Protein AF-0000000084554678 (afdb_homodimer)

InterPro domains:
  IPR003439 ABC transporter-like, ATP-binding domain [PF00005] (356-505)
  IPR003439 ABC transporter-like, ATP-binding domain [PS50893] (340-574)
  IPR003593 AAA+ ATPase domain [SM00382] (365-557)
  IPR011527 ABC transporter type 1, transmembrane domain [PF00664] (23-292)
  IPR011527 ABC transporter type 1, transmembrane domain [PS50929] (23-305)
  IPR017871 ABC transporter-like, conserved site [PS00211] (477-491)
  IPR027417 P-loop containing nucleoside triphosphate hydrolase [G3DSA:3.40.50.300] (331-581)
  IPR027417 P-loop containing nucleoside triphosphate hydrolase [SSF52540] (330-576)
  IPR036640 ABC transporter type 1, transmembrane domain superfamily [G3DSA:1.20.1560.10] (1-320)
  IPR036640 ABC transporter type 1, transmembrane domain superfamily [SSF90123] (2-320)
  IPR039421 Type 1 protein exporter [PTHR43394] (4-576)

Nearest PDB structures (foldseek):
  6v9z-assembly1_B  TM=8.823E-01  e=1.777E-38  Acetivibrio thermocellus ATCC 27405
  4q4a-assembly1_A  TM=8.469E-01  e=3.932E-38  Thermotoga maritima MSB8
  4a82-assembly1_A  TM=7.924E-01  e=1.811E-39  Homo sapiens
  4q4j-assembly1_A  TM=8.335E-01  e=1.832E-37  Thermotoga maritima MSB8
  6qv0-assembly1_A  TM=8.070E-01  e=1.402E-36  Thermotoga maritima MSB8

Organism: NCBI:txid1418104

Radius of gyration: 39.55 Å; Cα contacts (8 Å, |Δi|>4): 1686; chains: 2; bounding box: 89×118×75 Å

Foldseek 3Di:
DVLVVLVVVLVCLLCVVCVVLVVVLLVLLLLLLVLVLCLLVLLLCLVVPCVVVVPVVVNVVSVVSNVVSVVVSVVSVVVSVVSLLVSLVVSLVVLLVLLVVLQVLAFVLCVVPPDPVLNVCLSPPLSVLCSCQVRPVVSLLVSLVSSLVVLLVVLCVQDVVLVVVLVVLLVVLLVLLLVLVVVLVVLVVVLVVLVVVLVVLVCVCVVCVVVCVVVVVPVVSCVVNVVSVVVSVVSVVVSVVSVVVSVVSNVVSLVVSLVSLCVVVVVCVVVVNHDPSSSSSSNVSSVSNNVSSSSVSVSVVSVVSSSVSSVSSVVSVVPDSPQDLPLVLPCLPPDFQAKKWFAQFWADSDPPAILAGGATDIFHFQFEEEEDEDPSLCPVVVVSVQLPSDDTDDTFMDGPRHTPSNDRNVSSNLQEAELAPQLAAAQFFLLCRQAVPPPVQDVVLLLVLLVLLPCQVVLVPDPVRRGDGQGHSSPNDDLSNSLSSSVSSRLSSLHQEYEYHQSCVRPDLVSVLSSCVSCSVSRRRHGYYYYHLDPSVQQPGQKYFYGGNNYTDDIDHPVVVCVVCPPVVVSVVVVVVVVCVVPD/DVLVVLVVVLVCLLCVVCVPLVVVLLVLLLLLLVLVLCLLVLLLCLVVPCVVVVPVVVNVVSVVSNVVSVVVSVVSVVVSVVSLLVSLVVSLVVLLVLLVVLQVLAFVLCVVPPDPVLNVCLSPPLSVLCSCQVRPVVSLLVSLVSSLVVLLVVLCVQDVVLVVVLVVLLVVLLVLLLVLVVVLVVLVVVLVVLVVVLVVLVCVCVVCVVVCVVVVVPVVSCVVNVVSVVVSVVSVVVSVVSVVVSVVSNVVSLVVSLVSLCPVVVVCVVVVNHDPSSSSSSNVSSVSNNVSSSSVSVSVVSVVSSSVSSVSSVVSVVPDRPQDLPQVLPCLPPDFQAKKWFAQFWADSDPPAILAGGATDIFHFQFEEEEDEDPSLCPVVVVSVQLPSDDTDDTFMDGPRHTPSSDRSVSSNLQEAEQAPLLAAAQFFLLCRQAVPPPVQDVVLLLVLLVLLPCQVVLVPDPVRRGDGQGHSSPNDDLSNSLSSSVSSRLSSLHQEYEYHQSCVRPDLVSVLSSCVSCSVSRRRHGYYYYHLDPSVQQPGQKYFYGGNNYTDDIDHPVVVCVVCPPVVVSVVVVVVVVCVVPD

Solvent-accessible surface area (backbone atoms only — not comparable to full-atom values): 59674 Å² total; per-residue (Å²): 110,72,61,60,52,47,48,51,53,47,51,45,61,59,40,66,84,33,48,68,60,49,49,53,46,51,52,51,45,52,50,38,45,52,43,59,63,45,48,35,56,50,50,18,45,40,43,54,53,15,38,68,68,53,35,63,72,54,35,54,52,52,42,52,50,51,49,50,40,43,47,51,36,27,53,50,49,32,53,44,45,44,53,48,38,49,52,30,43,51,48,45,53,50,49,50,52,51,49,56,54,49,60,72,48,43,37,43,69,52,59,75,64,56,55,52,68,58,54,49,42,42,60,59,47,29,44,45,44,33,38,57,35,56,50,47,46,51,49,49,49,50,48,30,51,51,38,31,52,53,31,49,54,55,42,55,72,69,43,54,73,63,41,52,56,44,49,54,49,48,50,49,43,52,52,52,51,53,54,47,49,54,51,50,50,53,52,50,52,53,49,52,53,52,50,50,53,50,49,50,53,50,48,52,46,58,69,38,40,61,60,34,55,62,63,67,39,56,64,54,52,49,57,58,47,50,54,52,50,54,53,50,42,51,54,49,36,52,48,49,39,52,52,37,42,50,52,26,50,45,51,34,48,51,47,48,43,53,45,46,46,55,45,54,46,35,53,33,35,53,74,66,75,43,52,73,15,55,48,54,23,48,51,50,37,50,51,55,35,51,52,36,53,52,50,58,61,60,42,50,62,52,49,54,53,28,48,53,32,49,48,54,53,46,54,60,68,62,51,73,58,78,62,63,61,79,28,80,32,74,57,72,60,88,78,73,59,38,28,35,38,36,43,47,25,23,32,50,93,45,95,86,46,71,44,29,49,57,28,69,49,78,43,47,56,39,34,39,36,26,45,34,59,59,90,86,19,35,70,69,54,54,54,39,43,74,64,53,38,48,80,73,74,41,64,46,48,26,47,66,86,35,50,59,81,43,34,25,49,68,57,54,45,61,33,40,28,62,31,50,68,71,64,82,38,55,69,36,27,49,48,46,58,40,47,63,72,47,80,81,64,51,69,66,59,51,52,52,43,28,49,42,49,66,44,39,66,62,37,65,68,38,94,52,30,55,63,33,66,30,35,66,64,26,66,75,48,53,65,45,54,42,36,38,46,42,52,39,24,43,60,68,62,67,33,30,24,40,36,33,40,45,49,51,72,66,41,53,72,66,59,41,49,50,30,52,62,51,44,42,75,75,39,52,75,15,14,33,40,36,35,48,89,51,63,82,72,44,56,77,25,65,33,34,39,32,34,51,85,13,26,71,75,46,76,39,32,50,69,60,38,52,72,62,61,43,68,64,34,50,51,53,42,47,64,46,10,72,59,41,7,74,72,100,110,73,62,61,52,48,49,50,53,47,52,45,61,57,40,66,84,32,47,68,60,51,50,52,44,51,52,52,45,50,50,39,44,52,43,60,62,44,49,34,57,50,50,19,45,41,42,54,52,14,38,66,68,52,36,63,70,56,35,54,53,51,42,52,50,51,50,52,41,42,47,51,35,26,52,51,48,31,54,43,45,42,55,49,38,49,51,30,43,52,48,46,52,51,49,50,51,51,48,56,54,50,60,71,47,43,36,44,69,51,58,74,65,56,54,52,68,57,54,50,42,42,63,60,47,30,45,45,44,34,38,56,35,58,49,48,46,51,48,49,50,51,47,30,50,50,38,32,51,54,33,50,53,55,42,54,71,69,44,53,74,62,42,51,55,44,51,54,50,49,50,50,43,52,50,52,50,54,53,46,50,55,51,51,51,54,54,49,52,51,49,52,53,51,50,50,54,50,49,50,52,50,47,52,44,58,70,37,41,60,59,33,55,62,63,67,39,57,66,55,51,49,56,57,47,49,53,53,51,52,53,50,42,50,53,48,34,51,47,51,37,53,52,38,42,49,51,25,50,45,49,33,48,52,47,48,43,54,47,48,46,55,45,56,46,34,52,33,34,51,73,66,76,42,53,73,15,54,48,54,22,50,52,48,37,49,54,56,35,50,54,36,54,53,50,57,61,62,44,50,62,50,50,53,53,28,45,54,30,48,50,55,54,46,54,59,69,61,52,72,58,78,62,63,56,79,32,81,33,76,56,73,61,89,78,74,59,36,29,36,39,36,44,47,26,23,31,52,94,46,97,85,45,73,45,29,50,58,28,69,46,75,43,48,56,39,36,38,35,26,44,36,58,59,88,86,20,34,70,70,54,52,53,40,43,74,64,53,39,49,80,72,74,41,66,45,47,25,48,66,86,35,51,60,81,44,35,25,48,68,56,55,46,60,33,40,28,64,30,52,68,80,49,87,39,55,69,35,27,48,48,45,58,40,46,63,73,48,79,83,64,50,68,67,59,52,53,52,43,28,49,42,48,65,44,40,66,63,36,65,68,38,94,52,30,53,61,32,66,30,36,65,66,26,66,76,47,53,66,46,54,42,33,37,45,41,50,38,22,42,60,67,62,67,32,30,25,41,34,33,40,45,47,53,72,64,42,53,72,66,60,41,51,52,30,52,61,50,44,40,76,75,40,52,76,14,14,32,40,36,34,47,89,50,63,84,72,45,57,78,27,68,32,35,39,32,33,51,84,13,26,70,76,46,76,40,32,50,69,58,37,50,72,60,61,44,68,63,33,50,50,52,42,48,63,45,10,72,58,42,7,73,71,98

Structure (mmCIF, N/CA/C/O backbone):
data_AF-0000000084554678-model_v1
#
loop_
_entity.id
_entity.type
_entity.pdbx_description
1 polymer 'ABC transporter family protein'
#
loop_
_atom_site.group_PDB
_atom_site.id
_atom_site.type_symbol
_atom_site.label_atom_id
_atom_site.label_alt_id
_atom_site.label_comp_id
_atom_site.label_asym_id
_atom_site.label_entity_id
_atom_site.label_seq_id
_atom_site.pdbx_PDB_ins_code
_atom_site.Cartn_x
_atom_site.Cartn_y
_atom_site.Cartn_z
_atom_site.occupancy
_atom_site.B_iso_or_equiv
_atom_site.auth_seq_id
_atom_site.auth_comp_id
_atom_site.auth_asym_id
_atom_site.auth_atom_id
_atom_site.pdbx_PDB_model_num
ATOM 1 N N . MET A 1 1 ? 10.57 4.602 -27.812 1 52.22 1 MET A N 1
ATOM 2 C CA . MET A 1 1 ? 12.008 4.723 -28 1 52.22 1 MET A CA 1
ATOM 3 C C . MET A 1 1 ? 12.727 4.883 -26.672 1 52.22 1 MET A C 1
ATOM 5 O O . MET A 1 1 ? 13.719 4.203 -26.406 1 52.22 1 MET A O 1
ATOM 9 N N . LYS A 1 2 ? 12.203 5.836 -25.844 1 63.81 2 LYS A N 1
ATOM 10 C CA . LYS A 1 2 ? 12.852 6.078 -24.562 1 63.81 2 LYS A CA 1
ATOM 11 C C . LYS A 1 2 ? 12.812 4.832 -23.688 1 63.81 2 LYS A C 1
ATOM 13 O O . LYS A 1 2 ? 13.781 4.523 -22.984 1 63.81 2 LYS A O 1
ATOM 18 N N . ASN A 1 3 ? 11.867 4.105 -23.828 1 74 3 ASN A N 1
ATOM 19 C CA . ASN A 1 3 ? 11.68 2.9 -23.016 1 74 3 ASN A CA 1
ATOM 20 C C . ASN A 1 3 ? 12.727 1.841 -23.344 1 74 3 ASN A C 1
ATOM 22 O O . ASN A 1 3 ? 13.297 1.232 -22.438 1 74 3 ASN A O 1
ATOM 26 N N . LYS A 1 4 ? 13.047 1.632 -24.703 1 75.31 4 LYS A N 1
ATOM 27 C CA . LYS A 1 4 ? 14.016 0.617 -25.094 1 75.31 4 LYS A CA 1
ATOM 28 C C . LYS A 1 4 ? 15.43 1.004 -24.672 1 75.31 4 LYS A C 1
ATOM 30 O O . LYS A 1 4 ? 16.219 0.145 -24.266 1 75.31 4 LYS A O 1
ATOM 35 N N . LYS A 1 5 ? 15.664 2.236 -24.688 1 80.38 5 LYS A N 1
ATOM 36 C CA . LYS A 1 5 ? 16.984 2.717 -24.297 1 80.38 5 LYS A CA 1
ATOM 37 C C . LYS A 1 5 ? 17.234 2.494 -22.812 1 80.38 5 LYS A C 1
ATOM 39 O O . LYS A 1 5 ? 18.312 2.057 -22.406 1 80.38 5 LYS A O 1
ATOM 44 N N . ASN A 1 6 ? 16.172 2.73 -22.047 1 84.56 6 ASN A N 1
ATOM 45 C CA . ASN A 1 6 ? 16.312 2.568 -20.609 1 84.56 6 ASN A CA 1
ATOM 46 C C . ASN A 1 6 ? 16.453 1.1 -20.219 1 84.56 6 ASN A C 1
ATOM 48 O O . ASN A 1 6 ? 17.188 0.768 -19.281 1 84.56 6 ASN A O 1
ATOM 52 N N . ILE A 1 7 ? 15.859 0.338 -21.016 1 82.75 7 ILE A N 1
ATOM 53 C CA . ILE A 1 7 ? 15.977 -1.093 -20.766 1 82.75 7 ILE A CA 1
ATOM 54 C C . ILE A 1 7 ? 17.406 -1.561 -21.062 1 82.75 7 ILE A C 1
ATOM 56 O O . ILE A 1 7 ? 17.969 -2.344 -20.297 1 82.75 7 ILE A O 1
ATOM 60 N N . ARG A 1 8 ? 17.953 -1.075 -22.125 1 83.62 8 ARG A N 1
ATOM 61 C CA . ARG A 1 8 ? 19.328 -1.408 -22.484 1 83.62 8 ARG A CA 1
ATOM 62 C C . ARG A 1 8 ? 20.312 -0.914 -21.422 1 83.62 8 ARG A C 1
ATOM 64 O O . ARG A 1 8 ? 21.266 -1.609 -21.078 1 83.62 8 ARG A O 1
ATOM 71 N N . ARG A 1 9 ? 20.109 0.265 -20.938 1 84.19 9 ARG A N 1
ATOM 72 C CA . ARG A 1 9 ? 20.953 0.821 -19.891 1 84.19 9 ARG A CA 1
ATOM 73 C C . ARG A 1 9 ? 20.875 -0.025 -18.625 1 84.19 9 ARG A C 1
ATOM 75 O O . ARG A 1 9 ? 21.891 -0.242 -17.953 1 84.19 9 ARG A O 1
ATOM 82 N N . PHE A 1 10 ? 19.719 -0.46 -18.391 1 84.69 10 PHE A N 1
ATOM 83 C CA . PHE A 1 10 ? 19.531 -1.291 -17.219 1 84.69 10 PHE A CA 1
ATOM 84 C C . PHE A 1 10 ? 20.25 -2.623 -17.359 1 84.69 10 PHE A C 1
ATOM 86 O O . PHE A 1 10 ? 20.891 -3.1 -16.422 1 84.69 10 PHE A O 1
ATOM 93 N N . LEU A 1 11 ? 20.109 -3.229 -18.531 1 81.94 11 LEU A N 1
ATOM 94 C CA . LEU A 1 11 ? 20.797 -4.492 -18.797 1 81.94 11 LEU A CA 1
ATOM 95 C C . LEU A 1 11 ? 22.297 -4.324 -18.703 1 81.94 11 LEU A C 1
ATOM 97 O O . LEU A 1 11 ? 23 -5.223 -18.234 1 81.94 11 LEU A O 1
ATOM 101 N N . LYS A 1 12 ? 22.734 -3.145 -19.047 1 81.69 12 LYS A N 1
ATOM 102 C CA . LYS A 1 12 ? 24.156 -2.854 -18.938 1 81.69 12 LYS A CA 1
ATOM 103 C C . LYS A 1 12 ? 24.594 -2.77 -17.469 1 81.69 12 LYS A C 1
ATOM 105 O O . LYS A 1 12 ? 25.656 -3.254 -17.109 1 81.69 12 LYS A O 1
ATOM 110 N N . VAL A 1 13 ? 23.766 -2.26 -16.719 1 78.75 13 VAL A N 1
ATOM 111 C CA . VAL A 1 13 ? 24.062 -2.148 -15.289 1 78.75 13 VAL A CA 1
ATOM 112 C C . VAL A 1 13 ? 24.031 -3.533 -14.648 1 78.75 13 VAL A C 1
ATOM 114 O O . VAL A 1 13 ? 24.844 -3.838 -13.773 1 78.75 13 VAL A O 1
ATOM 117 N N . LEU A 1 14 ? 23.125 -4.293 -15.078 1 77.31 14 LEU A N 1
ATOM 118 C CA . LEU A 1 14 ? 22.953 -5.637 -14.539 1 77.31 14 LEU A CA 1
ATOM 119 C C . LEU A 1 14 ? 24.156 -6.52 -14.875 1 77.31 14 LEU A C 1
ATOM 121 O O . LEU A 1 14 ? 24.641 -7.266 -14.023 1 77.31 14 LEU A O 1
ATOM 125 N N . PHE A 1 15 ? 24.656 -6.434 -16.109 1 79.06 15 PHE A N 1
ATOM 126 C CA . PHE A 1 15 ? 25.656 -7.383 -16.578 1 79.06 15 PHE A CA 1
ATOM 127 C C . PHE A 1 15 ? 27.062 -6.812 -16.422 1 79.06 15 PHE A C 1
ATOM 129 O O . PHE A 1 15 ? 28.047 -7.559 -16.391 1 79.06 15 PHE A O 1
ATOM 136 N N . ARG A 1 16 ? 27.203 -5.543 -16.312 1 75.06 16 ARG A N 1
ATOM 137 C CA . ARG A 1 16 ? 28.516 -4.926 -16.312 1 75.06 16 ARG A CA 1
ATOM 138 C C . ARG A 1 16 ? 29.344 -5.371 -15.117 1 75.06 16 ARG A C 1
ATOM 140 O O . ARG A 1 16 ? 30.5 -5.773 -15.258 1 75.06 16 ARG A O 1
ATOM 147 N N . LYS A 1 17 ? 28.734 -5.352 -13.906 1 72.81 17 LYS A N 1
ATOM 148 C CA . LYS A 1 17 ? 29.531 -5.645 -12.734 1 72.81 17 LYS A CA 1
ATOM 149 C C . LYS A 1 17 ? 29.484 -7.133 -12.391 1 72.81 17 LYS A C 1
ATOM 151 O O . LYS A 1 17 ? 30.219 -7.594 -11.508 1 72.81 17 LYS A O 1
ATOM 156 N N . ASN A 1 18 ? 28.734 -7.887 -13.18 1 78.31 18 ASN A N 1
ATOM 157 C CA . ASN A 1 18 ? 28.547 -9.289 -12.828 1 78.31 18 ASN A CA 1
ATOM 158 C C . ASN A 1 18 ? 28.688 -10.195 -14.047 1 78.31 18 ASN A C 1
ATOM 160 O O . ASN A 1 18 ? 27.969 -11.188 -14.18 1 78.31 18 ASN A O 1
ATOM 164 N N . LYS A 1 19 ? 29.641 -9.836 -14.914 1 81.38 19 LYS A N 1
ATOM 165 C CA . LYS A 1 19 ? 29.734 -10.578 -16.172 1 81.38 19 LYS A CA 1
ATOM 166 C C . LYS A 1 19 ? 30.141 -12.031 -15.922 1 81.38 19 LYS A C 1
ATOM 168 O O . LYS A 1 19 ? 29.547 -12.945 -16.484 1 81.38 19 LYS A O 1
ATOM 173 N N . PHE A 1 20 ? 31.062 -12.172 -15.008 1 84.31 20 PHE A N 1
ATOM 174 C CA . PHE A 1 20 ? 31.547 -13.523 -14.734 1 84.31 20 PHE A CA 1
ATOM 175 C C . PHE A 1 20 ? 30.469 -14.359 -14.055 1 84.31 20 PHE A C 1
ATOM 177 O O . PHE A 1 20 ? 30.234 -15.516 -14.438 1 84.31 20 PHE A O 1
ATOM 184 N N . ILE A 1 21 ? 29.797 -13.781 -13.211 1 85.31 21 ILE A N 1
ATOM 185 C CA . ILE A 1 21 ? 28.766 -14.484 -12.469 1 85.31 21 ILE A CA 1
ATOM 186 C C . ILE A 1 21 ? 27.594 -14.797 -13.391 1 85.31 21 ILE A C 1
ATOM 188 O O . ILE A 1 21 ? 26.984 -15.875 -13.297 1 85.31 21 ILE A O 1
ATOM 192 N N . SER A 1 22 ? 27.344 -13.898 -14.273 1 84.69 22 SER A N 1
ATOM 193 C CA . SER A 1 22 ? 26.266 -14.125 -15.242 1 84.69 22 SER A CA 1
ATOM 194 C C . SER A 1 22 ? 26.625 -15.242 -16.219 1 84.69 22 SER A C 1
ATOM 196 O O . SER A 1 22 ? 25.781 -16.062 -16.562 1 84.69 22 SER A O 1
ATOM 198 N N . PHE A 1 23 ? 27.844 -15.305 -16.547 1 86.5 23 PHE A N 1
ATOM 199 C CA . PHE A 1 23 ? 28.297 -16.359 -17.453 1 86.5 23 PHE A CA 1
ATOM 200 C C . PHE A 1 23 ? 28.219 -17.719 -16.781 1 86.5 23 PHE A C 1
ATOM 202 O O . PHE A 1 23 ? 27.797 -18.703 -17.391 1 86.5 23 PHE A O 1
ATOM 209 N N . MET A 1 24 ? 28.641 -17.75 -15.586 1 87.75 24 MET A N 1
ATOM 210 C CA . MET A 1 24 ? 28.562 -19 -14.828 1 87.75 24 MET A CA 1
ATOM 211 C C . MET A 1 24 ? 27.125 -19.453 -14.664 1 87.75 24 MET A C 1
ATOM 213 O O . MET A 1 24 ? 26.828 -20.641 -14.773 1 87.75 24 MET A O 1
ATOM 217 N N . ALA A 1 25 ? 26.297 -18.516 -14.422 1 86.69 25 ALA A N 1
ATOM 218 C CA . ALA A 1 25 ? 24.875 -18.844 -14.297 1 86.69 25 ALA A CA 1
ATOM 219 C C . ALA A 1 25 ? 24.328 -19.391 -15.609 1 86.69 25 ALA A C 1
ATOM 221 O O . ALA A 1 25 ? 23.562 -20.359 -15.609 1 86.69 25 ALA A O 1
ATOM 222 N N . PHE A 1 26 ? 24.766 -18.906 -16.656 1 86.38 26 PHE A N 1
ATOM 223 C CA . PHE A 1 26 ? 24.312 -19.328 -17.969 1 86.38 26 PHE A CA 1
ATOM 224 C C . PHE A 1 26 ? 24.766 -20.766 -18.266 1 86.38 26 PHE A C 1
ATOM 226 O O . PHE A 1 26 ? 24 -21.578 -18.781 1 86.38 26 PHE A O 1
ATOM 233 N N . CYS A 1 27 ? 25.938 -21.047 -17.922 1 90.06 27 CYS A N 1
ATOM 234 C CA . CYS A 1 27 ? 26.484 -22.391 -18.141 1 90.06 27 CYS A CA 1
ATOM 235 C C . CYS A 1 27 ? 25.734 -23.422 -17.297 1 90.06 27 CYS A C 1
ATOM 237 O O . CYS A 1 27 ? 25.391 -24.5 -17.797 1 90.06 27 CYS A O 1
ATOM 239 N N . ILE A 1 28 ? 25.516 -23.078 -16.125 1 91.06 28 ILE A N 1
ATOM 240 C CA . ILE A 1 28 ? 24.797 -23.984 -15.227 1 91.06 28 ILE A CA 1
ATOM 241 C C . ILE A 1 28 ? 23.375 -24.203 -15.734 1 91.06 28 ILE A C 1
ATOM 243 O O . ILE A 1 28 ? 22.859 -25.312 -15.688 1 91.06 28 ILE A O 1
ATOM 247 N N . MET A 1 29 ? 22.812 -23.203 -16.25 1 88.31 29 MET A N 1
ATOM 248 C CA . MET A 1 29 ? 21.469 -23.297 -16.812 1 88.31 29 MET A CA 1
ATOM 249 C C . MET A 1 29 ? 21.422 -24.266 -17.984 1 88.31 29 MET A C 1
ATOM 251 O O . MET A 1 29 ? 20.5 -25.062 -18.094 1 88.31 29 MET A O 1
ATOM 255 N N . LEU A 1 30 ? 22.391 -24.172 -18.781 1 88.31 30 LEU A N 1
ATOM 256 C CA . LEU A 1 30 ? 22.469 -25.047 -19.953 1 88.31 30 LEU A CA 1
ATOM 257 C C . LEU A 1 30 ? 22.656 -26.5 -19.516 1 88.31 30 LEU A C 1
ATOM 259 O O . LEU A 1 30 ? 22.031 -27.406 -20.078 1 88.31 30 LEU A O 1
ATOM 263 N N . ILE A 1 31 ? 23.438 -26.641 -18.531 1 92 31 ILE A N 1
ATOM 264 C CA . ILE A 1 31 ? 23.688 -27.984 -18.031 1 92 31 ILE A CA 1
ATOM 265 C C . ILE A 1 31 ? 22.406 -28.562 -17.438 1 92 31 ILE A C 1
ATOM 267 O O . ILE A 1 31 ? 22.062 -29.734 -17.672 1 92 31 ILE A O 1
ATOM 271 N N . VAL A 1 32 ? 21.734 -27.75 -16.719 1 88.44 32 VAL A N 1
ATOM 272 C CA . VAL A 1 32 ? 20.484 -28.203 -16.109 1 88.44 32 VAL A CA 1
ATOM 273 C C . VAL A 1 32 ? 19.469 -28.547 -17.203 1 88.44 32 VAL A C 1
ATOM 275 O O . VAL A 1 32 ? 18.797 -29.578 -17.125 1 88.44 32 VAL A O 1
ATOM 278 N N . ALA A 1 33 ? 19.391 -27.734 -18.234 1 87.38 33 ALA A N 1
ATOM 279 C CA . ALA A 1 33 ? 18.469 -27.969 -19.344 1 87.38 33 ALA A CA 1
ATOM 280 C C . ALA A 1 33 ? 18.797 -29.281 -20.062 1 87.38 33 ALA A C 1
ATOM 282 O O . ALA A 1 33 ? 17.906 -30.078 -20.344 1 87.38 33 ALA A O 1
ATOM 283 N N . ILE A 1 34 ? 20.016 -29.531 -20.219 1 89.81 34 ILE A N 1
ATOM 284 C CA . ILE A 1 34 ? 20.469 -30.734 -20.922 1 89.81 34 ILE A CA 1
ATOM 285 C C . ILE A 1 34 ? 20.172 -31.969 -20.078 1 89.81 34 ILE A C 1
ATOM 287 O O . ILE A 1 34 ? 19.703 -32.969 -20.594 1 89.81 34 ILE A O 1
ATOM 291 N N . LEU A 1 35 ? 20.422 -31.875 -18.828 1 90.75 35 LEU A N 1
ATOM 292 C CA . LEU A 1 35 ? 20.156 -33 -17.922 1 90.75 35 LEU A CA 1
ATOM 293 C C . LEU A 1 35 ? 18.672 -33.344 -17.906 1 90.75 35 LEU A C 1
ATOM 295 O O . LEU A 1 35 ? 18.297 -34.5 -17.953 1 90.75 35 LEU A O 1
ATOM 299 N N . ASN A 1 36 ? 17.859 -32.344 -17.906 1 87.38 36 ASN A N 1
ATOM 300 C CA . ASN A 1 36 ? 16.422 -32.562 -17.875 1 87.38 36 ASN A CA 1
ATOM 301 C C . ASN A 1 36 ? 15.93 -33.188 -19.188 1 87.38 36 ASN A C 1
ATOM 303 O O . ASN A 1 36 ? 14.992 -33.969 -19.203 1 87.38 36 ASN A O 1
ATOM 307 N N . LEU A 1 37 ? 16.578 -32.812 -20.266 1 88.88 37 LEU A N 1
ATOM 308 C CA . LEU A 1 37 ? 16.156 -33.281 -21.578 1 88.88 37 LEU A CA 1
ATOM 309 C C . LEU A 1 37 ? 16.625 -34.719 -21.828 1 88.88 37 LEU A C 1
ATOM 311 O O . LEU A 1 37 ? 16.141 -35.375 -22.75 1 88.88 37 LEU A O 1
ATOM 315 N N . LEU A 1 38 ? 17.422 -35.219 -20.938 1 91.56 38 LEU A N 1
ATOM 316 C CA . LEU A 1 38 ? 17.875 -36.594 -21.016 1 91.56 38 LEU A CA 1
ATOM 317 C C . LEU A 1 38 ? 16.844 -37.562 -20.422 1 91.56 38 LEU A C 1
ATOM 319 O O . LEU A 1 38 ? 16.844 -38.75 -20.719 1 91.56 38 LEU A O 1
ATOM 323 N N . THR A 1 39 ? 15.961 -37.031 -19.656 1 90.38 39 THR A N 1
ATOM 324 C CA . THR A 1 39 ? 15.047 -37.875 -18.875 1 90.38 39 THR A CA 1
ATOM 325 C C . THR A 1 39 ? 14.078 -38.594 -19.797 1 90.38 39 THR A C 1
ATOM 327 O O . THR A 1 39 ? 13.875 -39.812 -19.656 1 90.38 39 THR A O 1
ATOM 330 N N . PRO A 1 40 ? 13.492 -37.906 -20.812 1 90.81 40 PRO A N 1
ATOM 331 C CA . PRO A 1 40 ? 12.602 -38.656 -21.719 1 90.81 40 PRO A CA 1
ATOM 332 C C . PRO A 1 40 ? 13.336 -39.75 -22.516 1 90.81 40 PRO A C 1
ATOM 334 O O . PRO A 1 40 ? 12.758 -40.781 -22.812 1 90.81 40 PRO A O 1
ATOM 337 N N . GLN A 1 41 ? 14.578 -39.5 -22.891 1 91.81 41 GLN A N 1
ATOM 338 C CA . GLN A 1 41 ? 15.352 -40.5 -23.609 1 91.81 41 GLN A CA 1
ATOM 339 C C . GLN A 1 41 ? 15.617 -41.719 -22.734 1 91.81 41 GLN A C 1
ATOM 341 O O . GLN A 1 41 ? 15.625 -42.844 -23.234 1 91.81 41 GLN A O 1
ATOM 346 N N . LEU A 1 42 ? 15.883 -41.5 -21.5 1 93.06 42 LEU A N 1
ATOM 347 C CA . LEU A 1 42 ? 16.078 -42.594 -20.578 1 93.06 42 LEU A CA 1
ATOM 348 C C . LEU A 1 42 ? 14.781 -43.406 -20.406 1 93.06 42 LEU A C 1
ATOM 350 O O . LEU A 1 42 ? 14.82 -44.625 -20.344 1 93.06 42 LEU A O 1
ATOM 354 N N . THR A 1 43 ? 13.656 -42.688 -20.359 1 91.81 43 THR A N 1
ATOM 355 C CA . THR A 1 43 ? 12.367 -43.344 -20.25 1 91.81 43 THR A CA 1
ATOM 356 C C . THR A 1 43 ? 12.109 -44.219 -21.484 1 91.81 43 THR A C 1
ATOM 358 O O . THR A 1 43 ? 11.609 -45.344 -21.375 1 91.81 43 THR A O 1
ATOM 361 N N . LYS A 1 44 ? 12.445 -43.75 -22.625 1 92.25 44 LYS A N 1
ATOM 362 C CA . LYS A 1 44 ? 12.305 -44.5 -23.875 1 92.25 44 LYS A CA 1
ATOM 363 C C . LYS A 1 44 ? 13.109 -45.781 -23.828 1 92.25 44 LYS A C 1
ATOM 365 O O . LYS A 1 44 ? 12.594 -46.844 -24.156 1 92.25 44 LYS A O 1
ATOM 370 N N . ARG A 1 45 ? 14.359 -45.656 -23.375 1 92.25 45 ARG A N 1
ATOM 371 C CA . ARG A 1 45 ? 15.234 -46.844 -23.312 1 92.25 45 ARG A CA 1
ATOM 372 C C . ARG A 1 45 ? 14.75 -47.812 -22.25 1 92.25 45 ARG A C 1
ATOM 374 O O . ARG A 1 45 ? 14.891 -49.031 -22.406 1 92.25 45 ARG A O 1
ATOM 381 N N . ILE A 1 46 ? 14.164 -47.344 -21.219 1 92.69 46 ILE A N 1
ATOM 382 C CA . ILE A 1 46 ? 13.625 -48.188 -20.156 1 92.69 46 ILE A CA 1
ATOM 383 C C . ILE A 1 46 ? 12.477 -49.031 -20.719 1 92.69 46 ILE A C 1
ATOM 385 O O . ILE A 1 46 ? 12.414 -50.25 -20.484 1 92.69 46 ILE A O 1
ATOM 389 N N . LEU A 1 47 ? 11.602 -48.406 -21.516 1 90.88 47 LEU A N 1
ATOM 390 C CA . LEU A 1 47 ? 10.398 -49.094 -22.016 1 90.88 47 LEU A CA 1
ATOM 391 C C . LEU A 1 47 ? 10.719 -49.969 -23.219 1 90.88 47 LEU A C 1
ATOM 393 O O . LEU A 1 47 ? 10.281 -51.094 -23.297 1 90.88 47 LEU A O 1
ATOM 397 N N . ASP A 1 48 ? 11.523 -49.469 -24.141 1 90.88 48 ASP A N 1
ATOM 398 C CA . ASP A 1 48 ? 11.742 -50.156 -25.422 1 90.88 48 ASP A CA 1
ATOM 399 C C . ASP A 1 48 ? 12.859 -51.188 -25.312 1 90.88 48 ASP A C 1
ATOM 401 O O . ASP A 1 48 ? 12.844 -52.219 -26 1 90.88 48 ASP A O 1
ATOM 405 N N . ASP A 1 49 ? 13.867 -50.875 -24.469 1 90.62 49 ASP A N 1
ATOM 406 C CA . ASP A 1 49 ? 15.023 -51.781 -24.422 1 90.62 49 ASP A CA 1
ATOM 407 C C . ASP A 1 49 ? 14.969 -52.656 -23.172 1 90.62 49 ASP A C 1
ATOM 409 O O . ASP A 1 49 ? 15.164 -53.875 -23.25 1 90.62 49 ASP A O 1
ATOM 413 N N . ALA A 1 50 ? 14.695 -52.156 -22.109 1 89.75 50 ALA A N 1
ATOM 414 C CA . ALA A 1 50 ? 14.781 -52.938 -20.875 1 89.75 50 ALA A CA 1
ATOM 415 C C . ALA A 1 50 ? 13.5 -53.719 -20.641 1 89.75 50 ALA A C 1
ATOM 417 O O . ALA A 1 50 ? 13.547 -54.969 -20.531 1 89.75 50 ALA A O 1
ATOM 418 N N . ILE A 1 51 ? 12.398 -53.125 -20.703 1 88.06 51 ILE A N 1
ATOM 419 C CA . ILE A 1 51 ? 11.133 -53.781 -20.359 1 88.06 51 ILE A CA 1
ATOM 420 C C . ILE A 1 51 ? 10.711 -54.688 -21.5 1 88.06 51 ILE A C 1
ATOM 422 O O . ILE A 1 51 ? 10.305 -55.844 -21.281 1 88.06 51 ILE A O 1
ATOM 426 N N . LYS A 1 52 ? 10.797 -54.156 -22.719 1 86.06 52 LYS A N 1
ATOM 427 C CA . LYS A 1 52 ? 10.359 -54.938 -23.891 1 86.06 52 LYS A CA 1
ATOM 428 C C . LYS A 1 52 ? 11.141 -56.219 -24 1 86.06 52 LYS A C 1
ATOM 430 O O . LYS A 1 52 ? 10.57 -57.281 -24.297 1 86.06 52 LYS A O 1
ATOM 435 N N . PHE A 1 53 ? 12.469 -56.219 -23.75 1 90.44 53 PHE A N 1
ATOM 436 C CA . PHE A 1 53 ? 13.305 -57.406 -23.938 1 90.44 53 PHE A CA 1
ATOM 437 C C . PHE A 1 53 ? 13.562 -58.094 -22.609 1 90.44 53 PHE A C 1
ATOM 439 O O . PHE A 1 53 ? 14.289 -59.094 -22.562 1 90.44 53 PHE A O 1
ATOM 446 N N . GLY A 1 54 ? 13 -57.688 -21.516 1 90.44 54 GLY A N 1
ATOM 447 C CA . GLY A 1 54 ? 13.047 -58.312 -20.219 1 90.44 54 GLY A CA 1
ATOM 448 C C . GLY A 1 54 ? 14.43 -58.312 -19.594 1 90.44 54 GLY A C 1
ATOM 449 O O . GLY A 1 54 ? 14.836 -59.281 -18.969 1 90.44 54 GLY A O 1
ATOM 450 N N . LYS A 1 55 ? 15.273 -57.344 -19.906 1 93.88 55 LYS A N 1
ATOM 451 C CA . LYS A 1 55 ? 16.625 -57.25 -19.359 1 93.88 55 LYS A CA 1
ATOM 452 C C . LYS A 1 55 ? 16.625 -56.469 -18.047 1 93.88 55 LYS A C 1
ATOM 454 O O . LYS A 1 55 ? 16.719 -55.25 -18.031 1 93.88 55 LYS A O 1
ATOM 459 N N . VAL A 1 56 ? 16.719 -57.219 -16.906 1 92.75 56 VAL A N 1
ATOM 460 C CA . VAL A 1 56 ? 16.609 -56.625 -15.578 1 92.75 56 VAL A CA 1
ATOM 461 C C . VAL A 1 56 ? 17.859 -55.812 -15.266 1 92.75 56 VAL A C 1
ATOM 463 O O . VAL A 1 56 ? 17.781 -54.75 -14.641 1 92.75 56 VAL A O 1
ATOM 466 N N . SER A 1 57 ? 19 -56.312 -15.68 1 93.56 57 SER A N 1
ATOM 467 C CA . SER A 1 57 ? 20.266 -55.625 -15.414 1 93.56 57 SER A CA 1
ATOM 468 C C . SER A 1 57 ? 20.281 -54.25 -16.094 1 93.56 57 SER A C 1
ATOM 470 O O . SER A 1 57 ? 20.734 -53.281 -15.5 1 93.56 57 SER A O 1
ATOM 472 N N . LEU A 1 58 ? 19.781 -54.156 -17.281 1 93.44 58 LEU A N 1
ATOM 473 C CA . LEU A 1 58 ? 19.703 -52.875 -18.016 1 93.44 58 LEU A CA 1
ATOM 474 C C . LEU A 1 58 ? 18.703 -51.938 -17.359 1 93.44 58 LEU A C 1
ATOM 476 O O . LEU A 1 58 ? 18.938 -50.719 -17.297 1 93.44 58 LEU A O 1
ATOM 480 N N . LEU A 1 59 ? 17.656 -52.531 -16.875 1 93.94 59 LEU A N 1
ATOM 481 C CA . LEU A 1 59 ? 16.656 -51.719 -16.188 1 93.94 59 LEU A CA 1
ATOM 482 C C . LEU A 1 59 ? 17.25 -51.031 -14.969 1 93.94 59 LEU A C 1
ATOM 484 O O . LEU A 1 59 ? 17.078 -49.844 -14.781 1 93.94 59 LEU A O 1
ATOM 488 N N . ILE A 1 60 ? 17.984 -51.75 -14.164 1 93.94 60 ILE A N 1
ATOM 489 C CA . ILE A 1 60 ? 18.562 -51.219 -12.945 1 93.94 60 ILE A CA 1
ATOM 490 C C . ILE A 1 60 ? 19.594 -50.125 -13.297 1 93.94 60 ILE A C 1
ATOM 492 O O . ILE A 1 60 ? 19.656 -49.094 -12.656 1 93.94 60 ILE A O 1
ATOM 496 N N . LYS A 1 61 ? 20.359 -50.344 -14.328 1 94.5 61 LYS A N 1
ATOM 497 C CA . LYS A 1 61 ? 21.359 -49.344 -14.758 1 94.5 61 LYS A CA 1
ATOM 498 C C . LYS A 1 61 ? 20.703 -48.062 -15.211 1 94.5 61 LYS A C 1
ATOM 500 O O . LYS A 1 61 ? 21.156 -46.969 -14.836 1 94.5 61 LYS A O 1
ATOM 505 N N . LEU A 1 62 ? 19.656 -48.156 -15.945 1 94.44 62 LEU A N 1
ATOM 506 C CA . LEU A 1 62 ? 18.969 -46.969 -16.469 1 94.44 62 LEU A CA 1
ATOM 507 C C . LEU A 1 62 ? 18.281 -46.219 -15.336 1 94.44 62 LEU A C 1
ATOM 509 O O . LEU A 1 62 ? 18.234 -44.969 -15.344 1 94.44 62 LEU A O 1
ATOM 513 N N . ILE A 1 63 ? 17.766 -46.906 -14.422 1 93.81 63 ILE A N 1
ATOM 514 C CA . ILE A 1 63 ? 17.094 -46.281 -13.289 1 93.81 63 ILE A CA 1
ATOM 515 C C . ILE A 1 63 ? 18.109 -45.531 -12.438 1 93.81 63 ILE A C 1
ATOM 517 O O . ILE A 1 63 ? 17.828 -44.438 -11.953 1 93.81 63 ILE A O 1
ATOM 521 N N . ILE A 1 64 ? 19.234 -46.094 -12.258 1 94.44 64 ILE A N 1
ATOM 522 C CA . ILE A 1 64 ? 20.281 -45.438 -11.492 1 94.44 64 ILE A CA 1
ATOM 523 C C . ILE A 1 64 ? 20.734 -44.156 -12.211 1 94.44 64 ILE A C 1
ATOM 525 O O . ILE A 1 64 ? 20.906 -43.125 -11.586 1 94.44 64 ILE A O 1
ATOM 529 N N . ILE A 1 65 ? 20.859 -44.25 -13.492 1 95.12 65 ILE A N 1
ATOM 530 C CA . ILE A 1 65 ? 21.25 -43.094 -14.281 1 95.12 65 ILE A CA 1
ATOM 531 C C . ILE A 1 65 ? 20.172 -42 -14.18 1 95.12 65 ILE A C 1
ATOM 533 O O . ILE A 1 65 ? 20.484 -40.812 -14.031 1 95.12 65 ILE A O 1
ATOM 537 N N . TYR A 1 66 ? 18.938 -42.469 -14.273 1 93.62 66 TYR A N 1
ATOM 538 C CA . TYR A 1 66 ? 17.812 -41.531 -14.148 1 93.62 66 TYR A CA 1
ATOM 539 C C . TYR A 1 66 ? 17.828 -40.844 -12.797 1 93.62 66 TYR A C 1
ATOM 541 O O . TYR A 1 66 ? 17.625 -39.625 -12.727 1 93.62 66 TYR A O 1
ATOM 549 N N . SER A 1 67 ? 18.141 -41.531 -11.766 1 93.69 67 SER A N 1
ATOM 550 C CA . SER A 1 67 ? 18.188 -40.969 -10.414 1 93.69 67 SER A CA 1
ATOM 551 C C . SER A 1 67 ? 19.328 -39.969 -10.273 1 93.69 67 SER A C 1
ATOM 553 O O . SER A 1 67 ? 19.156 -38.906 -9.695 1 93.69 67 SER A O 1
ATOM 555 N N . ILE A 1 68 ? 20.438 -40.312 -10.82 1 94.88 68 ILE A N 1
ATOM 556 C CA . ILE A 1 68 ? 21.594 -39.438 -10.734 1 94.88 68 ILE A CA 1
ATOM 557 C C . ILE A 1 68 ? 21.344 -38.156 -11.5 1 94.88 68 ILE A C 1
ATOM 559 O O . ILE A 1 68 ? 21.656 -37.062 -11.016 1 94.88 68 ILE A O 1
ATOM 563 N N . VAL A 1 69 ? 20.766 -38.25 -12.633 1 94.5 69 VAL A N 1
ATOM 564 C CA . VAL A 1 69 ? 20.453 -37.094 -13.453 1 94.5 69 VAL A CA 1
ATOM 565 C C . VAL A 1 69 ? 19.484 -36.156 -12.719 1 94.5 69 VAL A C 1
ATOM 567 O O . VAL A 1 69 ? 19.656 -34.938 -12.703 1 94.5 69 VAL A O 1
ATOM 570 N N . SER A 1 70 ? 18.484 -36.75 -12.086 1 92.25 70 SER A N 1
ATOM 571 C CA . SER A 1 70 ? 17.453 -35.969 -11.383 1 92.25 70 SER A CA 1
ATOM 572 C C . SER A 1 70 ? 18.047 -35.281 -10.156 1 92.25 70 SER A C 1
ATOM 574 O O . SER A 1 70 ? 17.75 -34.094 -9.914 1 92.25 70 SER A O 1
ATOM 576 N N . ILE A 1 71 ? 18.844 -35.969 -9.422 1 94 71 ILE A N 1
ATOM 577 C CA . ILE A 1 71 ? 19.453 -35.406 -8.211 1 94 71 ILE A CA 1
ATOM 578 C C . ILE A 1 71 ? 20.438 -34.312 -8.586 1 94 71 ILE A C 1
ATOM 580 O O . ILE A 1 71 ? 20.438 -33.219 -7.977 1 94 71 ILE A O 1
ATOM 584 N N . LEU A 1 72 ? 21.203 -34.594 -9.602 1 94.62 72 LEU A N 1
ATOM 585 C CA . LEU A 1 72 ? 22.188 -33.594 -10.055 1 94.62 72 LEU A CA 1
ATOM 586 C C . LEU A 1 72 ? 21.5 -32.344 -10.57 1 94.62 72 LEU A C 1
ATOM 588 O O . LEU A 1 72 ? 21.953 -31.234 -10.305 1 94.62 72 LEU A O 1
ATOM 592 N N . SER A 1 73 ? 20.469 -32.531 -11.281 1 93 73 SER A N 1
ATOM 593 C CA . SER A 1 73 ? 19.719 -31.391 -11.797 1 93 73 SER A CA 1
ATOM 594 C C . SER A 1 73 ? 19.141 -30.562 -10.664 1 93 73 SER A C 1
ATOM 596 O O . SER A 1 73 ? 19.141 -29.328 -10.719 1 93 73 SER A O 1
ATOM 598 N N . ALA A 1 74 ? 18.656 -31.219 -9.641 1 92.19 74 ALA A N 1
ATOM 599 C CA . ALA A 1 74 ? 18.078 -30.531 -8.492 1 92.19 74 ALA A CA 1
ATOM 600 C C . ALA A 1 74 ? 19.125 -29.719 -7.734 1 92.19 74 ALA A C 1
ATOM 602 O O . ALA A 1 74 ? 18.875 -28.578 -7.348 1 92.19 74 ALA A O 1
ATOM 603 N N . LEU A 1 75 ? 20.234 -30.266 -7.586 1 93.94 75 LEU A N 1
ATOM 604 C CA . LEU A 1 75 ? 21.328 -29.594 -6.879 1 93.94 75 LEU A CA 1
ATOM 605 C C . LEU A 1 75 ? 21.797 -28.375 -7.656 1 93.94 75 LEU A C 1
ATOM 607 O O . LEU A 1 75 ? 22.031 -27.312 -7.07 1 93.94 75 LEU A O 1
ATOM 611 N N . LEU A 1 76 ? 21.938 -28.547 -8.914 1 93.75 76 LEU A N 1
ATOM 612 C CA . LEU A 1 76 ? 22.406 -27.453 -9.758 1 93.75 76 LEU A CA 1
ATOM 613 C C . LEU A 1 76 ? 21.375 -26.328 -9.797 1 93.75 76 LEU A C 1
ATOM 615 O O . LEU A 1 76 ? 21.734 -25.156 -9.93 1 93.75 76 LEU A O 1
ATOM 619 N N . GLN A 1 77 ? 20.203 -26.703 -9.625 1 89.75 77 GLN A N 1
ATOM 620 C CA . GLN A 1 77 ? 19.156 -25.688 -9.602 1 89.75 77 GLN A CA 1
ATOM 621 C C . GLN A 1 77 ? 19.266 -24.797 -8.375 1 89.75 77 GLN A C 1
ATOM 623 O O . GLN A 1 77 ? 19.047 -23.594 -8.453 1 89.75 77 GLN A O 1
ATOM 628 N N . VAL A 1 78 ? 19.609 -25.359 -7.289 1 93 78 VAL A N 1
ATOM 629 C CA . VAL A 1 78 ? 19.766 -24.594 -6.055 1 93 78 VAL A CA 1
ATOM 630 C C . VAL A 1 78 ? 20.969 -23.672 -6.18 1 93 78 VAL A C 1
ATOM 632 O O . VAL A 1 78 ? 20.906 -22.5 -5.777 1 93 78 VAL A O 1
ATOM 635 N N . VAL A 1 79 ? 21.969 -24.203 -6.789 1 93.19 79 VAL A N 1
ATOM 636 C CA . VAL A 1 79 ? 23.172 -23.406 -6.98 1 93.19 79 VAL A CA 1
ATOM 637 C C . VAL A 1 79 ? 22.875 -22.234 -7.914 1 93.19 79 VAL A C 1
ATOM 639 O O . VAL A 1 79 ? 23.312 -21.109 -7.668 1 93.19 79 VAL A O 1
ATOM 642 N N . LEU A 1 80 ? 22.172 -22.516 -8.883 1 89.62 80 LEU A N 1
ATOM 643 C CA . LEU A 1 80 ? 21.781 -21.484 -9.828 1 89.62 80 LEU A CA 1
ATOM 644 C C . LEU A 1 80 ? 20.953 -20.406 -9.148 1 89.62 80 LEU A C 1
ATOM 646 O O . LEU A 1 80 ? 21.156 -19.203 -9.391 1 89.62 80 LEU A O 1
ATOM 650 N N . GLU A 1 81 ? 20.078 -20.781 -8.281 1 89 81 GLU A N 1
ATOM 651 C CA . GLU A 1 81 ? 19.234 -19.828 -7.566 1 89 81 GLU A CA 1
ATOM 652 C C . GLU A 1 81 ? 20.062 -18.938 -6.648 1 89 81 GLU A C 1
ATOM 654 O O . GLU A 1 81 ? 19.781 -17.75 -6.508 1 89 81 GLU A O 1
ATOM 659 N N . TYR A 1 82 ? 21.016 -19.531 -6.133 1 90 82 TYR A N 1
ATOM 660 C CA . TYR A 1 82 ? 21.922 -18.766 -5.281 1 90 82 TYR A CA 1
ATOM 661 C C . TYR A 1 82 ? 22.625 -17.672 -6.078 1 90 82 TYR A C 1
ATOM 663 O O . TYR A 1 82 ? 22.688 -16.531 -5.633 1 90 82 TYR A O 1
ATOM 671 N N . ILE A 1 83 ? 23.062 -18.047 -7.18 1 88.88 83 ILE A N 1
ATOM 672 C CA . ILE A 1 83 ? 23.781 -17.094 -8.023 1 88.88 83 ILE A CA 1
ATOM 673 C C . ILE A 1 83 ? 22.812 -16 -8.477 1 88.88 83 ILE A C 1
ATOM 675 O O . ILE A 1 83 ? 23.156 -14.812 -8.43 1 88.88 83 ILE A O 1
ATOM 679 N N . TYR A 1 84 ? 21.625 -16.359 -8.805 1 85.88 84 TYR A N 1
ATOM 680 C CA . TYR A 1 84 ? 20.609 -15.422 -9.258 1 85.88 84 TYR A CA 1
ATOM 681 C C . TYR A 1 84 ? 20.234 -14.445 -8.141 1 85.88 84 TYR A C 1
ATOM 683 O O . TYR A 1 84 ? 20.141 -13.234 -8.375 1 85.88 84 TYR A O 1
ATOM 691 N N . SER A 1 85 ? 20.094 -15.008 -7.02 1 89 85 SER A N 1
ATOM 692 C CA . SER A 1 85 ? 19.656 -14.195 -5.887 1 89 85 SER A CA 1
ATOM 693 C C . SER A 1 85 ? 20.734 -13.188 -5.492 1 89 85 SER A C 1
ATOM 695 O O . SER A 1 85 ? 20.438 -12.031 -5.199 1 89 85 SER A O 1
ATOM 697 N N . ARG A 1 86 ? 21.922 -13.664 -5.539 1 88 86 ARG A N 1
ATOM 698 C CA . ARG A 1 86 ? 23.031 -12.781 -5.203 1 88 86 ARG A CA 1
ATOM 699 C C . ARG A 1 86 ? 23.172 -11.656 -6.23 1 88 86 ARG A C 1
ATOM 701 O O . ARG A 1 86 ? 23.391 -10.5 -5.867 1 88 86 ARG A O 1
ATOM 708 N N . MET A 1 87 ? 23.078 -11.992 -7.414 1 85.75 87 MET A N 1
ATOM 709 C CA . MET A 1 87 ? 23.188 -11 -8.477 1 85.75 87 MET A CA 1
ATOM 710 C C . MET A 1 87 ? 22.047 -9.984 -8.391 1 85.75 87 MET A C 1
ATOM 712 O O . MET A 1 87 ? 22.281 -8.773 -8.5 1 85.75 87 MET A O 1
ATOM 716 N N . LYS A 1 88 ? 20.828 -10.477 -8.266 1 86.19 88 LYS A N 1
ATOM 717 C CA . LYS A 1 88 ? 19.656 -9.617 -8.203 1 86.19 88 LYS A CA 1
ATOM 718 C C . LYS A 1 88 ? 19.75 -8.641 -7.039 1 86.19 88 LYS A C 1
ATOM 720 O O . LYS A 1 88 ? 19.453 -7.449 -7.191 1 86.19 88 LYS A O 1
ATOM 725 N N . LYS A 1 89 ? 20.203 -9.164 -5.926 1 89.19 89 LYS A N 1
ATOM 726 C CA . LYS A 1 89 ? 20.25 -8.312 -4.738 1 89.19 89 LYS A CA 1
ATOM 727 C C . LYS A 1 89 ? 21.391 -7.301 -4.832 1 89.19 89 LYS A C 1
ATOM 729 O O . LYS A 1 89 ? 21.266 -6.172 -4.355 1 89.19 89 LYS A O 1
ATOM 734 N N . ARG A 1 90 ? 22.469 -7.688 -5.422 1 87.81 90 ARG A N 1
ATOM 735 C CA . ARG A 1 90 ? 23.578 -6.758 -5.633 1 87.81 90 ARG A CA 1
ATOM 736 C C . ARG A 1 90 ? 23.156 -5.594 -6.523 1 87.81 90 ARG A C 1
ATOM 738 O O . ARG A 1 90 ? 23.469 -4.438 -6.234 1 87.81 90 ARG A O 1
ATOM 745 N N . VAL A 1 91 ? 22.5 -5.902 -7.52 1 87.19 91 VAL A N 1
ATOM 746 C CA . VAL A 1 91 ? 22.031 -4.871 -8.445 1 87.19 91 VAL A CA 1
ATOM 747 C C . VAL A 1 91 ? 21.016 -3.965 -7.754 1 87.19 91 VAL A C 1
ATOM 749 O O . VAL A 1 91 ? 21.047 -2.744 -7.926 1 87.19 91 VAL A O 1
ATOM 752 N N . SER A 1 92 ? 20.109 -4.578 -7.02 1 90.56 92 SER A N 1
ATOM 753 C CA . SER A 1 92 ? 19.094 -3.824 -6.301 1 90.56 92 SER A CA 1
ATOM 754 C C . SER A 1 92 ? 19.719 -2.834 -5.324 1 90.56 92 SER A C 1
ATOM 756 O O . SER A 1 92 ? 19.344 -1.658 -5.301 1 90.56 92 SER A O 1
ATOM 758 N N . VAL A 1 93 ? 20.719 -3.318 -4.562 1 91.94 93 VAL A N 1
ATOM 759 C CA . VAL A 1 93 ? 21.375 -2.48 -3.566 1 91.94 93 VAL A CA 1
ATOM 760 C C . VAL A 1 93 ? 22.125 -1.35 -4.262 1 91.94 93 VAL A C 1
ATOM 762 O O . VAL A 1 93 ? 22.062 -0.194 -3.836 1 91.94 93 VAL A O 1
ATOM 765 N N . ASN A 1 94 ? 22.766 -1.627 -5.285 1 90.62 94 ASN A N 1
ATOM 766 C CA . ASN A 1 94 ? 23.531 -0.625 -6.02 1 90.62 94 ASN A CA 1
ATOM 767 C C . ASN A 1 94 ? 22.625 0.452 -6.605 1 90.62 94 ASN A C 1
ATOM 769 O O . ASN A 1 94 ? 22.969 1.636 -6.59 1 90.62 94 ASN A O 1
ATOM 773 N N . LEU A 1 95 ? 21.531 0.027 -7.098 1 90.56 95 LEU A N 1
ATOM 774 C CA . LEU A 1 95 ? 20.594 0.981 -7.684 1 90.56 95 LEU A CA 1
ATOM 775 C C . LEU A 1 95 ? 20 1.886 -6.609 1 90.56 95 LEU A C 1
ATOM 777 O O . LEU A 1 95 ? 19.812 3.084 -6.836 1 90.56 95 LEU A O 1
ATOM 781 N N . LYS A 1 96 ? 19.672 1.26 -5.531 1 94.12 96 LYS A N 1
ATOM 782 C CA . LYS A 1 96 ? 19.125 2.043 -4.43 1 94.12 96 LYS A CA 1
ATOM 783 C C . LYS A 1 96 ? 20.109 3.104 -3.961 1 94.12 96 LYS A C 1
ATOM 785 O O . LYS A 1 96 ? 19.75 4.27 -3.787 1 94.12 96 LYS A O 1
ATOM 790 N N . ILE A 1 97 ? 21.359 2.717 -3.807 1 93.38 97 ILE A N 1
ATOM 791 C CA . ILE A 1 97 ? 22.406 3.625 -3.354 1 93.38 97 ILE A CA 1
ATOM 792 C C . ILE A 1 97 ? 22.625 4.723 -4.395 1 93.38 97 ILE A C 1
ATOM 794 O O . ILE A 1 97 ? 22.719 5.902 -4.047 1 93.38 97 ILE A O 1
ATOM 798 N N . LYS A 1 98 ? 22.656 4.344 -5.586 1 92.5 98 LYS A N 1
ATOM 799 C CA . LYS A 1 98 ? 22.859 5.309 -6.664 1 92.5 98 LYS A CA 1
ATOM 800 C C . LYS A 1 98 ? 21.719 6.328 -6.711 1 92.5 98 LYS A C 1
ATOM 802 O O . LYS A 1 98 ? 21.969 7.52 -6.91 1 92.5 98 LYS A O 1
ATOM 807 N N . LEU A 1 99 ? 20.547 5.844 -6.551 1 93.75 99 LEU A N 1
ATOM 808 C CA . LEU A 1 99 ? 19.375 6.715 -6.602 1 93.75 99 LEU A CA 1
ATOM 809 C C . LEU A 1 99 ? 19.391 7.703 -5.441 1 93.75 99 LEU A C 1
ATOM 811 O O . LEU A 1 99 ? 19.219 8.906 -5.645 1 93.75 99 LEU A O 1
ATOM 815 N N . LEU A 1 100 ? 19.625 7.176 -4.301 1 94.75 100 LEU A N 1
ATOM 816 C CA . LEU A 1 100 ? 19.609 8.031 -3.115 1 94.75 100 LEU A CA 1
ATOM 817 C C . LEU A 1 100 ? 20.781 9.008 -3.139 1 94.75 100 LEU A C 1
ATOM 819 O O . LEU A 1 100 ? 20.641 10.164 -2.719 1 94.75 100 LEU A O 1
ATOM 823 N N . ASN A 1 101 ? 21.859 8.57 -3.596 1 93.62 101 ASN A N 1
ATOM 824 C CA . ASN A 1 101 ? 23.016 9.453 -3.73 1 93.62 101 ASN A CA 1
ATOM 825 C C . ASN A 1 101 ? 22.766 10.547 -4.77 1 93.62 101 ASN A C 1
ATOM 827 O O . ASN A 1 101 ? 23.188 11.688 -4.586 1 93.62 101 ASN A O 1
ATOM 831 N N . HIS A 1 102 ? 22.109 10.188 -5.797 1 93.62 102 HIS A N 1
ATOM 832 C CA . HIS A 1 102 ? 21.797 11.156 -6.84 1 93.62 102 HIS A CA 1
ATOM 833 C C . HIS A 1 102 ? 20.859 12.242 -6.32 1 93.62 102 HIS A C 1
ATOM 835 O O . HIS A 1 102 ? 21.016 13.414 -6.652 1 93.62 102 HIS A O 1
ATOM 841 N N . ILE A 1 103 ? 19.969 11.852 -5.555 1 93.31 103 ILE A N 1
ATOM 842 C CA . ILE A 1 103 ? 19 12.789 -5.004 1 93.31 103 ILE A CA 1
ATOM 843 C C . ILE A 1 103 ? 19.719 13.82 -4.141 1 93.31 103 ILE A C 1
ATOM 845 O O . ILE A 1 103 ? 19.344 15 -4.141 1 93.31 103 ILE A O 1
ATOM 849 N N . SER A 1 104 ? 20.766 13.414 -3.449 1 92.25 104 SER A N 1
ATOM 850 C CA . SER A 1 104 ? 21.5 14.32 -2.57 1 92.25 104 SER A CA 1
ATOM 851 C C . SER A 1 104 ? 22.297 15.344 -3.373 1 92.25 104 SER A C 1
ATOM 853 O O . SER A 1 104 ? 22.734 16.359 -2.832 1 92.25 104 SER A O 1
ATOM 855 N N . LYS A 1 105 ? 22.438 15.141 -4.645 1 91.12 105 LYS A N 1
ATOM 856 C CA . LYS A 1 105 ? 23.25 16.016 -5.477 1 91.12 105 LYS A CA 1
ATOM 857 C C . LYS A 1 105 ? 22.375 16.969 -6.285 1 91.12 105 LYS A C 1
ATOM 859 O O . LYS A 1 105 ? 22.891 17.828 -7.008 1 91.12 105 LYS A O 1
ATOM 864 N N . LEU A 1 106 ? 21.109 16.828 -6.145 1 90.69 106 LEU A N 1
ATOM 865 C CA . LEU A 1 106 ? 20.203 17.672 -6.926 1 90.69 106 LEU A CA 1
ATOM 866 C C . LEU A 1 106 ? 20.047 19.047 -6.293 1 90.69 106 LEU A C 1
ATOM 868 O O . LEU A 1 106 ? 20.625 19.312 -5.242 1 90.69 106 LEU A O 1
ATOM 872 N N . SER A 1 107 ? 19.312 19.906 -7.02 1 88.88 107 SER A N 1
ATOM 873 C CA . SER A 1 107 ? 19.203 21.297 -6.59 1 88.88 107 SER A CA 1
ATOM 874 C C . SER A 1 107 ? 18.078 21.469 -5.574 1 88.88 107 SER A C 1
ATOM 876 O O . SER A 1 107 ? 17.297 20.547 -5.34 1 88.88 107 SER A O 1
ATOM 878 N N . GLY A 1 108 ? 18.109 22.609 -4.98 1 88.62 108 GLY A N 1
ATOM 879 C CA . GLY A 1 108 ? 17.078 22.922 -4.008 1 88.62 108 GLY A CA 1
ATOM 880 C C . GLY A 1 108 ? 15.68 22.891 -4.586 1 88.62 108 GLY A C 1
ATOM 881 O O . GLY A 1 108 ? 14.727 22.531 -3.891 1 88.62 108 GLY A O 1
ATOM 882 N N . ASP A 1 109 ? 15.664 23.172 -5.816 1 86.12 109 ASP A N 1
ATOM 883 C CA . ASP A 1 109 ? 14.367 23.141 -6.496 1 86.12 109 ASP A CA 1
ATOM 884 C C . ASP A 1 109 ? 13.742 21.75 -6.41 1 86.12 109 ASP A C 1
ATOM 886 O O . ASP A 1 109 ? 12.539 21.625 -6.16 1 86.12 109 ASP A O 1
ATOM 890 N N . TYR A 1 110 ? 14.555 20.875 -6.578 1 86.75 110 TYR A N 1
ATOM 891 C CA . TYR A 1 110 ? 14.07 19.5 -6.516 1 86.75 110 TYR A CA 1
ATOM 892 C C . TYR A 1 110 ? 13.664 19.125 -5.094 1 86.75 110 TYR A C 1
ATOM 894 O O . TYR A 1 110 ? 12.648 18.469 -4.887 1 86.75 110 TYR A O 1
ATOM 902 N N . TYR A 1 111 ? 14.445 19.578 -4.188 1 87.62 111 TYR A N 1
ATOM 903 C CA . TYR A 1 111 ? 14.188 19.25 -2.789 1 87.62 111 TYR A CA 1
ATOM 904 C C . TYR A 1 111 ? 12.836 19.797 -2.346 1 87.62 111 TYR A C 1
ATOM 906 O O . TYR A 1 111 ? 12.141 19.188 -1.537 1 87.62 111 TYR A O 1
ATOM 914 N N . THR A 1 112 ? 12.477 20.891 -2.834 1 83.88 112 THR A N 1
ATOM 915 C CA . THR A 1 112 ? 11.25 21.578 -2.434 1 83.88 112 THR A CA 1
ATOM 916 C C . THR A 1 112 ? 10.039 20.922 -3.09 1 83.88 112 THR A C 1
ATOM 918 O O . THR A 1 112 ? 8.93 20.969 -2.545 1 83.88 112 THR A O 1
ATOM 921 N N . ASN A 1 113 ? 10.266 20.297 -4.152 1 79.25 113 ASN A N 1
ATOM 922 C CA . ASN A 1 113 ? 9.156 19.75 -4.918 1 79.25 113 ASN A CA 1
ATOM 923 C C . ASN A 1 113 ? 9.125 18.219 -4.836 1 79.25 113 ASN A C 1
ATOM 925 O O . ASN A 1 113 ? 8.305 17.578 -5.5 1 79.25 113 ASN A O 1
ATOM 929 N N . ILE A 1 114 ? 9.898 17.812 -4.047 1 80.25 114 ILE A N 1
ATOM 930 C CA . ILE A 1 114 ? 10.031 16.359 -3.99 1 80.25 114 ILE A CA 1
ATOM 931 C C . ILE A 1 114 ? 8.805 15.758 -3.303 1 80.25 114 ILE A C 1
ATOM 933 O O . ILE A 1 114 ? 8.336 16.281 -2.289 1 80.25 114 ILE A O 1
ATOM 937 N N . LYS A 1 115 ? 8.242 14.82 -3.961 1 85.06 115 LYS A N 1
ATOM 938 C CA . LYS A 1 115 ? 7.188 14.016 -3.344 1 85.06 115 LYS A CA 1
ATOM 939 C C . LYS A 1 115 ? 7.762 12.766 -2.691 1 85.06 115 LYS A C 1
ATOM 941 O O . LYS A 1 115 ? 8.086 11.797 -3.377 1 85.06 115 LYS A O 1
ATOM 946 N N . THR A 1 116 ? 7.879 12.797 -1.328 1 85.44 116 THR A N 1
ATOM 947 C CA . THR A 1 116 ? 8.523 11.742 -0.554 1 85.44 116 THR A CA 1
ATOM 948 C C . THR A 1 116 ? 7.887 10.383 -0.849 1 85.44 116 THR A C 1
ATOM 950 O O . THR A 1 116 ? 8.594 9.383 -1.008 1 85.44 116 THR A O 1
ATOM 953 N N . GLY A 1 117 ? 6.574 10.375 -0.925 1 80.44 117 GLY A N 1
ATOM 954 C CA . GLY A 1 117 ? 5.871 9.141 -1.221 1 80.44 117 GLY A CA 1
ATOM 955 C C . GLY A 1 117 ? 6.273 8.523 -2.551 1 80.44 117 GLY A C 1
ATOM 956 O O . GLY A 1 117 ? 6.391 7.305 -2.668 1 80.44 117 GLY A O 1
ATOM 957 N N . ASN A 1 118 ? 6.484 9.305 -3.506 1 85.62 118 ASN A N 1
ATOM 958 C CA . ASN A 1 118 ? 6.871 8.836 -4.832 1 85.62 118 ASN A CA 1
ATOM 959 C C . ASN A 1 118 ? 8.258 8.188 -4.816 1 85.62 118 ASN A C 1
ATOM 961 O O . ASN A 1 118 ? 8.453 7.129 -5.41 1 85.62 118 ASN A O 1
ATOM 965 N N . ILE A 1 119 ? 9.148 8.828 -4.168 1 90.69 119 ILE A N 1
ATOM 966 C CA . ILE A 1 119 ? 10.508 8.312 -4.094 1 90.69 119 ILE A CA 1
ATOM 967 C C . ILE A 1 119 ? 10.516 6.988 -3.328 1 90.69 119 ILE A C 1
ATOM 969 O O . ILE A 1 119 ? 11.195 6.035 -3.727 1 90.69 119 ILE A O 1
ATOM 973 N N . LEU A 1 120 ? 9.781 6.984 -2.295 1 89.06 120 LEU A N 1
ATOM 974 C CA . LEU A 1 120 ? 9.688 5.758 -1.515 1 89.06 120 LEU A CA 1
ATOM 975 C C . LEU A 1 120 ? 9.102 4.625 -2.352 1 89.06 120 LEU A C 1
ATOM 977 O O . LEU A 1 120 ? 9.586 3.49 -2.291 1 89.06 120 LEU A O 1
ATOM 981 N N . SER A 1 121 ? 8.102 4.934 -3.119 1 88.44 121 SER A N 1
ATOM 982 C CA . SER A 1 121 ? 7.484 3.945 -3.996 1 88.44 121 SER A CA 1
ATOM 983 C C . SER A 1 121 ? 8.477 3.424 -5.027 1 88.44 121 SER A C 1
ATOM 985 O O . SER A 1 121 ? 8.492 2.232 -5.344 1 88.44 121 SER A O 1
ATOM 987 N N . ILE A 1 122 ? 9.273 4.207 -5.535 1 90.75 122 ILE A N 1
ATOM 988 C CA . ILE A 1 122 ? 10.266 3.816 -6.527 1 90.75 122 ILE A CA 1
ATOM 989 C C . ILE A 1 122 ? 11.312 2.91 -5.883 1 90.75 122 ILE A C 1
ATOM 991 O O . ILE A 1 122 ? 11.641 1.849 -6.418 1 90.75 122 ILE A O 1
ATOM 995 N N . ILE A 1 123 ? 11.695 3.277 -4.711 1 91.69 123 ILE A N 1
ATOM 996 C CA . ILE A 1 123 ? 12.766 2.545 -4.031 1 91.69 123 ILE A CA 1
ATOM 997 C C . ILE A 1 123 ? 12.242 1.187 -3.566 1 91.69 123 ILE A C 1
ATOM 999 O O . ILE A 1 123 ? 12.938 0.177 -3.668 1 91.69 123 ILE A O 1
ATOM 1003 N N . GLU A 1 124 ? 11.047 1.164 -3.168 1 88.19 124 GLU A N 1
ATOM 1004 C CA . GLU A 1 124 ? 10.523 -0.053 -2.557 1 88.19 124 GLU A CA 1
ATOM 1005 C C . GLU A 1 124 ? 9.828 -0.937 -3.588 1 88.19 124 GLU A C 1
ATOM 1007 O O . GLU A 1 124 ? 10.031 -2.152 -3.609 1 88.19 124 GLU A O 1
ATOM 1012 N N . ASN A 1 125 ? 9.047 -0.277 -4.445 1 86.19 125 ASN A N 1
ATOM 1013 C CA . ASN A 1 125 ? 8.203 -1.056 -5.344 1 86.19 125 ASN A CA 1
ATOM 1014 C C . ASN A 1 125 ? 8.844 -1.221 -6.715 1 86.19 125 ASN A C 1
ATOM 1016 O O . ASN A 1 125 ? 8.945 -2.336 -7.23 1 86.19 125 ASN A O 1
ATOM 1020 N N . ASP A 1 126 ? 9.258 -0.159 -7.277 1 87.31 126 ASP A N 1
ATOM 1021 C CA . ASP A 1 126 ? 9.789 -0.223 -8.633 1 87.31 126 ASP A CA 1
ATOM 1022 C C . ASP A 1 126 ? 11.078 -1.04 -8.688 1 87.31 126 ASP A C 1
ATOM 1024 O O . ASP A 1 126 ? 11.258 -1.871 -9.578 1 87.31 126 ASP A O 1
ATOM 1028 N N . ILE A 1 127 ? 11.922 -0.803 -7.715 1 89.69 127 ILE A N 1
ATOM 1029 C CA . ILE A 1 127 ? 13.172 -1.554 -7.695 1 89.69 127 ILE A CA 1
ATOM 1030 C C . ILE A 1 127 ? 12.883 -3.029 -7.422 1 89.69 127 ILE A C 1
ATOM 1032 O O . ILE A 1 127 ? 13.523 -3.91 -8 1 89.69 127 ILE A O 1
ATOM 1036 N N . TYR A 1 128 ? 11.875 -3.309 -6.668 1 85.06 128 TYR A N 1
ATOM 1037 C CA . TYR A 1 128 ? 11.461 -4.68 -6.41 1 85.06 128 TYR A CA 1
ATOM 1038 C C . TYR A 1 128 ? 10.93 -5.34 -7.68 1 85.06 128 TYR A C 1
ATOM 1040 O O . TYR A 1 128 ? 11.242 -6.5 -7.957 1 85.06 128 TYR A O 1
ATOM 1048 N N . THR A 1 129 ? 10.156 -4.598 -8.359 1 81.81 129 THR A N 1
ATOM 1049 C CA . THR A 1 129 ? 9.609 -5.109 -9.609 1 81.81 129 THR A CA 1
ATOM 1050 C C . THR A 1 129 ? 10.727 -5.461 -10.586 1 81.81 129 THR A C 1
ATOM 1052 O O . THR A 1 129 ? 10.68 -6.504 -11.242 1 81.81 129 THR A O 1
ATOM 1055 N N . ILE A 1 130 ? 11.688 -4.672 -10.617 1 83.38 130 ILE A N 1
ATOM 1056 C CA . ILE A 1 130 ? 12.789 -4.891 -11.547 1 83.38 130 ILE A CA 1
ATOM 1057 C C . ILE A 1 130 ? 13.664 -6.043 -11.062 1 83.38 130 ILE A C 1
ATOM 1059 O O . ILE A 1 130 ? 14.18 -6.824 -11.859 1 83.38 130 ILE A O 1
ATOM 1063 N N . GLU A 1 131 ? 13.766 -6.105 -9.75 1 83.38 131 GLU A N 1
ATOM 1064 C CA . GLU A 1 131 ? 14.508 -7.215 -9.156 1 83.38 131 GLU A CA 1
ATOM 1065 C C . GLU A 1 131 ? 13.898 -8.555 -9.555 1 83.38 131 GLU A C 1
ATOM 1067 O O . GLU A 1 131 ? 14.617 -9.492 -9.914 1 83.38 131 GLU A O 1
ATOM 1072 N N . ASN A 1 132 ? 12.625 -8.57 -9.477 1 73.56 132 ASN A N 1
ATOM 1073 C CA . ASN A 1 132 ? 11.93 -9.82 -9.773 1 73.56 132 ASN A CA 1
ATOM 1074 C C . ASN A 1 132 ? 11.828 -10.062 -11.273 1 73.56 132 ASN A C 1
ATOM 1076 O O . ASN A 1 132 ? 11.773 -11.203 -11.727 1 73.56 132 ASN A O 1
ATOM 1080 N N . PHE A 1 133 ? 11.75 -9.023 -12.039 1 66.88 133 PHE A N 1
ATOM 1081 C CA . PHE A 1 133 ? 11.672 -9.094 -13.5 1 66.88 133 PHE A CA 1
ATOM 1082 C C . PHE A 1 133 ? 13.039 -9.375 -14.102 1 66.88 133 PHE A C 1
ATOM 1084 O O . PHE A 1 133 ? 13.18 -10.258 -14.953 1 66.88 133 PHE A O 1
ATOM 1091 N N . GLY A 1 134 ? 14 -8.422 -13.805 1 61.56 134 GLY A N 1
ATOM 1092 C CA . GLY A 1 134 ? 15.281 -8.406 -14.492 1 61.56 134 GLY A CA 1
ATOM 1093 C C . GLY A 1 134 ? 16.016 -9.727 -14.414 1 61.56 134 GLY A C 1
ATOM 1094 O O . GLY A 1 134 ? 16.359 -10.312 -15.438 1 61.56 134 GLY A O 1
ATOM 1095 N N . ALA A 1 135 ? 16.156 -10.195 -13.211 1 62.12 135 ALA A N 1
ATOM 1096 C CA . ALA A 1 135 ? 17.047 -11.336 -13.094 1 62.12 135 ALA A CA 1
ATOM 1097 C C . ALA A 1 135 ? 16.297 -12.648 -13.281 1 62.12 135 ALA A C 1
ATOM 1099 O O . ALA A 1 135 ? 16.734 -13.508 -14.055 1 62.12 135 ALA A O 1
ATOM 1100 N N . GLU A 1 136 ? 14.977 -12.633 -12.836 1 68.38 136 GLU A N 1
ATOM 1101 C CA . GLU A 1 136 ? 14.258 -13.898 -12.852 1 68.38 136 GLU A CA 1
ATOM 1102 C C . GLU A 1 136 ? 13.648 -14.172 -14.227 1 68.38 136 GLU A C 1
ATOM 1104 O O . GLU A 1 136 ? 13.82 -15.266 -14.781 1 68.38 136 GLU A O 1
ATOM 1109 N N . ILE A 1 137 ? 13.086 -13.164 -14.812 1 72.38 137 ILE A N 1
ATOM 1110 C CA . ILE A 1 137 ? 12.406 -13.344 -16.094 1 72.38 137 ILE A CA 1
ATOM 1111 C C . ILE A 1 137 ? 13.438 -13.531 -17.203 1 72.38 137 ILE A C 1
ATOM 1113 O O . ILE A 1 137 ? 13.297 -14.43 -18.047 1 72.38 137 ILE A O 1
ATOM 1117 N N . LEU A 1 138 ? 14.484 -12.789 -17.047 1 72.38 138 LEU A N 1
ATOM 1118 C CA . LEU A 1 138 ? 15.5 -12.883 -18.094 1 72.38 138 LEU A CA 1
ATOM 1119 C C . LEU A 1 138 ? 16.156 -14.266 -18.094 1 72.38 138 LEU A C 1
ATOM 1121 O O . LEU A 1 138 ? 16.281 -14.891 -19.141 1 72.38 138 LEU A O 1
ATOM 1125 N N . PHE A 1 139 ? 16.406 -14.727 -16.953 1 73.06 139 PHE A N 1
ATOM 1126 C CA . PHE A 1 139 ? 17.078 -16.016 -16.875 1 73.06 139 PHE A CA 1
ATOM 1127 C C . PHE A 1 139 ? 16.094 -17.156 -17.141 1 73.06 139 PHE A C 1
ATOM 1129 O O . PHE A 1 139 ? 16.422 -18.125 -17.844 1 73.06 139 PHE A O 1
ATOM 1136 N N . SER A 1 140 ? 14.906 -16.969 -16.594 1 76 140 SER A N 1
ATOM 1137 C CA . SER A 1 140 ? 13.922 -18.031 -16.812 1 76 140 SER A CA 1
ATOM 1138 C C . SER A 1 140 ? 13.523 -18.125 -18.281 1 76 140 SER A C 1
ATOM 1140 O O . SER A 1 140 ? 13.344 -19.234 -18.797 1 76 140 SER A O 1
ATOM 1142 N N . LEU A 1 141 ? 13.477 -17.016 -18.938 1 80.69 141 LEU A N 1
ATOM 1143 C CA . LEU A 1 141 ? 13.125 -17.016 -20.359 1 80.69 141 LEU A CA 1
ATOM 1144 C C . LEU A 1 141 ? 14.219 -17.672 -21.188 1 80.69 141 LEU A C 1
ATOM 1146 O O . LEU A 1 141 ? 13.93 -18.391 -22.156 1 80.69 141 LEU A O 1
ATOM 1150 N N . VAL A 1 142 ? 15.438 -17.469 -20.75 1 80.44 142 VAL A N 1
ATOM 1151 C CA . VAL A 1 142 ? 16.562 -18.062 -21.469 1 80.44 142 VAL A CA 1
ATOM 1152 C C . VAL A 1 142 ? 16.531 -19.578 -21.312 1 80.44 142 VAL A C 1
ATOM 1154 O O . VAL A 1 142 ? 16.641 -20.312 -22.312 1 80.44 142 VAL A O 1
ATOM 1157 N N . ILE A 1 143 ? 16.25 -20 -20.109 1 81.38 143 ILE A N 1
ATOM 1158 C CA . ILE A 1 143 ? 16.172 -21.438 -19.844 1 81.38 143 ILE A CA 1
ATOM 1159 C C . ILE A 1 143 ? 15 -22.047 -20.609 1 81.38 143 ILE A C 1
ATOM 1161 O O . ILE A 1 143 ? 15.133 -23.094 -21.234 1 81.38 143 ILE A O 1
ATOM 1165 N N . ASP A 1 144 ? 13.906 -21.328 -20.547 1 83.56 144 ASP A N 1
ATOM 1166 C CA . ASP A 1 144 ? 12.703 -21.812 -21.203 1 83.56 144 ASP A CA 1
ATOM 1167 C C . ASP A 1 144 ? 12.906 -21.906 -22.719 1 83.56 144 ASP A C 1
ATOM 1169 O O . ASP A 1 144 ? 12.5 -22.891 -23.344 1 83.56 144 ASP A O 1
ATOM 1173 N N . THR A 1 145 ? 13.594 -20.953 -23.297 1 86.19 145 THR A N 1
ATOM 1174 C CA . THR A 1 145 ? 13.852 -20.938 -24.734 1 86.19 145 THR A CA 1
ATOM 1175 C C . THR A 1 145 ? 14.773 -22.078 -25.125 1 86.19 145 THR A C 1
ATOM 1177 O O . THR A 1 145 ? 14.508 -22.781 -26.109 1 86.19 145 THR A O 1
ATOM 1180 N N . PHE A 1 146 ? 15.766 -22.344 -24.359 1 86.06 146 PHE A N 1
ATOM 1181 C CA . PHE A 1 146 ? 16.703 -23.422 -24.641 1 86.06 146 PHE A CA 1
ATOM 1182 C C . PHE A 1 146 ? 16.031 -24.781 -24.484 1 86.06 146 PHE A C 1
ATOM 1184 O O . PHE A 1 146 ? 16.234 -25.672 -25.312 1 86.06 146 PHE A O 1
ATOM 1191 N N . THR A 1 147 ? 15.266 -24.875 -23.438 1 86.44 147 THR A N 1
ATOM 1192 C CA . THR A 1 147 ? 14.539 -26.125 -23.219 1 86.44 147 THR A CA 1
ATOM 1193 C C . THR A 1 147 ? 13.586 -26.406 -24.375 1 86.44 147 THR A C 1
ATOM 1195 O O . THR A 1 147 ? 13.492 -27.547 -24.859 1 86.44 147 THR A O 1
ATOM 1198 N N . ALA A 1 148 ? 12.922 -25.375 -24.797 1 88.56 148 ALA A N 1
ATOM 1199 C CA . ALA A 1 148 ? 11.984 -25.516 -25.906 1 88.56 148 ALA A CA 1
ATOM 1200 C C . ALA A 1 148 ? 12.703 -25.922 -27.188 1 88.56 148 ALA A C 1
ATOM 1202 O O . ALA A 1 148 ? 12.258 -26.828 -27.906 1 88.56 148 ALA A O 1
ATOM 1203 N N . ILE A 1 149 ? 13.844 -25.375 -27.438 1 88.88 149 ILE A N 1
ATOM 1204 C CA . ILE A 1 149 ? 14.609 -25.625 -28.656 1 88.88 149 ILE A CA 1
ATOM 1205 C C . ILE A 1 149 ? 15.125 -27.062 -28.641 1 88.88 149 ILE A C 1
ATOM 1207 O O . ILE A 1 149 ? 14.992 -27.797 -29.625 1 88.88 149 ILE A O 1
ATOM 1211 N N . ILE A 1 150 ? 15.641 -27.469 -27.531 1 87.44 150 ILE A N 1
ATOM 1212 C CA . ILE A 1 150 ? 16.203 -28.812 -27.438 1 87.44 150 ILE A CA 1
ATOM 1213 C C . ILE A 1 150 ? 15.078 -29.844 -27.5 1 87.44 150 ILE A C 1
ATOM 1215 O O . ILE A 1 150 ? 15.227 -30.875 -28.156 1 87.44 150 ILE A O 1
ATOM 1219 N N . ALA A 1 151 ? 13.961 -29.531 -26.812 1 90.25 151 ALA A N 1
ATOM 1220 C CA . ALA A 1 151 ? 12.812 -30.438 -26.891 1 90.25 151 ALA A CA 1
ATOM 1221 C C . ALA A 1 151 ? 12.328 -30.578 -28.328 1 90.25 151 ALA A C 1
ATOM 1223 O O . ALA A 1 151 ? 12.023 -31.672 -28.781 1 90.25 151 ALA A O 1
ATOM 1224 N N . LEU A 1 152 ? 12.289 -29.484 -29.031 1 90.88 152 LEU A N 1
ATOM 1225 C CA . LEU A 1 152 ? 11.867 -29.484 -30.422 1 90.88 152 LEU A CA 1
ATOM 1226 C C . LEU A 1 152 ? 12.812 -30.328 -31.281 1 90.88 152 LEU A C 1
ATOM 1228 O O . LEU A 1 152 ? 12.375 -31.031 -32.188 1 90.88 152 LEU A O 1
ATOM 1232 N N . PHE A 1 153 ? 14.055 -30.266 -31.016 1 90.38 153 PHE A N 1
ATOM 1233 C CA . PHE A 1 153 ? 15.062 -31.031 -31.734 1 90.38 153 PHE A CA 1
ATOM 1234 C C . PHE A 1 153 ? 14.812 -32.531 -31.594 1 90.38 153 PHE A C 1
ATOM 1236 O O . PHE A 1 153 ? 14.82 -33.25 -32.594 1 90.38 153 PHE A O 1
ATOM 1243 N N . PHE A 1 154 ? 14.547 -33 -30.391 1 90.44 154 PHE A N 1
ATOM 1244 C CA . PHE A 1 154 ? 14.305 -34.438 -30.156 1 90.44 154 PHE A CA 1
ATOM 1245 C C . PHE A 1 154 ? 12.977 -34.844 -30.766 1 90.44 154 PHE A C 1
ATOM 1247 O O . PHE A 1 154 ? 12.867 -35.969 -31.297 1 90.44 154 PHE A O 1
ATOM 1254 N N . LEU A 1 155 ? 12.008 -33.938 -30.719 1 92.69 155 LEU A N 1
ATOM 1255 C CA . LEU A 1 155 ? 10.703 -34.281 -31.266 1 92.69 155 LEU A CA 1
ATOM 1256 C C . LEU A 1 155 ? 10.773 -34.406 -32.781 1 92.69 155 LEU A C 1
ATOM 1258 O O . LEU A 1 155 ? 10.141 -35.312 -33.375 1 92.69 155 LEU A O 1
ATOM 1262 N N . ILE A 1 156 ? 11.562 -33.594 -33.469 1 92.25 156 ILE A N 1
ATOM 1263 C CA . ILE A 1 156 ? 11.727 -33.625 -34.906 1 92.25 156 ILE A CA 1
ATOM 1264 C C . ILE A 1 156 ? 12.414 -34.938 -35.312 1 92.25 156 ILE A C 1
ATOM 1266 O O . ILE A 1 156 ? 12.016 -35.594 -36.281 1 92.25 156 ILE A O 1
ATOM 1270 N N . ARG A 1 157 ? 13.367 -35.375 -34.531 1 90.62 157 ARG A N 1
ATOM 1271 C CA . ARG A 1 157 ? 14.148 -36.594 -34.844 1 90.62 157 ARG A CA 1
ATOM 1272 C C . ARG A 1 157 ? 13.328 -37.844 -34.625 1 90.62 157 ARG A C 1
ATOM 1274 O O . ARG A 1 157 ? 13.562 -38.875 -35.25 1 90.62 157 ARG A O 1
ATOM 1281 N N . MET A 1 158 ? 12.344 -37.781 -33.75 1 91 158 MET A N 1
ATOM 1282 C CA . MET A 1 158 ? 11.547 -38.969 -33.438 1 91 158 MET A CA 1
ATOM 1283 C C . MET A 1 158 ? 10.445 -39.156 -34.469 1 91 158 MET A C 1
ATOM 1285 O O . MET A 1 158 ? 10.469 -40.125 -35.219 1 91 158 MET A O 1
ATOM 1289 N N . GLN A 1 159 ? 9.406 -38.344 -34.5 1 92.06 159 GLN A N 1
ATOM 1290 C CA . GLN A 1 159 ? 8.289 -38.469 -35.406 1 92.06 159 GLN A CA 1
ATOM 1291 C C . GLN A 1 159 ? 7.852 -37.094 -35.938 1 92.06 159 GLN A C 1
ATOM 1293 O O . GLN A 1 159 ? 7.141 -36.344 -35.219 1 92.06 159 GLN A O 1
ATOM 1298 N N . PHE A 1 160 ? 8.109 -36.875 -37.125 1 90.62 160 PHE A N 1
ATOM 1299 C CA . PHE A 1 160 ? 7.863 -35.562 -37.719 1 90.62 160 PHE A CA 1
ATOM 1300 C C . PHE A 1 160 ? 6.375 -35.344 -37.969 1 90.62 160 PHE A C 1
ATOM 1302 O O . PHE A 1 160 ? 5.863 -34.25 -37.812 1 90.62 160 PHE A O 1
ATOM 1309 N N . ASP A 1 161 ? 5.637 -36.344 -38.375 1 90.88 161 ASP A N 1
ATOM 1310 C CA . ASP A 1 161 ? 4.215 -36.219 -38.656 1 90.88 161 ASP A CA 1
ATOM 1311 C C . ASP A 1 161 ? 3.41 -35.906 -37.406 1 90.88 161 ASP A C 1
ATOM 1313 O O . ASP A 1 161 ? 2.547 -35.031 -37.406 1 90.88 161 ASP A O 1
ATOM 1317 N N . LEU A 1 162 ? 3.76 -36.594 -36.344 1 92.94 162 LEU A N 1
ATOM 1318 C CA . LEU A 1 162 ? 3.102 -36.344 -35.062 1 92.94 162 LEU A CA 1
ATOM 1319 C C . LEU A 1 162 ? 3.451 -34.938 -34.531 1 92.94 162 LEU A C 1
ATOM 1321 O O . LEU A 1 162 ? 2.607 -34.281 -33.938 1 92.94 162 LEU A O 1
ATOM 1325 N N . LEU A 1 163 ? 4.629 -34.531 -34.781 1 93.69 163 LEU A N 1
ATOM 1326 C CA . LEU A 1 163 ? 5.094 -33.219 -34.344 1 93.69 163 LEU A CA 1
ATOM 1327 C C . LEU A 1 163 ? 4.281 -32.094 -35 1 93.69 163 LEU A C 1
ATOM 1329 O O . LEU A 1 163 ? 3.971 -31.094 -34.344 1 93.69 163 LEU A O 1
ATOM 1333 N N . LEU A 1 164 ? 3.953 -32.281 -36.188 1 93.56 164 LEU A N 1
ATOM 1334 C CA . LEU A 1 164 ? 3.188 -31.25 -36.938 1 93.56 164 LEU A CA 1
ATOM 1335 C C . LEU A 1 164 ? 1.834 -31.031 -36.25 1 93.56 164 LEU A C 1
ATOM 1337 O O . LEU A 1 164 ? 1.388 -29.875 -36.125 1 93.56 164 LEU A O 1
ATOM 1341 N N . ILE A 1 165 ? 1.21 -32.094 -35.812 1 92.81 165 ILE A N 1
ATOM 1342 C CA . ILE A 1 165 ? -0.082 -31.984 -35.156 1 92.81 165 ILE A CA 1
ATOM 1343 C C . ILE A 1 165 ? 0.088 -31.266 -33.812 1 92.81 165 ILE A C 1
ATOM 1345 O O . ILE A 1 165 ? -0.7 -30.375 -33.469 1 92.81 165 ILE A O 1
ATOM 1349 N N . VAL A 1 166 ? 1.14 -31.594 -33.094 1 91.94 166 VAL A N 1
ATOM 1350 C CA . VAL A 1 166 ? 1.407 -31 -31.781 1 91.94 166 VAL A CA 1
ATOM 1351 C C . VAL A 1 166 ? 1.726 -29.516 -31.938 1 91.94 166 VAL A C 1
ATOM 1353 O O . VAL A 1 166 ? 1.229 -28.688 -31.172 1 91.94 166 VAL A O 1
ATOM 1356 N N . ILE A 1 167 ? 2.469 -29.172 -32.938 1 92 167 ILE A N 1
ATOM 1357 C CA . ILE A 1 167 ? 2.873 -27.781 -33.156 1 92 167 ILE A CA 1
ATOM 1358 C C . ILE A 1 167 ? 1.653 -26.938 -33.5 1 92 167 ILE A C 1
ATOM 1360 O O . ILE A 1 167 ? 1.528 -25.797 -33.062 1 92 167 ILE A O 1
ATOM 1364 N N . VAL A 1 168 ? 0.791 -27.469 -34.312 1 93.5 168 VAL A N 1
ATOM 1365 C CA . VAL A 1 168 ? -0.41 -26.75 -34.719 1 93.5 168 VAL A CA 1
ATOM 1366 C C . VAL A 1 168 ? -1.275 -26.469 -33.5 1 93.5 168 VAL A C 1
ATOM 1368 O O . VAL A 1 168 ? -1.726 -25.328 -33.312 1 93.5 168 VAL A O 1
ATOM 1371 N N . LEU A 1 169 ? -1.45 -27.453 -32.656 1 92.38 169 LEU A N 1
ATOM 1372 C CA . LEU A 1 169 ? -2.258 -27.281 -31.438 1 92.38 169 LEU A CA 1
ATOM 1373 C C . LEU A 1 169 ? -1.571 -26.344 -30.453 1 92.38 169 LEU A C 1
ATOM 1375 O O . LEU A 1 169 ? -2.234 -25.562 -29.781 1 92.38 169 LEU A O 1
ATOM 1379 N N . GLN A 1 170 ? -0.291 -26.438 -30.406 1 90.38 170 GLN A N 1
ATOM 1380 C CA . GLN A 1 170 ? 0.479 -25.562 -29.531 1 90.38 170 GLN A CA 1
ATOM 1381 C C . GLN A 1 170 ? 0.373 -24.109 -29.984 1 90.38 170 GLN A C 1
ATOM 1383 O O . GLN A 1 170 ? 0.279 -23.203 -29.156 1 90.38 170 GLN A O 1
ATOM 1388 N N . LEU A 1 171 ? 0.434 -23.875 -31.234 1 91.12 171 LEU A N 1
ATOM 1389 C CA . LEU A 1 171 ? 0.282 -22.531 -31.781 1 91.12 171 LEU A CA 1
ATOM 1390 C C . LEU A 1 171 ? -1.1 -21.969 -31.469 1 91.12 171 LEU A C 1
ATOM 1392 O O . LEU A 1 171 ? -1.238 -20.781 -31.172 1 91.12 171 LEU A O 1
ATOM 1396 N N . ILE A 1 172 ? -2.074 -22.859 -31.469 1 93.19 172 ILE A N 1
ATOM 1397 C CA . ILE A 1 172 ? -3.428 -22.438 -31.125 1 93.19 172 ILE A CA 1
ATOM 1398 C C . ILE A 1 172 ? -3.486 -22.031 -29.656 1 93.19 172 ILE A C 1
ATOM 1400 O O . ILE A 1 172 ? -4.117 -21.031 -29.297 1 93.19 172 ILE A O 1
ATOM 1404 N N . ILE A 1 173 ? -2.766 -22.781 -28.859 1 90.44 173 ILE A N 1
ATOM 1405 C CA . ILE A 1 173 ? -2.701 -22.453 -27.438 1 90.44 173 ILE A CA 1
ATOM 1406 C C . ILE A 1 173 ? -2.043 -21.094 -27.25 1 90.44 173 ILE A C 1
ATOM 1408 O O . ILE A 1 173 ? -2.576 -20.234 -26.531 1 90.44 173 ILE A O 1
ATOM 1412 N N . VAL A 1 174 ? -0.965 -20.891 -27.938 1 88.44 174 VAL A N 1
ATOM 1413 C CA . VAL A 1 174 ? -0.195 -19.656 -27.812 1 88.44 174 VAL A CA 1
ATOM 1414 C C . VAL A 1 174 ? -1.036 -18.469 -28.266 1 88.44 174 VAL A C 1
ATOM 1416 O O . VAL A 1 174 ? -1.089 -17.438 -27.594 1 88.44 174 VAL A O 1
ATOM 1419 N N . PHE A 1 175 ? -1.711 -18.672 -29.312 1 90.5 175 PHE A N 1
ATOM 1420 C CA . PHE A 1 175 ? -2.541 -17.594 -29.859 1 90.5 175 PHE A CA 1
ATOM 1421 C C . PHE A 1 175 ? -3.713 -17.297 -28.938 1 90.5 175 PHE A C 1
ATOM 1423 O O . PHE A 1 175 ? -4.016 -16.125 -28.672 1 90.5 175 PHE A O 1
ATOM 1430 N N . SER A 1 176 ? -4.352 -18.281 -28.484 1 91.56 176 SER A N 1
ATOM 1431 C CA . SER A 1 176 ? -5.465 -18.125 -27.562 1 91.56 176 SER A CA 1
ATOM 1432 C C . SER A 1 176 ? -5.02 -17.438 -26.266 1 91.56 176 SER A C 1
ATOM 1434 O O . SER A 1 176 ? -5.656 -16.484 -25.812 1 91.56 176 SER A O 1
ATOM 1436 N N . GLN A 1 177 ? -3.912 -17.828 -25.797 1 89.12 177 GLN A N 1
ATOM 1437 C CA . GLN A 1 177 ? -3.387 -17.266 -24.562 1 89.12 177 GLN A CA 1
ATOM 1438 C C . GLN A 1 177 ? -3.021 -15.797 -24.734 1 89.12 177 GLN A C 1
ATOM 1440 O O . GLN A 1 177 ? -3.277 -14.977 -23.859 1 89.12 177 GLN A O 1
ATOM 1445 N N . SER A 1 178 ? -2.477 -15.445 -25.906 1 88.75 178 SER A N 1
ATOM 1446 C CA . SER A 1 178 ? -2.082 -14.07 -26.188 1 88.75 178 SER A CA 1
ATOM 1447 C C . SER A 1 178 ? -3.299 -13.148 -26.25 1 88.75 178 SER A C 1
ATOM 1449 O O . SER A 1 178 ? -3.283 -12.047 -25.719 1 88.75 178 SER A O 1
ATOM 1451 N N . LYS A 1 179 ? -4.348 -13.656 -26.828 1 90.81 179 LYS A N 1
ATOM 1452 C CA . LYS A 1 179 ? -5.574 -12.867 -26.953 1 90.81 179 LYS A CA 1
ATOM 1453 C C . LYS A 1 179 ? -6.23 -12.664 -25.594 1 90.81 179 LYS A C 1
ATOM 1455 O O . LYS A 1 179 ? -6.637 -11.547 -25.266 1 90.81 179 LYS A O 1
ATOM 1460 N N . PHE A 1 180 ? -6.27 -13.672 -24.875 1 90.94 180 PHE A N 1
ATOM 1461 C CA . PHE A 1 180 ? -6.91 -13.602 -23.562 1 90.94 180 PHE A CA 1
ATOM 1462 C C . PHE A 1 180 ? -6.109 -12.703 -22.625 1 90.94 180 PHE A C 1
ATOM 1464 O O . PHE A 1 180 ? -6.688 -11.977 -21.812 1 90.94 180 PHE A O 1
ATOM 1471 N N . THR A 1 181 ? -4.844 -12.789 -22.781 1 87.62 181 THR A N 1
ATOM 1472 C CA . THR A 1 181 ? -3.998 -11.977 -21.906 1 87.62 181 THR A CA 1
ATOM 1473 C C . THR A 1 181 ? -4.262 -10.492 -22.125 1 87.62 181 THR A C 1
ATOM 1475 O O . THR A 1 181 ? -4.324 -9.719 -21.172 1 87.62 181 THR A O 1
ATOM 1478 N N . LYS A 1 182 ? -4.461 -10.062 -23.312 1 88 182 LYS A N 1
ATOM 1479 C CA . LYS A 1 182 ? -4.758 -8.672 -23.641 1 88 182 LYS A CA 1
ATOM 1480 C C . LYS A 1 182 ? -6.117 -8.258 -23.094 1 88 182 LYS A C 1
ATOM 1482 O O . LYS A 1 182 ? -6.262 -7.16 -22.547 1 88 182 LYS A O 1
ATOM 1487 N N . ILE A 1 183 ? -7.031 -9.156 -23.156 1 92.62 183 ILE A N 1
ATOM 1488 C CA . ILE A 1 183 ? -8.375 -8.883 -22.656 1 92.62 183 ILE A CA 1
ATOM 1489 C C . ILE A 1 183 ? -8.352 -8.766 -21.141 1 92.62 183 ILE A C 1
ATOM 1491 O O . ILE A 1 183 ? -8.945 -7.844 -20.562 1 92.62 183 ILE A O 1
ATOM 1495 N N . ILE A 1 184 ? -7.66 -9.641 -20.547 1 91.38 184 ILE A N 1
ATOM 1496 C CA . ILE A 1 184 ? -7.547 -9.656 -19.094 1 91.38 184 ILE A CA 1
ATOM 1497 C C . ILE A 1 184 ? -6.883 -8.367 -18.625 1 91.38 184 ILE A C 1
ATOM 1499 O O . ILE A 1 184 ? -7.344 -7.742 -17.656 1 91.38 184 ILE A O 1
ATOM 1503 N N . ALA A 1 185 ? -5.898 -7.934 -19.359 1 86.25 185 ALA A N 1
ATOM 1504 C CA . ALA A 1 185 ? -5.184 -6.715 -19 1 86.25 185 ALA A CA 1
ATOM 1505 C C . ALA A 1 185 ? -6.105 -5.5 -19.047 1 86.25 185 ALA A C 1
ATOM 1507 O O . ALA A 1 185 ? -6.094 -4.66 -18.156 1 86.25 185 ALA A O 1
ATOM 1508 N N . THR A 1 186 ? -6.867 -5.395 -20.031 1 89.81 186 THR A N 1
ATOM 1509 C CA . THR A 1 186 ? -7.781 -4.273 -20.203 1 89.81 186 THR A CA 1
ATOM 1510 C C . THR A 1 186 ? -8.852 -4.273 -19.109 1 89.81 186 THR A C 1
ATOM 1512 O O . THR A 1 186 ? -9.117 -3.236 -18.5 1 89.81 186 THR A O 1
ATOM 1515 N N . LYS A 1 187 ? -9.398 -5.445 -18.875 1 92.25 187 LYS A N 1
ATOM 1516 C CA . LYS A 1 187 ? -10.438 -5.559 -17.844 1 92.25 187 LYS A CA 1
ATOM 1517 C C . LYS A 1 187 ? -9.875 -5.262 -16.453 1 92.25 187 LYS A C 1
ATOM 1519 O O . LYS A 1 187 ? -10.531 -4.617 -15.641 1 92.25 187 LYS A O 1
ATOM 1524 N N . THR A 1 188 ? -8.719 -5.719 -16.281 1 90.5 188 THR A N 1
ATOM 1525 C CA . THR A 1 188 ? -8.062 -5.457 -15 1 90.5 188 THR A CA 1
ATOM 1526 C C . THR A 1 188 ? -7.836 -3.959 -14.805 1 90.5 188 THR A C 1
ATOM 1528 O O . THR A 1 188 ? -8.031 -3.436 -13.711 1 90.5 188 THR A O 1
ATOM 1531 N N . GLY A 1 189 ? -7.422 -3.287 -15.859 1 87.62 189 GLY A N 1
ATOM 1532 C CA . GLY A 1 189 ? -7.242 -1.846 -15.797 1 87.62 189 GLY A CA 1
ATOM 1533 C C . GLY A 1 189 ? -8.516 -1.101 -15.445 1 87.62 189 GLY A C 1
ATOM 1534 O O . GLY A 1 189 ? -8.508 -0.212 -14.586 1 87.62 189 GLY A O 1
ATOM 1535 N N . GLU A 1 190 ? -9.547 -1.485 -15.953 1 91.62 190 GLU A N 1
ATOM 1536 C CA . GLU A 1 190 ? -10.844 -0.882 -15.68 1 91.62 190 GLU A CA 1
ATOM 1537 C C . GLU A 1 190 ? -11.258 -1.102 -14.227 1 91.62 190 GLU A C 1
ATOM 1539 O O . GLU A 1 190 ? -11.758 -0.184 -13.57 1 91.62 190 GLU A O 1
ATOM 1544 N N . ILE A 1 191 ? -11.102 -2.244 -13.789 1 92.19 191 ILE A N 1
ATOM 1545 C CA . ILE A 1 191 ? -11.461 -2.609 -12.422 1 92.19 191 ILE A CA 1
ATOM 1546 C C . ILE A 1 191 ? -10.625 -1.805 -11.43 1 92.19 191 ILE A C 1
ATOM 1548 O O . ILE A 1 191 ? -11.148 -1.303 -10.43 1 92.19 191 ILE A O 1
ATOM 1552 N N . ARG A 1 192 ? -9.398 -1.679 -11.766 1 87.12 192 ARG A N 1
ATOM 1553 C CA . ARG A 1 192 ? -8.516 -0.916 -10.898 1 87.12 192 ARG A CA 1
ATOM 1554 C C . ARG A 1 192 ? -8.969 0.536 -10.789 1 87.12 192 ARG A C 1
ATOM 1556 O O . ARG A 1 192 ? -8.977 1.111 -9.695 1 87.12 192 ARG A O 1
ATOM 1563 N N . ASN A 1 193 ? -9.312 1.056 -11.852 1 89.19 193 ASN A N 1
ATOM 1564 C CA . ASN A 1 193 ? -9.82 2.426 -11.859 1 89.19 193 ASN A CA 1
ATOM 1565 C C . ASN A 1 193 ? -11.094 2.559 -11.031 1 89.19 193 ASN A C 1
ATOM 1567 O O . ASN A 1 193 ? -11.211 3.467 -10.203 1 89.19 193 ASN A O 1
ATOM 1571 N N . ASP A 1 194 ? -12 1.662 -11.242 1 92.75 194 ASP A N 1
ATOM 1572 C CA . ASP A 1 194 ? -13.258 1.676 -10.5 1 92.75 194 ASP A CA 1
ATOM 1573 C C . ASP A 1 194 ? -13.023 1.439 -9.008 1 92.75 194 ASP A C 1
ATOM 1575 O O . ASP A 1 194 ? -13.656 2.078 -8.172 1 92.75 194 ASP A O 1
ATOM 1579 N N . ALA A 1 195 ? -12.188 0.543 -8.719 1 92.06 195 ALA A N 1
ATOM 1580 C CA . ALA A 1 195 ? -11.844 0.264 -7.328 1 92.06 195 ALA A CA 1
ATOM 1581 C C . ALA A 1 195 ? -11.234 1.491 -6.652 1 92.06 195 ALA A C 1
ATOM 1583 O O . ALA A 1 195 ? -11.516 1.767 -5.484 1 92.06 195 ALA A O 1
ATOM 1584 N N . GLY A 1 196 ? -10.445 2.191 -7.43 1 88.19 196 GLY A N 1
ATOM 1585 C CA . GLY A 1 196 ? -9.891 3.441 -6.93 1 88.19 196 GLY A CA 1
ATOM 1586 C C . GLY A 1 196 ? -10.953 4.469 -6.59 1 88.19 196 GLY A C 1
ATOM 1587 O O . GLY A 1 196 ? -10.906 5.09 -5.523 1 88.19 196 GLY A O 1
ATOM 1588 N N . ASN A 1 197 ? -11.852 4.586 -7.414 1 89.38 197 ASN A N 1
ATOM 1589 C CA . ASN A 1 197 ? -12.961 5.508 -7.195 1 89.38 197 ASN A CA 1
ATOM 1590 C C . ASN A 1 197 ? -13.781 5.125 -5.965 1 89.38 197 ASN A C 1
ATOM 1592 O O . ASN A 1 197 ? -14.156 5.984 -5.172 1 89.38 197 ASN A O 1
ATOM 1596 N N . ILE A 1 198 ? -14.039 3.918 -5.816 1 92.88 198 ILE A N 1
ATOM 1597 C CA . ILE A 1 198 ? -14.82 3.43 -4.688 1 92.88 198 ILE A CA 1
ATOM 1598 C C . ILE A 1 198 ? -14.031 3.625 -3.393 1 92.88 198 ILE A C 1
ATOM 1600 O O . ILE A 1 198 ? -14.602 3.998 -2.363 1 92.88 198 ILE A O 1
ATOM 1604 N N . SER A 1 199 ? -12.812 3.379 -3.506 1 89.69 199 SER A N 1
ATOM 1605 C CA . SER A 1 199 ? -11.945 3.596 -2.354 1 89.69 199 SER A CA 1
ATOM 1606 C C . SER A 1 199 ? -12.016 5.039 -1.87 1 89.69 199 SER A C 1
ATOM 1608 O O . SER A 1 199 ? -12.047 5.297 -0.665 1 89.69 199 SER A O 1
ATOM 1610 N N . ASN A 1 200 ? -12.086 5.914 -2.781 1 85.62 200 ASN A N 1
ATOM 1611 C CA . ASN A 1 200 ? -12.211 7.328 -2.445 1 85.62 200 ASN A CA 1
ATOM 1612 C C . ASN A 1 200 ? -13.531 7.617 -1.735 1 85.62 200 ASN A C 1
ATOM 1614 O O . ASN A 1 200 ? -13.57 8.391 -0.776 1 85.62 200 ASN A O 1
ATOM 1618 N N . ILE A 1 201 ? -14.523 7.059 -2.205 1 89.25 201 ILE A N 1
ATOM 1619 C CA . ILE A 1 201 ? -15.844 7.246 -1.619 1 89.25 201 ILE A CA 1
ATOM 1620 C C . ILE A 1 201 ? -15.859 6.707 -0.191 1 89.25 201 ILE A C 1
ATOM 1622 O O . ILE A 1 201 ? -16.375 7.363 0.722 1 89.25 201 ILE A O 1
ATOM 1626 N N . VAL A 1 202 ? -15.281 5.578 -0 1 92.56 202 VAL A N 1
ATOM 1627 C CA . VAL A 1 202 ? -15.234 4.957 1.319 1 92.56 202 VAL A CA 1
ATOM 1628 C C . VAL A 1 202 ? -14.367 5.801 2.254 1 92.56 202 VAL A C 1
ATOM 1630 O O . VAL A 1 202 ? -14.703 5.984 3.426 1 92.56 202 VAL A O 1
ATOM 1633 N N . GLN A 1 203 ? -13.328 6.242 1.75 1 88.31 203 GLN A N 1
ATOM 1634 C CA . GLN A 1 203 ? -12.453 7.098 2.539 1 88.31 203 GLN A CA 1
ATOM 1635 C C . GLN A 1 203 ? -13.18 8.359 2.994 1 88.31 203 GLN A C 1
ATOM 1637 O O . GLN A 1 203 ? -13.078 8.758 4.156 1 88.31 203 GLN A O 1
ATOM 1642 N N . GLU A 1 204 ? -13.906 8.961 2.121 1 84 204 GLU A N 1
ATOM 1643 C CA . GLU A 1 204 ? -14.695 10.141 2.449 1 84 204 GLU A CA 1
ATOM 1644 C C . GLU A 1 204 ? -15.75 9.82 3.506 1 84 204 GLU A C 1
ATOM 1646 O O . GLU A 1 204 ? -15.953 10.594 4.441 1 84 204 GLU A O 1
ATOM 1651 N N . TYR A 1 205 ? -16.328 8.75 3.367 1 90.44 205 TYR A N 1
ATOM 1652 C CA . TYR A 1 205 ? -17.359 8.312 4.297 1 90.44 205 TYR A CA 1
ATOM 1653 C C . TYR A 1 205 ? -16.781 8.094 5.691 1 90.44 205 TYR A C 1
ATOM 1655 O O . TYR A 1 205 ? -17.312 8.609 6.676 1 90.44 205 TYR A O 1
ATOM 1663 N N . VAL A 1 206 ? -15.703 7.43 5.738 1 91.06 206 VAL A N 1
ATOM 1664 C CA . VAL A 1 206 ? -15.141 7.039 7.023 1 91.06 206 VAL A CA 1
ATOM 1665 C C . VAL A 1 206 ? -14.492 8.25 7.691 1 91.06 206 VAL A C 1
ATOM 1667 O O . VAL A 1 206 ? -14.633 8.453 8.898 1 91.06 206 VAL A O 1
ATOM 1670 N N . SER A 1 207 ? -13.828 9.039 6.902 1 86.31 207 SER A N 1
ATOM 1671 C CA . SER A 1 207 ? -13.148 10.203 7.449 1 86.31 207 SER A CA 1
ATOM 1672 C C . SER A 1 207 ? -14.141 11.227 7.98 1 86.31 207 SER A C 1
ATOM 1674 O O . SER A 1 207 ? -13.82 12.008 8.883 1 86.31 207 SER A O 1
ATOM 1676 N N . ASN A 1 208 ? -15.344 11.219 7.438 1 87.69 208 ASN A N 1
ATOM 1677 C CA . ASN A 1 208 ? -16.359 12.195 7.828 1 87.69 208 ASN A CA 1
ATOM 1678 C C . ASN A 1 208 ? -17.594 11.516 8.43 1 87.69 208 ASN A C 1
ATOM 1680 O O . ASN A 1 208 ? -18.703 12.031 8.32 1 87.69 208 ASN A O 1
ATOM 1684 N N . ILE A 1 209 ? -17.438 10.492 9.047 1 90.81 209 ILE A N 1
ATOM 1685 C CA . ILE A 1 209 ? -18.547 9.656 9.469 1 90.81 209 ILE A CA 1
ATOM 1686 C C . ILE A 1 209 ? -19.438 10.422 10.438 1 90.81 209 ILE A C 1
ATOM 1688 O O . ILE A 1 209 ? -20.672 10.359 10.352 1 90.81 209 ILE A O 1
ATOM 1692 N N . MET A 1 210 ? -18.844 11.133 11.352 1 87.56 210 MET A N 1
ATOM 1693 C CA . MET A 1 210 ? -19.625 11.891 12.328 1 87.56 210 MET A CA 1
ATOM 1694 C C . MET A 1 210 ? -20.5 12.93 11.641 1 87.56 210 MET A C 1
ATOM 1696 O O . MET A 1 210 ? -21.703 13.008 11.898 1 87.56 210 MET A O 1
ATOM 1700 N N . ASN A 1 211 ? -19.938 13.648 10.773 1 87 211 ASN A N 1
ATOM 1701 C CA . ASN A 1 211 ? -20.672 14.68 10.047 1 87 211 ASN A CA 1
ATOM 1702 C C . ASN A 1 211 ? -21.734 14.062 9.141 1 87 211 ASN A C 1
ATOM 1704 O O . ASN A 1 211 ? -22.797 14.656 8.953 1 87 211 ASN A O 1
ATOM 1708 N N . ILE A 1 212 ? -21.5 12.969 8.648 1 89.94 212 ILE A N 1
ATOM 1709 C CA . ILE A 1 212 ? -22.453 12.273 7.781 1 89.94 212 ILE A CA 1
ATOM 1710 C C . ILE A 1 212 ? -23.656 11.828 8.602 1 89.94 212 ILE A C 1
ATOM 1712 O O . ILE A 1 212 ? -24.797 11.93 8.141 1 89.94 212 ILE A O 1
ATOM 1716 N N . VAL A 1 213 ? -23.391 11.391 9.758 1 89.5 213 VAL A N 1
ATOM 1717 C CA . VAL A 1 213 ? -24.469 10.984 10.656 1 89.5 213 VAL A CA 1
ATOM 1718 C C . VAL A 1 213 ? -25.281 12.211 11.078 1 89.5 213 VAL A C 1
ATOM 1720 O O . VAL A 1 213 ? -26.516 12.188 11.039 1 89.5 213 VAL A O 1
ATOM 1723 N N . ILE A 1 214 ? -24.531 13.219 11.398 1 88.62 214 ILE A N 1
ATOM 1724 C CA . ILE A 1 214 ? -25.172 14.453 11.844 1 88.62 214 ILE A CA 1
ATOM 1725 C C . ILE A 1 214 ? -26.031 15.031 10.719 1 88.62 214 ILE A C 1
ATOM 1727 O O . ILE A 1 214 ? -27.125 15.523 10.961 1 88.62 214 ILE A O 1
ATOM 1731 N N . SER A 1 215 ? -25.609 14.875 9.531 1 86.31 215 SER A N 1
ATOM 1732 C CA . SER A 1 215 ? -26.328 15.406 8.383 1 86.31 215 SER A CA 1
ATOM 1733 C C . SER A 1 215 ? -27.391 14.438 7.891 1 86.31 215 SER A C 1
ATOM 1735 O O . SER A 1 215 ? -28.094 14.711 6.914 1 86.31 215 SER A O 1
ATOM 1737 N N . LYS A 1 216 ? -27.5 13.219 8.5 1 87.06 216 LYS A N 1
ATOM 1738 C CA . LYS A 1 216 ? -28.484 12.195 8.188 1 87.06 216 LYS A CA 1
ATOM 1739 C C . LYS A 1 216 ? -28.375 11.75 6.738 1 87.06 216 LYS A C 1
ATOM 1741 O O . LYS A 1 216 ? -29.391 11.547 6.066 1 87.06 216 LYS A O 1
ATOM 1746 N N . SER A 1 217 ? -27.141 11.758 6.281 1 85.44 217 SER A N 1
ATOM 1747 C CA . SER A 1 217 ? -26.906 11.445 4.875 1 85.44 217 SER A CA 1
ATOM 1748 C C . SER A 1 217 ? -26.359 10.031 4.711 1 85.44 217 SER A C 1
ATOM 1750 O O . SER A 1 217 ? -25.781 9.695 3.676 1 85.44 217 SER A O 1
ATOM 1752 N N . VAL A 1 218 ? -26.531 9.219 5.633 1 88.69 218 VAL A N 1
ATOM 1753 C CA . VAL A 1 218 ? -26 7.852 5.582 1 88.69 218 VAL A CA 1
ATOM 1754 C C . VAL A 1 218 ? -26.672 7.086 4.445 1 88.69 218 VAL A C 1
ATOM 1756 O O . VAL A 1 218 ? -26 6.402 3.668 1 88.69 218 VAL A O 1
ATOM 1759 N N . PHE A 1 219 ? -27.938 7.281 4.305 1 84.94 219 PHE A N 1
ATOM 1760 C CA . PHE A 1 219 ? -28.688 6.57 3.287 1 84.94 219 PHE A CA 1
ATOM 1761 C C . PHE A 1 219 ? -28.234 6.961 1.891 1 84.94 219 PHE A C 1
ATOM 1763 O O . PHE A 1 219 ? -28.125 6.109 1.003 1 84.94 219 PHE A O 1
ATOM 1770 N N . ARG A 1 220 ? -27.938 8.148 1.726 1 82.06 220 ARG A N 1
ATOM 1771 C CA . ARG A 1 220 ? -27.469 8.625 0.429 1 82.06 220 ARG A CA 1
ATOM 1772 C C . ARG A 1 220 ? -26.125 8 0.062 1 82.06 220 ARG A C 1
ATOM 1774 O O . ARG A 1 220 ? -25.906 7.617 -1.09 1 82.06 220 ARG A O 1
ATOM 1781 N N . PHE A 1 221 ? -25.297 7.98 1.013 1 86.75 221 PHE A N 1
ATOM 1782 C CA . PHE A 1 221 ? -24 7.336 0.809 1 86.75 221 PHE A CA 1
ATOM 1783 C C . PHE A 1 221 ? -24.188 5.902 0.329 1 86.75 221 PHE A C 1
ATOM 1785 O O . PHE A 1 221 ? -23.578 5.496 -0.669 1 86.75 221 PHE A O 1
ATOM 1792 N N . PHE A 1 222 ? -25.047 5.172 0.947 1 90.19 222 PHE A N 1
ATOM 1793 C CA . PHE A 1 222 ? -25.188 3.75 0.649 1 90.19 222 PHE A CA 1
ATOM 1794 C C . PHE A 1 222 ? -25.859 3.541 -0.701 1 90.19 222 PHE A C 1
ATOM 1796 O O . PHE A 1 222 ? -25.547 2.584 -1.414 1 90.19 222 PHE A O 1
ATOM 1803 N N . LYS A 1 223 ? -26.703 4.434 -1.042 1 87.06 223 LYS A N 1
ATOM 1804 C CA . LYS A 1 223 ? -27.375 4.301 -2.33 1 87.06 223 LYS A CA 1
ATOM 1805 C C . LYS A 1 223 ? -26.375 4.379 -3.482 1 87.06 223 LYS A C 1
ATOM 1807 O O . LYS A 1 223 ? -26.391 3.533 -4.379 1 87.06 223 LYS A O 1
ATOM 1812 N N . SER A 1 224 ? -25.516 5.332 -3.443 1 86 224 SER A N 1
ATOM 1813 C CA . SER A 1 224 ? -24.516 5.5 -4.48 1 86 224 SER A CA 1
ATOM 1814 C C . SER A 1 224 ? -23.422 4.43 -4.379 1 86 224 SER A C 1
ATOM 1816 O O . SER A 1 224 ? -22.984 3.893 -5.395 1 86 224 SER A O 1
ATOM 1818 N N . TYR A 1 225 ? -23.078 4.133 -3.176 1 92.31 225 TYR A N 1
ATOM 1819 C CA . TYR A 1 225 ? -22 3.172 -2.912 1 92.31 225 TYR A CA 1
ATOM 1820 C C . TYR A 1 225 ? -22.391 1.78 -3.396 1 92.31 225 TYR A C 1
ATOM 1822 O O . TYR A 1 225 ? -21.609 1.122 -4.098 1 92.31 225 TYR A O 1
ATOM 1830 N N . ILE A 1 226 ? -23.609 1.354 -3.053 1 94.06 226 ILE A N 1
ATOM 1831 C CA . ILE A 1 226 ? -24.078 0.012 -3.389 1 94.06 226 ILE A CA 1
ATOM 1832 C C . ILE A 1 226 ? -24.141 -0.148 -4.906 1 94.06 226 ILE A C 1
ATOM 1834 O O . ILE A 1 226 ? -23.719 -1.179 -5.445 1 94.06 226 ILE A O 1
ATOM 1838 N N . LYS A 1 227 ? -24.578 0.861 -5.547 1 93.12 227 LYS A N 1
ATOM 1839 C CA . LYS A 1 227 ? -24.672 0.808 -7.004 1 93.12 227 LYS A CA 1
ATOM 1840 C C . LYS A 1 227 ? -23.281 0.638 -7.629 1 93.12 227 LYS A C 1
ATOM 1842 O O . LYS A 1 227 ? -23.094 -0.221 -8.492 1 93.12 227 LYS A O 1
ATOM 1847 N N . LYS A 1 228 ? -22.328 1.37 -7.176 1 93.88 228 LYS A N 1
ATOM 1848 C CA . LYS A 1 228 ? -20.969 1.313 -7.711 1 93.88 228 LYS A CA 1
ATOM 1849 C C . LYS A 1 228 ? -20.281 0.007 -7.324 1 93.88 228 LYS A C 1
ATOM 1851 O O . LYS A 1 228 ? -19.578 -0.589 -8.141 1 93.88 228 LYS A O 1
ATOM 1856 N N . GLU A 1 229 ? -20.547 -0.395 -6.152 1 94.5 229 GLU A N 1
ATOM 1857 C CA . GLU A 1 229 ? -19.953 -1.638 -5.664 1 94.5 229 GLU A CA 1
ATOM 1858 C C . GLU A 1 229 ? -20.5 -2.842 -6.43 1 94.5 229 GLU A C 1
ATOM 1860 O O . GLU A 1 229 ? -19.75 -3.762 -6.762 1 94.5 229 GLU A O 1
ATOM 1865 N N . LYS A 1 230 ? -21.812 -2.865 -6.699 1 94.38 230 LYS A N 1
ATOM 1866 C CA . LYS A 1 230 ? -22.422 -3.949 -7.465 1 94.38 230 LYS A CA 1
ATOM 1867 C C . LYS A 1 230 ? -21.906 -3.965 -8.898 1 94.38 230 LYS A C 1
ATOM 1869 O O . LYS A 1 230 ? -21.656 -5.031 -9.461 1 94.38 230 LYS A O 1
ATOM 1874 N N . SER A 1 231 ? -21.734 -2.811 -9.398 1 95.31 231 SER A N 1
ATOM 1875 C CA . SER A 1 231 ? -21.172 -2.717 -10.75 1 95.31 231 SER A CA 1
ATOM 1876 C C . SER A 1 231 ? -19.75 -3.256 -10.797 1 95.31 231 SER A C 1
ATOM 1878 O O . SER A 1 231 ? -19.391 -3.98 -11.727 1 95.31 231 SER A O 1
ATOM 1880 N N . LEU A 1 232 ? -19 -2.934 -9.82 1 94.94 232 LEU A N 1
ATOM 1881 C CA . LEU A 1 232 ? -17.625 -3.434 -9.727 1 94.94 232 LEU A CA 1
ATOM 1882 C C . LEU A 1 232 ? -17.609 -4.949 -9.57 1 94.94 232 LEU A C 1
ATOM 1884 O O . LEU A 1 232 ? -16.797 -5.633 -10.195 1 94.94 232 LEU A O 1
ATOM 1888 N N . ALA A 1 233 ? -18.516 -5.418 -8.789 1 94.44 233 ALA A N 1
ATOM 1889 C CA . ALA A 1 233 ? -18.609 -6.859 -8.57 1 94.44 233 ALA A CA 1
ATOM 1890 C C . ALA A 1 233 ? -18.906 -7.59 -9.883 1 94.44 233 ALA A C 1
ATOM 1892 O O . ALA A 1 233 ? -18.312 -8.633 -10.164 1 94.44 233 ALA A O 1
ATOM 1893 N N . GLU A 1 234 ? -19.703 -7.043 -10.664 1 95.75 234 GLU A N 1
ATOM 1894 C CA . GLU A 1 234 ? -20.047 -7.656 -11.938 1 95.75 234 GLU A CA 1
ATOM 1895 C C . GLU A 1 234 ? -18.844 -7.676 -12.883 1 95.75 234 GLU A C 1
ATOM 1897 O O . GLU A 1 234 ? -18.609 -8.672 -13.562 1 95.75 234 GLU A O 1
ATOM 1902 N N . LYS A 1 235 ? -18.156 -6.629 -12.898 1 95.44 235 LYS A N 1
ATOM 1903 C CA . LYS A 1 235 ? -16.953 -6.574 -13.719 1 95.44 235 LYS A CA 1
ATOM 1904 C C . LYS A 1 235 ? -15.914 -7.59 -13.25 1 95.44 235 LYS A C 1
ATOM 1906 O O . LYS A 1 235 ? -15.234 -8.211 -14.07 1 95.44 235 LYS A O 1
ATOM 1911 N N . CYS A 1 236 ? -15.852 -7.727 -11.977 1 93.75 236 CYS A N 1
ATOM 1912 C CA . CYS A 1 236 ? -14.922 -8.703 -11.406 1 93.75 236 CYS A CA 1
ATOM 1913 C C . CYS A 1 236 ? -15.336 -10.125 -11.773 1 93.75 236 CYS A C 1
ATOM 1915 O O . CYS A 1 236 ? -14.484 -10.953 -12.109 1 93.75 236 CYS A O 1
ATOM 1917 N N . ILE A 1 237 ? -16.609 -10.391 -11.719 1 94.19 237 ILE A N 1
ATOM 1918 C CA . ILE A 1 237 ? -17.109 -11.703 -12.094 1 94.19 237 ILE A CA 1
ATOM 1919 C C . ILE A 1 237 ? -16.781 -11.977 -13.562 1 94.19 237 ILE A C 1
ATOM 1921 O O . ILE A 1 237 ? -16.312 -13.062 -13.914 1 94.19 237 ILE A O 1
ATOM 1925 N N . ASN A 1 238 ? -16.938 -10.984 -14.383 1 95.19 238 ASN A N 1
ATOM 1926 C CA . ASN A 1 238 ? -16.625 -11.125 -15.797 1 95.19 238 ASN A CA 1
ATOM 1927 C C . ASN A 1 238 ? -15.133 -11.375 -16.016 1 95.19 238 ASN A C 1
ATOM 1929 O O . ASN A 1 238 ? -14.75 -12.148 -16.906 1 95.19 238 ASN A O 1
ATOM 1933 N N . LEU A 1 239 ? -14.336 -10.727 -15.258 1 93.56 239 LEU A N 1
ATOM 1934 C CA . LEU A 1 239 ? -12.898 -10.961 -15.344 1 93.56 239 LEU A CA 1
ATOM 1935 C C . LEU A 1 239 ? -12.547 -12.383 -14.93 1 93.56 239 LEU A C 1
ATOM 1937 O O . LEU A 1 239 ? -11.781 -13.062 -15.609 1 93.56 239 LEU A O 1
ATOM 1941 N N . ASP A 1 240 ? -13.172 -12.812 -13.852 1 90.19 240 ASP A N 1
ATOM 1942 C CA . ASP A 1 240 ? -12.914 -14.164 -13.359 1 90.19 240 ASP A CA 1
ATOM 1943 C C . ASP A 1 240 ? -13.312 -15.211 -14.398 1 90.19 240 ASP A C 1
ATOM 1945 O O . ASP A 1 240 ? -12.602 -16.188 -14.594 1 90.19 240 ASP A O 1
ATOM 1949 N N . ILE A 1 241 ? -14.367 -14.977 -15.039 1 93.69 241 ILE A N 1
ATOM 1950 C CA . ILE A 1 241 ? -14.836 -15.883 -16.078 1 93.69 241 ILE A CA 1
ATOM 1951 C C . ILE A 1 241 ? -13.859 -15.875 -17.25 1 93.69 241 ILE A C 1
ATOM 1953 O O . ILE A 1 241 ? -13.562 -16.922 -17.844 1 93.69 241 ILE A O 1
ATOM 1957 N N . THR A 1 242 ? -13.406 -14.711 -17.594 1 93.62 242 THR A N 1
ATOM 1958 C CA . THR A 1 242 ? -12.43 -14.602 -18.672 1 93.62 242 THR A CA 1
ATOM 1959 C C . THR A 1 242 ? -11.148 -15.344 -18.328 1 93.62 242 THR A C 1
ATOM 1961 O O . THR A 1 242 ? -10.602 -16.062 -19.156 1 93.62 242 THR A O 1
ATOM 1964 N N . ILE A 1 243 ? -10.734 -15.227 -17.141 1 91.56 243 ILE A N 1
ATOM 1965 C CA . ILE A 1 243 ? -9.531 -15.914 -16.672 1 91.56 243 ILE A CA 1
ATOM 1966 C C . ILE A 1 243 ? -9.758 -17.422 -16.672 1 91.56 243 ILE A C 1
ATOM 1968 O O . ILE A 1 243 ? -8.945 -18.188 -17.203 1 91.56 243 ILE A O 1
ATOM 1972 N N . SER A 1 244 ? -10.914 -17.812 -16.109 1 89.81 244 SER A N 1
ATOM 1973 C CA . SER A 1 244 ? -11.234 -19.234 -16.031 1 89.81 244 SER A CA 1
ATOM 1974 C C . SER A 1 244 ? -11.391 -19.828 -17.438 1 89.81 244 SER A C 1
ATOM 1976 O O . SER A 1 244 ? -10.977 -20.953 -17.672 1 89.81 244 SER A O 1
ATOM 1978 N N . SER A 1 245 ? -11.961 -19.094 -18.312 1 93.31 245 SER A N 1
ATOM 1979 C CA . SER A 1 245 ? -12.094 -19.547 -19.688 1 93.31 245 SER A CA 1
ATOM 1980 C C . SER A 1 245 ? -10.727 -19.719 -20.344 1 93.31 245 SER A C 1
ATOM 1982 O O . SER A 1 245 ? -10.516 -20.672 -21.094 1 93.31 245 SER A O 1
ATOM 1984 N N . ASN A 1 246 ? -9.852 -18.844 -20.109 1 90.81 246 ASN A N 1
ATOM 1985 C CA . ASN A 1 246 ? -8.492 -18.953 -20.609 1 90.81 246 ASN A CA 1
ATOM 1986 C C . ASN A 1 246 ? -7.816 -20.234 -20.125 1 90.81 246 ASN A C 1
ATOM 1988 O O . ASN A 1 246 ? -7.227 -20.969 -20.922 1 90.81 246 ASN A O 1
ATOM 1992 N N . VAL A 1 247 ? -7.969 -20.5 -18.859 1 87.62 247 VAL A N 1
ATOM 1993 C CA . VAL A 1 247 ? -7.379 -21.703 -18.281 1 87.62 247 VAL A CA 1
ATOM 1994 C C . VAL A 1 247 ? -8.047 -22.938 -18.859 1 87.62 247 VAL A C 1
ATOM 1996 O O . VAL A 1 247 ? -7.371 -23.891 -19.234 1 87.62 247 VAL A O 1
ATOM 1999 N N . ALA A 1 248 ? -9.328 -22.891 -18.938 1 89.88 248 ALA A N 1
ATOM 2000 C CA . ALA A 1 248 ? -10.094 -24.016 -19.453 1 89.88 248 ALA A CA 1
ATOM 2001 C C . ALA A 1 248 ? -9.719 -24.312 -20.906 1 89.88 248 ALA A C 1
ATOM 2003 O O . ALA A 1 248 ? -9.523 -25.469 -21.281 1 89.88 248 ALA A O 1
ATOM 2004 N N . ILE A 1 249 ? -9.562 -23.281 -21.641 1 92.19 249 ILE A N 1
ATOM 2005 C CA . ILE A 1 249 ? -9.203 -23.453 -23.047 1 92.19 249 ILE A CA 1
ATOM 2006 C C . ILE A 1 249 ? -7.793 -24.031 -23.156 1 92.19 249 ILE A C 1
ATOM 2008 O O . ILE A 1 249 ? -7.543 -24.922 -23.953 1 92.19 249 ILE A O 1
ATOM 2012 N N . ALA A 1 250 ? -6.922 -23.531 -22.344 1 88.25 250 ALA A N 1
ATOM 2013 C CA . ALA A 1 250 ? -5.559 -24.062 -22.328 1 88.25 250 ALA A CA 1
ATOM 2014 C C . ALA A 1 250 ? -5.547 -25.531 -21.938 1 88.25 250 ALA A C 1
ATOM 2016 O O . ALA A 1 250 ? -4.855 -26.344 -22.562 1 88.25 250 ALA A O 1
ATOM 2017 N N . ASN A 1 251 ? -6.324 -25.906 -20.938 1 86.44 251 ASN A N 1
ATOM 2018 C CA . ASN A 1 251 ? -6.41 -27.281 -20.5 1 86.44 251 ASN A CA 1
ATOM 2019 C C . ASN A 1 251 ? -7.012 -28.172 -21.594 1 86.44 251 ASN A C 1
ATOM 2021 O O . ASN A 1 251 ? -6.527 -29.281 -21.828 1 86.44 251 ASN A O 1
ATOM 2025 N N . MET A 1 252 ? -8.055 -27.703 -22.203 1 90 252 MET A N 1
ATOM 2026 C CA . MET A 1 252 ? -8.719 -28.438 -23.281 1 90 252 MET A CA 1
ATOM 2027 C C . MET A 1 252 ? -7.766 -28.703 -24.438 1 90 252 MET A C 1
ATOM 2029 O O . MET A 1 252 ? -7.648 -29.828 -24.922 1 90 252 MET A O 1
ATOM 2033 N N . LEU A 1 253 ? -7.062 -27.641 -24.828 1 91 253 LEU A N 1
ATOM 2034 C CA . LEU A 1 253 ? -6.137 -27.766 -25.953 1 91 253 LEU A CA 1
ATOM 2035 C C . LEU A 1 253 ? -4.957 -28.672 -25.578 1 91 253 LEU A C 1
ATOM 2037 O O . LEU A 1 253 ? -4.473 -29.438 -26.406 1 91 253 LEU A O 1
ATOM 2041 N N . SER A 1 254 ? -4.469 -28.547 -24.359 1 88.94 254 SER A N 1
ATOM 2042 C CA . SER A 1 254 ? -3.4 -29.438 -23.891 1 88.94 254 SER A CA 1
ATOM 2043 C C . SER A 1 254 ? -3.85 -30.891 -23.891 1 88.94 254 SER A C 1
ATOM 2045 O O . SER A 1 254 ? -3.082 -31.781 -24.25 1 88.94 254 SER A O 1
ATOM 2047 N N . SER A 1 255 ? -5.109 -31.125 -23.453 1 89.31 255 SER A N 1
ATOM 2048 C CA . SER A 1 255 ? -5.656 -32.469 -23.484 1 89.31 255 SER A CA 1
ATOM 2049 C C . SER A 1 255 ? -5.754 -33 -24.906 1 89.31 255 SER A C 1
ATOM 2051 O O . SER A 1 255 ? -5.48 -34.188 -25.156 1 89.31 255 SER A O 1
ATOM 2053 N N . LEU A 1 256 ? -6.105 -32.156 -25.797 1 91.31 256 LEU A N 1
ATOM 2054 C CA . LEU A 1 256 ? -6.195 -32.562 -27.203 1 91.31 256 LEU A CA 1
ATOM 2055 C C . LEU A 1 256 ? -4.828 -32.969 -27.734 1 91.31 256 LEU A C 1
ATOM 2057 O O . LEU A 1 256 ? -4.727 -33.844 -28.578 1 91.31 256 LEU A O 1
ATOM 2061 N N . ILE A 1 257 ? -3.818 -32.281 -27.266 1 93 257 ILE A N 1
ATOM 2062 C CA . ILE A 1 257 ? -2.463 -32.656 -27.656 1 93 257 ILE A CA 1
ATOM 2063 C C . ILE A 1 257 ? -2.15 -34.062 -27.188 1 93 257 ILE A C 1
ATOM 2065 O O . ILE A 1 257 ? -1.683 -34.906 -27.969 1 93 257 ILE A O 1
ATOM 2069 N N . ILE A 1 258 ? -2.449 -34.344 -25.938 1 90.56 258 ILE A N 1
ATOM 2070 C CA . ILE A 1 258 ? -2.193 -35.688 -25.359 1 90.56 258 ILE A CA 1
ATOM 2071 C C . ILE A 1 258 ? -3.002 -36.719 -26.125 1 90.56 258 ILE A C 1
ATOM 2073 O O . ILE A 1 258 ? -2.477 -37.781 -26.484 1 90.56 258 ILE A O 1
ATOM 2077 N N . ILE A 1 259 ? -4.289 -36.406 -26.406 1 91.62 259 ILE A N 1
ATOM 2078 C CA . ILE A 1 259 ? -5.188 -37.281 -27.141 1 91.62 259 ILE A CA 1
ATOM 2079 C C . ILE A 1 259 ? -4.637 -37.562 -28.531 1 91.62 259 ILE A C 1
ATOM 2081 O O . ILE A 1 259 ? -4.676 -38.688 -29.016 1 91.62 259 ILE A O 1
ATOM 2085 N N . SER A 1 260 ? -4.133 -36.562 -29.156 1 93 260 SER A N 1
ATOM 2086 C CA . SER A 1 260 ? -3.564 -36.688 -30.5 1 93 260 SER A CA 1
ATOM 2087 C C . SER A 1 260 ? -2.324 -37.594 -30.469 1 93 260 SER A C 1
ATOM 2089 O O . SER A 1 260 ? -2.092 -38.375 -31.406 1 93 260 SER A O 1
ATOM 2091 N N . ILE A 1 261 ? -1.547 -37.469 -29.438 1 93.06 261 ILE A N 1
ATOM 2092 C CA . ILE A 1 261 ? -0.339 -38.281 -29.297 1 93.06 261 ILE A CA 1
ATOM 2093 C C . ILE A 1 261 ? -0.717 -39.75 -29.125 1 93.06 261 ILE A C 1
ATOM 2095 O O . ILE A 1 261 ? -0.183 -40.625 -29.812 1 93.06 261 ILE A O 1
ATOM 2099 N N . TYR A 1 262 ? -1.644 -40 -28.266 1 91.38 262 TYR A N 1
ATOM 2100 C CA . TYR A 1 262 ? -2.047 -41.375 -28 1 91.38 262 TYR A CA 1
ATOM 2101 C C . TYR A 1 262 ? -2.85 -41.938 -29.172 1 91.38 262 TYR A C 1
ATOM 2103 O O . TYR A 1 262 ? -2.742 -43.125 -29.5 1 91.38 262 TYR A O 1
ATOM 2111 N N . GLY A 1 263 ? -3.703 -41.125 -29.828 1 92.25 263 GLY A N 1
ATOM 2112 C CA . GLY A 1 263 ? -4.492 -41.562 -30.953 1 92.25 263 GLY A CA 1
ATOM 2113 C C . GLY A 1 263 ? -3.658 -41.844 -32.188 1 92.25 263 GLY A C 1
ATOM 2114 O O . GLY A 1 263 ? -3.57 -43 -32.656 1 92.25 263 GLY A O 1
ATOM 2115 N N . TYR A 1 264 ? -3.018 -40.781 -32.656 1 93 264 TYR A N 1
ATOM 2116 C CA . TYR A 1 264 ? -2.205 -40.938 -33.844 1 93 264 TYR A CA 1
ATOM 2117 C C . TYR A 1 264 ? -0.944 -41.75 -33.562 1 93 264 TYR A C 1
ATOM 2119 O O . TYR A 1 264 ? -0.511 -42.562 -34.406 1 93 264 TYR A O 1
ATOM 2127 N N . GLY A 1 265 ? -0.279 -41.469 -32.469 1 92.38 265 GLY A N 1
ATOM 2128 C CA . GLY A 1 265 ? 0.86 -42.312 -32.062 1 92.38 265 GLY A CA 1
ATOM 2129 C C . GLY A 1 265 ? 0.51 -43.75 -31.891 1 92.38 265 GLY A C 1
ATOM 2130 O O . GLY A 1 265 ? 1.277 -44.656 -32.281 1 92.38 265 GLY A O 1
ATOM 2131 N N . GLY A 1 266 ? -0.686 -44.031 -31.281 1 91.62 266 GLY A N 1
ATOM 2132 C CA . GLY A 1 266 ? -1.163 -45.406 -31.141 1 91.62 266 GLY A CA 1
ATOM 2133 C C . GLY A 1 266 ? -1.39 -46.094 -32.469 1 91.62 266 GLY A C 1
ATOM 2134 O O . GLY A 1 266 ? -1.064 -47.281 -32.625 1 91.62 266 GLY A O 1
ATOM 2135 N N . TYR A 1 267 ? -1.958 -45.344 -33.375 1 92.75 267 TYR A N 1
ATOM 2136 C CA . TYR A 1 267 ? -2.168 -45.844 -34.719 1 92.75 267 TYR A CA 1
ATOM 2137 C C . TYR A 1 267 ? -0.841 -46.219 -35.375 1 92.75 267 TYR A C 1
ATOM 2139 O O . TYR A 1 267 ? -0.729 -47.25 -36.031 1 92.75 267 TYR A O 1
ATOM 2147 N N . LYS A 1 268 ? 0.161 -45.469 -35.219 1 93.12 268 LYS A N 1
ATOM 2148 C CA . LYS A 1 268 ? 1.481 -45.719 -35.781 1 93.12 268 LYS A CA 1
ATOM 2149 C C . LYS A 1 268 ? 2.131 -46.938 -35.125 1 93.12 268 LYS A C 1
ATOM 2151 O O . LYS A 1 268 ? 2.889 -47.656 -35.781 1 93.12 268 LYS A O 1
ATOM 2156 N N . ILE A 1 269 ? 1.888 -47.125 -33.906 1 92.31 269 ILE A N 1
ATOM 2157 C CA . ILE A 1 269 ? 2.42 -48.312 -33.219 1 92.31 269 ILE A CA 1
ATOM 2158 C C . ILE A 1 269 ? 1.772 -49.562 -33.75 1 92.31 269 ILE A C 1
ATOM 2160 O O . ILE A 1 269 ? 2.449 -50.594 -33.969 1 92.31 269 ILE A O 1
ATOM 2164 N N . ILE A 1 270 ? 0.421 -49.531 -33.969 1 92 270 ILE A N 1
ATOM 2165 C CA . ILE A 1 270 ? -0.302 -50.688 -34.5 1 92 270 ILE A CA 1
ATOM 2166 C C . ILE A 1 270 ? 0.238 -51.031 -35.875 1 92 270 ILE A C 1
ATOM 2168 O O . ILE A 1 270 ? 0.353 -52.219 -36.25 1 92 270 ILE A O 1
ATOM 2172 N N . LYS A 1 271 ? 0.654 -50.031 -36.625 1 92.88 271 LYS A N 1
ATOM 2173 C CA . LYS A 1 271 ? 1.199 -50.25 -37.969 1 92.88 271 LYS A CA 1
ATOM 2174 C C . LYS A 1 271 ? 2.686 -50.594 -37.906 1 92.88 271 LYS A C 1
ATOM 2176 O O . LYS A 1 271 ? 3.316 -50.844 -38.938 1 92.88 271 LYS A O 1
ATOM 2181 N N . GLY A 1 272 ? 3.328 -50.5 -36.781 1 90.44 272 GLY A N 1
ATOM 2182 C CA . GLY A 1 272 ? 4.719 -50.875 -36.562 1 90.44 272 GLY A CA 1
ATOM 2183 C C . GLY A 1 272 ? 5.695 -49.75 -36.875 1 90.44 272 GLY A C 1
ATOM 2184 O O . GLY A 1 272 ? 6.887 -50 -37.094 1 90.44 272 GLY A O 1
ATOM 2185 N N . GLN A 1 273 ? 5.25 -48.531 -36.875 1 92.19 273 GLN A N 1
ATOM 2186 C CA . GLN A 1 273 ? 6.094 -47.406 -37.25 1 92.19 273 GLN A CA 1
ATOM 2187 C C . GLN A 1 273 ? 6.621 -46.656 -36.031 1 92.19 273 GLN A C 1
ATOM 2189 O O . GLN A 1 273 ? 7.461 -45.781 -36.156 1 92.19 273 GLN A O 1
ATOM 2194 N N . MET A 1 274 ? 6.156 -46.969 -34.875 1 92.06 274 MET A N 1
ATOM 2195 C CA . MET A 1 274 ? 6.555 -46.312 -33.656 1 92.06 274 MET A CA 1
ATOM 2196 C C . MET A 1 274 ? 6.551 -47.312 -32.5 1 92.06 274 MET A C 1
ATOM 2198 O O . MET A 1 274 ? 5.805 -48.312 -32.5 1 92.06 274 MET A O 1
ATOM 2202 N N . THR A 1 275 ? 7.492 -47.094 -31.562 1 91.69 275 THR A N 1
ATOM 2203 C CA . THR A 1 275 ? 7.535 -47.969 -30.391 1 91.69 275 THR A CA 1
ATOM 2204 C C . THR A 1 275 ? 6.809 -47.312 -29.219 1 91.69 275 THR A C 1
ATOM 2206 O O . THR A 1 275 ? 6.496 -46.125 -29.25 1 91.69 275 THR A O 1
ATOM 2209 N N . LEU A 1 276 ? 6.457 -48.125 -28.219 1 89.62 276 LEU A N 1
ATOM 2210 C CA . LEU A 1 276 ? 5.777 -47.625 -27.031 1 89.62 276 LEU A CA 1
ATOM 2211 C C . LEU A 1 276 ? 6.66 -46.656 -26.281 1 89.62 276 LEU A C 1
ATOM 2213 O O . LEU A 1 276 ? 6.172 -45.625 -25.766 1 89.62 276 LEU A O 1
ATOM 2217 N N . GLY A 1 277 ? 7.922 -46.938 -26.172 1 89.94 277 GLY A N 1
ATOM 2218 C CA . GLY A 1 277 ? 8.859 -46.031 -25.516 1 89.94 277 GLY A CA 1
ATOM 2219 C C . GLY A 1 277 ? 8.969 -44.719 -26.219 1 89.94 277 GLY A C 1
ATOM 2220 O O . GLY A 1 277 ? 9.055 -43.656 -25.578 1 89.94 277 GLY A O 1
ATOM 2221 N N . GLU A 1 278 ? 8.953 -44.781 -27.516 1 92.62 278 GLU A N 1
ATOM 2222 C CA . GLU A 1 278 ? 9 -43.531 -28.297 1 92.62 278 GLU A CA 1
ATOM 2223 C C . GLU A 1 278 ? 7.75 -42.688 -28.062 1 92.62 278 GLU A C 1
ATOM 2225 O O . GLU A 1 278 ? 7.824 -41.469 -28.031 1 92.62 278 GLU A O 1
ATOM 2230 N N . LEU A 1 279 ? 6.633 -43.312 -27.891 1 92.75 279 LEU A N 1
ATOM 2231 C CA . LEU A 1 279 ? 5.375 -42.625 -27.656 1 92.75 279 LEU A CA 1
ATOM 2232 C C . LEU A 1 279 ? 5.418 -41.875 -26.328 1 92.75 279 LEU A C 1
ATOM 2234 O O . LEU A 1 279 ? 5.074 -40.688 -26.266 1 92.75 279 LEU A O 1
ATOM 2238 N N . ILE A 1 280 ? 5.879 -42.5 -25.266 1 91.19 280 ILE A N 1
ATOM 2239 C CA . ILE A 1 280 ? 5.922 -41.906 -23.938 1 91.19 280 ILE A CA 1
ATOM 2240 C C . ILE A 1 280 ? 6.969 -40.781 -23.906 1 91.19 280 ILE A C 1
ATOM 2242 O O . ILE A 1 280 ? 6.73 -39.719 -23.344 1 91.19 280 ILE A O 1
ATOM 2246 N N . ALA A 1 281 ? 8.055 -41.094 -24.516 1 92.44 281 ALA A N 1
ATOM 2247 C CA . ALA A 1 281 ? 9.078 -40.031 -24.594 1 92.44 281 ALA A CA 1
ATOM 2248 C C . ALA A 1 281 ? 8.562 -38.812 -25.344 1 92.44 281 ALA A C 1
ATOM 2250 O O . ALA A 1 281 ? 8.836 -37.688 -24.953 1 92.44 281 ALA A O 1
ATOM 2251 N N . PHE A 1 282 ? 7.855 -39.062 -26.438 1 93.25 282 PHE A N 1
ATOM 2252 C CA . PHE A 1 282 ? 7.273 -38 -27.219 1 93.25 282 PHE A CA 1
ATOM 2253 C C . PHE A 1 282 ? 6.309 -37.156 -26.375 1 93.25 282 PHE A C 1
ATOM 2255 O O . PHE A 1 282 ? 6.316 -35.938 -26.438 1 93.25 282 PHE A O 1
ATOM 2262 N N . GLN A 1 283 ? 5.539 -37.812 -25.609 1 91.75 283 GLN A N 1
ATOM 2263 C CA . GLN A 1 283 ? 4.609 -37.125 -24.719 1 91.75 283 GLN A CA 1
ATOM 2264 C C . GLN A 1 283 ? 5.355 -36.281 -23.703 1 91.75 283 GLN A C 1
ATOM 2266 O O . GLN A 1 283 ? 4.965 -35.125 -23.422 1 91.75 283 GLN A O 1
ATOM 2271 N N . GLN A 1 284 ? 6.359 -36.781 -23.109 1 90.5 284 GLN A N 1
ATOM 2272 C CA . GLN A 1 284 ? 7.133 -36.062 -22.109 1 90.5 284 GLN A CA 1
ATOM 2273 C C . GLN A 1 284 ? 7.797 -34.812 -22.719 1 90.5 284 GLN A C 1
ATOM 2275 O O . GLN A 1 284 ? 7.77 -33.75 -22.125 1 90.5 284 GLN A O 1
ATOM 2280 N N . TYR A 1 285 ? 8.398 -34.969 -23.891 1 91.88 285 TYR A N 1
ATOM 2281 C CA . TYR A 1 285 ? 9.016 -33.812 -24.578 1 91.88 285 TYR A CA 1
ATOM 2282 C C . TYR A 1 285 ? 7.984 -32.75 -24.906 1 91.88 285 TYR A C 1
ATOM 2284 O O . TYR A 1 285 ? 8.281 -31.562 -24.844 1 91.88 285 TYR A O 1
ATOM 2292 N N . THR A 1 286 ? 6.828 -33.219 -25.266 1 91.38 286 THR A N 1
ATOM 2293 C CA . THR A 1 286 ? 5.762 -32.281 -25.578 1 91.38 286 THR A CA 1
ATOM 2294 C C . THR A 1 286 ? 5.395 -31.453 -24.344 1 91.38 286 THR A C 1
ATOM 2296 O O . THR A 1 286 ? 5.176 -30.25 -24.438 1 91.38 286 THR A O 1
ATOM 2299 N N . TRP A 1 287 ? 5.367 -32.125 -23.203 1 87.5 287 TRP A N 1
ATOM 2300 C CA . TRP A 1 287 ? 5.094 -31.422 -21.969 1 87.5 287 TRP A CA 1
ATOM 2301 C C . TRP A 1 287 ? 6.176 -30.391 -21.688 1 87.5 287 TRP A C 1
ATOM 2303 O O . TRP A 1 287 ? 5.879 -29.281 -21.219 1 87.5 287 TRP A O 1
ATOM 2313 N N . MET A 1 288 ? 7.363 -30.75 -21.922 1 88.19 288 MET A N 1
ATOM 2314 C CA . MET A 1 288 ? 8.5 -29.859 -21.688 1 88.19 288 MET A CA 1
ATOM 2315 C C . MET A 1 288 ? 8.461 -28.672 -22.641 1 88.19 288 MET A C 1
ATOM 2317 O O . MET A 1 288 ? 9.133 -27.656 -22.406 1 88.19 288 MET A O 1
ATOM 2321 N N . LEU A 1 289 ? 7.703 -28.797 -23.688 1 87 289 LEU A N 1
ATOM 2322 C CA . LEU A 1 289 ? 7.547 -27.703 -24.656 1 87 289 LEU A CA 1
ATOM 2323 C C . LEU A 1 289 ? 6.398 -26.781 -24.25 1 87 289 LEU A C 1
ATOM 2325 O O . LEU A 1 289 ? 6.48 -25.562 -24.438 1 87 289 LEU A O 1
ATOM 2329 N N . ILE A 1 290 ? 5.379 -27.312 -23.672 1 85.12 290 ILE A N 1
ATOM 2330 C CA . ILE A 1 290 ? 4.172 -26.547 -23.359 1 85.12 290 ILE A CA 1
ATOM 2331 C C . ILE A 1 290 ? 4.477 -25.531 -22.266 1 85.12 290 ILE A C 1
ATOM 2333 O O . ILE A 1 290 ? 4.125 -24.344 -22.406 1 85.12 290 ILE A O 1
ATOM 2337 N N . GLY A 1 291 ? 5.195 -25.891 -21.219 1 81.5 291 GLY A N 1
ATOM 2338 C CA . GLY A 1 291 ? 5.5 -25.031 -20.078 1 81.5 291 GLY A CA 1
ATOM 2339 C C . GLY A 1 291 ? 6.176 -23.734 -20.484 1 81.5 291 GLY A C 1
ATOM 2340 O O . GLY A 1 291 ? 5.637 -22.656 -20.266 1 81.5 291 GLY A O 1
ATOM 2341 N N . PRO A 1 292 ? 7.281 -23.844 -21.125 1 80.62 292 PRO A N 1
ATOM 2342 C CA . PRO A 1 292 ? 8.016 -22.656 -21.594 1 80.62 292 PRO A CA 1
ATOM 2343 C C . PRO A 1 292 ? 7.16 -21.75 -22.469 1 80.62 292 PRO A C 1
ATOM 2345 O O . PRO A 1 292 ? 7.238 -20.516 -22.328 1 80.62 292 PRO A O 1
ATOM 2348 N N . CYS A 1 293 ? 6.301 -22.297 -23.25 1 80.31 293 CYS A N 1
ATOM 2349 C CA . CYS A 1 293 ? 5.465 -21.484 -24.141 1 80.31 293 CYS A CA 1
ATOM 2350 C C . CYS A 1 293 ? 4.469 -20.656 -23.328 1 80.31 293 CYS A C 1
ATOM 2352 O O . CYS A 1 293 ? 4.281 -19.469 -23.594 1 80.31 293 CYS A O 1
ATOM 2354 N N . ILE A 1 294 ? 3.967 -21.312 -22.375 1 80.31 294 ILE A N 1
ATOM 2355 C CA . ILE A 1 294 ? 2.992 -20.625 -21.531 1 80.31 294 ILE A CA 1
ATOM 2356 C C . ILE A 1 294 ? 3.691 -19.547 -20.703 1 80.31 294 ILE A C 1
ATOM 2358 O O . ILE A 1 294 ? 3.189 -18.438 -20.578 1 80.31 294 ILE A O 1
ATOM 2362 N N . ARG A 1 295 ? 4.828 -19.875 -20.203 1 80.38 295 ARG A N 1
ATOM 2363 C CA . ARG A 1 295 ? 5.582 -18.922 -19.375 1 80.38 295 ARG A CA 1
ATOM 2364 C C . ARG A 1 295 ? 6.008 -17.703 -20.188 1 80.38 295 ARG A C 1
ATOM 2366 O O . ARG A 1 295 ? 5.957 -16.578 -19.703 1 80.38 295 ARG A O 1
ATOM 2373 N N . ILE A 1 296 ? 6.383 -17.875 -21.406 1 79.19 296 ILE A N 1
ATOM 2374 C CA . ILE A 1 296 ? 6.812 -16.797 -22.281 1 79.19 296 ILE A CA 1
ATOM 2375 C C . ILE A 1 296 ? 5.645 -15.852 -22.547 1 79.19 296 ILE A C 1
ATOM 2377 O O . ILE A 1 296 ? 5.809 -14.625 -22.5 1 79.19 296 ILE A O 1
ATOM 2381 N N . ILE A 1 297 ? 4.492 -16.375 -22.672 1 76.62 297 ILE A N 1
ATOM 2382 C CA . ILE A 1 297 ? 3.314 -15.555 -22.953 1 76.62 297 ILE A CA 1
ATOM 2383 C C . ILE A 1 297 ? 2.945 -14.734 -21.734 1 76.62 297 ILE A C 1
ATOM 2385 O O . ILE A 1 297 ? 2.658 -13.539 -21.828 1 76.62 297 ILE A O 1
ATOM 2389 N N . ARG A 1 298 ? 3.07 -15.367 -20.562 1 73.81 298 ARG A N 1
ATOM 2390 C CA . ARG A 1 298 ? 2.688 -14.695 -19.328 1 73.81 298 ARG A CA 1
ATOM 2391 C C . ARG A 1 298 ? 3.721 -13.648 -18.922 1 73.81 298 ARG A C 1
ATOM 2393 O O . ARG A 1 298 ? 3.4 -12.688 -18.219 1 73.81 298 ARG A O 1
ATOM 2400 N N . SER A 1 299 ? 4.926 -13.773 -19.375 1 78.69 299 SER A N 1
ATOM 2401 C CA . SER A 1 299 ? 6.016 -12.875 -19.016 1 78.69 299 SER A CA 1
ATOM 2402 C C . SER A 1 299 ? 5.848 -11.516 -19.688 1 78.69 299 SER A C 1
ATOM 2404 O O . SER A 1 299 ? 6.406 -10.516 -19.219 1 78.69 299 SER A O 1
ATOM 2406 N N . ASN A 1 300 ? 5.051 -11.461 -20.672 1 76.38 300 ASN A N 1
ATOM 2407 C CA . ASN A 1 300 ? 4.91 -10.219 -21.422 1 76.38 300 ASN A CA 1
ATOM 2408 C C . ASN A 1 300 ? 4.352 -9.102 -20.547 1 76.38 300 ASN A C 1
ATOM 2410 O O . ASN A 1 300 ? 4.848 -7.973 -20.578 1 76.38 300 ASN A O 1
ATOM 2414 N N . THR A 1 301 ? 3.418 -9.359 -19.781 1 73.31 301 THR A N 1
ATOM 2415 C CA . THR A 1 301 ? 2.836 -8.359 -18.906 1 73.31 301 THR A CA 1
ATOM 2416 C C . THR A 1 301 ? 3.855 -7.895 -17.859 1 73.31 301 THR A C 1
ATOM 2418 O O . THR A 1 301 ? 3.959 -6.699 -17.578 1 73.31 301 THR A O 1
ATOM 2421 N N . ARG A 1 302 ? 4.629 -8.797 -17.406 1 76.19 302 ARG A N 1
ATOM 2422 C CA . ARG A 1 302 ? 5.645 -8.477 -16.422 1 76.19 302 ARG A CA 1
ATOM 2423 C C . ARG A 1 302 ? 6.754 -7.621 -17.016 1 76.19 302 ARG A C 1
ATOM 2425 O O . ARG A 1 302 ? 7.281 -6.723 -16.359 1 76.19 302 ARG A O 1
ATOM 2432 N N . ILE A 1 303 ? 7.008 -7.883 -18.25 1 80.56 303 ILE A N 1
ATOM 2433 C CA . ILE A 1 303 ? 8.023 -7.109 -18.953 1 80.56 303 ILE A CA 1
ATOM 2434 C C . ILE A 1 303 ? 7.559 -5.66 -19.109 1 80.56 303 ILE A C 1
ATOM 2436 O O . ILE A 1 303 ? 8.336 -4.727 -18.891 1 80.56 303 ILE A O 1
ATOM 2440 N N . GLN A 1 304 ? 6.383 -5.504 -19.406 1 78.38 304 GLN A N 1
ATOM 2441 C CA . GLN A 1 304 ? 5.852 -4.156 -19.594 1 78.38 304 GLN A CA 1
ATOM 2442 C C . GLN A 1 304 ? 5.836 -3.393 -18.266 1 78.38 304 GLN A C 1
ATOM 2444 O O . GLN A 1 304 ? 6.203 -2.215 -18.219 1 78.38 304 GLN A O 1
ATOM 2449 N N . GLN A 1 305 ? 5.492 -4.066 -17.266 1 79.31 305 GLN A N 1
ATOM 2450 C CA . GLN A 1 305 ? 5.492 -3.438 -15.945 1 79.31 305 GLN A CA 1
ATOM 2451 C C . GLN A 1 305 ? 6.906 -3.039 -15.531 1 79.31 305 GLN A C 1
ATOM 2453 O O . GLN A 1 305 ? 7.109 -1.963 -14.961 1 79.31 305 GLN A O 1
ATOM 2458 N N . SER A 1 306 ? 7.812 -3.932 -15.805 1 83.06 306 SER A N 1
ATOM 2459 C CA . SER A 1 306 ? 9.203 -3.645 -15.477 1 83.06 306 SER A CA 1
ATOM 2460 C C . SER A 1 306 ? 9.727 -2.455 -16.266 1 83.06 306 SER A C 1
ATOM 2462 O O . SER A 1 306 ? 10.516 -1.657 -15.758 1 83.06 306 SER A O 1
ATOM 2464 N N . ALA A 1 307 ? 9.25 -2.383 -17.5 1 84.06 307 ALA A N 1
ATOM 2465 C CA . ALA A 1 307 ? 9.664 -1.263 -18.328 1 84.06 307 ALA A CA 1
ATOM 2466 C C . ALA A 1 307 ? 9.195 0.066 -17.75 1 84.06 307 ALA A C 1
ATOM 2468 O O . ALA A 1 307 ? 9.938 1.05 -17.75 1 84.06 307 ALA A O 1
ATOM 2469 N N . VAL A 1 308 ? 8.086 0.103 -17.281 1 84 308 VAL A N 1
ATOM 2470 C CA . VAL A 1 308 ? 7.551 1.309 -16.656 1 84 308 VAL A CA 1
ATOM 2471 C C . VAL A 1 308 ? 8.375 1.661 -15.414 1 84 308 VAL A C 1
ATOM 2473 O O . VAL A 1 308 ? 8.742 2.82 -15.219 1 84 308 VAL A O 1
ATOM 2476 N N . SER A 1 309 ? 8.664 0.622 -14.578 1 87.38 309 SER A N 1
ATOM 2477 C CA . SER A 1 309 ? 9.453 0.837 -13.375 1 87.38 309 SER A CA 1
ATOM 2478 C C . SER A 1 309 ? 10.852 1.334 -13.719 1 87.38 309 SER A C 1
ATOM 2480 O O . SER A 1 309 ? 11.391 2.213 -13.039 1 87.38 309 SER A O 1
ATOM 2482 N N . ILE A 1 310 ? 11.383 0.785 -14.758 1 88.38 310 ILE A N 1
ATOM 2483 C CA . ILE A 1 310 ? 12.719 1.193 -15.195 1 88.38 310 ILE A CA 1
ATOM 2484 C C . ILE A 1 310 ? 12.695 2.66 -15.617 1 88.38 310 ILE A C 1
ATOM 2486 O O . ILE A 1 310 ? 13.586 3.43 -15.266 1 88.38 310 ILE A O 1
ATOM 2490 N N . ASN A 1 311 ? 11.719 3.045 -16.266 1 88.88 311 ASN A N 1
ATOM 2491 C CA . ASN A 1 311 ? 11.602 4.426 -16.719 1 88.88 311 ASN A CA 1
ATOM 2492 C C . ASN A 1 311 ? 11.453 5.387 -15.547 1 88.88 311 ASN A C 1
ATOM 2494 O O . ASN A 1 311 ? 11.992 6.496 -15.57 1 88.88 311 ASN A O 1
ATOM 2498 N N . ARG A 1 312 ? 10.766 4.93 -14.57 1 87.94 312 ARG A N 1
ATOM 2499 C CA . ARG A 1 312 ? 10.602 5.77 -13.391 1 87.94 312 ARG A CA 1
ATOM 2500 C C . ARG A 1 312 ? 11.922 5.938 -12.641 1 87.94 312 ARG A C 1
ATOM 2502 O O . ARG A 1 312 ? 12.25 7.039 -12.195 1 87.94 312 ARG A O 1
ATOM 2509 N N . ILE A 1 313 ? 12.57 4.91 -12.57 1 91.25 313 ILE A N 1
ATOM 2510 C CA . ILE A 1 313 ? 13.859 4.941 -11.883 1 91.25 313 ILE A CA 1
ATOM 2511 C C . ILE A 1 313 ? 14.82 5.855 -12.641 1 91.25 313 ILE A C 1
ATOM 2513 O O . ILE A 1 313 ? 15.453 6.73 -12.047 1 91.25 313 ILE A O 1
ATOM 2517 N N . PHE A 1 314 ? 14.852 5.75 -13.891 1 90.69 314 PHE A N 1
ATOM 2518 C CA . PHE A 1 314 ? 15.812 6.512 -14.688 1 90.69 314 PHE A CA 1
ATOM 2519 C C . PHE A 1 314 ? 15.352 7.957 -14.852 1 90.69 314 PHE A C 1
ATOM 2521 O O . PHE A 1 314 ? 16.156 8.836 -15.156 1 90.69 314 PHE A O 1
ATOM 2528 N N . SER A 1 315 ? 14.102 8.18 -14.633 1 90.25 315 SER A N 1
ATOM 2529 C CA . SER A 1 315 ? 13.641 9.562 -14.648 1 90.25 315 SER A CA 1
ATOM 2530 C C . SER A 1 315 ? 14.273 10.367 -13.516 1 90.25 315 SER A C 1
ATOM 2532 O O . SER A 1 315 ? 14.57 11.547 -13.68 1 90.25 315 SER A O 1
ATOM 2534 N N . ILE A 1 316 ? 14.477 9.664 -12.461 1 90.5 316 ILE A N 1
ATOM 2535 C CA . ILE A 1 316 ? 15.133 10.32 -11.336 1 90.5 316 ILE A CA 1
ATOM 2536 C C . ILE A 1 316 ? 16.641 10.414 -11.594 1 90.5 316 ILE A C 1
ATOM 2538 O O . ILE A 1 316 ? 17.25 11.461 -11.375 1 90.5 316 ILE A O 1
ATOM 2542 N N . LEU A 1 317 ? 17.203 9.406 -12.102 1 91.56 317 LEU A N 1
ATOM 2543 C CA . LEU A 1 317 ? 18.641 9.352 -12.336 1 91.56 317 LEU A CA 1
ATOM 2544 C C . LEU A 1 317 ? 19.047 10.312 -13.453 1 91.56 317 LEU A C 1
ATOM 2546 O O . LEU A 1 317 ? 20.188 10.781 -13.5 1 91.56 317 LEU A O 1
ATOM 2550 N N . ASP A 1 318 ? 18.094 10.594 -14.273 1 90.69 318 ASP A N 1
ATOM 2551 C CA . ASP A 1 318 ? 18.391 11.453 -15.414 1 90.69 318 ASP A CA 1
ATOM 2552 C C . ASP A 1 318 ? 18.094 12.914 -15.086 1 90.69 318 ASP A C 1
ATOM 2554 O O . ASP A 1 318 ? 18.344 13.805 -15.906 1 90.69 318 ASP A O 1
ATOM 2558 N N . GLU A 1 319 ? 17.562 13.102 -13.93 1 90.56 319 GLU A N 1
ATOM 2559 C CA . GLU A 1 319 ? 17.422 14.492 -13.523 1 90.56 319 GLU A CA 1
ATOM 2560 C C . GLU A 1 319 ? 18.766 15.211 -13.516 1 90.56 319 GLU A C 1
ATOM 2562 O O . GLU A 1 319 ? 19.734 14.711 -12.93 1 90.56 319 GLU A O 1
ATOM 2567 N N . PRO A 1 320 ? 18.828 16.25 -14.203 1 88.88 320 PRO A N 1
ATOM 2568 C CA . PRO A 1 320 ? 20.125 16.906 -14.344 1 88.88 320 PRO A CA 1
ATOM 2569 C C . PRO A 1 320 ? 20.594 17.562 -13.047 1 88.88 320 PRO A C 1
ATOM 2571 O O . PRO A 1 320 ? 19.781 18.125 -12.305 1 88.88 320 PRO A O 1
ATOM 2574 N N . ILE A 1 321 ? 21.828 17.422 -12.805 1 90.19 321 ILE A N 1
ATOM 2575 C CA . ILE A 1 321 ? 22.484 18.125 -11.719 1 90.19 321 ILE A CA 1
ATOM 2576 C C . ILE A 1 321 ? 22.828 19.547 -12.156 1 90.19 321 ILE A C 1
ATOM 2578 O O . ILE A 1 321 ? 23.766 19.766 -12.922 1 90.19 321 ILE A O 1
ATOM 2582 N N . THR A 1 322 ? 22.047 20.453 -11.688 1 85.69 322 THR A N 1
ATOM 2583 C CA . THR A 1 322 ? 22.203 21.828 -12.117 1 85.69 322 THR A CA 1
ATOM 2584 C C . THR A 1 322 ? 23.391 22.484 -11.406 1 85.69 322 THR A C 1
ATOM 2586 O O . THR A 1 322 ? 24.109 23.297 -11.992 1 85.69 322 THR A O 1
ATOM 2589 N N . ILE A 1 323 ? 23.484 22.141 -10.164 1 85.75 323 ILE A N 1
ATOM 2590 C CA . ILE A 1 323 ? 24.609 22.656 -9.398 1 85.75 323 ILE A CA 1
ATOM 2591 C C . ILE A 1 323 ? 25.719 21.609 -9.289 1 85.75 323 ILE A C 1
ATOM 2593 O O . ILE A 1 323 ? 25.594 20.656 -8.516 1 85.75 323 ILE A O 1
ATOM 2597 N N . ARG A 1 324 ? 26.719 21.609 -10.109 1 74.81 324 ARG A N 1
ATOM 2598 C CA . ARG A 1 324 ? 27.75 20.594 -10.211 1 74.81 324 ARG A CA 1
ATOM 2599 C C . ARG A 1 324 ? 28.906 20.891 -9.266 1 74.81 324 ARG A C 1
ATOM 2601 O O . ARG A 1 324 ? 29.234 22.047 -9.008 1 74.81 324 ARG A O 1
ATOM 2608 N N . GLN A 1 325 ? 29.359 19.812 -8.648 1 65.31 325 GLN A N 1
ATOM 2609 C CA . GLN A 1 325 ? 30.531 19.875 -7.797 1 65.31 325 GLN A CA 1
ATOM 2610 C C . GLN A 1 325 ? 31.781 20.25 -8.602 1 65.31 325 GLN A C 1
ATOM 2612 O O . GLN A 1 325 ? 32.75 20.75 -8.047 1 65.31 325 GLN A O 1
ATOM 2617 N N . ASN A 1 326 ? 31.875 19.75 -10.039 1 54.88 326 ASN A N 1
ATOM 2618 C CA . ASN A 1 326 ? 33.156 19.906 -10.734 1 54.88 326 ASN A CA 1
ATOM 2619 C C . ASN A 1 326 ? 33.562 21.375 -10.859 1 54.88 326 ASN A C 1
ATOM 2621 O O . ASN A 1 326 ? 33.219 22.016 -11.852 1 54.88 326 ASN A O 1
ATOM 2625 N N . ASN A 1 327 ? 33.125 22.016 -10.031 1 50.06 327 ASN A N 1
ATOM 2626 C CA . ASN A 1 327 ? 33.625 23.375 -10.266 1 50.06 327 ASN A CA 1
ATOM 2627 C C . ASN A 1 327 ? 35.094 23.391 -10.617 1 50.06 327 ASN A C 1
ATOM 2629 O O . ASN A 1 327 ? 35.906 22.844 -9.883 1 50.06 327 ASN A O 1
ATOM 2633 N N . LYS A 1 328 ? 35.438 23.297 -11.797 1 45.69 328 LYS A N 1
ATOM 2634 C CA . LYS A 1 328 ? 36.781 23.656 -12.227 1 45.69 328 LYS A CA 1
ATOM 2635 C C . LYS A 1 328 ? 37.438 24.594 -11.219 1 45.69 328 LYS A C 1
ATOM 2637 O O . LYS A 1 328 ? 38.594 24.969 -11.391 1 45.69 328 LYS A O 1
ATOM 2642 N N . GLY A 1 329 ? 36.719 25.422 -10.477 1 47.44 329 GLY A N 1
ATOM 2643 C CA . GLY A 1 329 ? 37.375 26.422 -9.648 1 47.44 329 GLY A CA 1
ATOM 2644 C C . GLY A 1 329 ? 38.188 25.797 -8.516 1 47.44 329 GLY A C 1
ATOM 2645 O O . GLY A 1 329 ? 37.656 25.016 -7.73 1 47.44 329 GLY A O 1
ATOM 2646 N N . ASN A 1 330 ? 39.219 25.312 -8.773 1 51.03 330 ASN A N 1
ATOM 2647 C CA . ASN A 1 330 ? 40.375 24.844 -8.016 1 51.03 330 ASN A CA 1
ATOM 2648 C C . ASN A 1 330 ? 40.5 25.562 -6.68 1 51.03 330 ASN A C 1
ATOM 2650 O O . ASN A 1 330 ? 41.531 25.406 -5.984 1 51.03 330 ASN A O 1
ATOM 2654 N N . ARG A 1 331 ? 39.719 26.594 -6.285 1 55.22 331 ARG A N 1
ATOM 2655 C CA . ARG A 1 331 ? 40.312 27.312 -5.176 1 55.22 331 ARG A CA 1
ATOM 2656 C C . ARG A 1 331 ? 39.844 26.766 -3.834 1 55.22 331 ARG A C 1
ATOM 2658 O O . ARG A 1 331 ? 38.719 27.031 -3.416 1 55.22 331 ARG A O 1
ATOM 2665 N N . CYS A 1 332 ? 40.156 25.484 -3.518 1 58.62 332 CYS A N 1
ATOM 2666 C CA . CYS A 1 332 ? 40.156 25.125 -2.107 1 58.62 332 CYS A CA 1
ATOM 2667 C C . CYS A 1 332 ? 40.938 26.141 -1.276 1 58.62 332 CYS A C 1
ATOM 2669 O O . CYS A 1 332 ? 42.125 26.281 -1.436 1 58.62 332 CYS A O 1
ATOM 2671 N N . LEU A 1 333 ? 40.312 27.25 -1.087 1 57.69 333 LEU A N 1
ATOM 2672 C CA . LEU A 1 333 ? 41.125 28.219 -0.344 1 57.69 333 LEU A CA 1
ATOM 2673 C C . LEU A 1 333 ? 41.5 27.656 1.017 1 57.69 333 LEU A C 1
ATOM 2675 O O . LEU A 1 333 ? 40.656 27.219 1.789 1 57.69 333 LEU A O 1
ATOM 2679 N N . ASP A 1 334 ? 42.656 27.203 1.183 1 59.75 334 ASP A N 1
ATOM 2680 C CA . ASP A 1 334 ? 43.25 26.844 2.467 1 59.75 334 ASP A CA 1
ATOM 2681 C C . ASP A 1 334 ? 42.938 27.906 3.523 1 59.75 334 ASP A C 1
ATOM 2683 O O . ASP A 1 334 ? 42.781 27.578 4.699 1 59.75 334 ASP A O 1
ATOM 2687 N N . ASN A 1 335 ? 42.781 29.281 3.111 1 71.25 335 ASN A N 1
ATOM 2688 C CA . ASN A 1 335 ? 42.562 30.375 4.062 1 71.25 335 ASN A CA 1
ATOM 2689 C C . ASN A 1 335 ? 41.219 31.047 3.846 1 71.25 335 ASN A C 1
ATOM 2691 O O . ASN A 1 335 ? 41.156 32.156 3.309 1 71.25 335 ASN A O 1
ATOM 2695 N N . PHE A 1 336 ? 40.125 30.391 4.266 1 82.81 336 PHE A N 1
ATOM 2696 C CA . PHE A 1 336 ? 38.75 30.891 4.137 1 82.81 336 PHE A CA 1
ATOM 2697 C C . PHE A 1 336 ? 38.5 32 5.156 1 82.81 336 PHE A C 1
ATOM 2699 O O . PHE A 1 336 ? 38.562 31.766 6.367 1 82.81 336 PHE A O 1
ATOM 2706 N N . GLY A 1 337 ? 38.406 33.281 4.793 1 85 337 GLY A N 1
ATOM 2707 C CA . GLY A 1 337 ? 38.188 34.406 5.68 1 85 337 GLY A CA 1
ATOM 2708 C C . GLY A 1 337 ? 36.75 34.562 6.121 1 85 337 GLY A C 1
ATOM 2709 O O . GLY A 1 337 ? 36.5 34.812 7.297 1 85 337 GLY A O 1
ATOM 2710 N N . GLY A 1 338 ? 35.781 34.406 5.207 1 90.88 338 GLY A N 1
ATOM 2711 C CA . GLY A 1 338 ? 34.375 34.406 5.574 1 90.88 338 GLY A CA 1
ATOM 2712 C C . GLY A 1 338 ? 33.656 35.688 5.246 1 90.88 338 GLY A C 1
ATOM 2713 O O . GLY A 1 338 ? 32.531 35.906 5.664 1 90.88 338 GLY A O 1
ATOM 2714 N N . ASP A 1 339 ? 34.312 36.656 4.543 1 94 339 ASP A N 1
ATOM 2715 C CA . ASP A 1 339 ? 33.656 37.875 4.117 1 94 339 ASP A CA 1
ATOM 2716 C C . ASP A 1 339 ? 32.656 37.625 2.977 1 94 339 ASP A C 1
ATOM 2718 O O . ASP A 1 339 ? 33.062 37.094 1.934 1 94 339 ASP A O 1
ATOM 2722 N N . ILE A 1 340 ? 31.453 38.062 3.139 1 96.81 340 ILE A N 1
ATOM 2723 C CA . ILE A 1 340 ? 30.406 37.812 2.145 1 96.81 340 ILE A CA 1
ATOM 2724 C C . ILE A 1 340 ? 29.875 39.125 1.595 1 96.81 340 ILE A C 1
ATOM 2726 O O . ILE A 1 340 ? 29.594 40.062 2.355 1 96.81 340 ILE A O 1
ATOM 2730 N N . VAL A 1 341 ? 29.703 39.188 0.3 1 96.94 341 VAL A N 1
ATOM 2731 C CA . VAL A 1 341 ? 29.156 40.406 -0.317 1 96.94 341 VAL A CA 1
ATOM 2732 C C . VAL A 1 341 ? 28.062 40 -1.315 1 96.94 341 VAL A C 1
ATOM 2734 O O . VAL A 1 341 ? 28.297 39.188 -2.209 1 96.94 341 VAL A O 1
ATOM 2737 N N . PHE A 1 342 ? 26.953 40.5 -1.089 1 96.94 342 PHE A N 1
ATOM 2738 C CA . PHE A 1 342 ? 25.859 40.438 -2.055 1 96.94 342 PHE A CA 1
ATOM 2739 C C . PHE A 1 342 ? 25.812 41.719 -2.898 1 96.94 342 PHE A C 1
ATOM 2741 O O . PHE A 1 342 ? 25.672 42.812 -2.367 1 96.94 342 PHE A O 1
ATOM 2748 N N . ASN A 1 343 ? 25.969 41.5 -4.188 1 96.69 343 ASN A N 1
ATOM 2749 C CA . ASN A 1 343 ? 25.953 42.656 -5.098 1 96.69 343 ASN A CA 1
ATOM 2750 C C . ASN A 1 343 ? 24.797 42.562 -6.094 1 96.69 343 ASN A C 1
ATOM 2752 O O . ASN A 1 343 ? 24.875 41.812 -7.062 1 96.69 343 ASN A O 1
ATOM 2756 N N . GLU A 1 344 ? 23.766 43.375 -5.883 1 96.5 344 GLU A N 1
ATOM 2757 C CA . GLU A 1 344 ? 22.609 43.469 -6.762 1 96.5 344 GLU A CA 1
ATOM 2758 C C . GLU A 1 344 ? 22.016 42.094 -7.07 1 96.5 344 GLU A C 1
ATOM 2760 O O . GLU A 1 344 ? 21.797 41.75 -8.234 1 96.5 344 GLU A O 1
ATOM 2765 N N . VAL A 1 345 ? 21.875 41.406 -6.098 1 96.19 345 VAL A N 1
ATOM 2766 C CA . VAL A 1 345 ? 21.453 40.031 -6.258 1 96.19 345 VAL A CA 1
ATOM 2767 C C . VAL A 1 345 ? 19.938 39.969 -6.414 1 96.19 345 VAL A C 1
ATOM 2769 O O . VAL A 1 345 ? 19.203 40.562 -5.609 1 96.19 345 VAL A O 1
ATOM 2772 N N . SER A 1 346 ? 19.469 39.281 -7.41 1 96 346 SER A N 1
ATOM 2773 C CA . SER A 1 346 ? 18.062 39 -7.637 1 96 346 SER A CA 1
ATOM 2774 C C . SER A 1 346 ? 17.828 37.5 -7.809 1 96 346 SER A C 1
ATOM 2776 O O . SER A 1 346 ? 18.656 36.812 -8.383 1 96 346 SER A O 1
ATOM 2778 N N . PHE A 1 347 ? 16.766 37.062 -7.254 1 94.69 347 PHE A N 1
ATOM 2779 C CA . PHE A 1 347 ? 16.484 35.625 -7.297 1 94.69 347 PHE A CA 1
ATOM 2780 C C . PHE A 1 347 ? 14.977 35.375 -7.309 1 94.69 347 PHE A C 1
ATOM 2782 O O . PHE A 1 347 ? 14.211 36.094 -6.66 1 94.69 347 PHE A O 1
ATOM 2789 N N . SER A 1 348 ? 14.586 34.375 -8.086 1 92.75 348 SER A N 1
ATOM 2790 C CA . SER A 1 348 ? 13.203 33.938 -8.156 1 92.75 348 SER A CA 1
ATOM 2791 C C . SER A 1 348 ? 13.125 32.406 -8.125 1 92.75 348 SER A C 1
ATOM 2793 O O . SER A 1 348 ? 13.852 31.719 -8.859 1 92.75 348 SER A O 1
ATOM 2795 N N . TYR A 1 349 ? 12.289 31.906 -7.199 1 86.5 349 TYR A N 1
ATOM 2796 C CA . TYR A 1 349 ? 12.055 30.453 -7.215 1 86.5 349 TYR A CA 1
ATOM 2797 C C . TYR A 1 349 ? 11.312 30.047 -8.477 1 86.5 349 TYR A C 1
ATOM 2799 O O . TYR A 1 349 ? 11.609 29 -9.062 1 86.5 349 TYR A O 1
ATOM 2807 N N . GLU A 1 350 ? 10.289 30.922 -8.711 1 82.62 350 GLU A N 1
ATOM 2808 C CA . GLU A 1 350 ? 9.5 30.766 -9.93 1 82.62 350 GLU A CA 1
ATOM 2809 C C . GLU A 1 350 ? 9.633 31.984 -10.836 1 82.62 350 GLU A C 1
ATOM 2811 O O . GLU A 1 350 ? 9.859 33.094 -10.359 1 82.62 350 GLU A O 1
ATOM 2816 N N . ASP A 1 351 ? 9.57 31.75 -12.016 1 77.56 351 ASP A N 1
ATOM 2817 C CA . ASP A 1 351 ? 9.867 32.781 -13.023 1 77.56 351 ASP A CA 1
ATOM 2818 C C . ASP A 1 351 ? 9.023 34.031 -12.805 1 77.56 351 ASP A C 1
ATOM 2820 O O . ASP A 1 351 ? 9.484 35.125 -13.062 1 77.56 351 ASP A O 1
ATOM 2824 N N . ASN A 1 352 ? 8.008 33.938 -12.219 1 77.94 352 ASN A N 1
ATOM 2825 C CA . ASN A 1 352 ? 7.113 35.062 -12.25 1 77.94 352 ASN A CA 1
ATOM 2826 C C . ASN A 1 352 ? 7.098 35.812 -10.914 1 77.94 352 ASN A C 1
ATOM 2828 O O . ASN A 1 352 ? 6.438 36.844 -10.773 1 77.94 352 ASN A O 1
ATOM 2832 N N . ILE A 1 353 ? 7.82 35.438 -9.961 1 81.25 353 ILE A N 1
ATOM 2833 C CA . ILE A 1 353 ? 7.789 36.094 -8.648 1 81.25 353 ILE A CA 1
ATOM 2834 C C . ILE A 1 353 ? 9.211 36.281 -8.148 1 81.25 353 ILE A C 1
ATOM 2836 O O . ILE A 1 353 ? 9.938 35.312 -7.887 1 81.25 353 ILE A O 1
ATOM 2840 N N . LYS A 1 354 ? 9.633 37.562 -8.133 1 87.62 354 LYS A N 1
ATOM 2841 C CA . LYS A 1 354 ? 10.945 37.844 -7.574 1 87.62 354 LYS A CA 1
ATOM 2842 C C . LYS A 1 354 ? 10.938 37.75 -6.055 1 87.62 354 LYS A C 1
ATOM 2844 O O . LYS A 1 354 ? 10.297 38.562 -5.371 1 87.62 354 LYS A O 1
ATOM 2849 N N . ASN A 1 355 ? 11.57 36.812 -5.492 1 91.12 355 ASN A N 1
ATOM 2850 C CA . ASN A 1 355 ? 11.688 36.625 -4.047 1 91.12 355 ASN A CA 1
ATOM 2851 C C . ASN A 1 355 ? 12.742 37.562 -3.455 1 91.12 355 ASN A C 1
ATOM 2853 O O . ASN A 1 355 ? 12.609 38 -2.311 1 91.12 355 ASN A O 1
ATOM 2857 N N . LEU A 1 356 ? 13.852 37.781 -4.176 1 93.38 356 LEU A N 1
ATOM 2858 C CA . LEU A 1 356 ? 14.852 38.812 -3.877 1 93.38 356 LEU A CA 1
ATOM 2859 C C . LEU A 1 356 ? 15.055 39.75 -5.066 1 93.38 356 LEU A C 1
ATOM 2861 O O . LEU A 1 356 ? 15.125 39.281 -6.211 1 93.38 356 LEU A O 1
ATOM 2865 N N . ASP A 1 357 ? 15.055 41 -4.715 1 94.94 357 ASP A N 1
ATOM 2866 C CA . ASP A 1 357 ? 15.156 42 -5.777 1 94.94 357 ASP A CA 1
ATOM 2867 C C . ASP A 1 357 ? 16.281 43 -5.508 1 94.94 357 ASP A C 1
ATOM 2869 O O . ASP A 1 357 ? 16.125 43.906 -4.715 1 94.94 357 ASP A O 1
ATOM 2873 N N . ASN A 1 358 ? 17.328 42.844 -6.18 1 94.81 358 ASN A N 1
ATOM 2874 C CA . ASN A 1 358 ? 18.453 43.75 -6.16 1 94.81 358 ASN A CA 1
ATOM 2875 C C . ASN A 1 358 ? 18.984 43.969 -4.742 1 94.81 358 ASN A C 1
ATOM 2877 O O . ASN A 1 358 ? 19.094 45.125 -4.285 1 94.81 358 ASN A O 1
ATOM 2881 N N . ILE A 1 359 ? 19.328 42.938 -4.133 1 95.19 359 ILE A N 1
ATOM 2882 C CA . ILE A 1 359 ? 19.781 42.969 -2.744 1 95.19 359 ILE A CA 1
ATOM 2883 C C . ILE A 1 359 ? 21.266 43.281 -2.684 1 95.19 359 ILE A C 1
ATOM 2885 O O . ILE A 1 359 ? 22.078 42.656 -3.381 1 95.19 359 ILE A O 1
ATOM 2889 N N . ASN A 1 360 ? 21.594 44.281 -1.935 1 96.25 360 ASN A N 1
ATOM 2890 C CA . ASN A 1 360 ? 22.969 44.656 -1.625 1 96.25 360 ASN A CA 1
ATOM 2891 C C . ASN A 1 360 ? 23.266 44.531 -0.131 1 96.25 360 ASN A C 1
ATOM 2893 O O . ASN A 1 360 ? 22.672 45.25 0.676 1 96.25 360 ASN A O 1
ATOM 2897 N N . MET A 1 361 ? 24.141 43.594 0.242 1 96.44 361 MET A N 1
ATOM 2898 C CA . MET A 1 361 ? 24.484 43.344 1.643 1 96.44 361 MET A CA 1
ATOM 2899 C C . MET A 1 361 ? 25.938 42.938 1.787 1 96.44 361 MET A C 1
ATOM 2901 O O . MET A 1 361 ? 26.516 42.344 0.865 1 96.44 361 MET A O 1
ATOM 2905 N N . GLU A 1 362 ? 26.438 43.25 2.965 1 96.25 362 GLU A N 1
ATOM 2906 C CA . GLU A 1 362 ? 27.812 42.875 3.291 1 96.25 362 GLU A CA 1
ATOM 2907 C C . GLU A 1 362 ? 27.891 42.25 4.684 1 96.25 362 GLU A C 1
ATOM 2909 O O . GLU A 1 362 ? 27.359 42.812 5.648 1 96.25 362 GLU A O 1
ATOM 2914 N N . PHE A 1 363 ? 28.484 41.125 4.688 1 96.69 363 PHE A N 1
ATOM 2915 C CA . PHE A 1 363 ? 28.75 40.438 5.945 1 96.69 363 PHE A CA 1
ATOM 2916 C C . PHE A 1 363 ? 30.25 40.344 6.199 1 96.69 363 PHE A C 1
ATOM 2918 O O . PHE A 1 363 ? 30.953 39.594 5.496 1 96.69 363 PHE A O 1
ATOM 2925 N N . GLU A 1 364 ? 30.656 41 7.227 1 94.94 364 GLU A N 1
ATOM 2926 C CA . GLU A 1 364 ? 32.094 41.094 7.477 1 94.94 364 GLU A CA 1
ATOM 2927 C C . GLU A 1 364 ? 32.562 40.031 8.461 1 94.94 364 GLU A C 1
ATOM 2929 O O . GLU A 1 364 ? 31.812 39.625 9.359 1 94.94 364 GLU A O 1
ATOM 2934 N N . LYS A 1 365 ? 33.812 39.688 8.281 1 92.69 365 LYS A N 1
ATOM 2935 C CA . LYS A 1 365 ? 34.438 38.719 9.188 1 92.69 365 LYS A CA 1
ATOM 2936 C C . LYS A 1 365 ? 34.5 39.281 10.609 1 92.69 365 LYS A C 1
ATOM 2938 O O . LYS A 1 365 ? 34.812 40.438 10.812 1 92.69 365 LYS A O 1
ATOM 2943 N N . GLY A 1 366 ? 34.062 38.438 11.539 1 90.94 366 GLY A N 1
ATOM 2944 C CA . GLY A 1 366 ? 34.156 38.75 12.945 1 90.94 366 GLY A CA 1
ATOM 2945 C C . GLY A 1 366 ? 33.031 39.594 13.453 1 90.94 366 GLY A C 1
ATOM 2946 O O . GLY A 1 366 ? 33 40 14.617 1 90.94 366 GLY A O 1
ATOM 2947 N N . LYS A 1 367 ? 32.094 39.844 12.617 1 93.19 367 LYS A N 1
ATOM 2948 C CA . LYS A 1 367 ? 30.969 40.656 13.016 1 93.19 367 LYS A CA 1
ATOM 2949 C C . LYS A 1 367 ? 29.672 39.844 13.008 1 93.19 367 LYS A C 1
ATOM 2951 O O . LYS A 1 367 ? 29.562 38.844 12.297 1 93.19 367 LYS A O 1
ATOM 2956 N N . ILE A 1 368 ? 28.797 40.281 13.82 1 92.5 368 ILE A N 1
ATOM 2957 C CA . ILE A 1 368 ? 27.453 39.688 13.867 1 92.5 368 ILE A CA 1
ATOM 2958 C C . ILE A 1 368 ? 26.469 40.594 13.109 1 92.5 368 ILE A C 1
ATOM 2960 O O . ILE A 1 368 ? 26.312 41.781 13.438 1 92.5 368 ILE A O 1
ATOM 2964 N N . THR A 1 369 ? 25.922 40.062 12.078 1 94 369 THR A N 1
ATOM 2965 C CA . THR A 1 369 ? 24.938 40.812 11.273 1 94 369 THR A CA 1
ATOM 2966 C C . THR A 1 369 ? 23.562 40.156 11.398 1 94 369 THR A C 1
ATOM 2968 O O . THR A 1 369 ? 23.422 38.938 11.219 1 94 369 THR A O 1
ATOM 2971 N N . ALA A 1 370 ? 22.562 40.938 11.68 1 92.31 370 ALA A N 1
ATOM 2972 C CA . ALA A 1 370 ? 21.203 40.438 11.844 1 92.31 370 ALA A CA 1
ATOM 2973 C C . ALA A 1 370 ? 20.328 40.75 10.641 1 92.31 370 ALA A C 1
ATOM 2975 O O . ALA A 1 370 ? 20.453 41.844 10.062 1 92.31 370 ALA A O 1
ATOM 2976 N N . LEU A 1 371 ? 19.578 39.844 10.258 1 92.12 371 LEU A N 1
ATOM 2977 C CA . LEU A 1 371 ? 18.547 40.031 9.242 1 92.12 371 LEU A CA 1
ATOM 2978 C C . LEU A 1 371 ? 17.156 40.062 9.875 1 92.12 371 LEU A C 1
ATOM 2980 O O . LEU A 1 371 ? 16.734 39.094 10.516 1 92.12 371 LEU A O 1
ATOM 2984 N N . VAL A 1 372 ? 16.469 41.188 9.695 1 88.31 372 VAL A N 1
ATOM 2985 C CA . VAL A 1 372 ? 15.156 41.375 10.312 1 88.31 372 VAL A CA 1
ATOM 2986 C C . VAL A 1 372 ? 14.109 41.656 9.242 1 88.31 372 VAL A C 1
ATOM 2988 O O . VAL A 1 372 ? 14.398 42.344 8.258 1 88.31 372 VAL A O 1
ATOM 2991 N N . GLY A 1 373 ? 12.977 41.094 9.453 1 83.25 373 GLY A N 1
ATOM 2992 C CA . GLY A 1 373 ? 11.875 41.312 8.531 1 83.25 373 GLY A CA 1
ATOM 2993 C C . GLY A 1 373 ? 10.695 40.406 8.773 1 83.25 373 GLY A C 1
ATOM 2994 O O . GLY A 1 373 ? 10.773 39.5 9.617 1 83.25 373 GLY A O 1
ATOM 2995 N N . SER A 1 374 ? 9.68 40.656 8.023 1 77.31 374 SER A N 1
ATOM 2996 C CA . SER A 1 374 ? 8.477 39.844 8.164 1 77.31 374 SER A CA 1
ATOM 2997 C C . SER A 1 374 ? 8.68 38.438 7.609 1 77.31 374 SER A C 1
ATOM 2999 O O . SER A 1 374 ? 9.656 38.188 6.898 1 77.31 374 SER A O 1
ATOM 3001 N N . SER A 1 375 ? 7.863 37.531 8.055 1 76.75 375 SER A N 1
ATOM 3002 C CA . SER A 1 375 ? 7.918 36.156 7.512 1 76.75 375 SER A CA 1
ATOM 3003 C C . SER A 1 375 ? 7.719 36.156 6 1 76.75 375 SER A C 1
ATOM 3005 O O . SER A 1 375 ? 6.852 36.875 5.48 1 76.75 375 SER A O 1
ATOM 3007 N N . GLY A 1 376 ? 8.555 35.469 5.336 1 77.81 376 GLY A N 1
ATOM 3008 C CA . GLY A 1 376 ? 8.406 35.344 3.898 1 77.81 376 GLY A CA 1
ATOM 3009 C C . GLY A 1 376 ? 9.094 36.438 3.121 1 77.81 376 GLY A C 1
ATOM 3010 O O . GLY A 1 376 ? 9.008 36.5 1.892 1 77.81 376 GLY A O 1
ATOM 3011 N N . CYS A 1 377 ? 9.789 37.281 3.822 1 80.94 377 CYS A N 1
ATOM 3012 C CA . CYS A 1 377 ? 10.367 38.438 3.137 1 80.94 377 CYS A CA 1
ATOM 3013 C C . CYS A 1 377 ? 11.656 38.031 2.414 1 80.94 377 CYS A C 1
ATOM 3015 O O . CYS A 1 377 ? 12.211 38.844 1.655 1 80.94 377 CYS A O 1
ATOM 3017 N N . GLY A 1 378 ? 12.172 36.812 2.633 1 87.12 378 GLY A N 1
ATOM 3018 C CA . GLY A 1 378 ? 13.32 36.375 1.859 1 87.12 378 GLY A CA 1
ATOM 3019 C C . GLY A 1 378 ? 14.516 36.031 2.719 1 87.12 378 GLY A C 1
ATOM 3020 O O . GLY A 1 378 ? 15.57 35.656 2.201 1 87.12 378 GLY A O 1
ATOM 3021 N N . LYS A 1 379 ? 14.484 36.125 3.928 1 89.06 379 LYS A N 1
ATOM 3022 C CA . LYS A 1 379 ? 15.602 35.875 4.836 1 89.06 379 LYS A CA 1
ATOM 3023 C C . LYS A 1 379 ? 16.156 34.469 4.656 1 89.06 379 LYS A C 1
ATOM 3025 O O . LYS A 1 379 ? 17.359 34.281 4.488 1 89.06 379 LYS A O 1
ATOM 3030 N N . SER A 1 380 ? 15.281 33.469 4.664 1 87.5 380 SER A N 1
ATOM 3031 C CA . SER A 1 380 ? 15.711 32.094 4.512 1 87.5 380 SER A CA 1
ATOM 3032 C C . SER A 1 380 ? 16.281 31.844 3.119 1 87.5 380 SER A C 1
ATOM 3034 O O . SER A 1 380 ? 17.141 30.984 2.943 1 87.5 380 SER A O 1
ATOM 3036 N N . THR A 1 381 ? 15.773 32.562 2.166 1 91.19 381 THR A N 1
ATOM 3037 C CA . THR A 1 381 ? 16.281 32.469 0.801 1 91.19 381 THR A CA 1
ATOM 3038 C C . THR A 1 381 ? 17.75 32.875 0.73 1 91.19 381 THR A C 1
ATOM 3040 O O . THR A 1 381 ? 18.531 32.219 0.026 1 91.19 381 THR A O 1
ATOM 3043 N N . ILE A 1 382 ? 18.031 33.844 1.475 1 93.38 382 ILE A N 1
ATOM 3044 C CA . ILE A 1 382 ? 19.406 34.344 1.502 1 93.38 382 ILE A CA 1
ATOM 3045 C C . ILE A 1 382 ? 20.328 33.25 2.016 1 93.38 382 ILE A C 1
ATOM 3047 O O . ILE A 1 382 ? 21.391 33 1.442 1 93.38 382 ILE A O 1
ATOM 3051 N N . VAL A 1 383 ? 19.922 32.562 3 1 91.25 383 VAL A N 1
ATOM 3052 C CA . VAL A 1 383 ? 20.688 31.484 3.604 1 91.25 383 VAL A CA 1
ATOM 3053 C C . VAL A 1 383 ? 20.844 30.328 2.604 1 91.25 383 VAL A C 1
ATOM 3055 O O . VAL A 1 383 ? 21.938 29.781 2.449 1 91.25 383 VAL A O 1
ATOM 3058 N N . LYS A 1 384 ? 19.875 30.031 1.923 1 92.38 384 LYS A N 1
ATOM 3059 C CA . LYS A 1 384 ? 19.891 28.938 0.96 1 92.38 384 LYS A CA 1
ATOM 3060 C C . LYS A 1 384 ? 20.797 29.25 -0.222 1 92.38 384 LYS A C 1
ATOM 3062 O O . LYS A 1 384 ? 21.469 28.359 -0.747 1 92.38 384 LYS A O 1
ATOM 3067 N N . LEU A 1 385 ? 20.797 30.469 -0.589 1 93.56 385 LEU A N 1
ATOM 3068 C CA . LEU A 1 385 ? 21.672 30.906 -1.687 1 93.56 385 LEU A CA 1
ATOM 3069 C C . LEU A 1 385 ? 23.125 30.859 -1.269 1 93.56 385 LEU A C 1
ATOM 3071 O O . LEU A 1 385 ? 24 30.516 -2.07 1 93.56 385 LEU A O 1
ATOM 3075 N N . LEU A 1 386 ? 23.328 31.266 -0.042 1 93.69 386 LEU A N 1
ATOM 3076 C CA . LEU A 1 386 ? 24.688 31.234 0.472 1 93.69 386 LEU A CA 1
ATOM 3077 C C . LEU A 1 386 ? 25.234 29.812 0.487 1 93.69 386 LEU A C 1
ATOM 3079 O O . LEU A 1 386 ? 26.438 29.594 0.25 1 93.69 386 LEU A O 1
ATOM 3083 N N . PHE A 1 387 ? 24.359 28.906 0.783 1 93.56 387 PHE A N 1
ATOM 3084 C CA . PHE A 1 387 ? 24.75 27.5 0.789 1 93.56 387 PHE A CA 1
ATOM 3085 C C . PHE A 1 387 ? 24.703 26.922 -0.62 1 93.56 387 PHE A C 1
ATOM 3087 O O . PHE A 1 387 ? 24.953 25.734 -0.814 1 93.56 387 PHE A O 1
ATOM 3094 N N . ARG A 1 388 ? 24.344 27.688 -1.543 1 92.56 388 ARG A N 1
ATOM 3095 C CA . ARG A 1 388 ? 24.266 27.438 -2.979 1 92.56 388 ARG A CA 1
ATOM 3096 C C . ARG A 1 388 ? 23.375 26.234 -3.271 1 92.56 388 ARG A C 1
ATOM 3098 O O . ARG A 1 388 ? 23.781 25.312 -3.984 1 92.56 388 ARG A O 1
ATOM 3105 N N . LEU A 1 389 ? 22.328 26.219 -2.641 1 92.44 389 LEU A N 1
ATOM 3106 C CA . LEU A 1 389 ? 21.297 25.25 -3 1 92.44 389 LEU A CA 1
ATOM 3107 C C . LEU A 1 389 ? 20.625 25.656 -4.309 1 92.44 389 LEU A C 1
ATOM 3109 O O . LEU A 1 389 ? 20.016 24.812 -4.98 1 92.44 389 LEU A O 1
ATOM 3113 N N . TRP A 1 390 ? 20.641 26.969 -4.562 1 91.69 390 TRP A N 1
ATOM 3114 C CA . TRP A 1 390 ? 20.203 27.578 -5.809 1 91.69 390 TRP A CA 1
ATOM 3115 C C . TRP A 1 390 ? 21.266 28.531 -6.359 1 91.69 390 TRP A C 1
ATOM 3117 O O . TRP A 1 390 ? 22.125 29.016 -5.609 1 91.69 390 TRP A O 1
ATOM 3127 N N . ASP A 1 391 ? 21.125 28.703 -7.645 1 91.31 391 ASP A N 1
ATOM 3128 C CA . ASP A 1 391 ? 21.922 29.766 -8.25 1 91.31 391 ASP A CA 1
ATOM 3129 C C . ASP A 1 391 ? 21.094 31.047 -8.445 1 91.31 391 ASP A C 1
ATOM 3131 O O . ASP A 1 391 ? 19.875 30.969 -8.641 1 91.31 391 ASP A O 1
ATOM 3135 N N . ILE A 1 392 ? 21.75 32.094 -8.328 1 93.31 392 ILE A N 1
ATOM 3136 C CA . ILE A 1 392 ? 21.078 33.406 -8.422 1 93.31 392 ILE A CA 1
ATOM 3137 C C . ILE A 1 392 ? 20.734 33.688 -9.883 1 93.31 392 ILE A C 1
ATOM 3139 O O . ILE A 1 392 ? 21.328 33.125 -10.797 1 93.31 392 ILE A O 1
ATOM 3143 N N . ASP A 1 393 ? 19.766 34.594 -10.062 1 93.38 393 ASP A N 1
ATOM 3144 C CA . ASP A 1 393 ? 19.344 35 -11.398 1 93.38 393 ASP A CA 1
ATOM 3145 C C . ASP A 1 393 ? 20.25 36.125 -11.938 1 93.38 393 ASP A C 1
ATOM 3147 O O . ASP A 1 393 ? 20.703 36.062 -13.078 1 93.38 393 ASP A O 1
ATOM 3151 N N . GLU A 1 394 ? 20.391 37.125 -11.148 1 94.5 394 GLU A N 1
ATOM 3152 C CA . GLU A 1 394 ? 21.203 38.281 -11.5 1 94.5 394 GLU A CA 1
ATOM 3153 C C . GLU A 1 394 ? 22.078 38.719 -10.328 1 94.5 394 GLU A C 1
ATOM 3155 O O . GLU A 1 394 ? 21.766 38.438 -9.172 1 94.5 394 GLU A O 1
ATOM 3160 N N . GLY A 1 395 ? 23.203 39.344 -10.695 1 95.31 395 GLY A N 1
ATOM 3161 C CA . GLY A 1 395 ? 24.125 39.812 -9.664 1 95.31 395 GLY A CA 1
ATOM 3162 C C . GLY A 1 395 ? 25.219 38.844 -9.328 1 95.31 395 GLY A C 1
ATOM 3163 O O . GLY A 1 395 ? 25.625 38.031 -10.172 1 95.31 395 GLY A O 1
ATOM 3164 N N . SER A 1 396 ? 25.734 39.062 -8.102 1 95.38 396 SER A N 1
ATOM 3165 C CA . SER A 1 396 ? 26.797 38.156 -7.699 1 95.38 396 SER A CA 1
ATOM 3166 C C . SER A 1 396 ? 26.891 38.062 -6.18 1 95.38 396 SER A C 1
ATOM 3168 O O . SER A 1 396 ? 26.625 39.031 -5.469 1 95.38 396 SER A O 1
ATOM 3170 N N . ILE A 1 397 ? 27.219 36.906 -5.785 1 95.44 397 ILE A N 1
ATOM 3171 C CA . ILE A 1 397 ? 27.562 36.656 -4.387 1 95.44 397 ILE A CA 1
ATOM 3172 C C . ILE A 1 397 ? 29.016 36.219 -4.281 1 95.44 397 ILE A C 1
ATOM 3174 O O . ILE A 1 397 ? 29.438 35.25 -4.922 1 95.44 397 ILE A O 1
ATOM 3178 N N . THR A 1 398 ? 29.703 36.969 -3.486 1 94.69 398 THR A N 1
ATOM 3179 C CA . THR A 1 398 ? 31.125 36.625 -3.354 1 94.69 398 THR A CA 1
ATOM 3180 C C . THR A 1 398 ? 31.484 36.344 -1.898 1 94.69 398 THR A C 1
ATOM 3182 O O . THR A 1 398 ? 30.906 36.938 -0.983 1 94.69 398 THR A O 1
ATOM 3185 N N . VAL A 1 399 ? 32.375 35.469 -1.739 1 93.12 399 VAL A N 1
ATOM 3186 C CA . VAL A 1 399 ? 33 35.156 -0.452 1 93.12 399 VAL A CA 1
ATOM 3187 C C . VAL A 1 399 ? 34.531 35.312 -0.552 1 93.12 399 VAL A C 1
ATOM 3189 O O . VAL A 1 399 ? 35.188 34.656 -1.367 1 93.12 399 VAL A O 1
ATOM 3192 N N . ASP A 1 400 ? 35 36.188 0.252 1 91.88 400 ASP A N 1
ATOM 3193 C CA . ASP A 1 400 ? 36.438 36.531 0.175 1 91.88 400 ASP A CA 1
ATOM 3194 C C . ASP A 1 400 ? 36.812 36.969 -1.241 1 91.88 400 ASP A C 1
ATOM 3196 O O . ASP A 1 400 ? 37.781 36.469 -1.795 1 91.88 400 ASP A O 1
ATOM 3200 N N . ASN A 1 401 ? 35.938 37.625 -1.885 1 89.81 401 ASN A N 1
ATOM 3201 C CA . ASN A 1 401 ? 36.125 38.25 -3.184 1 89.81 401 ASN A CA 1
ATOM 3202 C C . ASN A 1 401 ? 36.125 37.219 -4.316 1 89.81 401 ASN A C 1
ATOM 3204 O O . ASN A 1 401 ? 36.562 37.531 -5.426 1 89.81 401 ASN A O 1
ATOM 3208 N N . ILE A 1 402 ? 35.719 36.094 -4.047 1 89.88 402 ILE A N 1
ATOM 3209 C CA . ILE A 1 402 ? 35.531 35.062 -5.074 1 89.88 402 ILE A CA 1
ATOM 3210 C C . ILE A 1 402 ? 34.062 34.719 -5.23 1 89.88 402 ILE A C 1
ATOM 3212 O O . ILE A 1 402 ? 33.344 34.562 -4.238 1 89.88 402 ILE A O 1
ATOM 3216 N N . SER A 1 403 ? 33.75 34.594 -6.441 1 90.62 403 SER A N 1
ATOM 3217 C CA . SER A 1 403 ? 32.375 34.281 -6.711 1 90.62 403 SER A CA 1
ATOM 3218 C C . SER A 1 403 ? 31.984 32.906 -6.18 1 90.62 403 SER A C 1
ATOM 3220 O O . SER A 1 403 ? 32.781 31.953 -6.273 1 90.62 403 SER A O 1
ATOM 3222 N N . LEU A 1 404 ? 30.828 32.781 -5.652 1 89.75 404 LEU A N 1
ATOM 3223 C CA . LEU A 1 404 ? 30.328 31.531 -5.09 1 89.75 404 LEU A CA 1
ATOM 3224 C C . LEU A 1 404 ? 30.281 30.438 -6.152 1 89.75 404 LEU A C 1
ATOM 3226 O O . LEU A 1 404 ? 30.484 29.266 -5.84 1 89.75 404 LEU A O 1
ATOM 3230 N N . LYS A 1 405 ? 30.062 30.781 -7.383 1 87.12 405 LYS A N 1
ATOM 3231 C CA . LYS A 1 405 ? 29.938 29.828 -8.484 1 87.12 405 LYS A CA 1
ATOM 3232 C C . LYS A 1 405 ? 31.297 29.203 -8.82 1 87.12 405 LYS A C 1
ATOM 3234 O O . LYS A 1 405 ? 31.359 28.125 -9.406 1 87.12 405 LYS A O 1
ATOM 3239 N N . ASP A 1 406 ? 32.312 29.859 -8.383 1 85.12 406 ASP A N 1
ATOM 3240 C CA . ASP A 1 406 ? 33.656 29.406 -8.734 1 85.12 406 ASP A CA 1
ATOM 3241 C C . ASP A 1 406 ? 34.25 28.547 -7.629 1 85.12 406 ASP A C 1
ATOM 3243 O O . ASP A 1 406 ? 35.344 27.953 -7.805 1 85.12 406 ASP A O 1
ATOM 3247 N N . TYR A 1 407 ? 33.625 28.469 -6.531 1 85.31 407 TYR A N 1
ATOM 3248 C CA . TYR A 1 407 ? 34.094 27.641 -5.43 1 85.31 407 TYR A CA 1
ATOM 3249 C C . TYR A 1 407 ? 33.75 26.172 -5.66 1 85.31 407 TYR A C 1
ATOM 3251 O O . TYR A 1 407 ? 32.719 25.875 -6.301 1 85.31 407 TYR A O 1
ATOM 3259 N N . ASN A 1 408 ? 34.656 25.375 -5.133 1 86.19 408 ASN A N 1
ATOM 3260 C CA . ASN A 1 408 ? 34.219 24 -4.969 1 86.19 408 ASN A CA 1
ATOM 3261 C C . ASN A 1 408 ? 33.094 23.875 -3.965 1 86.19 408 ASN A C 1
ATOM 3263 O O . ASN A 1 408 ? 33.188 24.391 -2.848 1 86.19 408 ASN A O 1
ATOM 3267 N N . LEU A 1 409 ? 32.094 23.203 -4.355 1 87.44 409 LEU A N 1
ATOM 3268 C CA . LEU A 1 409 ? 30.859 23.156 -3.576 1 87.44 409 LEU A CA 1
ATOM 3269 C C . LEU A 1 409 ? 31.109 22.531 -2.209 1 87.44 409 LEU A C 1
ATOM 3271 O O . LEU A 1 409 ? 30.578 23 -1.2 1 87.44 409 LEU A O 1
ATOM 3275 N N . LYS A 1 410 ? 31.891 21.516 -2.219 1 85.56 410 LYS A N 1
ATOM 3276 C CA . LYS A 1 410 ? 32.188 20.844 -0.961 1 85.56 410 LYS A CA 1
ATOM 3277 C C . LYS A 1 410 ? 32.969 21.75 -0.022 1 85.56 410 LYS A C 1
ATOM 3279 O O . LYS A 1 410 ? 32.75 21.75 1.188 1 85.56 410 LYS A O 1
ATOM 3284 N N . SER A 1 411 ? 33.812 22.484 -0.572 1 84.56 411 SER A N 1
ATOM 3285 C CA . SER A 1 411 ? 34.656 23.375 0.221 1 84.56 411 SER A CA 1
ATOM 3286 C C . SER A 1 411 ? 33.844 24.516 0.833 1 84.56 411 SER A C 1
ATOM 3288 O O . SER A 1 411 ? 34 24.828 2.016 1 84.56 411 SER A O 1
ATOM 3290 N N . ILE A 1 412 ? 33.031 25.078 0.068 1 88.12 412 ILE A N 1
ATOM 3291 C CA . ILE A 1 412 ? 32.25 26.203 0.57 1 88.12 412 ILE A CA 1
ATOM 3292 C C . ILE A 1 412 ? 31.281 25.703 1.642 1 88.12 412 ILE A C 1
ATOM 3294 O O . ILE A 1 412 ? 31.125 26.344 2.684 1 88.12 412 ILE A O 1
ATOM 3298 N N . ARG A 1 413 ? 30.703 24.641 1.371 1 89.75 413 ARG A N 1
ATOM 3299 C CA . ARG A 1 413 ? 29.703 24.125 2.303 1 89.75 413 ARG A CA 1
ATOM 3300 C C . ARG A 1 413 ? 30.359 23.656 3.604 1 89.75 413 ARG A C 1
ATOM 3302 O O . ARG A 1 413 ? 29.766 23.781 4.676 1 89.75 413 ARG A O 1
ATOM 3309 N N . LYS A 1 414 ? 31.578 23.219 3.471 1 88.25 414 LYS A N 1
ATOM 3310 C CA . LYS A 1 414 ? 32.312 22.812 4.664 1 88.25 414 LYS A CA 1
ATOM 3311 C C . LYS A 1 414 ? 32.562 24.016 5.578 1 88.25 414 LYS A C 1
ATOM 3313 O O . LYS A 1 414 ? 32.625 23.859 6.801 1 88.25 414 LYS A O 1
ATOM 3318 N N . ASN A 1 415 ? 32.562 25.109 5.023 1 91.62 415 ASN A N 1
ATOM 3319 C CA . ASN A 1 415 ? 32.906 26.312 5.785 1 91.62 415 ASN A CA 1
ATOM 3320 C C . ASN A 1 415 ? 31.672 27.078 6.223 1 91.62 415 ASN A C 1
ATOM 3322 O O . ASN A 1 415 ? 31.781 28.156 6.816 1 91.62 415 ASN A O 1
ATOM 3326 N N . ILE A 1 416 ? 30.578 26.547 5.945 1 93.38 416 ILE A N 1
ATOM 3327 C CA . ILE A 1 416 ? 29.344 27.188 6.352 1 93.38 416 ILE A CA 1
ATOM 3328 C C . ILE A 1 416 ? 28.531 26.25 7.246 1 93.38 416 ILE A C 1
ATOM 3330 O O . ILE A 1 416 ? 28.297 25.094 6.887 1 93.38 416 ILE A O 1
ATOM 3334 N N . SER A 1 417 ? 28.156 26.672 8.398 1 93.19 417 SER A N 1
ATOM 3335 C CA . SER A 1 417 ? 27.281 25.938 9.289 1 93.19 417 SER A CA 1
ATOM 3336 C C . SER A 1 417 ? 25.953 26.688 9.5 1 93.19 417 SER A C 1
ATOM 3338 O O . SER A 1 417 ? 25.953 27.875 9.789 1 93.19 417 SER A O 1
ATOM 3340 N N . ILE A 1 418 ? 24.906 25.984 9.305 1 92.5 418 ILE A N 1
ATOM 3341 C CA . ILE A 1 418 ? 23.594 26.609 9.414 1 92.5 418 ILE A CA 1
ATOM 3342 C C . ILE A 1 418 ? 22.781 25.891 10.484 1 92.5 418 ILE A C 1
ATOM 3344 O O . ILE A 1 418 ? 22.672 24.656 10.469 1 92.5 418 ILE A O 1
ATOM 3348 N N . VAL A 1 419 ? 22.312 26.594 11.375 1 89.88 419 VAL A N 1
ATOM 3349 C CA . VAL A 1 419 ? 21.312 26.094 12.305 1 89.88 419 VAL A CA 1
ATOM 3350 C C . VAL A 1 419 ? 19.906 26.469 11.82 1 89.88 419 VAL A C 1
ATOM 3352 O O . VAL A 1 419 ? 19.5 27.625 11.945 1 89.88 419 VAL A O 1
ATOM 3355 N N . THR A 1 420 ? 19.266 25.516 11.336 1 85.56 420 THR A N 1
ATOM 3356 C CA . THR A 1 420 ? 17.984 25.766 10.703 1 85.56 420 THR A CA 1
ATOM 3357 C C . THR A 1 420 ? 16.859 25.766 11.734 1 85.56 420 THR A C 1
ATOM 3359 O O . THR A 1 420 ? 17.062 25.359 12.875 1 85.56 420 THR A O 1
ATOM 3362 N N . GLN A 1 421 ? 15.734 26.203 11.203 1 76.31 421 GLN A N 1
ATOM 3363 C CA . GLN A 1 421 ? 14.531 26.203 12.023 1 76.31 421 GLN A CA 1
ATOM 3364 C C . GLN A 1 421 ? 14.055 24.781 12.289 1 76.31 421 GLN A C 1
ATOM 3366 O O . GLN A 1 421 ? 13.531 24.484 13.367 1 76.31 421 GLN A O 1
ATOM 3371 N N . ASP A 1 422 ? 14.359 24 11.25 1 78.06 422 ASP A N 1
ATOM 3372 C CA . ASP A 1 422 ? 14.008 22.594 11.406 1 78.06 422 ASP A CA 1
ATOM 3373 C C . ASP A 1 422 ? 15.125 21.812 12.086 1 78.06 422 ASP A C 1
ATOM 3375 O O . ASP A 1 422 ? 16.188 21.594 11.492 1 78.06 422 ASP A O 1
ATOM 3379 N N . LEU A 1 423 ? 15.102 21.688 13.367 1 78.94 423 LEU A N 1
ATOM 3380 C CA . LEU A 1 423 ? 16.125 21.062 14.195 1 78.94 423 LEU A CA 1
ATOM 3381 C C . LEU A 1 423 ? 16.234 19.578 13.883 1 78.94 423 LEU A C 1
ATOM 3383 O O . LEU A 1 423 ? 15.695 18.734 14.609 1 78.94 423 LEU A O 1
ATOM 3387 N N . LEU A 1 424 ? 16.984 19.266 12.891 1 81.44 424 LEU A N 1
ATOM 3388 C CA . LEU A 1 424 ? 17.141 17.875 12.477 1 81.44 424 LEU A CA 1
ATOM 3389 C C . LEU A 1 424 ? 18.047 17.125 13.438 1 81.44 424 LEU A C 1
ATOM 3391 O O . LEU A 1 424 ? 19.188 17.531 13.648 1 81.44 424 LEU A O 1
ATOM 3395 N N . LEU A 1 425 ? 17.516 16.156 14.078 1 85.19 425 LEU A N 1
ATOM 3396 C CA . LEU A 1 425 ? 18.297 15.219 14.883 1 85.19 425 LEU A CA 1
ATOM 3397 C C . LEU A 1 425 ? 18.094 13.789 14.398 1 85.19 425 LEU A C 1
ATOM 3399 O O . LEU A 1 425 ? 17 13.43 13.953 1 85.19 425 LEU A O 1
ATOM 3403 N N . TYR A 1 426 ? 19.109 13.055 14.477 1 81.94 426 TYR A N 1
ATOM 3404 C CA . TYR A 1 426 ? 19.078 11.672 14.023 1 81.94 426 TYR A CA 1
ATOM 3405 C C . TYR A 1 426 ? 18.781 10.727 15.188 1 81.94 426 TYR A C 1
ATOM 3407 O O . TYR A 1 426 ? 19.047 11.062 16.344 1 81.94 426 TYR A O 1
ATOM 3415 N N . ASP A 1 427 ? 18.156 9.57 14.828 1 82.5 427 ASP A N 1
ATOM 3416 C CA . ASP A 1 427 ? 17.953 8.539 15.836 1 82.5 427 ASP A CA 1
ATOM 3417 C C . ASP A 1 427 ? 19.266 7.871 16.219 1 82.5 427 ASP A C 1
ATOM 3419 O O . ASP A 1 427 ? 19.531 6.738 15.812 1 82.5 427 ASP A O 1
ATOM 3423 N N . ASP A 1 428 ? 19.969 8.555 16.938 1 85.69 428 ASP A N 1
ATOM 3424 C CA . ASP A 1 428 ? 21.297 8.148 17.375 1 85.69 428 ASP A CA 1
ATOM 3425 C C . ASP A 1 428 ? 21.641 8.781 18.719 1 85.69 428 ASP A C 1
ATOM 3427 O O . ASP A 1 428 ? 20.797 9.406 19.344 1 85.69 428 ASP A O 1
ATOM 3431 N N . THR A 1 429 ? 22.828 8.547 19.156 1 90.31 429 THR A N 1
ATOM 3432 C CA . THR A 1 429 ? 23.266 9.094 20.438 1 90.31 429 THR A CA 1
ATOM 3433 C C . THR A 1 429 ? 23.438 10.602 20.344 1 90.31 429 THR A C 1
ATOM 3435 O O . THR A 1 429 ? 23.578 11.156 19.25 1 90.31 429 THR A O 1
ATOM 3438 N N . ILE A 1 430 ? 23.422 11.219 21.484 1 93.44 430 ILE A N 1
ATOM 3439 C CA . ILE A 1 430 ? 23.641 12.664 21.547 1 93.44 430 ILE A CA 1
ATOM 3440 C C . ILE A 1 430 ? 25.016 13 21 1 93.44 430 ILE A C 1
ATOM 3442 O O . ILE A 1 430 ? 25.172 13.953 20.234 1 93.44 430 ILE A O 1
ATOM 3446 N N . LEU A 1 431 ? 25.969 12.211 21.312 1 92.88 431 LEU A N 1
ATOM 3447 C CA . LEU A 1 431 ? 27.328 12.422 20.844 1 92.88 431 LEU A CA 1
ATOM 3448 C C . LEU A 1 431 ? 27.406 12.391 19.312 1 92.88 431 LEU A C 1
ATOM 3450 O O . LEU A 1 431 ? 28.016 13.258 18.703 1 92.88 431 LEU A O 1
ATOM 3454 N N . ASN A 1 432 ? 26.766 11.484 18.75 1 89.19 432 ASN A N 1
ATOM 3455 C CA . ASN A 1 432 ? 26.781 11.344 17.297 1 89.19 432 ASN A CA 1
ATOM 3456 C C . ASN A 1 432 ? 26.016 12.492 16.625 1 89.19 432 ASN A C 1
ATOM 3458 O O . ASN A 1 432 ? 26.344 12.883 15.508 1 89.19 432 ASN A O 1
ATOM 3462 N N . ASN A 1 433 ? 25 12.945 17.312 1 90.75 433 ASN A N 1
ATOM 3463 C CA . ASN A 1 433 ? 24.25 14.078 16.781 1 90.75 433 ASN A CA 1
ATOM 3464 C C . ASN A 1 433 ? 25.062 15.367 16.859 1 90.75 433 ASN A C 1
ATOM 3466 O O . ASN A 1 433 ? 24.875 16.281 16.047 1 90.75 433 ASN A O 1
ATOM 3470 N N . LEU A 1 434 ? 25.969 15.344 17.781 1 92.38 434 LEU A N 1
ATOM 3471 C CA . LEU A 1 434 ? 26.812 16.516 17.969 1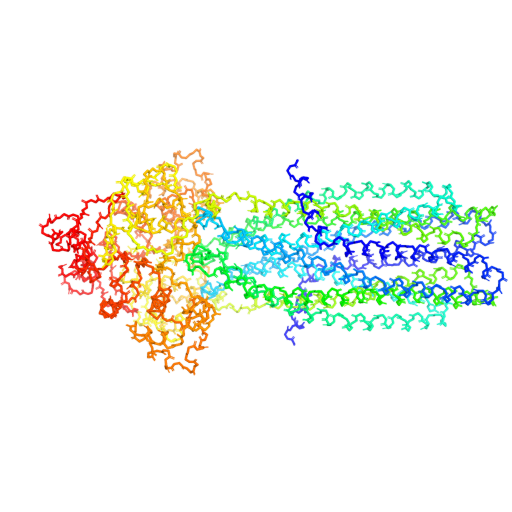 92.38 434 LEU A CA 1
ATOM 3472 C C . LEU A 1 434 ? 27.984 16.516 16.984 1 92.38 434 LEU A C 1
ATOM 3474 O O . LEU A 1 434 ? 28.328 17.547 16.422 1 92.38 434 LEU A O 1
ATOM 3478 N N . THR A 1 435 ? 28.531 15.359 16.75 1 90.5 435 THR A N 1
ATOM 3479 C CA . THR A 1 435 ? 29.766 15.273 15.969 1 90.5 435 THR A CA 1
ATOM 3480 C C . THR A 1 435 ? 29.453 14.852 14.531 1 90.5 435 THR A C 1
ATOM 3482 O O . THR A 1 435 ? 30.312 14.969 13.648 1 90.5 435 THR A O 1
ATOM 3485 N N . LEU A 1 436 ? 28.297 14.367 14.32 1 81.88 436 LEU A N 1
ATOM 3486 C CA . LEU A 1 436 ? 27.875 13.844 13.023 1 81.88 436 LEU A CA 1
ATOM 3487 C C . LEU A 1 436 ? 28.875 12.836 12.477 1 81.88 436 LEU A C 1
ATOM 3489 O O . LEU A 1 436 ? 29.156 12.828 11.273 1 81.88 436 LEU A O 1
ATOM 3493 N N . GLY A 1 437 ? 29.562 12.172 13.383 1 75.12 437 GLY A N 1
ATOM 3494 C CA . GLY A 1 437 ? 30.469 11.094 13.016 1 75.12 437 GLY A CA 1
ATOM 3495 C C . GLY A 1 437 ? 31.906 11.562 12.812 1 75.12 437 GLY A C 1
ATOM 3496 O O . GLY A 1 437 ? 32.781 10.766 12.438 1 75.12 437 GLY A O 1
ATOM 3497 N N . ASN A 1 438 ? 32.156 12.891 12.961 1 81 438 ASN A N 1
ATOM 3498 C CA . ASN A 1 438 ? 33.531 13.367 12.859 1 81 438 ASN A CA 1
ATOM 3499 C C . ASN A 1 438 ? 34.406 12.852 14.008 1 81 438 ASN A C 1
ATOM 3501 O O . ASN A 1 438 ? 34.25 13.305 15.148 1 81 438 ASN A O 1
ATOM 3505 N N . LYS A 1 439 ? 35.375 12.07 13.734 1 79 439 LYS A N 1
ATOM 3506 C CA . LYS A 1 439 ? 36.188 11.406 14.734 1 79 439 LYS A CA 1
ATOM 3507 C C . LYS A 1 439 ? 37.281 12.336 15.258 1 79 439 LYS A C 1
ATOM 3509 O O . LYS A 1 439 ? 37.906 12.062 16.281 1 79 439 LYS A O 1
ATOM 3514 N N . ASP A 1 440 ? 37.375 13.375 14.586 1 84 440 ASP A N 1
ATOM 3515 C CA . ASP A 1 440 ? 38.438 14.281 14.961 1 84 440 ASP A CA 1
ATOM 3516 C C . ASP A 1 440 ? 38.031 15.188 16.125 1 84 440 ASP A C 1
ATOM 3518 O O . ASP A 1 440 ? 38.875 15.867 16.719 1 84 440 ASP A O 1
ATOM 3522 N N . ILE A 1 441 ? 36.781 15.203 16.359 1 90.12 441 ILE A N 1
ATOM 3523 C CA . ILE A 1 441 ? 36.281 16.047 17.453 1 90.12 441 ILE A CA 1
ATOM 3524 C C . ILE A 1 441 ? 36.469 15.305 18.781 1 90.12 441 ILE A C 1
ATOM 3526 O O . ILE A 1 441 ? 35.938 14.211 18.969 1 90.12 441 ILE A O 1
ATOM 3530 N N . HIS A 1 442 ? 37.219 15.844 19.625 1 91.75 442 HIS A N 1
ATOM 3531 C CA . HIS A 1 442 ? 37.469 15.25 20.922 1 91.75 442 HIS A CA 1
ATOM 3532 C C . HIS A 1 442 ? 36.312 15.477 21.891 1 91.75 442 HIS A C 1
ATOM 3534 O O . HIS A 1 442 ? 35.656 16.516 21.828 1 91.75 442 HIS A O 1
ATOM 3540 N N . ILE A 1 443 ? 36.219 14.617 22.797 1 91.62 443 ILE A N 1
ATOM 3541 C CA . ILE A 1 443 ? 35.094 14.633 23.75 1 91.62 443 ILE A CA 1
ATOM 3542 C C . ILE A 1 443 ? 35.219 15.859 24.656 1 91.62 443 ILE A C 1
ATOM 3544 O O . ILE A 1 443 ? 34.188 16.453 25.047 1 91.62 443 ILE A O 1
ATOM 3548 N N . LYS A 1 444 ? 36.438 16.234 24.859 1 92.31 444 LYS A N 1
ATOM 3549 C CA . LYS A 1 444 ? 36.625 17.406 25.719 1 92.31 444 LYS A CA 1
ATOM 3550 C C . LYS A 1 444 ? 36.062 18.672 25.094 1 92.31 444 LYS A C 1
ATOM 3552 O O . LYS A 1 444 ? 35.469 19.5 25.781 1 92.31 444 LYS A O 1
ATOM 3557 N N . ASP A 1 445 ? 36.219 18.812 23.844 1 92.75 445 ASP A N 1
ATOM 3558 C CA . ASP A 1 445 ? 35.656 19.953 23.125 1 92.75 445 ASP A CA 1
ATOM 3559 C C . ASP A 1 445 ? 34.156 19.906 23.125 1 92.75 445 ASP A C 1
ATOM 3561 O O . ASP A 1 445 ? 33.5 20.938 23.234 1 92.75 445 ASP A O 1
ATOM 3565 N N . VAL A 1 446 ? 33.656 18.734 23.016 1 95.12 446 VAL A N 1
ATOM 3566 C CA . VAL A 1 446 ? 32.188 18.547 23.016 1 95.12 446 VAL A CA 1
ATOM 3567 C C . VAL A 1 446 ? 31.625 18.969 24.359 1 95.12 446 VAL A C 1
ATOM 3569 O O . VAL A 1 446 ? 30.641 19.719 24.406 1 95.12 446 VAL A O 1
ATOM 3572 N N . GLU A 1 447 ? 32.219 18.531 25.391 1 94.62 447 GLU A N 1
ATOM 3573 C CA . GLU A 1 447 ? 31.766 18.891 26.734 1 94.62 447 GLU A CA 1
ATOM 3574 C C . GLU A 1 447 ? 31.844 20.391 26.969 1 94.62 447 GLU A C 1
ATOM 3576 O O . GLU A 1 447 ? 30.938 20.969 27.578 1 94.62 447 GLU A O 1
ATOM 3581 N N . TYR A 1 448 ? 32.906 20.922 26.547 1 94.19 448 TYR A N 1
ATOM 3582 C CA . TYR A 1 448 ? 33.125 22.359 26.719 1 94.19 448 TYR A CA 1
ATOM 3583 C C . TYR A 1 448 ? 32.031 23.156 26.031 1 94.19 448 TYR A C 1
ATOM 3585 O O . TYR A 1 448 ? 31.406 24.031 26.656 1 94.19 448 TYR A O 1
ATOM 3593 N N . ILE A 1 449 ? 31.75 22.828 24.828 1 93.94 449 ILE A N 1
ATOM 3594 C CA . ILE A 1 449 ? 30.75 23.547 24.062 1 93.94 449 ILE A CA 1
ATOM 3595 C C . ILE A 1 449 ? 29.359 23.297 24.641 1 93.94 449 ILE A C 1
ATOM 3597 O O . ILE A 1 449 ? 28.531 24.203 24.703 1 93.94 449 ILE A O 1
ATOM 3601 N N . CYS A 1 450 ? 29.141 22.141 25.062 1 94.88 450 CYS A N 1
ATOM 3602 C CA . CYS A 1 450 ? 27.859 21.797 25.656 1 94.88 450 CYS A CA 1
ATOM 3603 C C . CYS A 1 450 ? 27.609 22.578 26.938 1 94.88 450 CYS A C 1
ATOM 3605 O O . CYS A 1 450 ? 26.484 22.938 27.25 1 94.88 450 CYS A O 1
ATOM 3607 N N . ARG A 1 451 ? 28.625 22.766 27.641 1 93.69 451 ARG A N 1
ATOM 3608 C CA . ARG A 1 451 ? 28.516 23.594 28.844 1 93.69 451 ARG A CA 1
ATOM 3609 C C . ARG A 1 451 ? 28.172 25.031 28.484 1 93.69 451 ARG A C 1
ATOM 3611 O O . ARG A 1 451 ? 27.344 25.672 29.156 1 93.69 451 ARG A O 1
ATOM 3618 N N . LYS A 1 452 ? 28.734 25.484 27.469 1 92.31 452 LYS A N 1
ATOM 3619 C CA . LYS A 1 452 ? 28.531 26.875 27.062 1 92.31 452 LYS A CA 1
ATOM 3620 C C . LYS A 1 452 ? 27.109 27.078 26.547 1 92.31 452 LYS A C 1
ATOM 3622 O O . LYS A 1 452 ? 26.531 28.156 26.734 1 92.31 452 LYS A O 1
ATOM 3627 N N . VAL A 1 453 ? 26.625 26.062 25.922 1 92.19 453 VAL A N 1
ATOM 3628 C CA . VAL A 1 453 ? 25.281 26.203 25.391 1 92.19 453 VAL A CA 1
ATOM 3629 C C . VAL A 1 453 ? 24.25 25.797 26.438 1 92.19 453 VAL A C 1
ATOM 3631 O O . VAL A 1 453 ? 23.047 25.891 26.219 1 92.19 453 VAL A O 1
ATOM 3634 N N . GLY A 1 454 ? 24.609 25.312 27.547 1 89.38 454 GLY A N 1
ATOM 3635 C CA . GLY A 1 454 ? 23.75 25.062 28.688 1 89.38 454 GLY A CA 1
ATOM 3636 C C . GLY A 1 454 ? 23.016 23.734 28.594 1 89.38 454 GLY A C 1
ATOM 3637 O O . GLY A 1 454 ? 21.859 23.625 29.016 1 89.38 454 GLY A O 1
ATOM 3638 N N . ILE A 1 455 ? 23.578 22.766 27.953 1 91.62 455 ILE A N 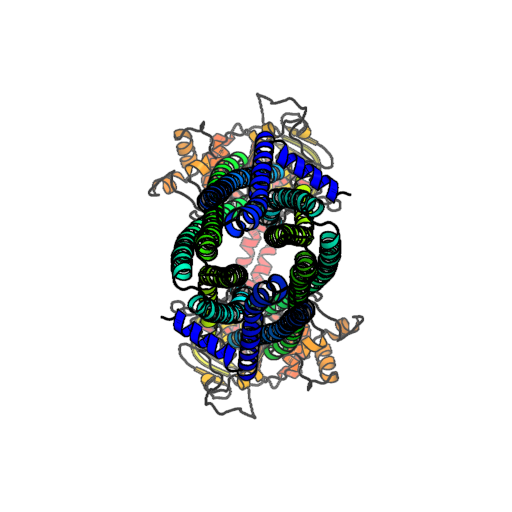1
ATOM 3639 C CA . ILE A 1 455 ? 22.875 21.5 27.797 1 91.62 455 ILE A CA 1
ATOM 3640 C C . ILE A 1 455 ? 23.625 20.391 28.562 1 91.62 455 ILE A C 1
ATOM 3642 O O . ILE A 1 455 ? 23.078 19.312 28.781 1 91.62 455 ILE A O 1
ATOM 3646 N N . ASN A 1 456 ? 24.719 20.703 29.047 1 91.81 456 ASN A N 1
ATOM 3647 C CA . ASN A 1 456 ? 25.578 19.719 29.703 1 91.81 456 ASN A CA 1
ATOM 3648 C C . ASN A 1 456 ? 24.906 19.109 30.922 1 91.81 456 ASN A C 1
ATOM 3650 O O . ASN A 1 456 ? 25.047 17.922 31.188 1 91.81 456 ASN A O 1
ATOM 3654 N N . ASP A 1 457 ? 24.234 19.906 31.656 1 87.94 457 ASP A N 1
ATOM 3655 C CA . ASP A 1 457 ? 23.578 19.422 32.844 1 87.94 457 ASP A CA 1
ATOM 3656 C C . ASP A 1 457 ? 22.484 18.406 32.5 1 87.94 457 ASP A C 1
ATOM 3658 O O . ASP A 1 457 ? 22.328 17.391 33.188 1 87.94 457 ASP A O 1
ATOM 3662 N N . PHE A 1 458 ? 21.75 18.703 31.516 1 90.06 458 PHE A N 1
ATOM 3663 C CA . PHE A 1 458 ? 20.719 17.781 31.062 1 90.06 458 PHE A CA 1
ATOM 3664 C C . PHE A 1 458 ? 21.328 16.453 30.609 1 90.06 458 PHE A C 1
ATOM 3666 O O . PHE A 1 458 ? 20.859 15.383 31 1 90.06 458 PHE A O 1
ATOM 3673 N N . ILE A 1 459 ? 22.469 16.531 29.859 1 93.19 459 ILE A N 1
ATOM 3674 C CA . ILE A 1 459 ? 23.109 15.344 29.312 1 93.19 459 ILE A CA 1
ATOM 3675 C C . ILE A 1 459 ? 23.672 14.5 30.453 1 93.19 459 ILE A C 1
ATOM 3677 O O . ILE A 1 459 ? 23.562 13.273 30.438 1 93.19 459 ILE A O 1
ATOM 3681 N N . SER A 1 460 ? 24.156 15.188 31.469 1 90.25 460 SER A N 1
ATOM 3682 C CA . SER A 1 460 ? 24.75 14.508 32.625 1 90.25 460 SER A CA 1
ATOM 3683 C C . SER A 1 460 ? 23.688 13.836 33.469 1 90.25 460 SER A C 1
ATOM 3685 O O . SER A 1 460 ? 23.969 12.883 34.188 1 90.25 460 SER A O 1
ATOM 3687 N N . SER A 1 461 ? 22.516 14.297 33.406 1 89 461 SER A N 1
ATOM 3688 C CA . SER A 1 461 ? 21.422 13.75 34.188 1 89 461 SER A CA 1
ATOM 3689 C C . SER A 1 461 ? 20.859 12.477 33.531 1 89 461 SER A C 1
ATOM 3691 O O . SER A 1 461 ? 20.172 11.695 34.219 1 89 461 SER A O 1
ATOM 3693 N N . LEU A 1 462 ? 21.172 12.344 32.344 1 91.81 462 LEU A N 1
ATOM 3694 C CA . LEU A 1 462 ? 20.672 11.164 31.656 1 91.81 462 LEU A CA 1
ATOM 3695 C C . LEU A 1 462 ? 21.5 9.93 32.031 1 91.81 462 LEU A C 1
ATOM 3697 O O . LEU A 1 462 ? 22.703 10.016 32.219 1 91.81 462 LEU A O 1
ATOM 3701 N N . PRO A 1 463 ? 20.891 8.781 32.094 1 89.31 463 PRO A N 1
ATOM 3702 C CA . PRO A 1 463 ? 21.578 7.559 32.5 1 89.31 463 PRO A CA 1
ATOM 3703 C C . PRO A 1 463 ? 22.766 7.215 31.609 1 89.31 463 PRO A C 1
ATOM 3705 O O . PRO A 1 463 ? 23.797 6.742 32.094 1 89.31 463 PRO A O 1
ATOM 3708 N N . ASN A 1 464 ? 22.672 7.477 30.375 1 93.19 464 ASN A N 1
ATOM 3709 C CA . ASN A 1 464 ? 23.734 7.113 29.438 1 93.19 464 ASN A CA 1
ATOM 3710 C C . ASN A 1 464 ? 24.5 8.344 28.953 1 93.19 464 ASN A C 1
ATOM 3712 O O . ASN A 1 464 ? 25.266 8.266 28 1 93.19 464 ASN A O 1
ATOM 3716 N N . GLY A 1 465 ? 24.172 9.398 29.5 1 93 465 GLY A N 1
ATOM 3717 C CA . GLY A 1 465 ? 24.875 10.625 29.172 1 93 465 GLY A CA 1
ATOM 3718 C C . GLY A 1 465 ? 24.875 10.93 27.672 1 93 465 GLY A C 1
ATOM 3719 O O . GLY A 1 465 ? 23.828 10.922 27.031 1 93 465 GLY A O 1
ATOM 3720 N N . PHE A 1 466 ? 26.125 11.031 27.141 1 93 466 PHE A N 1
ATOM 3721 C CA . PHE A 1 466 ? 26.297 11.391 25.734 1 93 466 PHE A CA 1
ATOM 3722 C C . PHE A 1 466 ? 25.891 10.227 24.844 1 93 466 PHE A C 1
ATOM 3724 O O . PHE A 1 466 ? 25.672 10.414 23.641 1 93 466 PHE A O 1
ATOM 3731 N N . TYR A 1 467 ? 25.734 9.172 25.438 1 92.56 467 TYR A N 1
ATOM 3732 C CA . TYR A 1 467 ? 25.438 7.992 24.625 1 92.56 467 TYR A CA 1
ATOM 3733 C C . TYR A 1 467 ? 23.938 7.676 24.656 1 92.56 467 TYR A C 1
ATOM 3735 O O . TYR A 1 467 ? 23.516 6.633 24.156 1 92.56 467 TYR A O 1
ATOM 3743 N N . THR A 1 468 ? 23.203 8.578 25.109 1 91.38 468 THR A N 1
ATOM 3744 C CA . THR A 1 468 ? 21.766 8.406 25.141 1 91.38 468 THR A CA 1
ATOM 3745 C C . THR A 1 468 ? 21.188 8.539 23.734 1 91.38 468 THR A C 1
ATOM 3747 O O . THR A 1 468 ? 21.547 9.453 22.984 1 91.38 468 THR A O 1
ATOM 3750 N N . ILE A 1 469 ? 20.359 7.668 23.406 1 88.75 469 ILE A N 1
ATOM 3751 C CA . ILE A 1 469 ? 19.688 7.695 22.109 1 88.75 469 ILE A CA 1
ATOM 3752 C C . ILE A 1 469 ? 18.5 8.656 22.156 1 88.75 469 ILE A C 1
ATOM 3754 O O . ILE A 1 469 ? 17.641 8.539 23.031 1 88.75 469 ILE A O 1
ATOM 3758 N N . VAL A 1 470 ? 18.422 9.555 21.219 1 88.38 470 VAL A N 1
ATOM 3759 C CA . VAL A 1 470 ? 17.453 10.641 21.312 1 88.38 470 VAL A CA 1
ATOM 3760 C C . VAL A 1 470 ? 16.172 10.266 20.547 1 88.38 470 VAL A C 1
ATOM 3762 O O . VAL A 1 470 ? 15.125 10.891 20.734 1 88.38 470 VAL A O 1
ATOM 3765 N N . GLY A 1 471 ? 16.219 9.266 19.781 1 79.75 471 GLY A N 1
ATOM 3766 C CA . GLY A 1 471 ? 15.039 8.828 19.062 1 79.75 471 GLY A CA 1
ATOM 3767 C C . GLY A 1 471 ? 14.867 9.523 17.719 1 79.75 471 GLY A C 1
ATOM 3768 O O . GLY A 1 471 ? 15.617 10.453 17.391 1 79.75 471 GLY A O 1
ATOM 3769 N N . GLU A 1 472 ? 13.773 9.219 17 1 76.44 472 GLU A N 1
ATOM 3770 C CA . GLU A 1 472 ? 13.492 9.805 15.695 1 76.44 472 GLU A CA 1
ATOM 3771 C C . GLU A 1 472 ? 13.133 11.281 15.82 1 76.44 472 GLU A C 1
ATOM 3773 O O . GLU A 1 472 ? 12.305 11.656 16.641 1 76.44 472 GLU A O 1
ATOM 3778 N N . LYS A 1 473 ? 13.797 12.039 14.992 1 74.5 473 LYS A N 1
ATOM 3779 C CA . LYS A 1 473 ? 13.594 13.484 15 1 74.5 473 LYS A CA 1
ATOM 3780 C C . LYS A 1 473 ? 13.773 14.062 16.391 1 74.5 473 LYS A C 1
ATOM 3782 O O . LYS A 1 473 ? 13.188 15.094 16.734 1 74.5 473 LYS A O 1
ATOM 3787 N N . GLY A 1 474 ? 14.492 13.32 17.234 1 78.19 474 GLY A N 1
ATOM 3788 C CA . GLY A 1 474 ? 14.758 13.797 18.578 1 78.19 474 GLY A CA 1
ATOM 3789 C C . GLY A 1 474 ? 13.516 13.836 19.453 1 78.19 474 GLY A C 1
ATOM 3790 O O . GLY A 1 474 ? 13.367 14.727 20.297 1 78.19 474 GLY A O 1
ATOM 3791 N N . VAL A 1 475 ? 12.664 12.922 19.25 1 71.56 475 VAL A N 1
ATOM 3792 C CA . VAL A 1 475 ? 11.359 12.93 19.891 1 71.56 475 VAL A CA 1
ATOM 3793 C C . VAL A 1 475 ? 11.531 12.867 21.406 1 71.56 475 VAL A C 1
ATOM 3795 O O . VAL A 1 475 ? 10.672 13.352 22.156 1 71.56 475 VAL A O 1
ATOM 3798 N N . LYS A 1 476 ? 12.609 12.477 21.922 1 78.75 476 LYS A N 1
ATOM 3799 C CA . LYS A 1 476 ? 12.836 12.297 23.359 1 78.75 476 LYS A CA 1
ATOM 3800 C C . LYS A 1 476 ? 13.344 13.586 24 1 78.75 476 LYS A C 1
ATOM 3802 O O . LYS A 1 476 ? 13.508 13.664 25.219 1 78.75 476 LYS A O 1
ATOM 3807 N N . LEU A 1 477 ? 13.633 14.594 23.156 1 84.12 477 LEU A N 1
ATOM 3808 C CA . LEU A 1 477 ? 14.164 15.867 23.609 1 84.12 477 LEU A CA 1
ATOM 3809 C C . LEU A 1 477 ? 13.117 16.969 23.484 1 84.12 477 LEU A C 1
ATOM 3811 O O . LEU A 1 477 ? 12.25 16.906 22.609 1 84.12 477 LEU A O 1
ATOM 3815 N N . SER A 1 478 ? 13.18 17.906 24.391 1 79.25 478 SER A N 1
ATOM 3816 C CA . SER A 1 478 ? 12.344 19.094 24.266 1 79.25 478 SER A CA 1
ATOM 3817 C C . SER A 1 478 ? 12.836 20 23.141 1 79.25 478 SER A C 1
ATOM 3819 O O . SER A 1 478 ? 13.945 19.812 22.625 1 79.25 478 SER A O 1
ATOM 3821 N N . GLY A 1 479 ? 11.992 20.859 22.703 1 81.19 479 GLY A N 1
ATOM 3822 C CA . GLY A 1 479 ? 12.367 21.812 21.672 1 81.19 479 GLY A CA 1
ATOM 3823 C C . GLY A 1 479 ? 13.617 22.594 22 1 81.19 479 GLY A C 1
ATOM 3824 O O . GLY A 1 479 ? 14.5 22.766 21.156 1 81.19 479 GLY A O 1
ATOM 3825 N N . GLY A 1 480 ? 13.688 23.078 23.25 1 83.44 480 GLY A N 1
ATOM 3826 C CA . GLY A 1 480 ? 14.852 23.812 23.688 1 83.44 480 GLY A CA 1
ATOM 3827 C C . GLY A 1 480 ? 16.125 22.984 23.688 1 83.44 480 GLY A C 1
ATOM 3828 O O . GLY A 1 480 ? 17.188 23.484 23.344 1 83.44 480 GLY A O 1
ATOM 3829 N N . GLN A 1 481 ? 16.016 21.797 24.109 1 86.88 481 GLN A N 1
ATOM 3830 C CA . GLN A 1 481 ? 17.172 20.891 24.125 1 86.88 481 GLN A CA 1
ATOM 3831 C C . GLN A 1 481 ? 17.672 20.625 22.703 1 86.88 481 GLN A C 1
ATOM 3833 O O . GLN A 1 481 ? 18.875 20.609 22.453 1 86.88 481 GLN A O 1
ATOM 3838 N N . LYS A 1 482 ? 16.766 20.438 21.797 1 89.25 482 LYS A N 1
ATOM 3839 C CA . LYS A 1 482 ? 17.125 20.219 20.391 1 89.25 482 LYS A CA 1
ATOM 3840 C C . LYS A 1 482 ? 17.875 21.422 19.828 1 89.25 482 LYS A C 1
ATOM 3842 O O . LYS A 1 482 ? 18.828 21.266 19.078 1 89.25 482 LYS A O 1
ATOM 3847 N N . GLN A 1 483 ? 17.391 22.516 20.203 1 88.44 483 GLN A N 1
ATOM 3848 C CA . GLN A 1 483 ? 18.016 23.75 19.75 1 88.44 483 GLN A CA 1
ATOM 3849 C C . GLN A 1 483 ? 19.438 23.875 20.266 1 88.44 483 GLN A C 1
ATOM 3851 O O . GLN A 1 483 ? 20.344 24.234 19.516 1 88.44 483 GLN A O 1
ATOM 3856 N N . ARG A 1 484 ? 19.609 23.625 21.516 1 90.69 484 ARG A N 1
ATOM 3857 C CA . ARG A 1 484 ? 20.922 23.703 22.125 1 90.69 484 ARG A CA 1
ATOM 3858 C C . ARG A 1 484 ? 21.891 22.719 21.469 1 90.69 484 ARG A C 1
ATOM 3860 O O . ARG A 1 484 ? 23.047 23.047 21.219 1 90.69 484 ARG A O 1
ATOM 3867 N N . ILE A 1 485 ? 21.375 21.562 21.188 1 91.81 485 ILE A N 1
ATOM 3868 C CA . ILE A 1 485 ? 22.203 20.562 20.547 1 91.81 485 ILE A CA 1
ATOM 3869 C C . ILE A 1 485 ? 22.562 21.016 19.125 1 91.81 485 ILE A C 1
ATOM 3871 O O . ILE A 1 485 ? 23.703 20.844 18.688 1 91.81 485 ILE A O 1
ATOM 3875 N N . SER A 1 486 ? 21.656 21.578 18.438 1 91.12 486 SER A N 1
ATOM 3876 C CA . SER A 1 486 ? 21.891 22.062 17.078 1 91.12 486 SER A CA 1
ATOM 3877 C C . SER A 1 486 ? 22.922 23.188 17.062 1 91.12 486 SER A C 1
ATOM 3879 O O . SER A 1 486 ? 23.766 23.25 16.172 1 91.12 486 SER A O 1
ATOM 3881 N N . ILE A 1 487 ? 22.781 24.031 18.016 1 90.94 487 ILE A N 1
ATOM 3882 C CA . ILE A 1 487 ? 23.734 25.141 18.141 1 90.94 487 ILE A CA 1
ATOM 3883 C C . ILE A 1 487 ? 25.125 24.578 18.438 1 90.94 487 ILE A C 1
ATOM 3885 O O . ILE A 1 487 ? 26.109 25 17.828 1 90.94 487 ILE A O 1
ATOM 3889 N N . ALA A 1 488 ? 25.156 23.672 19.406 1 92.88 488 ALA A N 1
ATOM 3890 C CA . ALA A 1 488 ? 26.422 23.047 19.75 1 92.88 488 ALA A CA 1
ATOM 3891 C C . ALA A 1 488 ? 27.062 22.375 18.531 1 92.88 488 ALA A C 1
ATOM 3893 O O . ALA A 1 488 ? 28.266 22.484 18.312 1 92.88 488 ALA A O 1
ATOM 3894 N N . ARG A 1 489 ? 26.266 21.703 17.797 1 92.06 489 ARG A N 1
ATOM 3895 C CA . ARG A 1 489 ? 26.734 21.031 16.578 1 92.06 489 ARG A CA 1
ATOM 3896 C C . ARG A 1 489 ? 27.359 22.031 15.609 1 92.06 489 ARG A C 1
ATOM 3898 O O . ARG A 1 489 ? 28.422 21.766 15.031 1 92.06 489 ARG A O 1
ATOM 3905 N N . ALA A 1 490 ? 26.719 23.094 15.414 1 90.62 490 ALA A N 1
ATOM 3906 C CA . ALA A 1 490 ? 27.219 24.125 14.508 1 90.62 490 ALA A CA 1
ATOM 3907 C C . ALA A 1 490 ? 28.547 24.672 14.992 1 90.62 490 ALA A C 1
ATOM 3909 O O . ALA A 1 490 ? 29.453 24.938 14.188 1 90.62 490 ALA A O 1
ATOM 3910 N N . LEU A 1 491 ? 28.688 24.828 16.25 1 91.88 491 LEU A N 1
ATOM 3911 C CA . LEU A 1 491 ? 29.906 25.391 16.828 1 91.88 491 LEU A CA 1
ATOM 3912 C C . LEU A 1 491 ? 31.062 24.375 16.734 1 91.88 491 LEU A C 1
ATOM 3914 O O . LEU A 1 491 ? 32.219 24.766 16.562 1 91.88 491 LEU A O 1
ATOM 3918 N N . LEU A 1 492 ? 30.719 23.172 16.906 1 92.25 492 LEU A N 1
ATOM 3919 C CA . LEU A 1 492 ? 31.719 22.109 16.859 1 92.25 492 LEU A CA 1
ATOM 3920 C C . LEU A 1 492 ? 32.281 21.938 15.461 1 92.25 492 LEU A C 1
ATOM 3922 O O . LEU A 1 492 ? 33.406 21.469 15.281 1 92.25 492 LEU A O 1
ATOM 3926 N N . SER A 1 493 ? 31.578 22.266 14.484 1 88.44 493 SER A N 1
ATOM 3927 C CA . SER A 1 493 ? 32.031 22.125 13.102 1 88.44 493 SER A CA 1
ATOM 3928 C C . SER A 1 493 ? 33.125 23.109 12.773 1 88.44 493 SER A C 1
ATOM 3930 O O . SER A 1 493 ? 33.875 22.922 11.805 1 88.44 493 SER A O 1
ATOM 3932 N N . ASN A 1 494 ? 33.312 24.141 13.547 1 83.56 494 ASN A N 1
ATOM 3933 C CA . ASN A 1 494 ? 34.344 25.156 13.414 1 83.56 494 ASN A CA 1
ATOM 3934 C C . ASN A 1 494 ? 34.344 25.781 12.023 1 83.56 494 ASN A C 1
ATOM 3936 O O . ASN A 1 494 ? 35.375 25.922 11.391 1 83.56 494 ASN A O 1
ATOM 3940 N N . SER A 1 495 ? 33.219 26.047 11.469 1 91.56 495 SER A N 1
ATOM 3941 C CA . SER A 1 495 ? 33.062 26.75 10.203 1 91.56 495 SER A CA 1
ATOM 3942 C C . SER A 1 495 ? 33.344 28.234 10.352 1 91.56 495 SER A C 1
ATOM 3944 O O . SER A 1 495 ? 33.219 28.797 11.445 1 91.56 495 SER A O 1
ATOM 3946 N N . LYS A 1 496 ? 33.719 28.844 9.289 1 93.62 496 LYS A N 1
ATOM 3947 C CA . LYS A 1 496 ? 34.094 30.25 9.328 1 93.62 496 LYS A CA 1
ATOM 3948 C C . LYS A 1 496 ? 32.844 31.141 9.242 1 93.62 496 LYS A C 1
ATOM 3950 O O . LYS A 1 496 ? 32.875 32.281 9.68 1 93.62 496 LYS A O 1
ATOM 3955 N N . ILE A 1 497 ? 31.844 30.562 8.711 1 95.06 497 ILE A N 1
ATOM 3956 C CA . ILE A 1 497 ? 30.578 31.266 8.609 1 95.06 497 ILE A CA 1
ATOM 3957 C C . ILE A 1 497 ? 29.5 30.484 9.367 1 95.06 497 ILE A C 1
ATOM 3959 O O . ILE A 1 497 ? 29.312 29.297 9.133 1 95.06 497 ILE A O 1
ATOM 3963 N N . ILE A 1 498 ? 28.844 31.125 10.273 1 94.31 498 ILE A N 1
ATOM 3964 C CA . ILE A 1 498 ? 27.781 30.5 11.047 1 94.31 498 ILE A CA 1
ATOM 3965 C C . ILE A 1 498 ? 26.484 31.281 10.852 1 94.31 498 ILE A C 1
ATOM 3967 O O . ILE A 1 498 ? 26.453 32.5 10.984 1 94.31 498 ILE A O 1
ATOM 3971 N N . ILE A 1 499 ? 25.453 30.547 10.523 1 94.19 499 ILE A N 1
ATOM 3972 C CA . ILE A 1 499 ? 24.156 31.172 10.281 1 94.19 499 ILE A CA 1
ATOM 3973 C C . ILE A 1 499 ? 23.125 30.609 11.266 1 94.19 499 ILE A C 1
ATOM 3975 O O . ILE A 1 499 ? 22.953 29.391 11.367 1 94.19 499 ILE A O 1
ATOM 3979 N N . PHE A 1 500 ? 22.5 31.484 11.969 1 90.44 500 PHE A N 1
ATOM 3980 C CA . PHE A 1 500 ? 21.406 31.109 12.852 1 90.44 500 PHE A CA 1
ATOM 3981 C C . PHE A 1 500 ? 20.062 31.516 12.25 1 90.44 500 PHE A C 1
ATOM 3983 O O . PHE A 1 500 ? 19.656 32.688 12.328 1 90.44 500 PHE A O 1
ATOM 3990 N N . ASP A 1 501 ? 19.375 30.594 11.695 1 88.38 501 ASP A N 1
ATOM 3991 C CA . ASP A 1 501 ? 18.078 30.844 11.078 1 88.38 501 ASP A CA 1
ATOM 3992 C C . ASP A 1 501 ? 16.938 30.531 12.047 1 88.38 501 ASP A C 1
ATOM 3994 O O . ASP A 1 501 ? 16.375 29.438 12.031 1 88.38 501 ASP A O 1
ATOM 3998 N N . GLU A 1 502 ? 16.516 31.516 12.766 1 76.69 502 GLU A N 1
ATOM 3999 C CA . GLU A 1 502 ? 15.5 31.438 13.812 1 76.69 502 GLU A CA 1
ATOM 4000 C C . GLU A 1 502 ? 15.82 30.328 14.812 1 76.69 502 GLU A C 1
ATOM 4002 O O . GLU A 1 502 ? 14.93 29.594 15.234 1 76.69 502 GLU A O 1
ATOM 4007 N N . ALA A 1 503 ? 17.047 30.188 15.156 1 67.31 503 ALA A N 1
ATOM 4008 C CA . ALA A 1 503 ? 17.594 29.062 15.906 1 67.31 503 ALA A CA 1
ATOM 4009 C C . ALA A 1 503 ? 17.266 29.188 17.391 1 67.31 503 ALA A C 1
ATOM 4011 O O . ALA A 1 503 ? 17.625 28.297 18.172 1 67.31 503 ALA A O 1
ATOM 4012 N N . THR A 1 504 ? 16.594 30.203 17.781 1 63.91 504 THR A N 1
ATOM 4013 C CA . THR A 1 504 ? 16.359 30.344 19.203 1 63.91 504 THR A CA 1
ATOM 4014 C C . THR A 1 504 ? 14.883 30.547 19.5 1 63.91 504 THR A C 1
ATOM 4016 O O . THR A 1 504 ? 14.508 31.047 20.562 1 63.91 504 THR A O 1
ATO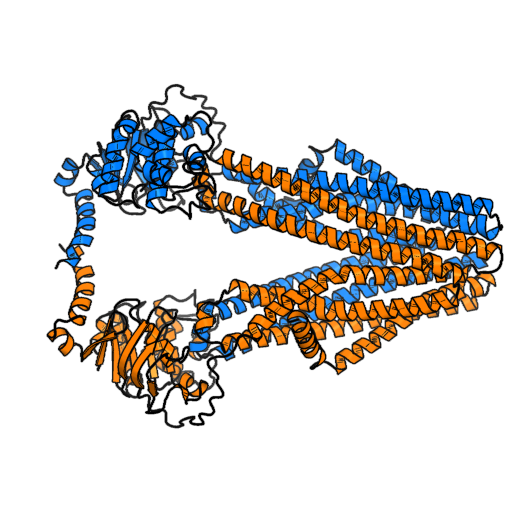M 4019 N N . SER A 1 505 ? 14.203 30.172 18.516 1 64.5 505 SER A N 1
ATOM 4020 C CA . SER A 1 505 ? 12.773 30.438 18.609 1 64.5 505 SER A CA 1
ATOM 4021 C C . SER A 1 505 ? 12.117 29.609 19.703 1 64.5 505 SER A C 1
ATOM 4023 O O . SER A 1 505 ? 11.086 30 20.25 1 64.5 505 SER A O 1
ATOM 4025 N N . ALA A 1 506 ? 12.773 28.516 20.016 1 62.44 506 ALA A N 1
ATOM 4026 C CA . ALA A 1 506 ? 12.164 27.625 21 1 62.44 506 ALA A CA 1
ATOM 4027 C C . ALA A 1 506 ? 12.648 27.922 22.406 1 62.44 506 ALA A C 1
ATOM 4029 O O . ALA A 1 506 ? 12.195 27.312 23.375 1 62.44 506 ALA A O 1
ATOM 4030 N N . LEU A 1 507 ? 13.508 28.859 22.547 1 66.38 507 LEU A N 1
ATOM 4031 C CA . LEU A 1 507 ? 14.078 29.234 23.828 1 66.38 507 LEU A CA 1
ATOM 4032 C C . LEU A 1 507 ? 13.43 30.5 24.359 1 66.38 507 LEU A C 1
ATOM 4034 O O . LEU A 1 507 ? 12.961 31.344 23.578 1 66.38 507 LEU A O 1
ATOM 4038 N N . ASP A 1 508 ? 13.344 30.562 25.625 1 66 508 ASP A N 1
ATOM 4039 C CA . ASP A 1 508 ? 12.906 31.812 26.234 1 66 508 ASP A CA 1
ATOM 4040 C C . ASP A 1 508 ? 13.961 32.906 26.078 1 66 508 ASP A C 1
ATOM 4042 O O . ASP A 1 508 ? 15.133 32.594 25.828 1 66 508 ASP A O 1
ATOM 4046 N N . SER A 1 509 ? 13.484 34.125 26.266 1 66.62 509 SER A N 1
ATOM 4047 C CA . SER A 1 509 ? 14.32 35.281 25.984 1 66.62 509 SER A CA 1
ATOM 4048 C C . SER A 1 509 ? 15.562 35.281 26.875 1 66.62 509 SER A C 1
ATOM 4050 O O . SER A 1 509 ? 16.656 35.625 26.422 1 66.62 509 SER A O 1
ATOM 4052 N N . LEU A 1 510 ? 15.391 34.906 28.047 1 66.06 510 LEU A N 1
ATOM 4053 C CA . LEU A 1 510 ? 16.516 34.906 28.984 1 66.06 510 LEU A CA 1
ATOM 4054 C C . LEU A 1 510 ? 17.531 33.844 28.609 1 66.06 510 LEU A C 1
ATOM 4056 O O . LEU A 1 510 ? 18.734 34.125 28.594 1 66.06 510 LEU A O 1
ATOM 4060 N N . SER A 1 511 ? 17.094 32.688 28.375 1 75.81 511 SER A N 1
ATOM 4061 C CA . SER A 1 511 ? 17.969 31.609 27.969 1 75.81 511 SER A CA 1
ATOM 4062 C C . SER A 1 511 ? 18.688 31.938 26.656 1 75.81 511 SER A C 1
ATOM 4064 O O . SER A 1 511 ? 19.859 31.594 26.484 1 75.81 511 SER A O 1
ATOM 4066 N N . GLN A 1 512 ? 17.969 32.562 25.844 1 77.25 512 GLN A N 1
ATOM 4067 C CA . GLN A 1 512 ? 18.562 32.969 24.562 1 77.25 512 GLN A CA 1
ATOM 4068 C C . GLN A 1 512 ? 19.734 33.938 24.75 1 77.25 512 GLN A C 1
ATOM 4070 O O . GLN A 1 512 ? 20.781 33.75 24.141 1 77.25 512 GLN A O 1
ATOM 4075 N N . LYS A 1 513 ? 19.438 34.844 25.562 1 72.25 513 LYS A N 1
ATOM 4076 C CA . LYS A 1 513 ? 20.469 35.844 25.844 1 72.25 513 LYS A CA 1
ATOM 4077 C C . LYS A 1 513 ? 21.703 35.188 26.469 1 72.25 513 LYS A C 1
ATOM 4079 O O . LYS A 1 513 ? 22.828 35.5 26.094 1 72.25 513 LYS A O 1
ATOM 4084 N N . GLU A 1 514 ? 21.484 34.344 27.359 1 77.88 514 GLU A N 1
ATOM 4085 C CA . GLU A 1 514 ? 22.578 33.656 28.062 1 77.88 514 GLU A CA 1
ATOM 4086 C C . GLU A 1 514 ? 23.406 32.844 27.078 1 77.88 514 GLU A C 1
ATOM 4088 O O . GLU A 1 514 ? 24.641 32.844 27.125 1 77.88 514 GLU A O 1
ATOM 4093 N N . ILE A 1 515 ? 22.781 32.156 26.281 1 84 515 ILE A N 1
ATOM 4094 C CA . ILE A 1 515 ? 23.469 31.297 25.344 1 84 515 ILE A CA 1
ATOM 4095 C C . ILE A 1 515 ? 24.297 32.125 24.359 1 84 515 ILE A C 1
ATOM 4097 O O . ILE A 1 515 ? 25.453 31.812 24.094 1 84 515 ILE A O 1
ATOM 4101 N N . LEU A 1 516 ? 23.703 33.156 23.875 1 79.12 516 LEU A N 1
ATOM 4102 C CA . LEU A 1 516 ? 24.375 33.969 22.906 1 79.12 516 LEU A CA 1
ATOM 4103 C C . LEU A 1 516 ? 25.609 34.656 23.531 1 79.12 516 LEU A C 1
ATOM 4105 O O . LEU A 1 516 ? 26.641 34.812 22.875 1 79.12 516 LEU A O 1
ATOM 4109 N N . GLU A 1 517 ? 25.438 35.062 24.766 1 80.88 517 GLU A N 1
ATOM 4110 C CA . GLU A 1 517 ? 26.562 35.656 25.484 1 80.88 517 GLU A CA 1
ATOM 4111 C C . GLU A 1 517 ? 27.672 34.625 25.688 1 80.88 517 GLU A C 1
ATOM 4113 O O . GLU A 1 517 ? 28.859 34.969 25.531 1 80.88 517 GLU A O 1
ATOM 4118 N N . ASN A 1 518 ? 27.266 33.469 25.969 1 87.19 518 ASN A N 1
ATOM 4119 C CA . ASN A 1 518 ? 28.234 32.438 26.25 1 87.19 518 ASN A CA 1
ATOM 4120 C C . ASN A 1 518 ? 28.969 32 24.984 1 87.19 518 ASN A C 1
ATOM 4122 O O . ASN A 1 518 ? 30.141 31.641 25.047 1 87.19 518 ASN A O 1
ATOM 4126 N N . ILE A 1 519 ? 28.312 32.094 23.922 1 87.81 519 ILE A N 1
ATOM 4127 C CA . ILE A 1 519 ? 28.938 31.516 22.734 1 87.81 519 ILE A CA 1
ATOM 4128 C C . ILE A 1 519 ? 29.641 32.625 21.938 1 87.81 519 ILE A C 1
ATOM 4130 O O . ILE A 1 519 ? 30.297 32.344 20.922 1 87.81 519 ILE A O 1
ATOM 4134 N N . ASN A 1 520 ? 29.547 33.781 22.406 1 87.19 520 ASN A N 1
ATOM 4135 C CA . ASN A 1 520 ? 30.156 34.938 21.734 1 87.19 520 ASN A CA 1
ATOM 4136 C C . ASN A 1 520 ? 31.656 34.719 21.516 1 87.19 520 ASN A C 1
ATOM 4138 O O . ASN A 1 520 ? 32.219 35.188 20.516 1 87.19 520 ASN A O 1
ATOM 4142 N N . GLU A 1 521 ? 32.25 34.062 22.406 1 88.06 521 GLU A N 1
ATOM 4143 C CA . GLU A 1 521 ? 33.688 33.812 22.297 1 88.06 521 GLU A CA 1
ATOM 4144 C C . GLU A 1 521 ? 34 32.969 21.078 1 88.06 521 GLU A C 1
ATOM 4146 O O . GLU A 1 521 ? 35.094 33.094 20.5 1 88.06 521 GLU A O 1
ATOM 4151 N N . PHE A 1 522 ? 33.094 32.156 20.703 1 90 522 PHE A N 1
ATOM 4152 C CA . PHE A 1 522 ? 33.344 31.281 19.562 1 90 522 PHE A CA 1
ATOM 4153 C C . PHE A 1 522 ? 33 31.984 18.25 1 90 522 PHE A C 1
ATOM 4155 O O . PHE A 1 522 ? 33.375 31.5 17.172 1 90 522 PHE A O 1
ATOM 4162 N N . LEU A 1 523 ? 32.406 33.125 18.344 1 89.62 523 LEU A N 1
ATOM 4163 C CA . LEU A 1 523 ? 31.938 33.812 17.156 1 89.62 523 LEU A CA 1
ATOM 4164 C C . LEU A 1 523 ? 32.875 34.938 16.766 1 89.62 523 LEU A C 1
ATOM 4166 O O . LEU A 1 523 ? 32.781 35.531 15.68 1 89.62 523 LEU A O 1
ATOM 4170 N N . LYS A 1 524 ? 33.812 35.344 17.609 1 87.12 524 LYS A N 1
ATOM 4171 C CA . LYS A 1 524 ? 34.688 36.5 17.422 1 87.12 524 LYS A CA 1
ATOM 4172 C C . LYS A 1 524 ? 35.438 36.406 16.109 1 87.12 524 LYS A C 1
ATOM 4174 O O . LYS A 1 524 ? 35.688 37.438 15.469 1 87.12 524 LYS A O 1
ATOM 4179 N N . ASP A 1 525 ? 35.812 35.344 15.672 1 88.31 525 ASP A N 1
ATOM 4180 C CA . ASP A 1 525 ? 36.594 35.219 14.445 1 88.31 525 ASP A CA 1
ATOM 4181 C C . ASP A 1 525 ? 35.75 34.625 13.312 1 88.31 525 ASP A C 1
ATOM 4183 O O . ASP A 1 525 ? 36.312 34.156 12.32 1 88.31 525 ASP A O 1
ATOM 4187 N N . LYS A 1 526 ? 34.531 34.688 13.43 1 93.56 526 LYS A N 1
ATOM 4188 C CA . LYS A 1 526 ? 33.656 34.094 12.43 1 93.56 526 LYS A CA 1
ATOM 4189 C C . LYS A 1 526 ? 32.625 35.094 11.922 1 93.56 526 LYS A C 1
ATOM 4191 O O . LYS A 1 526 ? 32.312 36.062 12.617 1 93.56 526 LYS A O 1
ATOM 4196 N N . THR A 1 527 ? 32.281 34.938 10.672 1 95.38 527 THR A N 1
ATOM 4197 C CA . THR A 1 527 ? 31.141 35.688 10.148 1 95.38 527 THR A CA 1
ATOM 4198 C C . THR A 1 527 ? 29.812 35.094 10.633 1 95.38 527 THR A C 1
ATOM 4200 O O . THR A 1 527 ? 29.516 33.938 10.359 1 95.38 527 THR A O 1
ATOM 4203 N N . THR A 1 528 ? 29.078 35.875 11.359 1 93.81 528 THR A N 1
ATOM 4204 C CA . THR A 1 528 ? 27.859 35.344 11.953 1 93.81 528 THR A CA 1
ATOM 4205 C C . THR A 1 528 ? 26.641 36.062 11.398 1 93.81 528 THR A C 1
ATOM 4207 O O . THR A 1 528 ? 26.562 37.312 11.422 1 93.81 528 THR A O 1
ATOM 4210 N N . ILE A 1 529 ? 25.703 35.312 10.875 1 93.88 529 ILE A N 1
ATOM 4211 C CA . ILE A 1 529 ? 24.438 35.844 10.375 1 93.88 529 ILE A CA 1
ATOM 4212 C C . ILE A 1 529 ? 23.297 35.344 11.25 1 93.88 529 ILE A C 1
ATOM 4214 O O . ILE A 1 529 ? 23.156 34.125 11.461 1 93.88 529 ILE A O 1
ATOM 4218 N N . VAL A 1 530 ? 22.516 36.25 11.75 1 90.81 530 VAL A N 1
ATOM 4219 C CA . VAL A 1 530 ? 21.406 35.875 12.633 1 90.81 530 VAL A CA 1
ATOM 4220 C C . VAL A 1 530 ? 20.094 36.344 12.055 1 90.81 530 VAL A C 1
ATOM 4222 O O . VAL A 1 530 ? 19.922 37.531 11.789 1 90.81 530 VAL A O 1
ATOM 4225 N N . ILE A 1 531 ? 19.281 35.406 11.773 1 88.75 531 ILE A N 1
ATOM 4226 C CA . ILE A 1 531 ? 17.906 35.719 11.398 1 88.75 531 ILE A CA 1
ATOM 4227 C C . ILE A 1 531 ? 17 35.562 12.617 1 88.75 531 ILE A C 1
ATOM 4229 O O . ILE A 1 531 ? 16.859 34.469 13.18 1 88.75 531 ILE A O 1
ATOM 4233 N N . ALA A 1 532 ? 16.469 36.594 13.148 1 73.75 532 ALA A N 1
ATOM 4234 C CA . ALA A 1 532 ? 15.68 36.531 14.375 1 73.75 532 ALA A CA 1
ATOM 4235 C C . ALA A 1 532 ? 14.438 37.406 14.281 1 73.75 532 ALA A C 1
ATOM 4237 O O . ALA A 1 532 ? 14.398 38.375 13.508 1 73.75 532 ALA A O 1
ATOM 4238 N N . HIS A 1 533 ? 13.586 37 14.992 1 64.94 533 HIS A N 1
ATOM 4239 C CA . HIS A 1 533 ? 12.367 37.781 15.148 1 64.94 533 HIS A CA 1
ATOM 4240 C C . HIS A 1 533 ? 12.328 38.5 16.5 1 64.94 533 HIS A C 1
ATOM 4242 O O . HIS A 1 533 ? 11.555 39.406 16.703 1 64.94 533 HIS A O 1
ATOM 4248 N N . ARG A 1 534 ? 13.242 38.094 17.297 1 66.94 534 ARG A N 1
ATOM 4249 C CA . ARG A 1 534 ? 13.203 38.594 18.656 1 66.94 534 ARG A CA 1
ATOM 4250 C C . ARG A 1 534 ? 14.219 39.75 18.844 1 66.94 534 ARG A C 1
ATOM 4252 O O . ARG A 1 534 ? 15.352 39.625 18.375 1 66.94 534 ARG A O 1
ATOM 4259 N N . LEU A 1 535 ? 13.828 40.719 19.594 1 67.94 535 LEU A N 1
ATOM 4260 C CA . LEU A 1 535 ? 14.609 41.906 19.797 1 67.94 535 LEU A CA 1
ATOM 4261 C C . LEU A 1 535 ? 15.891 41.625 20.562 1 67.94 535 LEU A C 1
ATOM 4263 O O . LEU A 1 535 ? 16.938 42.219 20.297 1 67.94 535 LEU A O 1
ATOM 4267 N N . SER A 1 536 ? 15.852 40.75 21.469 1 67.12 536 SER A N 1
ATOM 4268 C CA . SER A 1 536 ? 16.984 40.469 22.344 1 67.12 536 SER A CA 1
ATOM 4269 C C . SER A 1 536 ? 18.188 39.969 21.531 1 67.12 536 SER A C 1
ATOM 4271 O O . SER A 1 536 ? 19.328 40.219 21.906 1 67.12 536 SER A O 1
ATOM 4273 N N . THR A 1 537 ? 17.984 39.375 20.469 1 70.62 537 THR A N 1
ATOM 4274 C CA . THR A 1 537 ? 19.047 38.812 19.641 1 70.62 537 THR A CA 1
ATOM 4275 C C . THR A 1 537 ? 19.562 39.844 18.641 1 70.62 537 THR A C 1
ATOM 4277 O O . THR A 1 537 ? 20.703 39.781 18.203 1 70.62 537 THR A O 1
ATOM 4280 N N . ILE A 1 538 ? 18.734 40.75 18.406 1 77 538 ILE A N 1
ATOM 4281 C CA . ILE A 1 538 ? 19.031 41.688 17.344 1 77 538 ILE A CA 1
ATOM 4282 C C . ILE A 1 538 ? 19.734 42.906 17.906 1 77 538 ILE A C 1
ATOM 4284 O O . ILE A 1 538 ? 20.562 43.531 17.234 1 77 538 ILE A O 1
ATOM 4288 N N . LYS A 1 539 ? 19.469 43.219 19.156 1 77.19 539 LYS A N 1
ATOM 4289 C CA . LYS A 1 539 ? 19.938 44.469 19.766 1 77.19 539 LYS A CA 1
ATOM 4290 C C . LYS A 1 539 ? 21.453 44.531 19.797 1 77.19 539 LYS A C 1
ATOM 4292 O O . LYS A 1 539 ? 22.047 45.625 19.656 1 77.19 539 LYS A O 1
ATOM 4297 N N . ASP A 1 540 ? 22.078 43.438 19.922 1 77.88 540 ASP A N 1
ATOM 4298 C CA . ASP A 1 540 ? 23.531 43.438 20.125 1 77.88 540 ASP A CA 1
ATOM 4299 C C . ASP A 1 540 ? 24.266 43.156 18.812 1 77.88 540 ASP A C 1
ATOM 4301 O O . ASP A 1 540 ? 25.484 43 18.797 1 77.88 540 ASP A O 1
ATOM 4305 N N . ALA A 1 541 ? 23.625 43.125 17.734 1 89 541 ALA A N 1
ATOM 4306 C CA . ALA A 1 541 ? 24.266 42.875 16.438 1 89 541 ALA A CA 1
ATOM 4307 C C . ALA A 1 541 ? 25.047 44.125 15.992 1 89 541 ALA A C 1
ATOM 4309 O O . ALA A 1 541 ? 24.656 45.25 16.281 1 89 541 ALA A O 1
ATOM 4310 N N . ASP A 1 542 ? 26.141 43.844 15.297 1 90.75 542 ASP A N 1
ATOM 4311 C CA . ASP A 1 542 ? 26.953 44.938 14.781 1 90.75 542 ASP A CA 1
ATOM 4312 C C . ASP A 1 542 ? 26.25 45.688 13.641 1 90.75 542 ASP A C 1
ATOM 4314 O O . ASP A 1 542 ? 26.391 46.875 13.492 1 90.75 542 ASP A O 1
ATOM 4318 N N . ASN A 1 543 ? 25.625 44.938 12.844 1 92.94 543 ASN A N 1
ATOM 4319 C CA . ASN A 1 543 ? 24.875 45.469 11.711 1 92.94 543 ASN A CA 1
ATOM 4320 C C . ASN A 1 543 ? 23.516 44.781 11.578 1 92.94 543 ASN A C 1
ATOM 4322 O O . ASN A 1 543 ? 23.391 43.594 11.852 1 92.94 543 ASN A O 1
ATOM 4326 N N . ILE A 1 544 ? 22.578 45.562 11.195 1 93.5 544 ILE A N 1
ATOM 4327 C CA . ILE A 1 544 ? 21.219 45.031 11.008 1 93.5 544 ILE A CA 1
ATOM 4328 C C . ILE A 1 544 ? 20.719 45.406 9.617 1 93.5 544 ILE A C 1
ATOM 4330 O O . ILE A 1 544 ? 20.781 46.594 9.219 1 93.5 544 ILE A O 1
ATOM 4334 N N . TYR A 1 545 ? 20.297 44.469 8.883 1 94.25 545 TYR A N 1
ATOM 4335 C CA . TYR A 1 545 ? 19.594 44.688 7.629 1 94.25 545 TYR A CA 1
ATOM 4336 C C . TYR A 1 545 ? 18.109 44.406 7.785 1 94.25 545 TYR A C 1
ATOM 4338 O O . TYR A 1 545 ? 17.703 43.344 8.25 1 94.25 545 TYR A O 1
ATOM 4346 N N . VAL A 1 546 ? 17.297 45.344 7.422 1 92.75 546 VAL A N 1
ATOM 4347 C CA . VAL A 1 546 ? 15.859 45.188 7.434 1 92.75 546 VAL A CA 1
ATOM 4348 C C . VAL A 1 546 ? 15.367 44.844 6.027 1 92.75 546 VAL A C 1
ATOM 4350 O O . VAL A 1 546 ? 15.57 45.625 5.094 1 92.75 546 VAL A O 1
ATOM 4353 N N . ILE A 1 547 ? 14.812 43.688 5.949 1 91.38 547 ILE A N 1
ATOM 4354 C CA . ILE A 1 547 ? 14.359 43.219 4.648 1 91.38 547 ILE A CA 1
ATOM 4355 C C . ILE A 1 547 ? 12.836 43.281 4.574 1 91.38 547 ILE A C 1
ATOM 4357 O O . ILE A 1 547 ? 12.148 42.844 5.492 1 91.38 547 ILE A O 1
ATOM 4361 N N . HIS A 1 548 ? 12.32 43.812 3.561 1 89.94 548 HIS A N 1
ATOM 4362 C CA . HIS A 1 548 ? 10.891 43.906 3.289 1 89.94 548 HIS A CA 1
ATOM 4363 C C . HIS A 1 548 ? 10.594 43.625 1.817 1 89.94 548 HIS A C 1
ATOM 4365 O O . HIS A 1 548 ? 11.188 44.25 0.935 1 89.94 548 HIS A O 1
ATOM 4371 N N . ALA A 1 549 ? 9.703 42.719 1.55 1 88.75 549 ALA A N 1
ATOM 4372 C CA . ALA A 1 549 ? 9.25 42.375 0.206 1 88.75 549 ALA A CA 1
ATOM 4373 C C . ALA A 1 549 ? 10.43 42.094 -0.713 1 88.75 549 ALA A C 1
ATOM 4375 O O . ALA A 1 549 ? 10.469 42.562 -1.852 1 88.75 549 ALA A O 1
ATOM 4376 N N . GLY A 1 550 ? 11.484 41.531 -0.161 1 91.12 550 GLY A N 1
ATOM 4377 C CA . GLY A 1 550 ? 12.602 41.062 -0.966 1 91.12 550 GLY A CA 1
ATOM 4378 C C . GLY A 1 550 ? 13.656 42.125 -1.188 1 91.12 550 GLY A C 1
ATOM 4379 O O . GLY A 1 550 ? 14.578 41.938 -1.99 1 91.12 550 GLY A O 1
ATOM 4380 N N . ARG A 1 551 ? 13.523 43.25 -0.531 1 94.06 551 ARG A N 1
ATOM 4381 C CA . ARG A 1 551 ? 14.484 44.344 -0.676 1 94.06 551 ARG A CA 1
ATOM 4382 C C . ARG A 1 551 ? 15.008 44.781 0.682 1 94.06 551 ARG A C 1
ATOM 4384 O O . ARG A 1 551 ? 14.312 44.656 1.693 1 94.06 551 ARG A O 1
ATOM 4391 N N . VAL A 1 552 ? 16.234 45.25 0.677 1 94.81 552 VAL A N 1
ATOM 4392 C CA . VAL A 1 552 ? 16.781 45.875 1.884 1 94.81 552 VAL A CA 1
ATOM 4393 C C . VAL A 1 552 ? 16.266 47.312 2.002 1 94.81 552 VAL A C 1
ATOM 4395 O O . VAL A 1 552 ? 16.578 48.156 1.163 1 94.81 552 VAL A O 1
ATOM 4398 N N . VAL A 1 553 ? 15.594 47.594 3.055 1 93.25 553 VAL A N 1
ATOM 4399 C CA . VAL A 1 553 ? 14.945 48.906 3.172 1 93.25 553 VAL A CA 1
ATOM 4400 C C . VAL A 1 553 ? 15.711 49.781 4.156 1 93.25 553 VAL A C 1
ATOM 4402 O O . VAL A 1 553 ? 15.633 51 4.098 1 93.25 553 VAL A O 1
ATOM 4405 N N . GLU A 1 554 ? 16.234 49.125 5.176 1 93.69 554 GLU A N 1
ATOM 4406 C CA . GLU A 1 554 ? 17 49.844 6.168 1 93.69 554 GLU A CA 1
ATOM 4407 C C . GLU A 1 554 ? 18.281 49.094 6.543 1 93.69 554 GLU A C 1
ATOM 4409 O O . GLU A 1 554 ? 18.328 47.875 6.43 1 93.69 554 GLU A O 1
ATOM 4414 N N . LYS A 1 555 ? 19.359 49.875 6.848 1 94 555 LYS A N 1
ATOM 4415 C CA . LYS A 1 555 ? 20.609 49.312 7.316 1 94 555 LYS A CA 1
ATOM 4416 C C . LYS A 1 555 ? 21.219 50.156 8.43 1 94 555 LYS A C 1
ATOM 4418 O O . LYS A 1 555 ? 21.141 51.375 8.391 1 94 555 LYS A O 1
ATOM 4423 N N . GLY A 1 556 ? 21.719 49.531 9.406 1 92.25 556 GLY A N 1
ATOM 4424 C CA . GLY A 1 556 ? 22.375 50.219 10.508 1 92.25 556 GLY A CA 1
ATOM 4425 C C . GLY A 1 556 ? 22.438 49.406 11.781 1 92.25 556 GLY A C 1
ATOM 4426 O O . GLY A 1 556 ? 22.281 48.188 11.742 1 92.25 556 GLY A O 1
ATOM 4427 N N . ASP A 1 557 ? 22.781 50 12.859 1 90.12 557 ASP A N 1
ATOM 4428 C CA . ASP A 1 557 ? 22.75 49.344 14.164 1 90.12 557 ASP A CA 1
ATOM 4429 C C . ASP A 1 557 ? 21.422 49.625 14.875 1 90.12 557 ASP A C 1
ATOM 4431 O O . ASP A 1 557 ? 20.594 50.375 14.383 1 90.12 557 ASP A O 1
ATOM 4435 N N . HIS A 1 558 ? 21.219 48.969 15.945 1 88.38 558 HIS A N 1
ATOM 4436 C CA . HIS A 1 558 ? 19.953 49.031 16.656 1 88.38 558 HIS A CA 1
ATOM 4437 C C . HIS A 1 558 ? 19.578 50.469 17 1 88.38 558 HIS A C 1
ATOM 4439 O O . HIS A 1 558 ? 18.453 50.906 16.719 1 88.38 558 HIS A O 1
ATOM 4445 N N . GLN A 1 559 ? 20.531 51.188 17.531 1 87.25 559 GLN A N 1
ATOM 4446 C CA . GLN A 1 559 ? 20.281 52.531 17.984 1 87.25 559 GLN A CA 1
ATOM 4447 C C . GLN A 1 559 ? 19.953 53.469 16.828 1 87.25 559 GLN A C 1
ATOM 4449 O O . GLN A 1 559 ? 19 54.25 16.875 1 87.25 559 GLN A O 1
ATOM 4454 N N . LYS A 1 560 ? 20.719 53.312 15.844 1 91.06 560 LYS A N 1
ATOM 4455 C CA . LYS A 1 560 ? 20.531 54.156 14.672 1 91.06 560 LYS A CA 1
ATOM 4456 C C . LYS A 1 560 ? 19.188 53.875 13.992 1 91.06 560 LYS A C 1
ATOM 4458 O O . LYS A 1 560 ? 18.531 54.812 13.516 1 91.06 560 LYS A O 1
ATOM 4463 N N . LEU A 1 561 ? 18.812 52.688 13.984 1 90.38 561 LEU A N 1
ATOM 4464 C CA . LEU A 1 561 ? 17.594 52.312 13.281 1 90.38 561 LEU A CA 1
ATOM 4465 C C . LEU A 1 561 ? 16.359 52.719 14.078 1 90.38 561 LEU A C 1
ATOM 4467 O O . LEU A 1 561 ? 15.32 53.031 13.5 1 90.38 561 LEU A O 1
ATOM 4471 N N . ILE A 1 562 ? 16.453 52.719 15.359 1 86.88 562 ILE A N 1
ATOM 4472 C CA . ILE A 1 562 ? 15.344 53.156 16.203 1 86.88 562 ILE A CA 1
ATOM 4473 C C . ILE A 1 562 ? 15.141 54.656 16.031 1 86.88 562 ILE A C 1
ATOM 4475 O O . ILE A 1 562 ? 14 55.125 15.992 1 86.88 562 ILE A O 1
ATOM 4479 N N . GLU A 1 563 ? 16.25 55.344 15.945 1 87.62 563 GLU A N 1
ATOM 4480 C CA . GLU A 1 563 ? 16.203 56.781 15.812 1 87.62 563 GLU A CA 1
ATOM 4481 C C . GLU A 1 563 ? 15.617 57.219 14.469 1 87.62 563 GLU A C 1
ATOM 4483 O O . GLU A 1 563 ? 14.969 58.25 14.359 1 87.62 563 GLU A O 1
ATOM 4488 N N . LYS A 1 564 ? 15.789 56.406 13.578 1 89.56 564 LYS A N 1
ATOM 4489 C CA . LYS A 1 564 ? 15.312 56.688 12.227 1 89.56 564 LYS A CA 1
ATOM 4490 C C . LYS A 1 564 ? 13.797 56.531 12.133 1 89.56 564 LYS A C 1
ATOM 4492 O O . LYS A 1 564 ? 13.164 57.031 11.203 1 89.56 564 LYS A O 1
ATOM 4497 N N . GLU A 1 565 ? 13.133 55.812 13.031 1 84.25 565 GLU A N 1
ATOM 4498 C CA . GLU A 1 565 ? 11.695 55.562 13.109 1 84.25 565 GLU A CA 1
ATOM 4499 C C . GLU A 1 565 ? 11.141 55.062 11.773 1 84.25 565 GLU A C 1
ATOM 4501 O O . GLU A 1 565 ? 10.148 55.594 11.273 1 84.25 565 GLU A O 1
ATOM 4506 N N . GLY A 1 566 ? 11.859 54.25 11.188 1 88.31 566 GLY A N 1
ATOM 4507 C CA . GLY A 1 566 ? 11.438 53.656 9.922 1 88.31 566 GLY A CA 1
ATOM 4508 C C . GLY A 1 566 ? 10.758 52.312 10.078 1 88.31 566 GLY A C 1
ATOM 4509 O O . GLY A 1 566 ? 9.938 52.125 10.984 1 88.31 566 GLY A O 1
ATOM 4510 N N . TYR A 1 567 ? 11.023 51.469 9.148 1 86.56 567 TYR A N 1
ATOM 4511 C CA . TYR A 1 567 ? 10.375 50.156 9.125 1 86.56 567 TYR A CA 1
ATOM 4512 C C . TYR A 1 567 ? 10.789 49.344 10.344 1 86.56 567 TYR A C 1
ATOM 4514 O O . TYR A 1 567 ? 9.969 48.594 10.906 1 86.56 567 TYR A O 1
ATOM 4522 N N . TYR A 1 568 ? 11.953 49.438 10.672 1 87 568 TYR A N 1
ATOM 4523 C CA . TYR A 1 568 ? 12.492 48.719 11.82 1 87 568 TYR A CA 1
ATOM 4524 C C . TYR A 1 568 ? 11.75 49.094 13.102 1 87 568 TYR A C 1
ATOM 4526 O O . TYR A 1 568 ? 11.383 48.219 13.891 1 87 568 TYR A O 1
ATOM 4534 N N . TYR A 1 569 ? 11.602 50.312 13.242 1 82.44 569 TYR A N 1
ATOM 4535 C CA . TYR A 1 569 ? 10.883 50.844 14.406 1 82.44 569 TYR A CA 1
ATOM 4536 C C . TYR A 1 569 ? 9.445 50.344 14.422 1 82.44 569 TYR A C 1
ATOM 4538 O O . TYR A 1 569 ? 8.945 49.906 15.461 1 82.44 569 TYR A O 1
ATOM 4546 N N . SER A 1 570 ? 8.859 50.406 13.312 1 77.94 570 SER A N 1
ATOM 4547 C CA . SER A 1 570 ? 7.48 49.938 13.203 1 77.94 570 SER A CA 1
ATOM 4548 C C . SER A 1 570 ? 7.367 48.438 13.477 1 77.94 570 SER A C 1
ATOM 4550 O O . SER A 1 570 ? 6.406 48 14.109 1 77.94 570 SER A O 1
ATOM 4552 N N . PHE A 1 571 ? 8.297 47.812 12.961 1 76.31 571 PHE A N 1
ATOM 4553 C CA . PHE A 1 571 ? 8.328 46.375 13.133 1 76.31 571 PHE A CA 1
ATOM 4554 C C . PHE A 1 571 ? 8.445 46 14.609 1 76.31 571 PHE A C 1
ATOM 4556 O O . PHE A 1 571 ? 7.754 45.125 15.086 1 76.31 571 PHE A O 1
ATOM 4563 N N . LEU A 1 572 ? 9.266 46.688 15.297 1 72.81 572 LEU A N 1
ATOM 4564 C CA . LEU A 1 572 ? 9.477 46.406 16.719 1 72.81 572 LEU A CA 1
ATOM 4565 C C . LEU A 1 572 ? 8.242 46.812 17.531 1 72.81 572 LEU A C 1
ATOM 4567 O O . LEU A 1 572 ? 7.906 46.125 18.5 1 72.81 572 LEU A O 1
ATOM 4571 N N . ASN A 1 573 ? 7.66 47.844 17.062 1 65.94 573 ASN A N 1
ATOM 4572 C CA . ASN A 1 573 ? 6.461 48.312 17.75 1 65.94 573 ASN A CA 1
ATOM 4573 C C . ASN A 1 573 ? 5.297 47.344 17.562 1 65.94 573 ASN A C 1
ATOM 4575 O O . ASN A 1 573 ? 4.504 47.125 18.484 1 65.94 573 ASN A O 1
ATOM 4579 N N . GLU A 1 574 ? 5.262 46.906 16.359 1 61.78 574 GLU A N 1
ATOM 4580 C CA . GLU A 1 574 ? 4.219 45.938 16.094 1 61.78 574 GLU A CA 1
ATOM 4581 C C . GLU A 1 574 ? 4.406 44.688 16.953 1 61.78 574 GLU A C 1
ATOM 4583 O O . GLU A 1 574 ? 3.43 44.094 17.438 1 61.78 574 GLU A O 1
ATOM 4588 N N . GLN A 1 575 ? 5.582 44.375 17.062 1 56.75 575 GLN A N 1
ATOM 4589 C CA . GLN A 1 575 ? 5.871 43.219 17.906 1 56.75 575 GLN A CA 1
ATOM 4590 C C . GLN A 1 575 ? 5.582 43.5 19.375 1 56.75 575 GLN A C 1
ATOM 4592 O O . GLN A 1 575 ? 5.117 42.625 20.109 1 56.75 575 GLN A O 1
ATOM 4597 N N . MET A 1 576 ? 5.75 44.812 19.609 1 52.56 576 MET A N 1
ATOM 4598 C CA . MET A 1 576 ? 5.477 45.281 20.969 1 52.56 576 MET A CA 1
ATOM 4599 C C . MET A 1 576 ? 3.977 45.469 21.188 1 52.56 576 MET A C 1
ATOM 4601 O O . MET A 1 576 ? 3.469 45.156 22.281 1 52.56 576 MET A O 1
ATOM 4605 N N . LEU A 1 577 ? 3.275 46.094 20.125 1 46.34 577 LEU A N 1
ATOM 4606 C CA . LEU A 1 577 ? 1.834 46.281 20.219 1 46.34 577 LEU A CA 1
ATOM 4607 C C . LEU A 1 577 ? 1.105 44.969 20.344 1 46.34 577 LEU A C 1
ATOM 4609 O O . LEU A 1 577 ? 0.113 44.844 21.078 1 46.34 577 LEU A O 1
ATOM 4613 N N . GLU A 1 578 ? 1.355 44.188 19.484 1 44.16 578 GLU A N 1
ATOM 4614 C CA . GLU A 1 578 ? 0.71 42.875 19.656 1 44.16 578 GLU A CA 1
ATOM 4615 C C . GLU A 1 578 ? 0.812 42.406 21.109 1 44.16 578 GLU A C 1
ATOM 4617 O O . GLU A 1 578 ? -0.111 41.781 21.625 1 44.16 578 GLU A O 1
ATOM 4622 N N . CYS A 1 579 ? 1.638 43.031 21.734 1 41.06 579 CYS A N 1
ATOM 4623 C CA . CYS A 1 579 ? 1.772 42.812 23.172 1 41.06 579 CYS A CA 1
ATOM 4624 C C . CYS A 1 579 ? 0.942 43.844 23.953 1 41.06 579 CYS A C 1
ATOM 4626 O O . CYS A 1 579 ? 0.371 43.5 25 1 41.06 579 CYS A O 1
ATOM 4628 N N . ASP A 1 580 ? 0.672 45.156 23.516 1 39.34 580 ASP A N 1
ATOM 4629 C CA . ASP A 1 580 ? -0.039 46.219 24.219 1 39.34 580 ASP A CA 1
ATOM 4630 C C . ASP A 1 580 ? -1.55 46.062 24.047 1 39.34 580 ASP A C 1
ATOM 4632 O O . ASP A 1 580 ? -2.318 46.469 24.938 1 39.34 580 ASP A O 1
ATOM 4636 N N . ILE A 1 581 ? -2.23 45.969 22.906 1 39.31 581 ILE A N 1
ATOM 4637 C CA . ILE A 1 581 ? -3.68 45.906 22.766 1 39.31 581 ILE A CA 1
ATOM 4638 C C . ILE A 1 581 ? -4.27 44.969 23.812 1 39.31 581 ILE A C 1
ATOM 4640 O O . ILE A 1 581 ? -5.441 45.094 24.172 1 39.31 581 ILE A O 1
ATOM 4644 N N . ILE A 1 582 ? -3.707 44.188 24.312 1 36.44 582 ILE A N 1
ATOM 4645 C CA . ILE A 1 582 ? -4.266 43.406 25.422 1 36.44 582 ILE A CA 1
ATOM 4646 C C . ILE A 1 582 ? -4.309 44.281 26.688 1 36.44 582 ILE A C 1
ATOM 4648 O O . ILE A 1 582 ? -5.094 44 27.594 1 36.44 582 ILE A O 1
ATOM 4652 N N . ASN A 1 583 ? -3.668 45.375 26.688 1 32.94 583 ASN A N 1
ATOM 4653 C CA . ASN A 1 583 ? -3.715 46.188 27.891 1 32.94 583 ASN A CA 1
ATOM 4654 C C . ASN A 1 583 ? -4.77 47.281 27.781 1 32.94 583 ASN A C 1
ATOM 4656 O O . ASN A 1 583 ? -4.98 48.062 28.719 1 32.94 583 ASN A O 1
ATOM 4660 N N . HIS A 1 584 ? -5.254 47.875 26.656 1 33.09 584 HIS A N 1
ATOM 4661 C CA . HIS A 1 584 ? -6.348 48.844 26.719 1 33.09 584 HIS A CA 1
ATOM 4662 C C . HIS A 1 584 ? -7.688 48.188 26.453 1 33.09 584 HIS A C 1
ATOM 4664 O O . HIS A 1 584 ? -7.797 47.312 25.562 1 33.09 584 HIS A O 1
ATOM 4670 N N . MET B 1 1 ? -9.016 -19.656 20.531 1 53.25 1 MET B N 1
ATOM 4671 C CA . MET B 1 1 ? -10.453 -19.906 20.672 1 53.25 1 MET B CA 1
ATOM 4672 C C . MET B 1 1 ? -11.258 -18.875 19.891 1 53.25 1 MET B C 1
ATOM 4674 O O . MET B 1 1 ? -12.172 -19.234 19.141 1 53.25 1 MET B O 1
ATOM 4678 N N . LYS B 1 2 ? -10.914 -17.578 20.125 1 64.44 2 LYS B N 1
ATOM 4679 C CA . LYS B 1 2 ? -11.664 -16.531 19.453 1 64.44 2 LYS B CA 1
ATOM 4680 C C . LYS B 1 2 ? -11.516 -16.625 17.938 1 64.44 2 LYS B C 1
ATOM 4682 O O . LYS B 1 2 ? -12.477 -16.422 17.188 1 64.44 2 LYS B O 1
ATOM 4687 N N . ASN B 1 3 ? -10.477 -17.094 17.531 1 75.12 3 ASN B N 1
ATOM 4688 C CA . ASN B 1 3 ? -10.188 -17.203 16.109 1 75.12 3 ASN B CA 1
ATOM 4689 C C . ASN B 1 3 ? -11.078 -18.25 15.43 1 75.12 3 ASN B C 1
ATOM 4691 O O . ASN B 1 3 ? -11.609 -18 14.344 1 75.12 3 ASN B O 1
ATOM 4695 N N . LYS B 1 4 ? -11.297 -19.469 16.109 1 75.12 4 LYS B N 1
ATOM 4696 C CA . LYS B 1 4 ? -12.117 -20.531 15.523 1 75.12 4 LYS B CA 1
ATOM 4697 C C . LYS B 1 4 ? -13.586 -20.125 15.469 1 75.12 4 LYS B C 1
ATOM 4699 O O . LYS B 1 4 ? -14.281 -20.453 14.5 1 75.12 4 LYS B O 1
ATOM 4704 N N . LYS B 1 5 ? -13.961 -19.391 16.422 1 81.5 5 LYS B N 1
ATOM 4705 C CA . LYS B 1 5 ? -15.344 -18.953 16.469 1 81.5 5 LYS B CA 1
ATOM 4706 C C . LYS B 1 5 ? -15.648 -17.984 15.328 1 81.5 5 LYS B C 1
ATOM 4708 O O . LYS B 1 5 ? -16.688 -18.078 14.672 1 81.5 5 LYS B O 1
ATOM 4713 N N . ASN B 1 6 ? -14.688 -17.125 15.078 1 84.69 6 ASN B N 1
ATOM 4714 C CA . ASN B 1 6 ? -14.883 -16.141 14.023 1 84.69 6 ASN B CA 1
ATOM 4715 C C . ASN B 1 6 ? -14.859 -16.781 12.641 1 84.69 6 ASN B C 1
ATOM 4717 O O . ASN B 1 6 ? -15.594 -16.359 11.742 1 84.69 6 ASN B O 1
ATOM 4721 N N . ILE B 1 7 ? -14.125 -17.812 12.609 1 83.38 7 ILE B N 1
ATOM 4722 C CA . ILE B 1 7 ? -14.07 -18.531 11.336 1 83.38 7 ILE B CA 1
ATOM 4723 C C . ILE B 1 7 ? -15.406 -19.219 11.086 1 83.38 7 ILE B C 1
ATOM 4725 O O . ILE B 1 7 ? -15.922 -19.203 9.969 1 83.38 7 ILE B O 1
ATOM 4729 N N . ARG B 1 8 ? -15.953 -19.797 12.102 1 83.81 8 ARG B N 1
ATOM 4730 C CA . ARG B 1 8 ? -17.25 -20.453 12 1 83.81 8 ARG B CA 1
ATOM 4731 C C . ARG B 1 8 ? -18.344 -19.453 11.641 1 83.81 8 ARG B C 1
ATOM 4733 O O . ARG B 1 8 ? -19.234 -19.75 10.828 1 83.81 8 ARG B O 1
ATOM 4740 N N . ARG B 1 9 ? -18.328 -18.328 12.25 1 84.19 9 ARG B N 1
ATOM 4741 C CA . ARG B 1 9 ? -19.281 -17.266 11.945 1 84.19 9 ARG B CA 1
ATOM 4742 C C . ARG B 1 9 ? -19.172 -16.828 10.492 1 84.19 9 ARG B C 1
ATOM 4744 O O . ARG B 1 9 ? -20.188 -16.578 9.836 1 84.19 9 ARG B O 1
ATOM 4751 N N . PHE B 1 10 ? -18 -16.766 10.094 1 84.75 10 PHE B N 1
ATOM 4752 C CA . PHE B 1 10 ? -17.766 -16.359 8.711 1 84.75 10 PHE B CA 1
ATOM 4753 C C . PHE B 1 10 ? -18.312 -17.406 7.742 1 84.75 10 PHE B C 1
ATOM 4755 O O . PHE B 1 10 ? -18.938 -17.062 6.734 1 84.75 10 PHE B O 1
ATOM 4762 N N . LEU B 1 11 ? -18.031 -18.672 8.039 1 82.31 11 LEU B N 1
ATOM 4763 C CA . LEU B 1 11 ? -18.531 -19.766 7.199 1 82.31 11 LEU B CA 1
ATOM 4764 C C . LEU B 1 11 ? -20.062 -19.766 7.18 1 82.31 11 LEU B C 1
ATOM 4766 O O . LEU B 1 11 ? -20.672 -20.062 6.148 1 82.31 11 LEU B O 1
ATOM 4770 N N . LYS B 1 12 ? -20.609 -19.344 8.266 1 81.56 12 LYS B N 1
ATOM 4771 C CA . LYS B 1 12 ? -22.062 -19.25 8.328 1 81.56 12 LYS B CA 1
ATOM 4772 C C . LYS B 1 12 ? -22.594 -18.141 7.434 1 81.56 12 LYS B C 1
ATOM 4774 O O . LYS B 1 12 ? -23.609 -18.297 6.758 1 81.56 12 LYS B O 1
ATOM 4779 N N . VAL B 1 13 ? -21.891 -17.125 7.395 1 78.75 13 VAL B N 1
ATOM 4780 C CA . VAL B 1 13 ? -22.281 -16 6.551 1 78.75 13 VAL B CA 1
ATOM 4781 C C . VAL B 1 13 ? -22.109 -16.375 5.078 1 78.75 13 VAL B C 1
ATOM 4783 O O . VAL B 1 13 ? -22.922 -16 4.238 1 78.75 13 VAL B O 1
ATOM 4786 N N . LEU B 1 14 ? -21.078 -17.078 4.832 1 77.38 14 LEU B N 1
ATOM 4787 C CA . LEU B 1 14 ? -20.766 -17.484 3.469 1 77.38 14 LEU B CA 1
ATOM 4788 C C . LEU B 1 14 ? -21.812 -18.453 2.934 1 77.38 14 LEU B C 1
ATOM 4790 O O . LEU B 1 14 ? -22.25 -18.328 1.787 1 77.38 14 LEU B O 1
ATOM 4794 N N . PHE B 1 15 ? -22.25 -19.406 3.748 1 79.44 15 PHE B N 1
ATOM 4795 C CA . PHE B 1 15 ? -23.094 -20.484 3.254 1 79.44 15 PHE B CA 1
ATOM 4796 C C . PHE B 1 15 ? -24.578 -20.172 3.504 1 79.44 15 PHE B C 1
ATOM 4798 O O . PHE B 1 15 ? -25.453 -20.75 2.854 1 79.44 15 PHE B O 1
ATOM 4805 N N . ARG B 1 16 ? -24.891 -19.328 4.406 1 74.94 16 ARG B N 1
ATOM 4806 C CA . ARG B 1 16 ? -26.266 -19.109 4.801 1 74.94 16 ARG B CA 1
ATOM 4807 C C . ARG B 1 16 ? -27.094 -18.562 3.637 1 74.94 16 ARG B C 1
ATOM 4809 O O . ARG B 1 16 ? -28.172 -19.078 3.344 1 74.94 16 ARG B O 1
ATOM 4816 N N . LYS B 1 17 ? -26.547 -17.547 2.932 1 72.69 17 LYS B N 1
ATOM 4817 C CA . LYS B 1 17 ? -27.375 -16.922 1.903 1 72.69 17 LYS B CA 1
ATOM 4818 C C . LYS B 1 17 ? -27.156 -17.578 0.546 1 72.69 17 LYS B C 1
ATOM 4820 O O . LYS B 1 17 ? -27.859 -17.281 -0.419 1 72.69 17 LYS B O 1
ATOM 4825 N N . ASN B 1 18 ? -26.281 -18.578 0.516 1 78.31 18 ASN B N 1
ATOM 4826 C CA . ASN B 1 18 ? -25.938 -19.172 -0.772 1 78.31 18 ASN B CA 1
ATOM 4827 C C . ASN B 1 18 ? -25.891 -20.688 -0.697 1 78.31 18 ASN B C 1
ATOM 4829 O O . ASN B 1 18 ? -25.062 -21.328 -1.334 1 78.31 18 ASN B O 1
ATOM 4833 N N . LYS B 1 19 ? -26.844 -21.25 0.074 1 81.5 19 LYS B N 1
ATOM 4834 C CA . LYS B 1 19 ? -26.781 -22.688 0.302 1 81.5 19 LYS B CA 1
ATOM 4835 C C . LYS B 1 19 ? -27 -23.453 -0.996 1 81.5 19 LYS B C 1
ATOM 4837 O O . LYS B 1 19 ? -26.266 -24.406 -1.302 1 81.5 19 LYS B O 1
ATOM 4842 N N . PHE B 1 20 ? -27.938 -22.969 -1.749 1 84.44 20 PHE B N 1
ATOM 4843 C CA . PHE B 1 20 ? -28.266 -23.672 -2.982 1 84.44 20 PHE B CA 1
ATOM 4844 C C . PHE B 1 20 ? -27.141 -23.531 -3.996 1 84.44 20 PHE B C 1
ATOM 4846 O O . PHE B 1 20 ? -26.734 -24.531 -4.617 1 84.44 20 PHE B O 1
ATOM 4853 N N . ILE B 1 21 ? -26.594 -22.438 -4.051 1 85.44 21 ILE B N 1
ATOM 4854 C CA . ILE B 1 21 ? -25.531 -22.188 -5.008 1 85.44 21 ILE B CA 1
ATOM 4855 C C . ILE B 1 21 ? -24.266 -22.938 -4.59 1 85.44 21 ILE B C 1
ATOM 4857 O O . ILE B 1 21 ? -23.547 -23.484 -5.434 1 85.44 21 ILE B O 1
ATOM 4861 N N . SER B 1 22 ? -24.078 -23.016 -3.316 1 84.81 22 SER B N 1
ATOM 4862 C CA . SER B 1 22 ? -22.938 -23.766 -2.807 1 84.81 22 SER B CA 1
ATOM 4863 C C . SER B 1 22 ? -23.094 -25.266 -3.066 1 84.81 22 SER B C 1
ATOM 4865 O O . SER B 1 22 ? -22.141 -25.953 -3.418 1 84.81 22 SER B O 1
ATOM 4867 N N . PHE B 1 23 ? -24.281 -25.719 -2.975 1 86.62 23 PHE B N 1
ATOM 4868 C CA . PHE B 1 23 ? -24.547 -27.125 -3.225 1 86.62 23 PHE B CA 1
ATOM 4869 C C . PHE B 1 23 ? -24.344 -27.469 -4.695 1 86.62 23 PHE B C 1
ATOM 4871 O O . PHE B 1 23 ? -23.75 -28.484 -5.023 1 86.62 23 PHE B O 1
ATOM 4878 N N . MET B 1 24 ? -24.812 -26.625 -5.508 1 87.94 24 MET B N 1
ATOM 4879 C CA . MET B 1 24 ? -24.625 -26.812 -6.941 1 87.94 24 MET B CA 1
ATOM 4880 C C . MET B 1 24 ? -23.156 -26.797 -7.312 1 87.94 24 MET B C 1
ATOM 4882 O O . MET B 1 24 ? -22.703 -27.594 -8.133 1 87.94 24 MET B O 1
ATOM 4886 N N . ALA B 1 25 ? -22.484 -25.906 -6.699 1 86.94 25 ALA B N 1
ATOM 4887 C CA . ALA B 1 25 ? -21.047 -25.844 -6.938 1 86.94 25 ALA B CA 1
ATOM 4888 C C . ALA B 1 25 ? -20.344 -27.125 -6.488 1 86.94 25 ALA B C 1
ATOM 4890 O O . ALA B 1 25 ? -19.469 -27.625 -7.184 1 86.94 25 ALA B O 1
ATOM 4891 N N . PHE B 1 26 ? -20.781 -27.688 -5.469 1 86.56 26 PHE B N 1
ATOM 4892 C CA . PHE B 1 26 ? -20.188 -28.906 -4.934 1 86.56 26 PHE B CA 1
ATOM 4893 C C . PHE B 1 26 ? -20.453 -30.078 -5.867 1 86.56 26 PHE B C 1
ATOM 4895 O O . PHE B 1 26 ? -19.562 -30.891 -6.117 1 86.56 26 PHE B O 1
ATOM 4902 N N . CYS B 1 27 ? -21.594 -30.156 -6.379 1 90.38 27 CYS B N 1
ATOM 4903 C CA . CYS B 1 27 ? -21.953 -31.234 -7.297 1 90.38 27 CYS B CA 1
ATOM 4904 C C . CYS B 1 27 ? -21.141 -31.141 -8.578 1 90.38 27 CYS B C 1
ATOM 4906 O O . CYS B 1 27 ? -20.625 -32.156 -9.07 1 90.38 27 CYS B O 1
ATOM 4908 N N . ILE B 1 28 ? -21.031 -29.984 -9.055 1 91.19 28 ILE B N 1
ATOM 4909 C CA . ILE B 1 28 ? -20.266 -29.781 -10.281 1 91.19 28 ILE B CA 1
ATOM 4910 C C . ILE B 1 28 ? -18.797 -30.125 -10.039 1 91.19 28 ILE B C 1
ATOM 4912 O O . ILE B 1 28 ? -18.141 -30.734 -10.891 1 91.19 28 ILE B O 1
ATOM 4916 N N . MET B 1 29 ? -18.344 -29.828 -8.906 1 88.44 29 MET B N 1
ATOM 4917 C CA . MET B 1 29 ? -16.953 -30.141 -8.539 1 88.44 29 MET B CA 1
ATOM 4918 C C . MET B 1 29 ? -16.719 -31.656 -8.539 1 88.44 29 MET B C 1
ATOM 4920 O O . MET B 1 29 ? -15.695 -32.125 -9.016 1 88.44 29 MET B O 1
ATOM 4924 N N . LEU B 1 30 ? -17.641 -32.312 -7.992 1 88.5 30 LEU B N 1
ATOM 4925 C CA . LEU B 1 30 ? -17.531 -33.781 -7.934 1 88.5 30 LEU B CA 1
ATOM 4926 C C . LEU B 1 30 ? -17.562 -34.375 -9.336 1 88.5 30 LEU B C 1
ATOM 4928 O O . LEU B 1 30 ? -16.797 -35.312 -9.633 1 88.5 30 LEU B O 1
ATOM 4932 N N . ILE B 1 31 ? -18.375 -33.812 -10.125 1 92.31 31 ILE B N 1
ATOM 4933 C CA . ILE B 1 31 ? -18.484 -34.312 -11.492 1 92.31 31 ILE B CA 1
ATOM 4934 C C . ILE B 1 31 ? -17.172 -34.062 -12.242 1 92.31 31 ILE B C 1
ATOM 4936 O O . ILE B 1 31 ? -16.672 -34.938 -12.953 1 92.31 31 ILE B O 1
ATOM 4940 N N . VAL B 1 32 ? -16.656 -32.906 -12.039 1 88.56 32 VAL B N 1
ATOM 4941 C CA . VAL B 1 32 ? -15.406 -32.562 -12.695 1 88.56 32 VAL B CA 1
ATOM 4942 C C . VAL B 1 32 ? -14.297 -33.5 -12.203 1 88.56 32 VAL B C 1
ATOM 4944 O O . VAL B 1 32 ? -13.492 -34 -13 1 88.56 32 VAL B O 1
ATOM 4947 N N . ALA B 1 33 ? -14.25 -33.781 -10.906 1 87.62 33 ALA B N 1
ATOM 4948 C CA . ALA B 1 33 ? -13.242 -34.656 -10.328 1 87.62 33 ALA B CA 1
ATOM 4949 C C . ALA B 1 33 ? -13.367 -36.062 -10.898 1 87.62 33 ALA B C 1
ATOM 4951 O O . ALA B 1 33 ? -12.367 -36.688 -11.273 1 87.62 33 ALA B O 1
ATOM 4952 N N . ILE B 1 34 ? -14.531 -36.5 -11.055 1 90 34 ILE B N 1
ATOM 4953 C CA . ILE B 1 34 ? -14.781 -37.844 -11.555 1 90 34 ILE B CA 1
ATOM 4954 C C . ILE B 1 34 ? -14.383 -37.938 -13.023 1 90 34 ILE B C 1
ATOM 4956 O O . ILE B 1 34 ? -13.75 -38.906 -13.445 1 90 34 ILE B O 1
ATOM 4960 N N . LEU B 1 35 ? -14.727 -36.969 -13.766 1 90.94 35 LEU B N 1
ATOM 4961 C CA . LEU B 1 35 ? -14.367 -36.938 -15.18 1 90.94 35 LEU B CA 1
ATOM 4962 C C . LEU B 1 35 ? -12.859 -36.938 -15.367 1 90.94 35 LEU B C 1
ATOM 4964 O O . LEU B 1 35 ? -12.336 -37.688 -16.219 1 90.94 35 LEU B O 1
ATOM 4968 N N . ASN B 1 36 ? -12.18 -36.219 -14.562 1 87.44 36 ASN B N 1
ATOM 4969 C CA . ASN B 1 36 ? -10.727 -36.156 -14.664 1 87.44 36 ASN B CA 1
ATOM 4970 C C . ASN B 1 36 ? -10.086 -37.5 -14.266 1 87.44 36 ASN B C 1
ATOM 4972 O O . ASN B 1 36 ? -9.055 -37.875 -14.82 1 87.44 36 ASN B O 1
ATOM 4976 N N . LEU B 1 37 ? -10.711 -38.188 -13.352 1 89 37 LEU B N 1
ATOM 4977 C CA . LEU B 1 37 ? -10.164 -39.438 -12.844 1 89 37 LEU B CA 1
ATOM 4978 C C . LEU B 1 37 ? -10.422 -40.562 -13.82 1 89 37 LEU B C 1
ATOM 4980 O O . LEU B 1 37 ? -9.812 -41.656 -13.711 1 89 37 LEU B O 1
ATOM 4984 N N . LEU B 1 38 ? -11.219 -40.312 -14.828 1 91.62 38 LEU B N 1
ATOM 4985 C CA . LEU B 1 38 ? -11.484 -41.312 -15.867 1 91.62 38 LEU B CA 1
ATOM 4986 C C . LEU B 1 38 ? -10.375 -41.312 -16.922 1 91.62 38 LEU B C 1
ATOM 4988 O O . LEU B 1 38 ? -10.211 -42.281 -17.641 1 91.62 38 LEU B O 1
ATOM 4992 N N . THR B 1 39 ? -9.609 -40.281 -16.938 1 90.38 39 THR B N 1
ATOM 4993 C CA . THR B 1 39 ? -8.641 -40.094 -18.016 1 90.38 39 THR B CA 1
ATOM 4994 C C . THR B 1 39 ? -7.535 -41.156 -17.938 1 90.38 39 THR B C 1
ATOM 4996 O O . THR B 1 39 ? -7.191 -41.781 -18.938 1 90.38 39 THR B O 1
ATOM 4999 N N . PRO B 1 40 ? -6.98 -41.406 -16.719 1 90.81 40 PRO B N 1
ATOM 5000 C CA . PRO B 1 40 ? -5.949 -42.469 -16.656 1 90.81 40 PRO B CA 1
ATOM 5001 C C . PRO B 1 40 ? -6.488 -43.844 -17.031 1 90.81 40 PRO B C 1
ATOM 5003 O O . PRO B 1 40 ? -5.77 -44.656 -17.625 1 90.81 40 PRO B O 1
ATOM 5006 N N . GLN B 1 41 ? -7.73 -44.125 -16.688 1 91.88 41 GLN B N 1
ATOM 5007 C CA . GLN B 1 41 ? -8.328 -45.406 -17.047 1 91.88 41 GLN B CA 1
ATOM 5008 C C . GLN B 1 41 ? -8.492 -45.531 -18.547 1 91.88 41 GLN B C 1
ATOM 5010 O O . GLN B 1 41 ? -8.328 -46.625 -19.109 1 91.88 41 GLN B O 1
ATOM 5015 N N . LEU B 1 42 ? -8.867 -44.5 -19.172 1 93.19 42 LEU B N 1
ATOM 5016 C CA . LEU B 1 42 ? -8.969 -44.5 -20.625 1 93.19 42 LEU B CA 1
ATOM 5017 C C . LEU B 1 42 ? -7.598 -44.719 -21.266 1 93.19 42 LEU B C 1
ATOM 5019 O O . LEU B 1 42 ? -7.48 -45.438 -22.25 1 93.19 42 LEU B O 1
ATOM 5023 N N . THR B 1 43 ? -6.57 -44.062 -20.703 1 91.81 43 THR B N 1
ATOM 5024 C CA . THR B 1 43 ? -5.215 -44.25 -21.203 1 91.81 43 THR B CA 1
ATOM 5025 C C . THR B 1 43 ? -4.777 -45.719 -21.062 1 91.81 43 THR B C 1
ATOM 5027 O O . THR B 1 43 ? -4.152 -46.281 -21.969 1 91.81 43 THR B O 1
ATOM 5030 N N . LYS B 1 44 ? -5.105 -46.344 -19.984 1 92.31 44 LYS B N 1
ATOM 5031 C CA . LYS B 1 44 ? -4.797 -47.75 -19.766 1 92.31 44 LYS B CA 1
ATOM 5032 C C . LYS B 1 44 ? -5.438 -48.625 -20.828 1 92.31 44 LYS B C 1
ATOM 5034 O O . LYS B 1 44 ? -4.777 -49.5 -21.406 1 92.31 44 LYS B O 1
ATOM 5039 N N . ARG B 1 45 ? -6.711 -48.375 -21.109 1 92.38 45 ARG B N 1
ATOM 5040 C CA . ARG B 1 45 ? -7.434 -49.156 -22.109 1 92.38 45 ARG B CA 1
ATOM 5041 C C . ARG B 1 45 ? -6.891 -48.906 -23.5 1 92.38 45 ARG B C 1
ATOM 5043 O O . ARG B 1 45 ? -6.871 -49.812 -24.344 1 92.38 45 ARG B O 1
ATOM 5050 N N . ILE B 1 46 ? -6.449 -47.719 -23.766 1 92.81 46 ILE B N 1
ATOM 5051 C CA . ILE B 1 46 ? -5.867 -47.406 -25.062 1 92.81 46 ILE B CA 1
ATOM 5052 C C . ILE B 1 46 ? -4.59 -48.188 -25.281 1 92.81 46 ILE B C 1
ATOM 5054 O O . ILE B 1 46 ? -4.391 -48.781 -26.344 1 92.81 46 ILE B O 1
ATOM 5058 N N . LEU B 1 47 ? -3.75 -48.312 -24.25 1 90.94 47 LEU B N 1
ATOM 5059 C CA . LEU B 1 47 ? -2.447 -48.969 -24.375 1 90.94 47 LEU B CA 1
ATOM 5060 C C . LEU B 1 47 ? -2.584 -50.469 -24.281 1 90.94 47 LEU B C 1
ATOM 5062 O O . LEU B 1 47 ? -1.999 -51.219 -25.094 1 90.94 47 LEU B O 1
ATOM 5066 N N . ASP B 1 48 ? -3.393 -51 -23.375 1 91 48 ASP B N 1
ATOM 5067 C CA . ASP B 1 48 ? -3.439 -52.438 -23.109 1 91 48 ASP B CA 1
ATOM 5068 C C . ASP B 1 48 ? -4.422 -53.125 -24.031 1 91 48 ASP B C 1
ATOM 5070 O O . ASP B 1 48 ? -4.234 -54.312 -24.375 1 91 48 ASP B O 1
ATOM 5074 N N . ASP B 1 49 ? -5.516 -52.406 -24.375 1 90.81 49 ASP B N 1
ATOM 5075 C CA . ASP B 1 49 ? -6.543 -53.094 -25.172 1 90.81 49 ASP B CA 1
ATOM 5076 C C . ASP B 1 49 ? -6.461 -52.688 -26.641 1 90.81 49 ASP B C 1
ATOM 5078 O O . ASP B 1 49 ? -6.504 -53.531 -27.531 1 90.81 49 ASP B O 1
ATOM 5082 N N . ALA B 1 50 ? -6.316 -51.5 -26.922 1 89.94 50 ALA B N 1
ATOM 5083 C CA . ALA B 1 50 ? -6.371 -51.062 -28.297 1 89.94 50 ALA B CA 1
ATOM 5084 C C . ALA B 1 50 ? -5.023 -51.219 -29 1 89.94 50 ALA B C 1
ATOM 5086 O O . ALA B 1 50 ? -4.922 -51.906 -30.016 1 89.94 50 ALA B O 1
ATOM 5087 N N . ILE B 1 51 ? -3.998 -50.75 -28.438 1 88.38 51 ILE B N 1
ATOM 5088 C CA . ILE B 1 51 ? -2.689 -50.719 -29.078 1 88.38 51 ILE B CA 1
ATOM 5089 C C . ILE B 1 51 ? -2.08 -52.125 -29.031 1 88.38 51 ILE B C 1
ATOM 5091 O O . ILE B 1 51 ? -1.548 -52.625 -30.016 1 88.38 51 ILE B O 1
ATOM 5095 N N . LYS B 1 52 ? -2.156 -52.75 -27.844 1 86.31 52 LYS B N 1
ATOM 5096 C CA . LYS B 1 52 ? -1.558 -54.062 -27.656 1 86.31 52 LYS B CA 1
ATOM 5097 C C . LYS B 1 52 ? -2.16 -55.062 -28.625 1 86.31 52 LYS B C 1
ATOM 5099 O O . LYS B 1 52 ? -1.438 -55.875 -29.219 1 86.31 52 LYS B O 1
ATOM 5104 N N . PHE B 1 53 ? -3.49 -55.031 -28.859 1 90.5 53 PHE B N 1
ATOM 5105 C CA . PHE B 1 53 ? -4.16 -56.031 -29.703 1 90.5 53 PHE B CA 1
ATOM 5106 C C . PHE B 1 53 ? -4.402 -55.469 -31.094 1 90.5 53 PHE B C 1
ATOM 5108 O O . PHE B 1 53 ? -5.004 -56.156 -31.938 1 90.5 53 PHE B O 1
ATOM 5115 N N . GLY B 1 54 ? -3.975 -54.312 -31.438 1 90.62 54 GLY B N 1
ATOM 5116 C CA . GLY B 1 54 ? -4.016 -53.719 -32.75 1 90.62 54 GLY B CA 1
ATOM 5117 C C . GLY B 1 54 ? -5.422 -53.406 -33.25 1 90.62 54 GLY B C 1
ATOM 5118 O O . GLY B 1 54 ? -5.734 -53.594 -34.406 1 90.62 54 GLY B O 1
ATOM 5119 N N . LYS B 1 55 ? -6.352 -53.156 -32.344 1 94 55 LYS B N 1
ATOM 5120 C CA . LYS B 1 55 ? -7.738 -52.844 -32.688 1 94 55 LYS B CA 1
ATOM 5121 C C . LYS B 1 55 ? -7.918 -51.344 -32.938 1 94 55 LYS B C 1
ATOM 5123 O O . LYS B 1 55 ? -8.156 -50.562 -32 1 94 55 LYS B O 1
ATOM 5128 N N . VAL B 1 56 ? -7.977 -50.938 -34.25 1 92.94 56 VAL B N 1
ATOM 5129 C CA . VAL B 1 56 ? -8.023 -49.531 -34.625 1 92.94 56 VAL B CA 1
ATOM 5130 C C . VAL B 1 56 ? -9.391 -48.938 -34.281 1 92.94 56 VAL B C 1
ATOM 5132 O O . VAL B 1 56 ? -9.484 -47.781 -33.875 1 92.94 56 VAL B O 1
ATOM 5135 N N . SER B 1 57 ? -10.43 -49.719 -34.469 1 93.75 57 SER B N 1
ATOM 5136 C CA . SER B 1 57 ? -11.781 -49.25 -34.188 1 93.75 57 SER B CA 1
ATOM 5137 C C . SER B 1 57 ? -11.938 -48.906 -32.688 1 93.75 57 SER B C 1
ATOM 5139 O O . SER B 1 57 ? -12.539 -47.906 -32.344 1 93.75 57 SER B O 1
ATOM 5141 N N . LEU B 1 58 ? -11.391 -49.688 -31.828 1 93.69 58 LEU B N 1
ATOM 5142 C CA . LEU B 1 58 ? -11.43 -49.469 -30.391 1 93.69 58 LEU B CA 1
ATOM 5143 C C . LEU B 1 58 ? -10.594 -48.219 -30.031 1 93.69 58 LEU B C 1
ATOM 5145 O O . LEU B 1 58 ? -10.977 -47.438 -29.156 1 93.69 58 LEU B O 1
ATOM 5149 N N . LEU B 1 59 ? -9.508 -48.094 -30.703 1 94.06 59 LEU B N 1
ATOM 5150 C CA . LEU B 1 59 ? -8.648 -46.938 -30.469 1 94.06 59 LEU B CA 1
ATOM 5151 C C . LEU B 1 59 ? -9.398 -45.656 -30.766 1 94.06 59 LEU B C 1
ATOM 5153 O O . LEU B 1 59 ? -9.398 -44.719 -29.938 1 94.06 59 LEU B O 1
ATOM 5157 N N . ILE B 1 60 ? -10.078 -45.562 -31.859 1 94.12 60 ILE B N 1
ATOM 5158 C CA . ILE B 1 60 ? -10.805 -44.375 -32.25 1 94.12 60 ILE B CA 1
ATOM 5159 C C . ILE B 1 60 ? -11.938 -44.094 -31.266 1 94.12 60 ILE B C 1
ATOM 5161 O O . ILE B 1 60 ? -12.164 -42.938 -30.875 1 94.12 60 ILE B O 1
ATOM 5165 N N . LYS B 1 61 ? -12.617 -45.094 -30.812 1 94.56 61 LYS B N 1
ATOM 5166 C CA . LYS B 1 61 ? -13.703 -44.938 -29.844 1 94.56 61 LYS B CA 1
ATOM 5167 C C . LYS B 1 61 ? -13.188 -44.406 -28.516 1 94.56 61 LYS B C 1
ATOM 5169 O O . LYS B 1 61 ? -13.781 -43.469 -27.953 1 94.56 61 LYS B O 1
ATOM 5174 N N . LEU B 1 62 ? -12.094 -44.875 -28.062 1 94.56 62 LEU B N 1
ATOM 5175 C CA . LEU B 1 62 ? -11.539 -44.438 -26.781 1 94.56 62 LEU B CA 1
ATOM 5176 C C . LEU B 1 62 ? -11.008 -43.031 -26.875 1 94.56 62 LEU B C 1
ATOM 5178 O O . LEU B 1 62 ? -11.125 -42.25 -25.922 1 94.56 62 LEU B O 1
ATOM 5182 N N . ILE B 1 63 ? -10.461 -42.688 -27.984 1 93.94 63 ILE B N 1
ATOM 5183 C CA . ILE B 1 63 ? -9.945 -41.344 -28.188 1 93.94 63 ILE B CA 1
ATOM 5184 C C . ILE B 1 63 ? -11.094 -40.344 -28.203 1 93.94 63 ILE B C 1
ATOM 5186 O O . ILE B 1 63 ? -10.984 -39.25 -27.656 1 93.94 63 ILE B O 1
ATOM 5190 N N . ILE B 1 64 ? -12.141 -40.719 -28.812 1 94.56 64 ILE B N 1
ATOM 5191 C CA . ILE B 1 64 ? -13.312 -39.844 -28.875 1 94.56 64 ILE B CA 1
ATOM 5192 C C . ILE B 1 64 ? -13.875 -39.656 -27.469 1 94.56 64 ILE B C 1
ATOM 5194 O O . ILE B 1 64 ? -14.211 -38.531 -27.062 1 94.56 64 ILE B O 1
ATOM 5198 N N . ILE B 1 65 ? -13.906 -40.719 -26.719 1 95.25 65 ILE B N 1
ATOM 5199 C CA . ILE B 1 65 ? -14.398 -40.625 -25.344 1 95.25 65 ILE B CA 1
ATOM 5200 C C . ILE B 1 65 ? -13.477 -39.75 -24.516 1 95.25 65 ILE B C 1
ATOM 5202 O O . ILE B 1 65 ? -13.945 -38.906 -23.719 1 95.25 65 ILE B O 1
ATOM 5206 N N . TYR B 1 66 ? -12.18 -39.938 -24.734 1 93.75 66 TYR B N 1
ATOM 5207 C CA . TYR B 1 66 ? -11.188 -39.125 -24.031 1 93.75 66 TYR B CA 1
ATOM 5208 C C . TYR B 1 66 ? -11.375 -37.625 -24.359 1 93.75 66 TYR B C 1
ATOM 5210 O O . TYR B 1 66 ? -11.336 -36.781 -23.453 1 93.75 66 TYR B O 1
ATOM 5218 N N . SER B 1 67 ? -11.648 -37.312 -25.562 1 93.81 67 SER B N 1
ATOM 5219 C CA . SER B 1 67 ? -11.852 -35.938 -26 1 93.81 67 SER B CA 1
ATOM 5220 C C . SER B 1 67 ? -13.117 -35.344 -25.391 1 93.81 67 SER B C 1
ATOM 5222 O O . SER B 1 67 ? -13.109 -34.219 -24.922 1 93.81 67 SER B O 1
ATOM 5224 N N . ILE B 1 68 ? -14.133 -36.125 -25.375 1 94.94 68 ILE B N 1
ATOM 5225 C CA . ILE B 1 68 ? -15.398 -35.656 -24.828 1 94.94 68 ILE B CA 1
ATOM 5226 C C . ILE B 1 68 ? -15.258 -35.406 -23.328 1 94.94 68 ILE B C 1
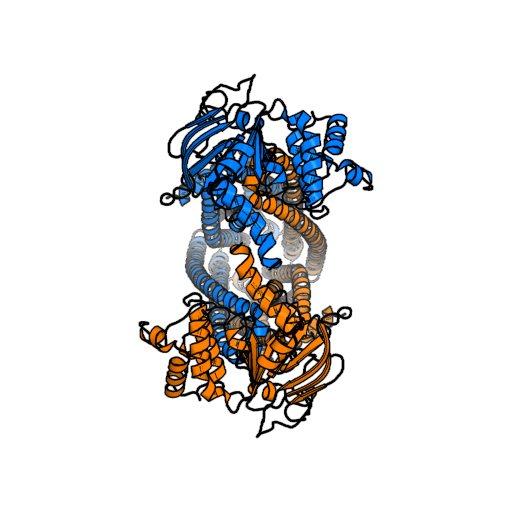ATOM 5228 O O . ILE B 1 68 ? -15.742 -34.375 -22.828 1 94.94 68 ILE B O 1
ATOM 5232 N N . VAL B 1 69 ? -14.617 -36.25 -22.656 1 94.56 69 VAL B N 1
ATOM 5233 C CA . VAL B 1 69 ? -14.414 -36.125 -21.203 1 94.56 69 VAL B CA 1
ATOM 5234 C C . VAL B 1 69 ? -13.602 -34.844 -20.922 1 94.56 69 VAL B C 1
ATOM 5236 O O . VAL B 1 69 ? -13.93 -34.094 -20.016 1 94.56 69 VAL B O 1
ATOM 5239 N N . SER B 1 70 ? -12.578 -34.625 -21.719 1 92.25 70 SER B N 1
ATOM 5240 C CA . SER B 1 70 ? -11.703 -33.469 -21.5 1 92.25 70 SER B CA 1
ATOM 5241 C C . SER B 1 70 ? -12.445 -32.156 -21.797 1 92.25 70 SER B C 1
ATOM 5243 O O . SER B 1 70 ? -12.328 -31.188 -21.031 1 92.25 70 SER B O 1
ATOM 5245 N N . ILE B 1 71 ? -13.195 -32.125 -22.828 1 94.06 71 ILE B N 1
ATOM 5246 C CA . ILE B 1 71 ? -13.938 -30.906 -23.219 1 94.06 71 ILE B CA 1
ATOM 5247 C C . ILE B 1 71 ? -15.031 -30.625 -22.188 1 94.06 71 ILE B C 1
ATOM 5249 O O . ILE B 1 71 ? -15.203 -29.484 -21.75 1 94.06 71 ILE B O 1
ATOM 5253 N N . LEU B 1 72 ? -15.695 -31.688 -21.812 1 94.75 72 LEU B N 1
ATOM 5254 C CA . LEU B 1 72 ? -16.766 -31.531 -20.828 1 94.75 72 LEU B CA 1
ATOM 5255 C C . LEU B 1 72 ? -16.219 -31.062 -19.484 1 94.75 72 LEU B C 1
ATOM 5257 O O . LEU B 1 72 ? -16.812 -30.203 -18.828 1 94.75 72 LEU B O 1
ATOM 5261 N N . SER B 1 73 ? -15.133 -31.594 -19.109 1 93.12 73 SER B N 1
ATOM 5262 C CA . SER B 1 73 ? -14.5 -31.172 -17.859 1 93.12 73 SER B CA 1
ATOM 5263 C C . SER B 1 73 ? -14.086 -29.703 -17.922 1 93.12 73 SER B C 1
ATOM 5265 O O . SER B 1 73 ? -14.258 -28.969 -16.938 1 93.12 73 SER B O 1
ATOM 5267 N N . ALA B 1 74 ? -13.586 -29.281 -19.047 1 92.25 74 ALA B N 1
ATOM 5268 C CA . ALA B 1 74 ? -13.164 -27.891 -19.219 1 92.25 74 ALA B CA 1
ATOM 5269 C C . ALA B 1 74 ? -14.352 -26.938 -19.141 1 92.25 74 ALA B C 1
ATOM 5271 O O . ALA B 1 74 ? -14.281 -25.891 -18.5 1 92.25 74 ALA B O 1
ATOM 5272 N N . LEU B 1 75 ? -15.391 -27.297 -19.719 1 93.94 75 LEU B N 1
ATOM 5273 C CA . LEU B 1 75 ? -16.594 -26.469 -19.719 1 93.94 75 LEU B CA 1
ATOM 5274 C C . LEU B 1 75 ? -17.172 -26.359 -18.312 1 93.94 75 LEU B C 1
ATOM 5276 O O . LEU B 1 75 ? -17.562 -25.266 -17.875 1 93.94 75 LEU B O 1
ATOM 5280 N N . LEU B 1 76 ? -17.219 -27.469 -17.656 1 93.81 76 LEU B N 1
ATOM 5281 C CA . LEU B 1 76 ? -17.766 -27.469 -16.297 1 93.81 76 LEU B CA 1
ATOM 5282 C C . LEU B 1 76 ? -16.891 -26.672 -15.352 1 93.81 76 LEU B C 1
ATOM 5284 O O . LEU B 1 76 ? -17.375 -26.078 -14.391 1 93.81 76 LEU B O 1
ATOM 5288 N N . GLN B 1 77 ? -15.703 -26.625 -15.68 1 89.94 77 GLN B N 1
ATOM 5289 C CA . GLN B 1 77 ? -14.781 -25.844 -14.859 1 89.94 77 GLN B CA 1
ATOM 5290 C C . GLN B 1 77 ? -15.078 -24.344 -14.961 1 89.94 77 GLN B C 1
ATOM 5292 O O . GLN B 1 77 ? -15.008 -23.625 -13.969 1 89.94 77 GLN B O 1
ATOM 5297 N N . VAL B 1 78 ? -15.398 -23.922 -16.109 1 93.06 78 VAL B N 1
ATOM 5298 C CA . VAL B 1 78 ? -15.727 -22.516 -16.328 1 93.06 78 VAL B CA 1
ATOM 5299 C C . VAL B 1 78 ? -17.016 -22.172 -15.594 1 93.06 78 VAL B C 1
ATOM 5301 O O . VAL B 1 78 ? -17.125 -21.125 -14.953 1 93.06 78 VAL B O 1
ATOM 5304 N N . VAL B 1 79 ? -17.906 -23.094 -15.68 1 93.31 79 VAL B N 1
ATOM 5305 C CA . VAL B 1 79 ? -19.188 -22.891 -15.016 1 93.31 79 VAL B CA 1
ATOM 5306 C C . VAL B 1 79 ? -18.984 -22.828 -13.508 1 93.31 79 VAL B C 1
ATOM 5308 O O . VAL B 1 79 ? -19.578 -21.984 -12.82 1 93.31 79 VAL B O 1
ATOM 5311 N N . LEU B 1 80 ? -18.188 -23.672 -13.062 1 89.88 80 LEU B N 1
ATOM 5312 C CA . LEU B 1 80 ? -17.891 -23.688 -11.633 1 89.88 80 LEU B CA 1
ATOM 5313 C C . LEU B 1 80 ? -17.234 -22.391 -11.195 1 89.88 80 LEU B C 1
ATOM 5315 O O . LEU B 1 80 ? -17.578 -21.844 -10.141 1 89.88 80 LEU B O 1
ATOM 5319 N N . GLU B 1 81 ? -16.375 -21.875 -11.992 1 89.12 81 GLU B N 1
ATOM 5320 C CA . GLU B 1 81 ? -15.695 -20.609 -11.672 1 89.12 81 GLU B CA 1
ATOM 5321 C C . GLU B 1 81 ? -16.688 -19.453 -11.625 1 89.12 81 GLU B C 1
ATOM 5323 O O . GLU B 1 81 ? -16.562 -18.562 -10.781 1 89.12 81 GLU B O 1
ATOM 5328 N N . TYR B 1 82 ? -17.578 -19.547 -12.469 1 90.12 82 TYR B N 1
ATOM 5329 C CA . TYR B 1 82 ? -18.625 -18.516 -12.477 1 90.12 82 TYR B CA 1
ATOM 5330 C C . TYR B 1 82 ? -19.406 -18.531 -11.172 1 90.12 82 TYR B C 1
ATOM 5332 O O . TYR B 1 82 ? -19.641 -17.469 -10.578 1 90.12 82 TYR B O 1
ATOM 5340 N N . ILE B 1 83 ? -19.734 -19.672 -10.781 1 89.19 83 ILE B N 1
ATOM 5341 C CA . ILE B 1 83 ? -20.516 -19.812 -9.555 1 89.19 83 ILE B CA 1
ATOM 5342 C C . ILE B 1 83 ? -19.688 -19.344 -8.367 1 89.19 83 ILE B C 1
ATOM 5344 O O . ILE B 1 83 ? -20.172 -18.609 -7.508 1 89.19 83 ILE B O 1
ATOM 5348 N N . TYR B 1 84 ? -18.453 -19.672 -8.359 1 86.12 84 TYR B N 1
ATOM 5349 C CA . TYR B 1 84 ? -17.531 -19.297 -7.285 1 86.12 84 TYR B CA 1
ATOM 5350 C C . TYR B 1 84 ? -17.344 -17.781 -7.23 1 86.12 84 TYR B C 1
ATOM 5352 O O . TYR B 1 84 ? -17.391 -17.188 -6.152 1 86.12 84 TYR B O 1
ATOM 5360 N N . SER B 1 85 ? -17.188 -17.266 -8.375 1 89.19 85 SER B N 1
ATOM 5361 C CA . SER B 1 85 ? -16.922 -15.828 -8.445 1 89.19 85 SER B CA 1
ATOM 5362 C C . SER B 1 85 ? -18.141 -15.031 -7.992 1 89.19 85 SER B C 1
ATOM 5364 O O . SER B 1 85 ? -18.016 -14.039 -7.273 1 89.19 85 SER B O 1
ATOM 5366 N N . ARG B 1 86 ? -19.25 -15.508 -8.398 1 88.19 86 ARG B N 1
ATOM 5367 C CA . ARG B 1 86 ? -20.484 -14.836 -8 1 88.19 86 ARG B CA 1
ATOM 5368 C C . ARG B 1 86 ? -20.703 -14.938 -6.496 1 88.19 86 ARG B C 1
ATOM 5370 O O . ARG B 1 86 ? -21.094 -13.953 -5.855 1 88.19 86 ARG B O 1
ATOM 5377 N N . MET B 1 87 ? -20.5 -16.047 -5.984 1 85.88 87 MET B N 1
ATOM 5378 C CA . MET B 1 87 ? -20.672 -16.25 -4.551 1 85.88 87 MET B CA 1
ATOM 5379 C C . MET B 1 87 ? -19.688 -15.398 -3.758 1 85.88 87 MET B C 1
ATOM 5381 O O . MET B 1 87 ? -20.062 -14.75 -2.779 1 85.88 87 MET B O 1
ATOM 5385 N N . LYS B 1 88 ? -18.422 -15.461 -4.148 1 86.31 88 LYS B N 1
ATOM 5386 C CA . LYS B 1 88 ? -17.375 -14.734 -3.449 1 86.31 88 LYS B CA 1
ATOM 5387 C C . LYS B 1 88 ? -17.656 -13.234 -3.449 1 86.31 88 LYS B C 1
ATOM 5389 O O . LYS B 1 88 ? -17.5 -12.562 -2.422 1 86.31 88 LYS B O 1
ATOM 5394 N N . LYS B 1 89 ? -18.094 -12.766 -4.586 1 89.31 89 LYS B N 1
ATOM 5395 C CA . LYS B 1 89 ? -18.312 -11.328 -4.699 1 89.31 89 LYS B CA 1
ATOM 5396 C C . LYS B 1 89 ? -19.562 -10.898 -3.936 1 89.31 89 LYS B C 1
ATOM 5398 O O . LYS B 1 89 ? -19.609 -9.812 -3.359 1 89.31 89 LYS B O 1
ATOM 5403 N N . ARG B 1 90 ? -20.562 -11.727 -3.922 1 87.94 90 ARG B N 1
ATOM 5404 C CA . ARG B 1 90 ? -21.766 -11.438 -3.143 1 87.94 90 ARG B CA 1
ATOM 5405 C C . ARG B 1 90 ? -21.438 -11.336 -1.655 1 87.94 90 ARG B C 1
ATOM 5407 O O . ARG B 1 90 ? -21.922 -10.43 -0.974 1 87.94 90 ARG B O 1
ATOM 5414 N N . VAL B 1 91 ? -20.688 -12.211 -1.216 1 87.31 91 VAL B N 1
ATOM 5415 C CA . VAL B 1 91 ? -20.297 -12.211 0.193 1 87.31 91 VAL B CA 1
ATOM 5416 C C . VAL B 1 91 ? -19.453 -10.984 0.505 1 87.31 91 VAL B C 1
ATOM 5418 O O . VAL B 1 91 ? -19.625 -10.352 1.549 1 87.31 91 VAL B O 1
ATOM 5421 N N . SER B 1 92 ? -18.516 -10.695 -0.378 1 90.62 92 SER B N 1
ATOM 5422 C CA . SER B 1 92 ? -17.641 -9.547 -0.2 1 90.62 92 SER B CA 1
ATOM 5423 C C . SER B 1 92 ? -18.438 -8.25 -0.104 1 90.62 92 SER B C 1
ATOM 5425 O O . SER B 1 92 ? -18.219 -7.449 0.808 1 90.62 92 SER B O 1
ATOM 5427 N N . VAL B 1 93 ? -19.422 -8.094 -1.028 1 91.94 93 VAL B N 1
ATOM 5428 C CA . VAL B 1 93 ? -20.234 -6.887 -1.062 1 91.94 93 VAL B CA 1
ATOM 5429 C C . VAL B 1 93 ? -21.094 -6.801 0.205 1 91.94 93 VAL B C 1
ATOM 5431 O O . VAL B 1 93 ? -21.188 -5.738 0.826 1 91.94 93 VAL B O 1
ATOM 5434 N N . ASN B 1 94 ? -21.625 -7.84 0.615 1 90.62 94 ASN B N 1
ATOM 5435 C CA . ASN B 1 94 ? -22.469 -7.871 1.809 1 90.62 94 ASN B CA 1
ATOM 5436 C C . ASN B 1 94 ? -21.672 -7.527 3.062 1 90.62 94 ASN B C 1
ATOM 5438 O O . ASN B 1 94 ? -22.156 -6.809 3.938 1 90.62 94 ASN B O 1
ATOM 5442 N N . LEU B 1 95 ? -20.516 -8.039 3.111 1 90.62 95 LEU B N 1
ATOM 5443 C CA . LEU B 1 95 ? -19.672 -7.766 4.273 1 90.62 95 LEU B CA 1
ATOM 5444 C C . LEU B 1 95 ? -19.25 -6.301 4.316 1 90.62 95 LEU B C 1
ATOM 5446 O O . LEU B 1 95 ? -19.203 -5.691 5.387 1 90.62 95 LEU B O 1
ATOM 5450 N N . LYS B 1 96 ? -18.906 -5.82 3.172 1 94.12 96 LYS B N 1
ATOM 5451 C CA . LYS B 1 96 ? -18.531 -4.414 3.1 1 94.12 96 LYS B CA 1
ATOM 5452 C C . LYS B 1 96 ? -19.672 -3.512 3.553 1 94.12 96 LYS B C 1
ATOM 5454 O O . LYS B 1 96 ? -19.469 -2.6 4.359 1 94.12 96 LYS B O 1
ATOM 5459 N N . ILE B 1 97 ? -20.859 -3.797 3.084 1 93.5 97 ILE B N 1
ATOM 5460 C CA . ILE B 1 97 ? -22.047 -3.01 3.426 1 93.5 97 ILE B CA 1
ATOM 5461 C C . ILE B 1 97 ? -22.328 -3.141 4.918 1 93.5 97 ILE B C 1
ATOM 5463 O O . ILE B 1 97 ? -22.594 -2.145 5.598 1 93.5 97 ILE B O 1
ATOM 5467 N N . LYS B 1 98 ? -22.25 -4.301 5.395 1 92.5 98 LYS B N 1
ATOM 5468 C CA . LYS B 1 98 ? -22.516 -4.543 6.809 1 92.5 98 LYS B CA 1
ATOM 5469 C C . LYS B 1 98 ? -21.516 -3.797 7.691 1 92.5 98 LYS B C 1
ATOM 5471 O O . LYS B 1 98 ? -21.891 -3.225 8.719 1 92.5 98 LYS B O 1
ATOM 5476 N N . LEU B 1 99 ? -20.297 -3.834 7.285 1 93.81 99 LEU B N 1
ATOM 5477 C CA . LEU B 1 99 ? -19.25 -3.176 8.055 1 93.81 99 LEU B CA 1
ATOM 5478 C C . LEU B 1 99 ? -19.453 -1.665 8.07 1 93.81 99 LEU B C 1
ATOM 5480 O O . LEU B 1 99 ? -19.438 -1.043 9.133 1 93.81 99 LEU B O 1
ATOM 5484 N N . LEU B 1 100 ? -19.672 -1.145 6.922 1 94.75 100 LEU B N 1
ATOM 5485 C CA . LEU B 1 100 ? -19.844 0.302 6.82 1 94.75 100 LEU B CA 1
ATOM 5486 C C . LEU B 1 100 ? -21.125 0.753 7.52 1 94.75 100 LEU B C 1
ATOM 5488 O O . LEU B 1 100 ? -21.156 1.816 8.141 1 94.75 100 LEU B O 1
ATOM 5492 N N . ASN B 1 101 ? -22.125 -0.006 7.406 1 93.62 101 ASN B N 1
ATOM 5493 C CA . ASN B 1 101 ? -23.359 0.301 8.102 1 93.62 101 ASN B CA 1
ATOM 5494 C C . ASN B 1 101 ? -23.203 0.218 9.617 1 93.62 101 ASN B C 1
ATOM 5496 O O . ASN B 1 101 ? -23.766 1.031 10.352 1 93.62 101 ASN B O 1
ATOM 5500 N N . HIS B 1 102 ? -22.438 -0.713 10.031 1 93.69 102 HIS B N 1
ATOM 5501 C CA . HIS B 1 102 ? -22.188 -0.863 11.461 1 93.69 102 HIS B CA 1
ATOM 5502 C C . HIS B 1 102 ? -21.422 0.333 12.016 1 93.69 102 HIS B C 1
ATOM 5504 O O . HIS B 1 102 ? -21.719 0.8 13.117 1 93.69 102 HIS B O 1
ATOM 5510 N N . ILE B 1 103 ? -20.547 0.782 11.289 1 93.31 103 ILE B N 1
ATOM 5511 C CA . ILE B 1 103 ? -19.734 1.916 11.711 1 93.31 103 ILE B CA 1
ATOM 5512 C C . ILE B 1 103 ? -20.609 3.143 11.906 1 93.31 103 ILE B C 1
ATOM 5514 O O . ILE B 1 103 ? -20.406 3.932 12.828 1 93.31 103 ILE B O 1
ATOM 5518 N N . SER B 1 104 ? -21.656 3.287 11.094 1 92.31 104 SER B N 1
ATOM 5519 C CA . SER B 1 104 ? -22.547 4.438 11.18 1 92.31 104 SER B CA 1
ATOM 5520 C C . SER B 1 104 ? -23.422 4.367 12.422 1 92.31 104 SER B C 1
ATOM 5522 O O . SER B 1 104 ? -24 5.371 12.836 1 92.31 104 SER B O 1
ATOM 5524 N N . LYS B 1 105 ? -23.453 3.248 13.07 1 91.19 105 LYS B N 1
ATOM 5525 C CA . LYS B 1 105 ? -24.328 3.064 14.227 1 91.19 105 LYS B CA 1
ATOM 5526 C C . LYS B 1 105 ? -23.531 3.154 15.531 1 91.19 105 LYS B C 1
ATOM 5528 O O . LYS B 1 105 ? -24.109 3.076 16.625 1 91.19 105 LYS B O 1
ATOM 5533 N N . LEU B 1 106 ? -22.281 3.334 15.414 1 90.75 106 LEU B N 1
ATOM 5534 C CA . LEU B 1 106 ? -21.438 3.375 16.609 1 90.75 106 LEU B CA 1
ATOM 5535 C C . LEU B 1 106 ? -21.5 4.746 17.266 1 90.75 106 LEU B C 1
ATOM 5537 O O . LEU B 1 106 ? -22.172 5.652 16.766 1 90.75 106 LEU B O 1
ATOM 5541 N N . SER B 1 107 ? -20.844 4.828 18.453 1 88.88 107 SER B N 1
ATOM 5542 C CA . SER B 1 107 ? -20.938 6.051 19.25 1 88.88 107 SER B CA 1
ATOM 5543 C C . SER B 1 107 ? -19.906 7.078 18.797 1 88.88 107 SER B C 1
ATOM 5545 O O . SER B 1 107 ? -19.031 6.77 17.984 1 88.88 107 SER B O 1
ATOM 5547 N N . GLY B 1 108 ? -20.125 8.242 19.266 1 88.69 108 GLY B N 1
ATOM 5548 C CA . GLY B 1 108 ? -19.188 9.32 18.953 1 88.69 108 GLY B CA 1
ATOM 5549 C C . GLY B 1 108 ? -17.766 9.031 19.391 1 88.69 108 GLY B C 1
ATOM 5550 O O . GLY B 1 108 ? -16.812 9.461 18.734 1 88.69 108 GLY B O 1
ATOM 5551 N N . ASP B 1 109 ? -17.719 8.266 20.391 1 86.19 109 ASP B N 1
ATOM 5552 C CA . ASP B 1 109 ? -16.391 7.887 20.875 1 86.19 109 ASP B CA 1
ATOM 5553 C C . ASP B 1 109 ? -15.594 7.16 19.797 1 86.19 109 ASP B C 1
ATOM 5555 O O . ASP B 1 109 ? -14.406 7.426 19.609 1 86.19 109 ASP B O 1
ATOM 5559 N N . TYR B 1 110 ? -16.266 6.375 19.188 1 86.75 110 TYR B N 1
ATOM 5560 C CA . TYR B 1 110 ? -15.617 5.617 18.125 1 86.75 110 TYR B CA 1
ATOM 5561 C C . TYR B 1 110 ? -15.258 6.523 16.953 1 86.75 110 TYR B C 1
ATOM 5563 O O . TYR B 1 110 ? -14.172 6.402 16.375 1 86.75 110 TYR B O 1
ATOM 5571 N N . TYR B 1 111 ? -16.141 7.398 16.656 1 87.62 111 TYR B N 1
ATOM 5572 C CA . TYR B 1 111 ? -15.922 8.297 15.531 1 87.62 111 TYR B CA 1
ATOM 5573 C C . TYR B 1 111 ? -14.68 9.156 15.75 1 87.62 111 TYR B C 1
ATOM 5575 O O . TYR B 1 111 ? -13.961 9.469 14.805 1 87.62 111 TYR B O 1
ATOM 5583 N N . THR B 1 112 ? -14.438 9.508 16.922 1 83.94 112 THR B N 1
ATOM 5584 C CA . THR B 1 112 ? -13.336 10.398 17.266 1 83.94 112 THR B CA 1
ATOM 5585 C C . THR B 1 112 ? -12.008 9.641 17.266 1 83.94 112 THR B C 1
ATOM 5587 O O . THR B 1 112 ? -10.953 10.227 17.016 1 83.94 112 THR B O 1
ATOM 5590 N N . ASN B 1 113 ? -12.094 8.414 17.453 1 79.44 113 ASN B N 1
ATOM 5591 C CA . ASN B 1 113 ? -10.875 7.625 17.578 1 79.44 113 ASN B CA 1
ATOM 5592 C C . ASN B 1 113 ? -10.656 6.73 16.359 1 79.44 113 ASN B C 1
ATOM 5594 O O . ASN B 1 113 ? -9.727 5.926 16.344 1 79.44 113 ASN B O 1
ATOM 5598 N N . ILE B 1 114 ? -11.43 6.973 15.484 1 80.5 114 ILE B N 1
ATOM 5599 C CA . ILE B 1 114 ? -11.375 6.09 14.328 1 80.5 114 ILE B CA 1
ATOM 5600 C C . ILE B 1 114 ? -10.117 6.391 13.508 1 80.5 114 ILE B C 1
ATOM 5602 O O . ILE B 1 114 ? -9.789 7.555 13.281 1 80.5 114 ILE B O 1
ATOM 5606 N N . LYS B 1 115 ? -9.406 5.359 13.242 1 85.06 115 LYS B N 1
ATOM 5607 C CA . LYS B 1 115 ? -8.297 5.457 12.297 1 85.06 115 LYS B CA 1
ATOM 5608 C C . LYS B 1 115 ? -8.742 5.098 10.883 1 85.06 115 LYS B C 1
ATOM 5610 O O . LYS B 1 115 ? -8.906 3.918 10.555 1 85.06 115 LYS B O 1
ATOM 5615 N N . THR B 1 116 ? -8.945 6.145 10.031 1 85.56 116 THR B N 1
ATOM 5616 C CA . THR B 1 116 ? -9.492 5.996 8.688 1 85.56 116 THR B CA 1
ATOM 5617 C C . THR B 1 116 ? -8.672 4.996 7.875 1 85.56 116 THR B C 1
ATOM 5619 O O . THR B 1 116 ? -9.234 4.152 7.172 1 85.56 116 THR B O 1
ATOM 5622 N N . GLY B 1 117 ? -7.359 5.102 7.996 1 80.5 117 GLY B N 1
ATOM 5623 C CA . GLY B 1 117 ? -6.488 4.184 7.277 1 80.5 117 GLY B CA 1
ATOM 5624 C C . GLY B 1 117 ? -6.727 2.729 7.637 1 80.5 117 GLY B C 1
ATOM 5625 O O . GLY B 1 117 ? -6.68 1.854 6.77 1 80.5 117 GLY B O 1
ATOM 5626 N N . ASN B 1 118 ? -6.98 2.463 8.836 1 85.69 118 ASN B N 1
ATOM 5627 C CA . ASN B 1 118 ? -7.223 1.102 9.297 1 85.69 118 ASN B CA 1
ATOM 5628 C C . ASN B 1 118 ? -8.516 0.532 8.719 1 85.69 118 ASN B C 1
ATOM 5630 O O . ASN B 1 118 ? -8.539 -0.615 8.266 1 85.69 118 ASN B O 1
ATOM 5634 N N . ILE B 1 119 ? -9.516 1.315 8.734 1 90.81 119 ILE B N 1
ATOM 5635 C CA . ILE B 1 119 ? -10.805 0.872 8.203 1 90.81 119 ILE B CA 1
ATOM 5636 C C . ILE B 1 119 ? -10.688 0.625 6.703 1 90.81 119 ILE B C 1
ATOM 5638 O O . ILE B 1 119 ? -11.211 -0.365 6.188 1 90.81 119 ILE B O 1
ATOM 5642 N N . LEU B 1 120 ? -10.023 1.51 6.082 1 89.19 120 LEU B N 1
ATOM 5643 C CA . LEU B 1 120 ? -9.82 1.344 4.648 1 89.19 120 LEU B CA 1
ATOM 5644 C C . LEU B 1 120 ? -9.047 0.062 4.352 1 89.19 120 LEU B C 1
ATOM 5646 O O . LEU B 1 120 ? -9.391 -0.666 3.414 1 89.19 120 LEU B O 1
ATOM 5650 N N . SER B 1 121 ? -8.047 -0.212 5.145 1 88.56 121 SER B N 1
ATOM 5651 C CA . SER B 1 121 ? -7.262 -1.431 4.988 1 88.56 121 SER B CA 1
ATOM 5652 C C . SER B 1 121 ? -8.117 -2.674 5.191 1 88.56 121 SER B C 1
ATOM 5654 O O . SER B 1 121 ? -7.961 -3.668 4.48 1 88.56 121 SER B O 1
ATOM 5656 N N . ILE B 1 122 ? -8.977 -2.66 6.062 1 90.81 122 ILE B N 1
ATOM 5657 C CA . ILE B 1 122 ? -9.852 -3.793 6.344 1 90.81 122 ILE B CA 1
ATOM 5658 C C . ILE B 1 122 ? -10.812 -4 5.172 1 90.81 122 ILE B C 1
ATOM 5660 O O . ILE B 1 122 ? -10.969 -5.121 4.684 1 90.81 122 ILE B O 1
ATOM 5664 N N . ILE B 1 123 ? -11.305 -2.92 4.676 1 91.81 123 ILE B N 1
ATOM 5665 C CA . ILE B 1 123 ? -12.305 -2.996 3.615 1 91.81 123 ILE B CA 1
ATOM 5666 C C . ILE B 1 123 ? -11.641 -3.432 2.311 1 91.81 123 ILE B C 1
ATOM 5668 O O . ILE B 1 123 ? -12.203 -4.238 1.563 1 91.81 123 ILE B O 1
ATOM 5672 N N . GLU B 1 124 ? -10.484 -2.992 2.109 1 88.25 124 GLU B N 1
ATOM 5673 C CA . GLU B 1 124 ? -9.844 -3.227 0.816 1 88.25 124 GLU B CA 1
ATOM 5674 C C . GLU B 1 124 ? -8.992 -4.492 0.843 1 88.25 124 GLU B C 1
ATOM 5676 O O . GLU B 1 124 ? -9.039 -5.297 -0.088 1 88.25 124 GLU B O 1
ATOM 5681 N N . ASN B 1 125 ? -8.25 -4.641 1.947 1 86.56 125 ASN B N 1
ATOM 5682 C CA . ASN B 1 125 ? -7.262 -5.715 1.977 1 86.56 125 ASN B CA 1
ATOM 5683 C C . ASN B 1 125 ? -7.801 -6.949 2.691 1 86.56 125 ASN B C 1
ATOM 5685 O O . ASN B 1 125 ? -7.73 -8.062 2.16 1 86.56 125 ASN B O 1
ATOM 5689 N N . ASP B 1 126 ? -8.312 -6.758 3.836 1 87.38 126 ASP B N 1
ATOM 5690 C CA . ASP B 1 126 ? -8.758 -7.902 4.625 1 87.38 126 ASP B CA 1
ATOM 5691 C C . ASP B 1 126 ? -9.93 -8.617 3.955 1 87.38 126 ASP B C 1
ATOM 5693 O O . ASP B 1 126 ? -9.953 -9.844 3.879 1 87.38 126 ASP B O 1
ATOM 5697 N N . ILE B 1 127 ? -10.844 -7.828 3.465 1 89.81 127 ILE B N 1
ATOM 5698 C CA . ILE B 1 127 ? -11.984 -8.438 2.801 1 89.81 127 ILE B CA 1
ATOM 5699 C C . ILE B 1 127 ? -11.531 -9.125 1.516 1 89.81 127 ILE B C 1
ATOM 5701 O O . ILE B 1 127 ? -12.023 -10.203 1.173 1 89.81 127 ILE B O 1
ATOM 5705 N N . TYR B 1 128 ? -10.547 -8.602 0.874 1 85.25 128 TYR B N 1
ATOM 5706 C CA . TYR B 1 128 ? -9.977 -9.219 -0.319 1 85.25 128 TYR B CA 1
ATOM 5707 C C . TYR B 1 128 ? -9.297 -10.539 0.02 1 85.25 128 TYR B C 1
ATOM 5709 O O . TYR B 1 128 ? -9.453 -11.531 -0.704 1 85.25 128 TYR B O 1
ATOM 5717 N N . THR B 1 129 ? -8.586 -10.5 1.075 1 82.12 129 THR B N 1
ATOM 5718 C CA . THR B 1 129 ? -7.906 -11.719 1.519 1 82.12 129 THR B CA 1
ATOM 5719 C C . THR B 1 129 ? -8.922 -12.82 1.808 1 82.12 129 THR B C 1
ATOM 5721 O O . THR B 1 129 ? -8.703 -13.977 1.434 1 82.12 129 THR B O 1
ATOM 5724 N N . ILE B 1 130 ? -9.969 -12.469 2.369 1 83.62 130 ILE B N 1
ATOM 5725 C CA . ILE B 1 130 ? -10.984 -13.453 2.734 1 83.62 130 ILE B CA 1
ATOM 5726 C C . ILE B 1 130 ? -11.727 -13.914 1.485 1 83.62 130 ILE B C 1
ATOM 5728 O O . ILE B 1 130 ? -12.102 -15.086 1.375 1 83.62 130 ILE B O 1
ATOM 5732 N N . GLU B 1 131 ? -11.898 -12.969 0.601 1 83.62 131 GLU B N 1
ATOM 5733 C CA . GLU B 1 131 ? -12.531 -13.312 -0.673 1 83.62 131 GLU B CA 1
ATOM 5734 C C . GLU B 1 131 ? -11.734 -14.391 -1.403 1 83.62 131 GLU B C 1
ATOM 5736 O O . GLU B 1 131 ? -12.305 -15.352 -1.923 1 83.62 131 GLU B O 1
ATOM 5741 N N . ASN B 1 132 ? -10.477 -14.188 -1.378 1 74.12 132 ASN B N 1
ATOM 5742 C CA . ASN B 1 132 ? -9.609 -15.117 -2.094 1 74.12 132 ASN B CA 1
ATOM 5743 C C . ASN B 1 132 ? -9.398 -16.406 -1.302 1 74.12 132 ASN B C 1
ATOM 5745 O O . ASN B 1 132 ? -9.172 -17.469 -1.884 1 74.12 132 ASN B O 1
ATOM 5749 N N . PHE B 1 133 ? -9.43 -16.328 0.009 1 67.88 133 PHE B N 1
ATOM 5750 C CA . PHE B 1 133 ? -9.289 -17.484 0.896 1 67.88 133 PHE B CA 1
ATOM 5751 C C . PHE B 1 133 ? -10.578 -18.297 0.938 1 67.88 133 PHE B C 1
ATOM 5753 O O . PHE B 1 133 ? -10.547 -19.516 0.779 1 67.88 133 PHE B O 1
ATOM 5760 N N . GLY B 1 134 ? -11.672 -17.578 1.411 1 62.12 134 GLY B N 1
ATOM 5761 C CA . GLY B 1 134 ? -12.922 -18.25 1.753 1 62.12 134 GLY B CA 1
ATOM 5762 C C . GLY B 1 134 ? -13.469 -19.109 0.624 1 62.12 134 GLY B C 1
ATOM 5763 O O . GLY B 1 134 ? -13.719 -20.297 0.801 1 62.12 134 GLY B O 1
ATOM 5764 N N . ALA B 1 135 ? -13.562 -18.484 -0.53 1 62.59 135 ALA B N 1
ATOM 5765 C CA . ALA B 1 135 ? -14.297 -19.219 -1.556 1 62.59 135 ALA B CA 1
ATOM 5766 C C . ALA B 1 135 ? -13.367 -20.094 -2.387 1 62.59 135 ALA B C 1
ATOM 5768 O O . ALA B 1 135 ? -13.633 -21.281 -2.59 1 62.59 135 ALA B O 1
ATOM 5769 N N . GLU B 1 136 ? -12.078 -19.594 -2.527 1 68.62 136 GLU B N 1
ATOM 5770 C CA . GLU B 1 136 ? -11.203 -20.312 -3.441 1 68.62 136 GLU B CA 1
ATOM 5771 C C . GLU B 1 136 ? -10.492 -21.453 -2.73 1 68.62 136 GLU B C 1
ATOM 5773 O O . GLU B 1 136 ? -10.492 -22.594 -3.215 1 68.62 136 GLU B O 1
ATOM 5778 N N . ILE B 1 137 ? -10.031 -21.188 -1.544 1 72.69 137 ILE B N 1
ATOM 5779 C CA . ILE B 1 137 ? -9.258 -22.203 -0.826 1 72.69 137 ILE B CA 1
ATOM 5780 C C . ILE B 1 137 ? -10.188 -23.297 -0.32 1 72.69 137 ILE B C 1
ATOM 5782 O O . ILE B 1 137 ? -9.891 -24.484 -0.472 1 72.69 137 ILE B O 1
ATOM 5786 N N . LEU B 1 138 ? -11.328 -22.859 0.112 1 72.62 138 LEU B N 1
ATOM 5787 C CA . LEU B 1 138 ? -12.266 -23.844 0.646 1 72.62 138 LEU B CA 1
ATOM 5788 C C . LEU B 1 138 ? -12.742 -24.781 -0.45 1 72.62 138 LEU B C 1
ATOM 5790 O O . LEU B 1 138 ? -12.734 -26 -0.268 1 72.62 138 LEU B O 1
ATOM 5794 N N . PHE B 1 139 ? -13 -24.234 -1.553 1 73.31 139 PHE B N 1
ATOM 5795 C CA . PHE B 1 139 ? -13.508 -25.078 -2.639 1 73.31 139 PHE B CA 1
ATOM 5796 C C . PHE B 1 139 ? -12.375 -25.875 -3.281 1 73.31 139 PHE B C 1
ATOM 5798 O O . PHE B 1 139 ? -12.547 -27.047 -3.598 1 73.31 139 PHE B O 1
ATOM 5805 N N . SER B 1 140 ? -11.258 -25.188 -3.43 1 76.12 140 SER B N 1
ATOM 5806 C CA . SER B 1 140 ? -10.133 -25.891 -4.051 1 76.12 140 SER B CA 1
ATOM 5807 C C . SER B 1 140 ? -9.641 -27.031 -3.166 1 76.12 140 SER B C 1
ATOM 5809 O O . SER B 1 140 ? -9.305 -28.109 -3.664 1 76.12 140 SER B O 1
ATOM 5811 N N . LEU B 1 141 ? -9.695 -26.828 -1.886 1 80.81 141 LEU B N 1
ATOM 5812 C CA . LEU B 1 141 ? -9.266 -27.875 -0.959 1 80.81 141 LEU B CA 1
ATOM 5813 C C . LEU B 1 141 ? -10.219 -29.062 -0.997 1 80.81 141 LEU B C 1
ATOM 5815 O O . LEU B 1 141 ? -9.781 -30.219 -0.909 1 80.81 141 LEU B O 1
ATOM 5819 N N . VAL B 1 142 ? -11.477 -28.75 -1.187 1 80.69 142 VAL B N 1
ATOM 5820 C CA . VAL B 1 142 ? -12.477 -29.812 -1.25 1 80.69 142 VAL B CA 1
ATOM 5821 C C . VAL B 1 142 ? -12.266 -30.656 -2.512 1 80.69 142 VAL B C 1
ATOM 5823 O O . VAL B 1 142 ? -12.219 -31.875 -2.447 1 80.69 142 VAL B O 1
ATOM 5826 N N . ILE B 1 143 ? -11.992 -29.953 -3.588 1 81.44 143 ILE B N 1
ATOM 5827 C CA . ILE B 1 143 ? -11.766 -30.656 -4.848 1 81.44 143 ILE B CA 1
ATOM 5828 C C . ILE B 1 143 ? -10.477 -31.469 -4.758 1 81.44 143 ILE B C 1
ATOM 5830 O O . ILE B 1 143 ? -10.438 -32.625 -5.18 1 81.44 143 ILE B O 1
ATOM 5834 N N . ASP B 1 144 ? -9.492 -30.828 -4.199 1 83.56 144 ASP B N 1
ATOM 5835 C CA . ASP B 1 144 ? -8.195 -31.5 -4.078 1 83.56 144 ASP B CA 1
ATOM 5836 C C . ASP B 1 144 ? -8.297 -32.75 -3.199 1 83.56 144 ASP B C 1
ATOM 5838 O O . ASP B 1 144 ? -7.742 -33.781 -3.529 1 83.56 144 ASP B O 1
ATOM 5842 N N . THR B 1 145 ? -9.07 -32.656 -2.127 1 86.25 145 THR B N 1
ATOM 5843 C CA . THR B 1 145 ? -9.242 -33.781 -1.212 1 86.25 145 THR B CA 1
ATOM 5844 C C . THR B 1 145 ? -9.992 -34.938 -1.891 1 86.25 145 THR B C 1
ATOM 5846 O O . THR B 1 145 ? -9.586 -36.094 -1.8 1 86.25 145 THR B O 1
ATOM 5849 N N . PHE B 1 146 ? -10.992 -34.625 -2.641 1 86.19 146 PHE B N 1
ATOM 5850 C CA . PHE B 1 146 ? -11.773 -35.625 -3.342 1 86.19 146 PHE B CA 1
ATOM 5851 C C . PHE B 1 146 ? -10.945 -36.281 -4.445 1 86.19 146 PHE B C 1
ATOM 5853 O O . PHE B 1 146 ? -10.977 -37.5 -4.617 1 86.19 146 PHE B O 1
ATOM 5860 N N . THR B 1 147 ? -10.227 -35.469 -5.152 1 86.56 147 THR B N 1
ATOM 5861 C CA . THR B 1 147 ? -9.367 -35.969 -6.207 1 86.56 147 THR B CA 1
ATOM 5862 C C . THR B 1 147 ? -8.32 -36.938 -5.633 1 86.56 147 THR B C 1
ATOM 5864 O O . THR B 1 147 ? -8.055 -38 -6.191 1 86.56 147 THR B O 1
ATOM 5867 N N . ALA B 1 148 ? -7.762 -36.5 -4.523 1 88.62 148 ALA B N 1
ATOM 5868 C CA . ALA B 1 148 ? -6.746 -37.344 -3.869 1 88.62 148 ALA B CA 1
ATOM 5869 C C . ALA B 1 148 ? -7.336 -38.656 -3.408 1 88.62 148 ALA B C 1
ATOM 5871 O O . ALA B 1 148 ? -6.738 -39.719 -3.623 1 88.62 148 ALA B O 1
ATOM 5872 N N . ILE B 1 149 ? -8.523 -38.656 -2.893 1 89 149 ILE B N 1
ATOM 5873 C CA . ILE B 1 149 ? -9.18 -39.844 -2.363 1 89 149 ILE B CA 1
ATOM 5874 C C . ILE B 1 149 ? -9.508 -40.812 -3.506 1 89 149 ILE B C 1
ATOM 5876 O O . ILE B 1 149 ? -9.227 -42 -3.426 1 89 149 ILE B O 1
ATOM 5880 N N . ILE B 1 150 ? -10.039 -40.281 -4.543 1 87.62 150 ILE B N 1
ATOM 5881 C CA . ILE B 1 150 ? -10.43 -41.094 -5.676 1 87.62 150 ILE B CA 1
ATOM 5882 C C . ILE B 1 150 ? -9.18 -41.656 -6.355 1 87.62 150 ILE B C 1
ATOM 5884 O O . ILE B 1 150 ? -9.156 -42.844 -6.746 1 87.62 150 ILE B O 1
ATOM 5888 N N . ALA B 1 151 ? -8.148 -40.812 -6.5 1 90.38 151 ALA B N 1
ATOM 5889 C CA . ALA B 1 151 ? -6.891 -41.281 -7.074 1 90.38 151 ALA B CA 1
ATOM 5890 C C . ALA B 1 151 ? -6.305 -42.406 -6.234 1 90.38 151 ALA B C 1
ATOM 5892 O O . ALA B 1 151 ? -5.848 -43.438 -6.773 1 90.38 151 ALA B O 1
ATOM 5893 N N . LEU B 1 152 ? -6.367 -42.281 -4.938 1 90.88 152 LEU B N 1
ATOM 5894 C CA . LEU B 1 152 ? -5.867 -43.281 -4.023 1 90.88 152 LEU B CA 1
ATOM 5895 C C . LEU B 1 152 ? -6.652 -44.594 -4.18 1 90.88 152 LEU B C 1
ATOM 5897 O O . LEU B 1 152 ? -6.074 -45.688 -4.121 1 90.88 152 LEU B O 1
ATOM 5901 N N . PHE B 1 153 ? -7.91 -44.5 -4.383 1 90.56 153 PHE B N 1
ATOM 5902 C CA . PHE B 1 153 ? -8.773 -45.656 -4.574 1 90.56 153 PHE B CA 1
ATOM 5903 C C . PHE B 1 153 ? -8.336 -46.469 -5.793 1 90.56 153 PHE B C 1
ATOM 5905 O O . PHE B 1 153 ? -8.195 -47.688 -5.723 1 90.56 153 PHE B O 1
ATOM 5912 N N . PHE B 1 154 ? -8.086 -45.812 -6.914 1 90.62 154 PHE B N 1
ATOM 5913 C CA . PHE B 1 154 ? -7.68 -46.5 -8.141 1 90.62 154 PHE B CA 1
ATOM 5914 C C . PHE B 1 154 ? -6.277 -47.094 -8 1 90.62 154 PHE B C 1
ATOM 5916 O O . PHE B 1 154 ? -5.992 -48.156 -8.508 1 90.62 154 PHE B O 1
ATOM 5923 N N . LEU B 1 155 ? -5.434 -46.344 -7.285 1 92.75 155 LEU B N 1
ATOM 5924 C CA . LEU B 1 155 ? -4.062 -46.812 -7.098 1 92.75 155 LEU B CA 1
ATOM 5925 C C . LEU B 1 155 ? -4.027 -48.062 -6.242 1 92.75 155 LEU B C 1
ATOM 5927 O O . LEU B 1 155 ? -3.256 -49 -6.52 1 92.75 155 LEU B O 1
ATOM 5931 N N . ILE B 1 156 ? -4.871 -48.156 -5.234 1 92.38 156 ILE B N 1
ATOM 5932 C CA . ILE B 1 156 ? -4.945 -49.344 -4.355 1 92.38 156 ILE B CA 1
ATOM 5933 C C . ILE B 1 156 ? -5.441 -50.531 -5.141 1 92.38 156 ILE B C 1
ATOM 5935 O O . ILE B 1 156 ? -4.902 -51.656 -5 1 92.38 156 ILE B O 1
ATOM 5939 N N . ARG B 1 157 ? -6.383 -50.344 -6.027 1 90.69 157 ARG B N 1
ATOM 5940 C CA . ARG B 1 157 ? -6.988 -51.438 -6.797 1 90.69 157 ARG B CA 1
ATOM 5941 C C . ARG B 1 157 ? -6.027 -51.938 -7.859 1 90.69 157 ARG B C 1
ATOM 5943 O O . ARG B 1 157 ? -6.102 -53.125 -8.25 1 90.69 157 ARG B O 1
ATOM 5950 N N . MET B 1 158 ? -5.098 -51.125 -8.281 1 91.06 158 MET B N 1
ATOM 5951 C CA . MET B 1 158 ? -4.184 -51.531 -9.352 1 91.06 158 MET B CA 1
ATOM 5952 C C . MET B 1 158 ? -3.004 -52.312 -8.789 1 91.06 158 MET B C 1
ATOM 5954 O O . MET B 1 158 ? -2.863 -53.5 -9.047 1 91.06 158 MET B O 1
ATOM 5958 N N . GLN B 1 159 ? -2.076 -51.656 -8.086 1 92.19 159 GLN B N 1
ATOM 5959 C CA . GLN B 1 159 ? -0.896 -52.312 -7.512 1 92.19 159 GLN B CA 1
ATOM 5960 C C . GLN B 1 159 ? -0.611 -51.781 -6.109 1 92.19 159 GLN B C 1
ATOM 5962 O O . GLN B 1 159 ? -0.03 -50.688 -5.953 1 92.19 159 GLN B O 1
ATOM 5967 N N . PHE B 1 160 ? -0.817 -52.594 -5.195 1 90.81 160 PHE B N 1
ATOM 5968 C CA . PHE B 1 160 ? -0.705 -52.188 -3.799 1 90.81 160 PHE B CA 1
ATOM 5969 C C . PHE B 1 160 ? 0.758 -52.062 -3.387 1 90.81 160 PHE B C 1
ATOM 5971 O O . PHE B 1 160 ? 1.118 -51.188 -2.615 1 90.81 160 PHE B O 1
ATOM 5978 N N . ASP B 1 161 ? 1.63 -52.906 -3.84 1 91 161 ASP B N 1
ATOM 5979 C CA . ASP B 1 161 ? 3.043 -52.875 -3.477 1 91 161 ASP B CA 1
ATOM 5980 C C . ASP B 1 161 ? 3.727 -51.625 -3.994 1 91 161 ASP B C 1
ATOM 5982 O O . ASP B 1 161 ? 4.469 -50.969 -3.26 1 91 161 ASP B O 1
ATOM 5986 N N . LEU B 1 162 ? 3.42 -51.281 -5.227 1 93 162 LEU B N 1
ATOM 5987 C CA . LEU B 1 162 ? 3.965 -50.062 -5.809 1 93 162 LEU B CA 1
ATOM 5988 C C . LEU B 1 162 ? 3.412 -48.812 -5.102 1 93 162 LEU B C 1
ATOM 5990 O O . LEU B 1 162 ? 4.129 -47.844 -4.914 1 93 162 LEU B O 1
ATOM 5994 N N . LEU B 1 163 ? 2.213 -48.875 -4.695 1 93.75 163 LEU B N 1
ATOM 5995 C CA . LEU B 1 163 ? 1.562 -47.781 -3.996 1 93.75 163 LEU B CA 1
ATOM 5996 C C . LEU B 1 163 ? 2.264 -47.469 -2.674 1 93.75 163 LEU B C 1
ATOM 5998 O O . LEU B 1 163 ? 2.41 -46.312 -2.291 1 93.75 163 LEU B O 1
ATOM 6002 N N . LEU B 1 164 ? 2.668 -48.469 -2.014 1 93.69 164 LEU B N 1
ATOM 6003 C CA . LEU B 1 164 ? 3.342 -48.281 -0.732 1 93.69 164 LEU B CA 1
ATOM 6004 C C . LEU B 1 164 ? 4.613 -47.469 -0.896 1 93.69 164 LEU B C 1
ATOM 6006 O O . LEU B 1 164 ? 4.906 -46.594 -0.074 1 93.69 164 LEU B O 1
ATOM 6010 N N . ILE B 1 165 ? 5.348 -47.719 -1.961 1 93 165 ILE B N 1
ATOM 6011 C CA . ILE B 1 165 ? 6.574 -46.969 -2.227 1 93 165 ILE B CA 1
ATOM 6012 C C . ILE B 1 165 ? 6.238 -45.5 -2.535 1 93 165 ILE B C 1
ATOM 6014 O O . ILE B 1 165 ? 6.883 -44.594 -2.021 1 93 165 ILE B O 1
ATOM 6018 N N . VAL B 1 166 ? 5.191 -45.312 -3.312 1 92.19 166 VAL B N 1
ATOM 6019 C CA . VAL B 1 166 ? 4.777 -43.969 -3.717 1 92.19 166 VAL B CA 1
ATOM 6020 C C . VAL B 1 166 ? 4.281 -43.188 -2.498 1 92.19 166 VAL B C 1
ATOM 6022 O O . VAL B 1 166 ? 4.625 -42.031 -2.32 1 92.19 166 VAL B O 1
ATOM 6025 N N . ILE B 1 167 ? 3.564 -43.812 -1.633 1 92.12 167 ILE B N 1
ATOM 6026 C CA . ILE B 1 167 ? 3.002 -43.156 -0.458 1 92.12 167 ILE B CA 1
ATOM 6027 C C . ILE B 1 167 ? 4.125 -42.75 0.494 1 92.12 167 ILE B C 1
ATOM 6029 O O . ILE B 1 167 ? 4.082 -41.688 1.088 1 92.12 167 ILE B O 1
ATOM 6033 N N . VAL B 1 168 ? 5.086 -43.625 0.651 1 93.62 168 VAL B N 1
ATOM 6034 C CA . VAL B 1 168 ? 6.211 -43.312 1.536 1 93.62 168 VAL B CA 1
ATOM 6035 C C . VAL B 1 168 ? 6.961 -42.094 1.029 1 93.62 168 VAL B C 1
ATOM 6037 O O . VAL B 1 168 ? 7.25 -41.156 1.799 1 93.62 168 VAL B O 1
ATOM 6040 N N . LEU B 1 169 ? 7.215 -42.031 -0.269 1 92.5 169 LEU B N 1
ATOM 6041 C CA . LEU B 1 169 ? 7.922 -40.906 -0.854 1 92.5 169 LEU B CA 1
ATOM 6042 C C . LEU B 1 169 ? 7.066 -39.656 -0.804 1 92.5 169 LEU B C 1
ATOM 6044 O O . LEU B 1 169 ? 7.586 -38.562 -0.583 1 92.5 169 LEU B O 1
ATOM 6048 N N . GLN B 1 170 ? 5.805 -39.844 -0.986 1 90.5 170 GLN B N 1
ATOM 6049 C CA . GLN B 1 170 ? 4.879 -38.688 -0.914 1 90.5 170 GLN B CA 1
ATOM 6050 C C . GLN B 1 170 ? 4.824 -38.125 0.499 1 90.5 170 GLN B C 1
ATOM 6052 O O . GLN B 1 170 ? 4.758 -36.906 0.676 1 90.5 170 GLN B O 1
ATOM 6057 N N . LEU B 1 171 ? 4.816 -38.938 1.477 1 91.25 171 LEU B N 1
ATOM 6058 C CA . LEU B 1 171 ? 4.828 -38.5 2.865 1 91.25 171 LEU B CA 1
ATOM 6059 C C . LEU B 1 171 ? 6.109 -37.719 3.178 1 91.25 171 LEU B C 1
ATOM 6061 O O . LEU B 1 171 ? 6.078 -36.719 3.91 1 91.25 171 LEU B O 1
ATOM 6065 N N . ILE B 1 172 ? 7.18 -38.156 2.557 1 93.31 172 ILE B N 1
ATOM 6066 C CA . ILE B 1 172 ? 8.445 -37.469 2.746 1 93.31 172 ILE B CA 1
ATOM 6067 C C . ILE B 1 172 ? 8.375 -36.094 2.113 1 93.31 172 ILE B C 1
ATOM 6069 O O . ILE B 1 172 ? 8.852 -35.094 2.691 1 93.31 172 ILE B O 1
ATOM 6073 N N . ILE B 1 173 ? 7.715 -36.031 0.991 1 90.62 173 ILE B N 1
ATOM 6074 C CA . ILE B 1 173 ? 7.531 -34.75 0.325 1 90.62 173 ILE B CA 1
ATOM 6075 C C . ILE B 1 173 ? 6.695 -33.812 1.21 1 90.62 173 ILE B C 1
ATOM 6077 O O . ILE B 1 173 ? 7.074 -32.688 1.45 1 90.62 173 ILE B O 1
ATOM 6081 N N . VAL B 1 174 ? 5.645 -34.344 1.743 1 88.5 174 VAL B N 1
ATOM 6082 C CA . VAL B 1 174 ? 4.715 -33.594 2.557 1 88.5 174 VAL B CA 1
ATOM 6083 C C . VAL B 1 174 ? 5.422 -33.094 3.814 1 88.5 174 VAL B C 1
ATOM 6085 O O . VAL B 1 174 ? 5.309 -31.906 4.176 1 88.5 174 VAL B O 1
ATOM 6088 N N . PHE B 1 175 ? 6.172 -33.906 4.375 1 90.69 175 PHE B N 1
ATOM 6089 C CA . PHE B 1 175 ? 6.887 -33.562 5.594 1 90.69 175 PHE B CA 1
ATOM 6090 C C . PHE B 1 175 ? 7.957 -32.531 5.312 1 90.69 175 PHE B C 1
ATOM 6092 O O . PHE B 1 175 ? 8.086 -31.547 6.055 1 90.69 175 PHE B O 1
ATOM 6099 N N . SER B 1 176 ? 8.688 -32.719 4.301 1 91.75 176 SER B N 1
ATOM 6100 C CA . SER B 1 176 ? 9.719 -31.766 3.906 1 91.75 176 SER B CA 1
ATOM 6101 C C . SER B 1 176 ? 9.117 -30.391 3.58 1 91.75 176 SER B C 1
ATOM 6103 O O . SER B 1 176 ? 9.602 -29.375 4.059 1 91.75 176 SER B O 1
ATOM 6105 N N . GLN B 1 177 ? 8.047 -30.422 2.916 1 89.38 177 GLN B N 1
ATOM 6106 C CA . GLN B 1 177 ? 7.383 -29.188 2.523 1 89.38 177 GLN B CA 1
ATOM 6107 C C . GLN B 1 177 ? 6.848 -28.438 3.742 1 89.38 177 GLN B C 1
ATOM 6109 O O . GLN B 1 177 ? 6.949 -27.219 3.822 1 89.38 177 GLN B O 1
ATOM 6114 N N . SER B 1 178 ? 6.332 -29.188 4.719 1 88.94 178 SER B N 1
ATOM 6115 C CA . SER B 1 178 ? 5.781 -28.578 5.926 1 88.94 178 SER B CA 1
ATOM 6116 C C . SER B 1 178 ? 6.875 -27.906 6.754 1 88.94 178 SER B C 1
ATOM 6118 O O . SER B 1 178 ? 6.691 -26.797 7.25 1 88.94 178 SER B O 1
ATOM 6120 N N . LYS B 1 179 ? 8.008 -28.531 6.797 1 91.06 179 LYS B N 1
ATOM 6121 C CA . LYS B 1 179 ? 9.133 -27.984 7.551 1 91.06 179 LYS B CA 1
ATOM 6122 C C . LYS B 1 179 ? 9.68 -26.719 6.883 1 91.06 179 LYS B C 1
ATOM 6124 O O . LYS B 1 179 ? 9.922 -25.719 7.547 1 91.06 179 LYS B O 1
ATOM 6129 N N . PHE B 1 180 ? 9.805 -26.797 5.645 1 91.31 180 PHE B N 1
ATOM 6130 C CA . PHE B 1 180 ? 10.352 -25.672 4.902 1 91.31 180 PHE B CA 1
ATOM 6131 C C . PHE B 1 180 ? 9.391 -24.484 4.938 1 91.31 180 PHE B C 1
ATOM 6133 O O . PHE B 1 180 ? 9.828 -23.328 5.023 1 91.31 180 PHE B O 1
ATOM 6140 N N . THR B 1 181 ? 8.156 -24.812 4.898 1 87.88 181 THR B N 1
ATOM 6141 C CA . THR B 1 181 ? 7.168 -23.734 4.914 1 87.88 181 THR B CA 1
ATOM 6142 C C . THR B 1 181 ? 7.254 -22.938 6.215 1 87.88 181 THR B C 1
ATOM 6144 O O . THR B 1 181 ? 7.164 -21.719 6.203 1 87.88 181 THR B O 1
ATOM 6147 N N . LYS B 1 182 ? 7.461 -23.547 7.309 1 88.38 182 LYS B N 1
ATOM 6148 C CA . LYS B 1 182 ? 7.598 -22.891 8.602 1 88.38 182 LYS B CA 1
ATOM 6149 C C . LYS B 1 182 ? 8.859 -22.031 8.648 1 88.38 182 LYS B C 1
ATOM 6151 O O . LYS B 1 182 ? 8.836 -20.906 9.156 1 88.38 182 LYS B O 1
ATOM 6156 N N . ILE B 1 183 ? 9.891 -22.531 8.062 1 92.88 183 ILE B N 1
ATOM 6157 C CA . ILE B 1 183 ? 11.164 -21.812 8.031 1 92.88 183 ILE B CA 1
ATOM 6158 C C . ILE B 1 183 ? 11.031 -20.578 7.152 1 92.88 183 ILE B C 1
ATOM 6160 O O . ILE B 1 183 ? 11.469 -19.484 7.527 1 92.88 183 ILE B O 1
ATOM 6164 N N . ILE B 1 184 ? 10.422 -20.766 6.059 1 91.44 184 ILE B N 1
ATOM 6165 C CA . ILE B 1 184 ? 10.227 -19.672 5.109 1 91.44 184 ILE B CA 1
ATOM 6166 C C . ILE B 1 184 ? 9.383 -18.578 5.754 1 91.44 184 ILE B C 1
ATOM 6168 O O . ILE B 1 184 ? 9.703 -17.391 5.645 1 91.44 184 ILE B O 1
ATOM 6172 N N . ALA B 1 185 ? 8.398 -19 6.5 1 86.44 185 ALA B N 1
ATOM 6173 C CA . ALA B 1 185 ? 7.516 -18.031 7.156 1 86.44 185 ALA B CA 1
ATOM 6174 C C . ALA B 1 185 ? 8.281 -17.203 8.18 1 86.44 185 ALA B C 1
ATOM 6176 O O . ALA B 1 185 ? 8.109 -15.984 8.25 1 86.44 185 ALA B O 1
ATOM 6177 N N . THR B 1 186 ? 9.07 -17.781 8.93 1 90 186 THR B N 1
ATOM 6178 C CA . THR B 1 186 ? 9.852 -17.094 9.953 1 90 186 THR B CA 1
ATOM 6179 C C . THR B 1 186 ? 10.836 -16.125 9.32 1 90 186 THR B C 1
ATOM 6181 O O . THR B 1 186 ? 10.938 -14.969 9.742 1 90 186 THR B O 1
ATOM 6184 N N . LYS B 1 187 ? 11.523 -16.609 8.305 1 92.38 187 LYS B N 1
ATOM 6185 C CA . LYS B 1 187 ? 12.508 -15.766 7.625 1 92.38 187 LYS B CA 1
ATOM 6186 C C . LYS B 1 187 ? 11.828 -14.586 6.93 1 92.38 187 LYS B C 1
ATOM 6188 O O . LYS B 1 187 ? 12.352 -13.469 6.938 1 92.38 187 LYS B O 1
ATOM 6193 N N . THR B 1 188 ? 10.727 -14.875 6.398 1 90.69 188 THR B N 1
ATOM 6194 C CA . THR B 1 188 ? 9.969 -13.82 5.746 1 90.69 188 THR B CA 1
ATOM 6195 C C . THR B 1 188 ? 9.547 -12.758 6.754 1 90.69 188 THR B C 1
ATOM 6197 O O . THR B 1 188 ? 9.602 -11.555 6.465 1 90.69 188 THR B O 1
ATOM 6200 N N . GLY B 1 189 ? 9.117 -13.18 7.918 1 87.88 189 GLY B N 1
ATOM 6201 C CA . GLY B 1 189 ? 8.758 -12.25 8.977 1 87.88 189 GLY B CA 1
ATOM 6202 C C . GLY B 1 189 ? 9.898 -11.344 9.391 1 87.88 189 GLY B C 1
ATOM 6203 O O . GLY B 1 189 ? 9.727 -10.133 9.523 1 87.88 189 GLY B O 1
ATOM 6204 N N . GLU B 1 190 ? 11 -11.852 9.492 1 91.81 190 GLU B N 1
ATOM 6205 C CA . GLU B 1 190 ? 12.195 -11.094 9.852 1 91.81 190 GLU B CA 1
ATOM 6206 C C . GLU B 1 190 ? 12.555 -10.07 8.781 1 91.81 190 GLU B C 1
ATOM 6208 O O . GLU B 1 190 ? 12.891 -8.93 9.094 1 91.81 190 GLU B O 1
ATOM 6213 N N . ILE B 1 191 ? 12.508 -10.484 7.609 1 92.38 191 ILE B N 1
ATOM 6214 C CA . ILE B 1 191 ? 12.836 -9.617 6.477 1 92.38 191 ILE B CA 1
ATOM 6215 C C . ILE B 1 191 ? 11.844 -8.461 6.41 1 92.38 191 ILE B C 1
ATOM 6217 O O . ILE B 1 191 ? 12.234 -7.312 6.184 1 92.38 191 ILE B O 1
ATOM 6221 N N . ARG B 1 192 ? 10.633 -8.797 6.652 1 87.44 192 ARG B N 1
ATOM 6222 C CA . ARG B 1 192 ? 9.602 -7.758 6.621 1 87.44 192 ARG B CA 1
ATOM 6223 C C . ARG B 1 192 ? 9.859 -6.703 7.691 1 87.44 192 ARG B C 1
ATOM 6225 O O . ARG B 1 192 ? 9.727 -5.504 7.438 1 87.44 192 ARG B O 1
ATOM 6232 N N . ASN B 1 193 ? 10.211 -7.145 8.797 1 89.44 193 ASN B N 1
ATOM 6233 C CA . ASN B 1 193 ? 10.531 -6.219 9.883 1 89.44 193 ASN B CA 1
ATOM 6234 C C . ASN B 1 193 ? 11.727 -5.34 9.531 1 89.44 193 ASN B C 1
ATOM 6236 O O . ASN B 1 193 ? 11.68 -4.121 9.703 1 89.44 193 ASN B O 1
ATOM 6240 N N . ASP B 1 194 ? 12.75 -5.941 9.031 1 92.81 194 ASP B N 1
ATOM 6241 C CA . ASP B 1 194 ? 13.953 -5.207 8.641 1 92.81 194 ASP B CA 1
ATOM 6242 C C . ASP B 1 194 ? 13.656 -4.246 7.488 1 92.81 194 ASP B C 1
ATOM 6244 O O . ASP B 1 194 ? 14.156 -3.117 7.477 1 92.81 194 ASP B O 1
ATOM 6248 N N . ALA B 1 195 ? 12.93 -4.695 6.559 1 92.06 195 ALA B N 1
ATOM 6249 C CA . ALA B 1 195 ? 12.539 -3.85 5.434 1 92.06 195 ALA B CA 1
ATOM 6250 C C . ALA B 1 195 ? 11.742 -2.639 5.906 1 92.06 195 ALA B C 1
ATOM 6252 O O . ALA B 1 195 ? 11.914 -1.533 5.387 1 92.06 195 ALA B O 1
ATOM 6253 N N . GLY B 1 196 ? 10.898 -2.889 6.895 1 88.38 196 GLY B N 1
ATOM 6254 C CA . GLY B 1 196 ? 10.172 -1.79 7.5 1 88.38 196 GLY B CA 1
ATOM 6255 C C . GLY B 1 196 ? 11.07 -0.748 8.133 1 88.38 196 GLY B C 1
ATOM 6256 O O . GLY B 1 196 ? 10.883 0.453 7.922 1 88.38 196 GLY B O 1
ATOM 6257 N N . ASN B 1 197 ? 12 -1.181 8.805 1 89.5 197 ASN B N 1
ATOM 6258 C CA . ASN B 1 197 ? 12.969 -0.29 9.438 1 89.5 197 ASN B CA 1
ATOM 6259 C C . ASN B 1 197 ? 13.758 0.511 8.406 1 89.5 197 ASN B C 1
ATOM 6261 O O . ASN B 1 197 ? 13.977 1.711 8.578 1 89.5 197 ASN B O 1
ATOM 6265 N N . ILE B 1 198 ? 14.156 -0.103 7.402 1 93 198 ILE B N 1
ATOM 6266 C CA . ILE B 1 198 ? 14.922 0.552 6.352 1 93 198 ILE B CA 1
ATOM 6267 C C . ILE B 1 198 ? 14.047 1.565 5.625 1 93 198 ILE B C 1
ATOM 6269 O O . ILE B 1 198 ? 14.5 2.66 5.281 1 93 198 ILE B O 1
ATOM 6273 N N . SER B 1 199 ? 12.875 1.168 5.434 1 89.81 199 SER B N 1
ATOM 6274 C CA . SER B 1 199 ? 11.914 2.076 4.812 1 89.81 199 SER B CA 1
ATOM 6275 C C . SER B 1 199 ? 11.773 3.365 5.617 1 89.81 199 SER B C 1
ATOM 6277 O O . SER B 1 199 ? 11.695 4.453 5.043 1 89.81 199 SER B O 1
ATOM 6279 N N . ASN B 1 200 ? 11.797 3.23 6.867 1 85.88 200 ASN B N 1
ATOM 6280 C CA . ASN B 1 200 ? 11.727 4.395 7.746 1 85.88 200 ASN B CA 1
ATOM 6281 C C . ASN B 1 200 ? 12.953 5.285 7.59 1 85.88 200 ASN B C 1
ATOM 6283 O O . ASN B 1 200 ? 12.844 6.512 7.57 1 85.88 200 ASN B O 1
ATOM 6287 N N . ILE B 1 201 ? 14.031 4.703 7.523 1 89.31 201 ILE B N 1
ATOM 6288 C CA . ILE B 1 201 ? 15.281 5.434 7.367 1 89.31 201 ILE B CA 1
ATOM 6289 C C . ILE B 1 201 ? 15.281 6.191 6.043 1 89.31 201 ILE B C 1
ATOM 6291 O O . ILE B 1 201 ? 15.648 7.367 5.988 1 89.31 201 ILE B O 1
ATOM 6295 N N . VAL B 1 202 ? 14.836 5.551 5.02 1 92.56 202 VAL B N 1
ATOM 6296 C CA . VAL B 1 202 ? 14.781 6.164 3.697 1 92.56 202 VAL B CA 1
ATOM 6297 C C . VAL B 1 202 ? 13.766 7.301 3.695 1 92.56 202 VAL B C 1
ATOM 6299 O O . VAL B 1 202 ? 14 8.352 3.104 1 92.56 202 VAL B O 1
ATOM 6302 N N . GLN B 1 203 ? 12.711 7.059 4.293 1 88.44 203 GLN B N 1
ATOM 6303 C CA . GLN B 1 203 ? 11.688 8.094 4.395 1 88.44 203 GLN B CA 1
ATOM 6304 C C . GLN B 1 203 ? 12.227 9.328 5.109 1 88.44 203 GLN B C 1
ATOM 6306 O O . GLN B 1 203 ? 12 10.461 4.668 1 88.44 203 GLN B O 1
ATOM 6311 N N . GLU B 1 204 ? 12.914 9.141 6.164 1 84 204 GLU B N 1
ATOM 6312 C CA . GLU B 1 204 ? 13.539 10.234 6.902 1 84 204 GLU B CA 1
ATOM 6313 C C . GLU B 1 204 ? 14.555 10.969 6.043 1 84 204 GLU B C 1
ATOM 6315 O O . GLU B 1 204 ? 14.609 12.203 6.051 1 84 204 GLU B O 1
ATOM 6320 N N . TYR B 1 205 ? 15.266 10.266 5.352 1 90.56 205 TYR B N 1
ATOM 6321 C CA . TYR B 1 205 ? 16.297 10.836 4.48 1 90.56 205 TYR B CA 1
ATOM 6322 C C . TYR B 1 205 ? 15.664 11.688 3.387 1 90.56 205 TYR B C 1
ATOM 6324 O O . TYR B 1 205 ? 16.062 12.836 3.18 1 90.56 205 TYR B O 1
ATOM 6332 N N . VAL B 1 206 ? 14.672 11.164 2.789 1 91.06 206 VAL B N 1
ATOM 6333 C CA . VAL B 1 206 ? 14.086 11.836 1.636 1 91.06 206 VAL B CA 1
ATOM 6334 C C . VAL B 1 206 ? 13.258 13.031 2.102 1 91.06 206 VAL B C 1
ATOM 6336 O O . VAL B 1 206 ? 13.305 14.102 1.489 1 91.06 206 VAL B O 1
ATOM 6339 N N . SER B 1 207 ? 12.547 12.844 3.166 1 86.38 207 SER B N 1
ATOM 6340 C CA . SER B 1 207 ? 11.695 13.914 3.668 1 86.38 207 SER B CA 1
ATOM 6341 C C . SER B 1 207 ? 12.516 15.086 4.18 1 86.38 207 SER B C 1
ATOM 6343 O O . SER B 1 207 ? 12.055 16.234 4.18 1 86.38 207 SER B O 1
ATOM 6345 N N . ASN B 1 208 ? 13.742 14.812 4.586 1 87.44 208 ASN B N 1
ATOM 6346 C CA . ASN B 1 208 ? 14.602 15.852 5.145 1 87.44 208 ASN B CA 1
ATOM 6347 C C . ASN B 1 208 ? 15.867 16.047 4.316 1 87.44 208 ASN B C 1
ATOM 6349 O O . ASN B 1 208 ? 16.906 16.422 4.848 1 87.44 208 ASN B O 1
ATOM 6353 N N . ILE B 1 209 ? 15.82 15.844 3.137 1 90.94 209 ILE B N 1
ATOM 6354 C CA . ILE B 1 209 ? 17 15.781 2.285 1 90.94 209 ILE B CA 1
ATOM 6355 C C . ILE B 1 209 ? 17.734 17.125 2.305 1 90.94 209 ILE B C 1
ATOM 6357 O O . ILE B 1 209 ? 18.953 17.172 2.377 1 90.94 209 ILE B O 1
ATOM 6361 N N . MET B 1 210 ? 16.984 18.203 2.223 1 87.75 210 MET B N 1
ATOM 6362 C CA . MET B 1 210 ? 17.594 19.516 2.223 1 87.75 210 MET B CA 1
ATOM 6363 C C . MET B 1 210 ? 18.375 19.766 3.512 1 87.75 210 MET B C 1
ATOM 6365 O O . MET B 1 210 ? 19.547 20.156 3.473 1 87.75 210 MET B O 1
ATOM 6369 N N . ASN B 1 211 ? 17.781 19.469 4.582 1 86.88 211 ASN B N 1
ATOM 6370 C CA . ASN B 1 211 ? 18.422 19.656 5.875 1 86.88 211 ASN B CA 1
ATOM 6371 C C . ASN B 1 211 ? 19.609 18.719 6.043 1 86.88 211 ASN B C 1
ATOM 6373 O O . ASN B 1 211 ? 20.609 19.078 6.68 1 86.88 211 ASN B O 1
ATOM 6377 N N . ILE B 1 212 ? 19.547 17.609 5.512 1 89.88 212 ILE B N 1
ATOM 6378 C CA . ILE B 1 212 ? 20.625 16.641 5.59 1 89.88 212 ILE B CA 1
ATOM 6379 C C . ILE B 1 212 ? 21.828 17.141 4.789 1 89.88 212 ILE B C 1
ATOM 6381 O O . ILE B 1 212 ? 22.969 17 5.227 1 89.88 212 ILE B O 1
ATOM 6385 N N . VAL B 1 213 ? 21.547 17.719 3.699 1 89.5 213 VAL B N 1
ATOM 6386 C CA . VAL B 1 213 ? 22.609 18.281 2.877 1 89.5 213 VAL B CA 1
ATOM 6387 C C . VAL B 1 213 ? 23.234 19.484 3.59 1 89.5 213 VAL B C 1
ATOM 6389 O O . VAL B 1 213 ? 24.453 19.594 3.67 1 89.5 213 VAL B O 1
ATOM 6392 N N . ILE B 1 214 ? 22.359 20.266 4.117 1 88.56 214 ILE B N 1
ATOM 6393 C CA . ILE B 1 214 ? 22.797 21.469 4.812 1 88.56 214 ILE B CA 1
ATOM 6394 C C . ILE B 1 214 ? 23.656 21.078 6.02 1 88.56 214 ILE B C 1
ATOM 6396 O O . ILE B 1 214 ? 24.672 21.719 6.309 1 88.56 214 ILE B O 1
ATOM 6400 N N . SER B 1 215 ? 23.312 20.016 6.637 1 86.19 215 SER B N 1
ATOM 6401 C CA . SER B 1 215 ? 24.031 19.562 7.824 1 86.19 215 SER B CA 1
ATOM 6402 C C . SER B 1 215 ? 25.234 18.719 7.449 1 86.19 215 SER B C 1
ATOM 6404 O O . SER B 1 215 ? 25.953 18.234 8.328 1 86.19 215 SER B O 1
ATOM 6406 N N . LYS B 1 216 ? 25.453 18.422 6.148 1 86.94 216 LYS B N 1
ATOM 6407 C CA . LYS B 1 216 ? 26.578 17.672 5.617 1 86.94 216 LYS B CA 1
ATOM 6408 C C . LYS B 1 216 ? 26.609 16.266 6.203 1 86.94 216 LYS B C 1
ATOM 6410 O O . LYS B 1 216 ? 27.688 15.75 6.535 1 86.94 216 LYS B O 1
ATOM 6415 N N . SER B 1 217 ? 25.422 15.758 6.426 1 85.38 217 SER B N 1
ATOM 6416 C CA . SER B 1 217 ? 25.312 14.453 7.07 1 85.38 217 SER B CA 1
ATOM 6417 C C . SER B 1 217 ? 24.969 13.359 6.059 1 85.38 217 SER B C 1
ATOM 6419 O O . SER B 1 217 ? 24.5 12.281 6.438 1 85.38 217 SER B O 1
ATOM 6421 N N . VAL B 1 218 ? 25.172 13.57 4.859 1 88.75 218 VAL B N 1
ATOM 6422 C CA . VAL B 1 218 ? 24.844 12.609 3.816 1 88.75 218 VAL B CA 1
ATOM 6423 C C . VAL B 1 218 ? 25.672 11.336 3.994 1 88.75 218 VAL B C 1
ATOM 6425 O O . VAL B 1 218 ? 25.141 10.227 3.936 1 88.75 218 VAL B O 1
ATOM 6428 N N . PHE B 1 219 ? 26.891 11.531 4.301 1 85 219 PHE B N 1
ATOM 6429 C CA . PHE B 1 219 ? 27.797 10.398 4.445 1 85 219 PHE B CA 1
ATOM 6430 C C . PHE B 1 219 ? 27.375 9.516 5.613 1 85 219 PHE B C 1
ATOM 6432 O O . PHE B 1 219 ? 27.438 8.281 5.523 1 85 219 PHE B O 1
ATOM 6439 N N . ARG B 1 220 ? 26.953 10.094 6.613 1 82.12 220 ARG B N 1
ATOM 6440 C CA . ARG B 1 220 ? 26.516 9.344 7.785 1 82.12 220 ARG B CA 1
ATOM 6441 C C . ARG B 1 220 ? 25.281 8.5 7.461 1 82.12 220 ARG B C 1
ATOM 6443 O O . ARG B 1 220 ? 25.188 7.348 7.895 1 82.12 220 ARG B O 1
ATOM 6450 N N . PHE B 1 221 ? 24.406 9.102 6.797 1 86.81 221 PHE B N 1
ATOM 6451 C CA . PHE B 1 221 ? 23.219 8.383 6.363 1 86.81 221 PHE B CA 1
ATOM 6452 C C . PHE B 1 221 ? 23.594 7.129 5.582 1 86.81 221 PHE B C 1
ATOM 6454 O O . PHE B 1 221 ? 23.125 6.035 5.875 1 86.81 221 PHE B O 1
ATOM 6461 N N . PHE B 1 222 ? 24.516 7.258 4.672 1 90.38 222 PHE B N 1
ATOM 6462 C CA . PHE B 1 222 ? 24.844 6.152 3.779 1 90.38 222 PHE B CA 1
ATOM 6463 C C . PHE B 1 222 ? 25.609 5.07 4.523 1 90.38 222 PHE B C 1
ATOM 6465 O O . PHE B 1 222 ? 25.469 3.881 4.227 1 90.38 222 PHE B O 1
ATOM 6472 N N . LYS B 1 223 ? 26.359 5.469 5.477 1 87.19 223 LYS B N 1
ATOM 6473 C CA . LYS B 1 223 ? 27.125 4.484 6.238 1 87.19 223 LYS B CA 1
ATOM 6474 C C . LYS B 1 223 ? 26.188 3.527 6.98 1 87.19 223 LYS B C 1
ATOM 6476 O O . LYS B 1 223 ? 26.359 2.309 6.91 1 87.19 223 LYS B O 1
ATOM 6481 N N . SER B 1 224 ? 25.219 4.059 7.633 1 86.06 224 SER B N 1
ATOM 6482 C CA . SER B 1 224 ? 24.266 3.244 8.367 1 86.06 224 SER B CA 1
ATOM 6483 C C . SER B 1 224 ? 23.312 2.512 7.422 1 86.06 224 SER B C 1
ATOM 6485 O O . SER B 1 224 ? 23 1.34 7.637 1 86.06 224 SER B O 1
ATOM 6487 N N . TYR B 1 225 ? 22.938 3.197 6.402 1 92.44 225 TYR B N 1
ATOM 6488 C CA . TYR B 1 225 ? 21.984 2.658 5.441 1 92.44 225 TYR B CA 1
ATOM 6489 C C . TYR B 1 225 ? 22.562 1.457 4.707 1 92.44 225 TYR B C 1
ATOM 6491 O O . TYR B 1 225 ? 21.922 0.409 4.605 1 92.44 225 TYR B O 1
ATOM 6499 N N . ILE B 1 226 ? 23.812 1.605 4.23 1 94.12 226 ILE B N 1
ATOM 6500 C CA . ILE B 1 226 ? 24.453 0.56 3.445 1 94.12 226 ILE B CA 1
ATOM 6501 C C . ILE B 1 226 ? 24.625 -0.696 4.297 1 94.12 226 ILE B C 1
ATOM 6503 O O . ILE B 1 226 ? 24.375 -1.81 3.828 1 94.12 226 ILE B O 1
ATOM 6507 N N . LYS B 1 227 ? 24.969 -0.5 5.508 1 93.19 227 LYS B N 1
ATOM 6508 C CA . LYS B 1 227 ? 25.156 -1.639 6.402 1 93.19 227 LYS B CA 1
ATOM 6509 C C . LYS B 1 227 ? 23.844 -2.4 6.59 1 93.19 227 LYS B C 1
ATOM 6511 O O . LYS B 1 227 ? 23.812 -3.627 6.48 1 93.19 227 LYS B O 1
ATOM 6516 N N . LYS B 1 228 ? 22.781 -1.716 6.809 1 93.88 228 LYS B N 1
ATOM 6517 C CA . LYS B 1 228 ? 21.484 -2.334 7.027 1 93.88 228 LYS B CA 1
ATOM 6518 C C . LYS B 1 228 ? 20.938 -2.949 5.742 1 93.88 228 LYS B C 1
ATOM 6520 O O . LYS B 1 228 ? 20.359 -4.035 5.762 1 93.88 228 LYS B O 1
ATOM 6525 N N . GLU B 1 229 ? 21.172 -2.264 4.695 1 94.5 229 GLU B N 1
ATOM 6526 C CA . GLU B 1 229 ? 20.719 -2.748 3.395 1 94.5 229 GLU B CA 1
ATOM 6527 C C . GLU B 1 229 ? 21.453 -4.023 2.992 1 94.5 229 GLU B C 1
ATOM 6529 O O . GLU B 1 229 ? 20.844 -4.953 2.459 1 94.5 229 GLU B O 1
ATOM 6534 N N . LYS B 1 230 ? 22.766 -4.082 3.229 1 94.44 230 LYS B N 1
ATOM 6535 C CA . LYS B 1 230 ? 23.562 -5.273 2.924 1 94.44 230 LYS B CA 1
ATOM 6536 C C . LYS B 1 230 ? 23.125 -6.449 3.801 1 94.44 230 LYS B C 1
ATOM 6538 O O . LYS B 1 230 ? 23.047 -7.586 3.33 1 94.44 230 LYS B O 1
ATOM 6543 N N . SER B 1 231 ? 22.844 -6.129 4.992 1 95.31 231 SER B N 1
ATOM 6544 C CA . SER B 1 231 ? 22.359 -7.172 5.891 1 95.31 231 SER B CA 1
ATOM 6545 C C . SER B 1 231 ? 21.031 -7.727 5.422 1 95.31 231 SER B C 1
ATOM 6547 O O . SER B 1 231 ? 20.812 -8.938 5.441 1 95.31 231 SER B O 1
ATOM 6549 N N . LEU B 1 232 ? 20.172 -6.875 5.012 1 95 232 LEU B N 1
ATOM 6550 C CA . LEU B 1 232 ? 18.875 -7.289 4.488 1 95 232 LEU B CA 1
ATOM 6551 C C . LEU B 1 232 ? 19.047 -8.125 3.223 1 95 232 LEU B C 1
ATOM 6553 O O . LEU B 1 232 ? 18.359 -9.141 3.053 1 95 232 LEU B O 1
ATOM 6557 N N . ALA B 1 233 ? 19.953 -7.707 2.412 1 94.44 233 ALA B N 1
ATOM 6558 C CA . ALA B 1 233 ? 20.219 -8.438 1.177 1 94.44 233 ALA B CA 1
ATOM 6559 C C . ALA B 1 233 ? 20.672 -9.867 1.471 1 94.44 233 ALA B C 1
ATOM 6561 O O . ALA B 1 233 ? 20.234 -10.812 0.813 1 94.44 233 ALA B O 1
ATOM 6562 N N . GLU B 1 234 ? 21.453 -10.016 2.436 1 95.69 234 GLU B N 1
ATOM 6563 C CA . GLU B 1 234 ? 21.938 -11.336 2.803 1 95.69 234 GLU B CA 1
ATOM 6564 C C . GLU B 1 234 ? 20.812 -12.227 3.314 1 95.69 234 GLU B C 1
ATOM 6566 O O . GLU B 1 234 ? 20.734 -13.406 2.973 1 95.69 234 GLU B O 1
ATOM 6571 N N . LYS B 1 235 ? 20 -11.672 4.09 1 95.5 235 LYS B N 1
ATOM 6572 C CA . LYS B 1 235 ? 18.844 -12.414 4.586 1 95.5 235 LYS B CA 1
ATOM 6573 C C . LYS B 1 235 ? 17.922 -12.828 3.443 1 95.5 235 LYS B C 1
ATOM 6575 O O . LYS B 1 235 ? 17.359 -13.93 3.449 1 95.5 235 LYS B O 1
ATOM 6580 N N . CYS B 1 236 ? 17.797 -11.938 2.52 1 93.75 236 CYS B N 1
ATOM 6581 C CA . CYS B 1 236 ? 16.969 -12.234 1.354 1 93.75 236 CYS B CA 1
ATOM 6582 C C . CYS B 1 236 ? 17.578 -13.359 0.524 1 93.75 236 CYS B C 1
ATOM 6584 O O . CYS B 1 236 ? 16.859 -14.242 0.052 1 93.75 236 CYS B O 1
ATOM 6586 N N . ILE B 1 237 ? 18.859 -13.32 0.353 1 94.12 237 ILE B N 1
ATOM 6587 C CA . ILE B 1 237 ? 19.547 -14.383 -0.382 1 94.12 237 ILE B CA 1
ATOM 6588 C C . ILE B 1 237 ? 19.344 -15.719 0.329 1 94.12 237 ILE B C 1
ATOM 6590 O O . ILE B 1 237 ? 19.031 -16.719 -0.309 1 94.12 237 ILE B O 1
ATOM 6594 N N . ASN B 1 238 ? 19.406 -15.703 1.619 1 95.19 238 ASN B N 1
ATOM 6595 C CA . ASN B 1 238 ? 19.203 -16.922 2.395 1 95.19 238 ASN B CA 1
ATOM 6596 C C . ASN B 1 238 ? 17.781 -17.438 2.262 1 95.19 238 ASN B C 1
ATOM 6598 O O . ASN B 1 238 ? 17.547 -18.641 2.217 1 95.19 238 ASN B O 1
ATOM 6602 N N . LEU B 1 239 ? 16.875 -16.547 2.229 1 93.56 239 LEU B N 1
ATOM 6603 C CA . LEU B 1 239 ? 15.477 -16.922 2.025 1 93.56 239 LEU B CA 1
ATOM 6604 C C . LEU B 1 239 ? 15.281 -17.547 0.646 1 93.56 239 LEU B C 1
ATOM 6606 O O . LEU B 1 239 ? 14.648 -18.594 0.516 1 93.56 239 LEU B O 1
ATOM 6610 N N . ASP B 1 240 ? 15.875 -16.922 -0.334 1 90.19 240 ASP B N 1
ATOM 6611 C CA . ASP B 1 240 ? 15.758 -17.422 -1.698 1 90.19 240 ASP B CA 1
ATOM 6612 C C . ASP B 1 240 ? 16.344 -18.828 -1.816 1 90.19 240 ASP B C 1
ATOM 6614 O O . ASP B 1 240 ? 15.773 -19.688 -2.486 1 90.19 240 ASP B O 1
ATOM 6618 N N . ILE B 1 241 ? 17.406 -19.047 -1.169 1 93.75 241 ILE B N 1
ATOM 6619 C CA . ILE B 1 241 ? 18.047 -20.359 -1.174 1 93.75 241 ILE B CA 1
ATOM 6620 C C . ILE B 1 241 ? 17.156 -21.375 -0.468 1 93.75 241 ILE B C 1
ATOM 6622 O O . ILE B 1 241 ? 17.016 -22.516 -0.919 1 93.75 241 ILE B O 1
ATOM 6626 N N . THR B 1 242 ? 16.578 -20.969 0.62 1 93.69 242 THR B N 1
ATOM 6627 C CA . THR B 1 242 ? 15.664 -21.844 1.34 1 93.69 242 THR B CA 1
ATOM 6628 C C . THR B 1 242 ? 14.461 -22.219 0.471 1 93.69 242 THR B C 1
ATOM 6630 O O . THR B 1 242 ? 14.062 -23.375 0.414 1 93.69 242 THR B O 1
ATOM 6633 N N . ILE B 1 243 ? 13.977 -21.281 -0.233 1 91.69 243 ILE B N 1
ATOM 6634 C CA . ILE B 1 243 ? 12.844 -21.5 -1.121 1 91.69 243 ILE B CA 1
ATOM 6635 C C . ILE B 1 243 ? 13.258 -22.422 -2.264 1 91.69 243 ILE B C 1
ATOM 6637 O O . ILE B 1 243 ? 12.578 -23.406 -2.555 1 91.69 243 ILE B O 1
ATOM 6641 N N . SER B 1 244 ? 14.406 -22.094 -2.859 1 89.75 244 SER B N 1
ATOM 6642 C CA . SER B 1 244 ? 14.898 -22.891 -3.973 1 89.75 244 SER B CA 1
ATOM 6643 C C . SER B 1 244 ? 15.211 -24.328 -3.529 1 89.75 244 SER B C 1
ATOM 6645 O O . SER B 1 244 ? 14.961 -25.281 -4.266 1 89.75 244 SER B O 1
ATOM 6647 N N . SER B 1 245 ? 15.734 -24.453 -2.377 1 93.31 245 SER B N 1
ATOM 6648 C CA . SER B 1 245 ? 16 -25.781 -1.836 1 93.31 245 SER B CA 1
ATOM 6649 C C . SER B 1 245 ? 14.719 -26.562 -1.632 1 93.31 245 SER B C 1
ATOM 6651 O O . SER B 1 245 ? 14.672 -27.766 -1.893 1 93.31 245 SER B O 1
ATOM 6653 N N . ASN B 1 246 ? 13.719 -25.938 -1.163 1 91 246 ASN B N 1
ATOM 6654 C CA . ASN B 1 246 ? 12.414 -26.562 -1.006 1 91 246 ASN B CA 1
ATOM 6655 C C . ASN B 1 246 ? 11.883 -27.094 -2.336 1 91 246 ASN B C 1
ATOM 6657 O O . ASN B 1 246 ? 11.438 -28.234 -2.422 1 91 246 ASN B O 1
ATOM 6661 N N . VAL B 1 247 ? 11.992 -26.266 -3.338 1 87.62 247 VAL B N 1
ATOM 6662 C CA . VAL B 1 247 ? 11.523 -26.641 -4.668 1 87.62 247 VAL B CA 1
ATOM 6663 C C . VAL B 1 247 ? 12.375 -27.797 -5.211 1 87.62 247 VAL B C 1
ATOM 6665 O O . VAL B 1 247 ? 11.844 -28.766 -5.738 1 87.62 247 VAL B O 1
ATOM 6668 N N . ALA B 1 248 ? 13.641 -27.656 -5.035 1 89.81 248 ALA B N 1
ATOM 6669 C CA . ALA B 1 248 ? 14.57 -28.672 -5.523 1 89.81 248 ALA B CA 1
ATOM 6670 C C . ALA B 1 248 ? 14.32 -30.016 -4.844 1 89.81 248 ALA B C 1
ATOM 6672 O O . ALA B 1 248 ? 14.297 -31.047 -5.508 1 89.81 248 ALA B O 1
ATOM 6673 N N . ILE B 1 249 ? 14.078 -29.953 -3.594 1 92.19 249 ILE B N 1
ATOM 6674 C CA . ILE B 1 249 ? 13.82 -31.172 -2.846 1 92.19 249 ILE B CA 1
ATOM 6675 C C . ILE B 1 249 ? 12.508 -31.797 -3.309 1 92.19 249 ILE B C 1
ATOM 6677 O O . ILE B 1 249 ? 12.422 -33 -3.496 1 92.19 249 ILE B O 1
ATOM 6681 N N . ALA B 1 250 ? 11.531 -30.969 -3.506 1 88.31 250 ALA B N 1
ATOM 6682 C CA . ALA B 1 250 ? 10.25 -31.469 -4 1 88.31 250 ALA B 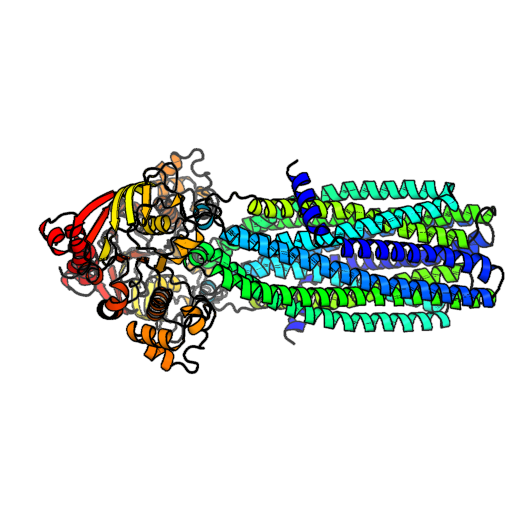CA 1
ATOM 6683 C C . ALA B 1 250 ? 10.406 -32.094 -5.379 1 88.31 250 ALA B C 1
ATOM 6685 O O . ALA B 1 250 ? 9.859 -33.188 -5.637 1 88.31 250 ALA B O 1
ATOM 6686 N N . ASN B 1 251 ? 11.164 -31.469 -6.25 1 86.5 251 ASN B N 1
ATOM 6687 C CA . ASN B 1 251 ? 11.406 -32 -7.586 1 86.5 251 ASN B CA 1
ATOM 6688 C C . ASN B 1 251 ? 12.172 -33.312 -7.543 1 86.5 251 ASN B C 1
ATOM 6690 O O . ASN B 1 251 ? 11.844 -34.25 -8.266 1 86.5 251 ASN B O 1
ATOM 6694 N N . MET B 1 252 ? 13.172 -33.375 -6.727 1 90.06 252 MET B N 1
ATOM 6695 C CA . MET B 1 252 ? 13.984 -34.562 -6.566 1 90.06 252 MET B CA 1
ATOM 6696 C C . MET B 1 252 ? 13.141 -35.75 -6.078 1 90.06 252 MET B C 1
ATOM 6698 O O . MET B 1 252 ? 13.195 -36.812 -6.645 1 90.06 252 MET B O 1
ATOM 6702 N N . LEU B 1 253 ? 12.336 -35.469 -5.062 1 91.19 253 LEU B N 1
ATOM 6703 C CA . LEU B 1 253 ? 11.5 -36.5 -4.5 1 91.19 253 LEU B CA 1
ATOM 6704 C C . LEU B 1 253 ? 10.422 -36.938 -5.492 1 91.19 253 LEU B C 1
ATOM 6706 O O . LEU B 1 253 ? 10.086 -38.125 -5.582 1 91.19 253 LEU B O 1
ATOM 6710 N N . SER B 1 254 ? 9.859 -36 -6.215 1 89.06 254 SER B N 1
ATOM 6711 C CA . SER B 1 254 ? 8.891 -36.312 -7.254 1 89.06 254 SER B CA 1
ATOM 6712 C C . SER B 1 254 ? 9.516 -37.156 -8.352 1 89.06 254 SER B C 1
ATOM 6714 O O . SER B 1 254 ? 8.891 -38.094 -8.844 1 89.06 254 SER B O 1
ATOM 6716 N N . SER B 1 255 ? 10.758 -36.844 -8.727 1 89.25 255 SER B N 1
ATOM 6717 C CA . SER B 1 255 ? 11.477 -37.625 -9.711 1 89.25 255 SER B CA 1
ATOM 6718 C C . SER B 1 255 ? 11.719 -39.062 -9.203 1 89.25 255 SER B C 1
ATOM 6720 O O . SER B 1 255 ? 11.602 -40.031 -9.961 1 89.25 255 SER B O 1
ATOM 6722 N N . LEU B 1 256 ? 12.008 -39.156 -7.965 1 91.31 256 LEU B N 1
ATOM 6723 C CA . LEU B 1 256 ? 12.227 -40.469 -7.367 1 91.31 256 LEU B CA 1
ATOM 6724 C C . LEU B 1 256 ? 10.945 -41.312 -7.41 1 91.31 256 LEU B C 1
ATOM 6726 O O . LEU B 1 256 ? 11.008 -42.531 -7.562 1 91.31 256 LEU B O 1
ATOM 6730 N N . ILE B 1 257 ? 9.844 -40.656 -7.266 1 93.19 257 ILE B N 1
ATOM 6731 C CA . ILE B 1 257 ? 8.57 -41.344 -7.371 1 93.19 257 ILE B CA 1
ATOM 6732 C C . ILE B 1 257 ? 8.406 -41.906 -8.781 1 93.19 257 ILE B C 1
ATOM 6734 O O . ILE B 1 257 ? 8.094 -43.094 -8.945 1 93.19 257 ILE B O 1
ATOM 6738 N N . ILE B 1 258 ? 8.664 -41.094 -9.789 1 90.62 258 ILE B N 1
ATOM 6739 C CA . ILE B 1 258 ? 8.547 -41.531 -11.18 1 90.62 258 ILE B CA 1
ATOM 6740 C C . ILE B 1 258 ? 9.523 -42.656 -11.453 1 90.62 258 ILE B C 1
ATOM 6742 O O . ILE B 1 258 ? 9.156 -43.688 -12.062 1 90.62 258 ILE B O 1
ATOM 6746 N N . ILE B 1 259 ? 10.766 -42.531 -10.938 1 91.56 259 ILE B N 1
ATOM 6747 C CA . ILE B 1 259 ? 11.812 -43.531 -11.102 1 91.56 259 ILE B CA 1
ATOM 6748 C C . ILE B 1 259 ? 11.375 -44.844 -10.445 1 91.56 259 ILE B C 1
ATOM 6750 O O . ILE B 1 259 ? 11.586 -45.906 -11 1 91.56 259 ILE B O 1
ATOM 6754 N N . SER B 1 260 ? 10.789 -44.75 -9.305 1 93.06 260 SER B N 1
ATOM 6755 C CA . SER B 1 260 ? 10.32 -45.938 -8.602 1 93.06 260 SER B CA 1
ATOM 6756 C C . SER B 1 260 ? 9.203 -46.625 -9.375 1 93.06 260 SER B C 1
ATOM 6758 O O . SER B 1 260 ? 9.125 -47.875 -9.391 1 93.06 260 SER B O 1
ATOM 6760 N N . ILE B 1 261 ? 8.359 -45.844 -9.992 1 93.19 261 ILE B N 1
ATOM 6761 C CA . ILE B 1 261 ? 7.254 -46.406 -10.773 1 93.19 261 ILE B CA 1
ATOM 6762 C C . ILE B 1 261 ? 7.805 -47.156 -11.992 1 93.19 261 ILE B C 1
ATOM 6764 O O . ILE B 1 261 ? 7.426 -48.312 -12.25 1 93.19 261 ILE B O 1
ATOM 6768 N N . TYR B 1 262 ? 8.703 -46.531 -12.688 1 91.38 262 TYR B N 1
ATOM 6769 C CA . TYR B 1 262 ? 9.266 -47.156 -13.891 1 91.38 262 TYR B CA 1
ATOM 6770 C C . TYR B 1 262 ? 10.195 -48.312 -13.531 1 91.38 262 TYR B C 1
ATOM 6772 O O . TYR B 1 262 ? 10.258 -49.312 -14.242 1 91.38 262 TYR B O 1
ATOM 6780 N N . GLY B 1 263 ? 10.977 -48.188 -12.422 1 92.19 263 GLY B N 1
ATOM 6781 C CA . GLY B 1 263 ? 11.883 -49.219 -12 1 92.19 263 GLY B CA 1
ATOM 6782 C C . GLY B 1 263 ? 11.172 -50.469 -11.477 1 92.19 263 GLY B C 1
ATOM 6783 O O . GLY B 1 263 ? 11.258 -51.531 -12.062 1 92.19 263 GLY B O 1
ATOM 6784 N N . TYR B 1 264 ? 10.43 -50.25 -10.406 1 93.12 264 TYR B N 1
ATOM 6785 C CA . TYR B 1 264 ? 9.719 -51.344 -9.797 1 93.12 264 TYR B CA 1
ATOM 6786 C C . TYR B 1 264 ? 8.555 -51.812 -10.68 1 93.12 264 TYR B C 1
ATOM 6788 O O . TYR B 1 264 ? 8.281 -53 -10.797 1 93.12 264 TYR B O 1
ATOM 6796 N N . GLY B 1 265 ? 7.801 -50.875 -11.227 1 92.44 265 GLY B N 1
ATOM 6797 C CA . GLY B 1 265 ? 6.75 -51.219 -12.164 1 92.44 265 GLY B CA 1
ATOM 6798 C C . GLY B 1 265 ? 7.273 -51.969 -13.391 1 92.44 265 GLY B C 1
ATOM 6799 O O . GLY B 1 265 ? 6.648 -52.906 -13.867 1 92.44 265 GLY B O 1
ATOM 6800 N N . GLY B 1 266 ? 8.445 -51.5 -13.922 1 91.56 266 GLY B N 1
ATOM 6801 C CA . GLY B 1 266 ? 9.086 -52.219 -15.023 1 91.56 266 GLY B CA 1
ATOM 6802 C C . GLY B 1 266 ? 9.477 -53.625 -14.688 1 91.56 266 GLY B C 1
ATOM 6803 O O . GLY B 1 266 ? 9.312 -54.531 -15.508 1 91.56 266 GLY B O 1
ATOM 6804 N N . TYR B 1 267 ? 10 -53.781 -13.5 1 92.75 267 TYR B N 1
ATOM 6805 C CA . TYR B 1 267 ? 10.359 -55.125 -13.023 1 92.75 267 TYR B CA 1
ATOM 6806 C C . TYR B 1 267 ? 9.125 -56.031 -12.961 1 92.75 267 TYR B C 1
ATOM 6808 O O . TYR B 1 267 ? 9.188 -57.188 -13.352 1 92.75 267 TYR B O 1
ATOM 6816 N N . LYS B 1 268 ? 8.031 -55.562 -12.547 1 93.19 268 LYS B N 1
ATOM 6817 C CA . LYS B 1 268 ? 6.793 -56.312 -12.461 1 93.19 268 LYS B CA 1
ATOM 6818 C C . LYS B 1 268 ? 6.262 -56.656 -13.852 1 93.19 268 LYS B C 1
ATOM 6820 O O . LYS B 1 268 ? 5.641 -57.719 -14.047 1 93.19 268 LYS B O 1
ATOM 6825 N N . ILE B 1 269 ? 6.441 -55.812 -14.773 1 92.31 269 ILE B N 1
ATOM 6826 C CA . ILE B 1 269 ? 6.02 -56.062 -16.141 1 92.31 269 ILE B CA 1
ATOM 6827 C C . ILE B 1 269 ? 6.852 -57.188 -16.734 1 92.31 269 ILE B C 1
ATOM 6829 O O . ILE B 1 269 ? 6.32 -58.062 -17.406 1 92.31 269 ILE B O 1
ATOM 6833 N N . ILE B 1 270 ? 8.203 -57.156 -16.484 1 92 270 ILE B N 1
ATOM 6834 C CA . ILE B 1 270 ? 9.102 -58.219 -16.984 1 92 270 ILE B CA 1
ATOM 6835 C C . ILE B 1 270 ? 8.695 -59.562 -16.406 1 92 270 ILE B C 1
ATOM 6837 O O . ILE B 1 270 ? 8.75 -60.594 -17.094 1 92 270 ILE B O 1
ATOM 6841 N N . LYS B 1 271 ? 8.203 -59.562 -15.188 1 93 271 LYS B N 1
ATOM 6842 C CA . LYS B 1 271 ? 7.77 -60.812 -14.531 1 93 271 LYS B CA 1
ATOM 6843 C C . LYS B 1 271 ? 6.34 -61.156 -14.922 1 93 271 LYS B C 1
ATOM 6845 O O . LYS B 1 271 ? 5.801 -62.156 -14.469 1 93 271 LYS B O 1
ATOM 6850 N N . GLY B 1 272 ? 5.617 -60.312 -15.625 1 90.5 272 GLY B N 1
ATOM 6851 C CA . GLY B 1 272 ? 4.281 -60.562 -16.125 1 90.5 272 GLY B CA 1
ATOM 6852 C C . GLY B 1 272 ? 3.188 -60.219 -15.141 1 90.5 272 GLY B C 1
ATOM 6853 O O . GLY B 1 272 ? 2.055 -60.688 -15.266 1 90.5 272 GLY B O 1
ATOM 6854 N N . GLN B 1 273 ? 3.469 -59.406 -14.164 1 92.31 273 GLN B N 1
ATOM 6855 C CA . GLN B 1 273 ? 2.514 -59.094 -13.102 1 92.31 273 GLN B CA 1
ATOM 6856 C C . GLN B 1 273 ? 1.823 -57.75 -13.344 1 92.31 273 GLN B C 1
ATOM 6858 O O . GLN B 1 273 ? 0.882 -57.406 -12.633 1 92.31 273 GLN B O 1
ATOM 6863 N N . MET B 1 274 ? 2.246 -57 -14.266 1 92.19 274 MET B N 1
ATOM 6864 C CA . MET B 1 274 ? 1.695 -55.688 -14.594 1 92.19 274 MET B CA 1
ATOM 6865 C C . MET B 1 274 ? 1.756 -55.406 -16.094 1 92.19 274 MET B C 1
ATOM 6867 O O . MET B 1 274 ? 2.625 -55.938 -16.781 1 92.19 274 MET B O 1
ATOM 6871 N N . THR B 1 275 ? 0.744 -54.688 -16.562 1 91.81 275 THR B N 1
ATOM 6872 C CA . THR B 1 275 ? 0.744 -54.344 -17.984 1 91.81 275 THR B CA 1
ATOM 6873 C C . THR B 1 275 ? 1.31 -52.938 -18.188 1 91.81 275 THR B C 1
ATOM 6875 O O . THR B 1 275 ? 1.475 -52.188 -17.234 1 91.81 275 THR B O 1
ATOM 6878 N N . LEU B 1 276 ? 1.704 -52.656 -19.438 1 89.81 276 LEU B N 1
ATOM 6879 C CA . LEU B 1 276 ? 2.244 -51.344 -19.766 1 89.81 276 LEU B CA 1
ATOM 6880 C C . LEU B 1 276 ? 1.2 -50.25 -19.547 1 89.81 276 LEU B C 1
ATOM 6882 O O . LEU B 1 276 ? 1.526 -49.156 -19.062 1 89.81 276 LEU B O 1
ATOM 6886 N N . GLY B 1 277 ? -0.02 -50.5 -19.938 1 90.06 277 GLY B N 1
ATOM 6887 C CA . GLY B 1 277 ? -1.1 -49.562 -19.703 1 90.06 277 GLY B CA 1
ATOM 6888 C C . GLY B 1 277 ? -1.333 -49.281 -18.234 1 90.06 277 GLY B C 1
ATOM 6889 O O . GLY B 1 277 ? -1.588 -48.125 -17.844 1 90.06 277 GLY B O 1
ATOM 6890 N N . GLU B 1 278 ? -1.237 -50.281 -17.453 1 92.69 278 GLU B N 1
ATOM 6891 C CA . GLU B 1 278 ? -1.388 -50.125 -16.016 1 92.69 278 GLU B CA 1
ATOM 6892 C C . GLU B 1 278 ? -0.27 -49.25 -15.445 1 92.69 278 GLU B C 1
ATOM 6894 O O . GLU B 1 278 ? -0.5 -48.469 -14.523 1 92.69 278 GLU B O 1
ATOM 6899 N N . LEU B 1 279 ? 0.91 -49.375 -15.961 1 92.88 279 LEU B N 1
ATOM 6900 C CA . LEU B 1 279 ? 2.051 -48.594 -15.5 1 92.88 279 LEU B CA 1
ATOM 6901 C C . LEU B 1 279 ? 1.834 -47.125 -15.773 1 92.88 279 LEU B C 1
ATOM 6903 O O . LEU B 1 279 ? 2.023 -46.281 -14.883 1 92.88 279 LEU B O 1
ATOM 6907 N N . ILE B 1 280 ? 1.396 -46.75 -16.969 1 91.25 280 ILE B N 1
ATOM 6908 C CA . ILE B 1 280 ? 1.2 -45.375 -17.344 1 91.25 280 ILE B CA 1
ATOM 6909 C C . ILE B 1 280 ? 0.022 -44.781 -16.578 1 91.25 280 ILE B C 1
ATOM 6911 O O . ILE B 1 280 ? 0.088 -43.625 -16.109 1 91.25 280 ILE B O 1
ATOM 6915 N N . ALA B 1 281 ? -0.981 -45.562 -16.484 1 92.5 281 ALA B N 1
ATOM 6916 C CA . ALA B 1 281 ? -2.121 -45.094 -15.688 1 92.5 281 ALA B CA 1
ATOM 6917 C C . ALA B 1 281 ? -1.717 -44.844 -14.242 1 92.5 281 ALA B C 1
ATOM 6919 O O . ALA B 1 281 ? -2.15 -43.844 -13.633 1 92.5 281 ALA B O 1
ATOM 6920 N N . PHE B 1 282 ? -0.919 -45.75 -13.695 1 93.31 282 PHE B N 1
ATOM 6921 C CA . PHE B 1 282 ? -0.432 -45.594 -12.328 1 93.31 282 PHE B CA 1
ATOM 6922 C C . PHE B 1 282 ? 0.37 -44.312 -12.18 1 93.31 282 PHE B C 1
ATOM 6924 O O . PHE B 1 282 ? 0.208 -43.594 -11.195 1 93.31 282 PHE B O 1
ATOM 6931 N N . GLN B 1 283 ? 1.173 -44.031 -13.109 1 91.88 283 GLN B N 1
ATOM 6932 C CA . GLN B 1 283 ? 1.955 -42.781 -13.102 1 91.88 283 GLN B CA 1
ATOM 6933 C C . GLN B 1 283 ? 1.048 -41.562 -13.141 1 91.88 283 GLN B C 1
ATOM 6935 O O . GLN B 1 283 ? 1.279 -40.594 -12.414 1 91.88 283 GLN B O 1
ATOM 6940 N N . GLN B 1 284 ? 0.072 -41.562 -13.961 1 90.5 284 GLN B N 1
ATOM 6941 C CA . GLN B 1 284 ? -0.846 -40.438 -14.086 1 90.5 284 GLN B CA 1
ATOM 6942 C C . GLN B 1 284 ? -1.622 -40.219 -12.797 1 90.5 284 GLN B C 1
ATOM 6944 O O . GLN B 1 284 ? -1.77 -39.094 -12.344 1 90.5 284 GLN B O 1
ATOM 6949 N N . TYR B 1 285 ? -2.121 -41.281 -12.195 1 91.94 285 TYR B N 1
ATOM 6950 C CA . TYR B 1 285 ? -2.836 -41.156 -10.922 1 91.94 285 TYR B CA 1
ATOM 6951 C C . TYR B 1 285 ? -1.927 -40.625 -9.828 1 91.94 285 TYR B C 1
ATOM 6953 O O . TYR B 1 285 ? -2.371 -39.875 -8.969 1 91.94 285 TYR B O 1
ATOM 6961 N N . THR B 1 286 ? -0.699 -41.062 -9.891 1 91.5 286 THR B N 1
ATOM 6962 C CA . THR B 1 286 ? 0.256 -40.562 -8.906 1 91.5 286 THR B CA 1
ATOM 6963 C C . THR B 1 286 ? 0.446 -39.062 -9.039 1 91.5 286 THR B C 1
ATOM 6965 O O . THR B 1 286 ? 0.516 -38.344 -8.039 1 91.5 286 THR B O 1
ATOM 6968 N N . TRP B 1 287 ? 0.498 -38.594 -10.289 1 87.56 287 TRP B N 1
ATOM 6969 C CA . TRP B 1 287 ? 0.607 -37.156 -10.523 1 87.56 287 TRP B CA 1
ATOM 6970 C C . TRP B 1 287 ? -0.608 -36.438 -9.969 1 87.56 287 TRP B C 1
ATOM 6972 O O . TRP B 1 287 ? -0.478 -35.344 -9.406 1 87.56 287 TRP B O 1
ATOM 6982 N N . MET B 1 288 ? -1.734 -37 -10.156 1 88.25 288 MET B N 1
ATOM 6983 C CA . MET B 1 288 ? -2.98 -36.375 -9.688 1 88.25 288 MET B CA 1
ATOM 6984 C C . MET B 1 288 ? -3.031 -36.344 -8.164 1 88.25 288 MET B C 1
ATOM 6986 O O . MET B 1 288 ? -3.834 -35.625 -7.582 1 88.25 288 MET B O 1
ATOM 6990 N N . LEU B 1 289 ? -2.213 -37.156 -7.551 1 87.06 289 LEU B N 1
ATOM 6991 C CA . LEU B 1 289 ? -2.141 -37.188 -6.094 1 87.06 289 LEU B CA 1
ATOM 6992 C C . LEU B 1 289 ? -1.142 -36.156 -5.574 1 87.06 289 LEU B C 1
ATOM 6994 O O . LEU B 1 289 ? -1.361 -35.531 -4.523 1 87.06 289 LEU B O 1
ATOM 6998 N N . ILE B 1 290 ? -0.098 -35.906 -6.285 1 85.25 290 ILE B N 1
ATOM 6999 C CA . ILE B 1 290 ? 0.985 -35.031 -5.84 1 85.25 290 ILE B CA 1
ATOM 7000 C C . ILE B 1 290 ? 0.488 -33.594 -5.754 1 85.25 290 ILE B C 1
ATOM 7002 O O . ILE B 1 290 ? 0.699 -32.906 -4.742 1 85.25 290 ILE B O 1
ATOM 7006 N N . GLY B 1 291 ? -0.244 -33.094 -6.75 1 81.44 291 GLY B N 1
ATOM 7007 C CA . GLY B 1 291 ? -0.719 -31.734 -6.82 1 81.44 291 GLY B CA 1
ATOM 7008 C C . GLY B 1 291 ? -1.528 -31.312 -5.609 1 81.44 291 GLY B C 1
ATOM 7009 O O . GLY B 1 291 ? -1.144 -30.391 -4.883 1 81.44 291 GLY B O 1
ATOM 7010 N N . PRO B 1 292 ? -2.57 -32 -5.352 1 80.56 292 PRO B N 1
ATOM 7011 C CA . PRO B 1 292 ? -3.416 -31.719 -4.191 1 80.56 292 PRO B CA 1
ATOM 7012 C C . PRO B 1 292 ? -2.635 -31.703 -2.879 1 80.56 292 PRO B C 1
ATOM 7014 O O . PRO B 1 292 ? -2.871 -30.859 -2.021 1 80.56 292 PRO B O 1
ATOM 7017 N N . CYS B 1 293 ? -1.662 -32.562 -2.74 1 80.5 293 CYS B N 1
ATOM 7018 C CA . CYS B 1 293 ? -0.883 -32.625 -1.51 1 80.5 293 CYS B CA 1
ATOM 7019 C C . CYS B 1 293 ? -0.047 -31.359 -1.327 1 80.5 293 CYS B C 1
ATOM 7021 O O . CYS B 1 293 ? 0.003 -30.781 -0.233 1 80.5 293 CYS B O 1
ATOM 7023 N N . ILE B 1 294 ? 0.475 -30.969 -2.424 1 80.62 294 ILE B N 1
ATOM 7024 C CA . ILE B 1 294 ? 1.303 -29.766 -2.371 1 80.62 294 ILE B CA 1
ATOM 7025 C C . ILE B 1 294 ? 0.425 -28.547 -2.109 1 80.62 294 ILE B C 1
ATOM 7027 O O . ILE B 1 294 ? 0.773 -27.688 -1.296 1 80.62 294 ILE B O 1
ATOM 7031 N N . ARG B 1 295 ? -0.702 -28.5 -2.74 1 80.5 295 ARG B N 1
ATOM 7032 C CA . ARG B 1 295 ? -1.612 -27.375 -2.582 1 80.5 295 ARG B CA 1
ATOM 7033 C C . ARG B 1 295 ? -2.143 -27.297 -1.154 1 80.5 295 ARG B C 1
ATOM 7035 O O . ARG B 1 295 ? -2.264 -26.203 -0.59 1 80.5 295 ARG B O 1
ATOM 7042 N N . ILE B 1 296 ? -2.418 -28.375 -0.532 1 79.62 296 ILE B N 1
ATOM 7043 C CA . ILE B 1 296 ? -2.928 -28.438 0.833 1 79.62 296 ILE B CA 1
ATOM 7044 C C . ILE B 1 296 ? -1.88 -27.875 1.799 1 79.62 296 ILE B C 1
ATOM 7046 O O . ILE B 1 296 ? -2.201 -27.094 2.695 1 79.62 296 ILE B O 1
ATOM 7050 N N . ILE B 1 297 ? -0.668 -28.156 1.548 1 76.88 297 ILE B N 1
ATOM 7051 C CA . ILE B 1 297 ? 0.411 -27.719 2.426 1 76.88 297 ILE B CA 1
ATOM 7052 C C . ILE B 1 297 ? 0.596 -26.203 2.297 1 76.88 297 ILE B C 1
ATOM 7054 O O . ILE B 1 297 ? 0.731 -25.5 3.303 1 76.88 297 ILE B O 1
ATOM 7058 N N . ARG B 1 298 ? 0.487 -25.734 1.064 1 74.25 298 ARG B N 1
ATOM 7059 C CA . ARG B 1 298 ? 0.708 -24.312 0.812 1 74.25 298 ARG B CA 1
ATOM 7060 C C . ARG B 1 298 ? -0.475 -23.484 1.296 1 74.25 298 ARG B C 1
ATOM 7062 O O . ARG B 1 298 ? -0.324 -22.297 1.603 1 74.25 298 ARG B O 1
ATOM 7069 N N . SER B 1 299 ? -1.618 -24.062 1.416 1 79.12 299 SER B N 1
ATOM 7070 C CA . SER B 1 299 ? -2.838 -23.359 1.815 1 79.12 299 SER B CA 1
ATOM 7071 C C . SER B 1 299 ? -2.801 -22.984 3.293 1 79.12 299 SER B C 1
ATOM 7073 O O . SER B 1 299 ? -3.512 -22.078 3.727 1 79.12 299 SER B O 1
ATOM 7075 N N . ASN B 1 300 ? -1.957 -23.609 4.012 1 76.75 300 ASN B N 1
ATOM 7076 C CA . ASN B 1 300 ? -1.93 -23.375 5.453 1 76.75 300 ASN B CA 1
ATOM 7077 C C . ASN B 1 300 ? -1.568 -21.938 5.785 1 76.75 300 ASN B C 1
ATOM 7079 O O . ASN B 1 300 ? -2.203 -21.312 6.637 1 76.75 300 ASN B O 1
ATOM 7083 N N . THR B 1 301 ? -0.662 -21.406 5.156 1 73.62 301 THR B N 1
ATOM 7084 C CA . THR B 1 301 ? -0.264 -20.016 5.387 1 73.62 301 THR B CA 1
ATOM 7085 C C . THR B 1 301 ? -1.395 -19.062 5.02 1 73.62 301 THR B C 1
ATOM 7087 O O . THR B 1 301 ? -1.664 -18.109 5.746 1 73.62 301 THR B O 1
ATOM 7090 N N . ARG B 1 302 ? -2.068 -19.375 3.996 1 76.5 302 ARG B N 1
ATOM 7091 C CA . ARG B 1 302 ? -3.174 -18.547 3.543 1 76.5 302 ARG B CA 1
ATOM 7092 C C . ARG B 1 302 ? -4.344 -18.609 4.52 1 76.5 302 ARG B C 1
ATOM 7094 O O . ARG B 1 302 ? -5.02 -17.594 4.75 1 76.5 302 ARG B O 1
ATOM 7101 N N . ILE B 1 303 ? -4.488 -19.734 5.086 1 81.06 303 ILE B N 1
ATOM 7102 C CA . ILE B 1 303 ? -5.551 -19.922 6.066 1 81.06 303 ILE B CA 1
ATOM 7103 C C . ILE B 1 303 ? -5.266 -19.062 7.301 1 81.06 303 ILE B C 1
ATOM 7105 O O . ILE B 1 303 ? -6.164 -18.406 7.824 1 81.06 303 ILE B O 1
ATOM 7109 N N . GLN B 1 304 ? -4.109 -19.062 7.695 1 79 304 GLN B N 1
ATOM 7110 C CA . GLN B 1 304 ? -3.736 -18.281 8.867 1 79 304 GLN B CA 1
ATOM 7111 C C . GLN B 1 304 ? -3.898 -16.781 8.609 1 79 304 GLN B C 1
ATOM 7113 O O . GLN B 1 304 ? -4.418 -16.047 9.453 1 79 304 GLN B O 1
ATOM 7118 N N . GLN B 1 305 ? -3.525 -16.406 7.461 1 79.88 305 GLN B N 1
ATOM 7119 C CA . GLN B 1 305 ? -3.684 -15 7.094 1 79.88 305 GLN B CA 1
ATOM 7120 C C . GLN B 1 305 ? -5.156 -14.602 7.047 1 79.88 305 GLN B C 1
ATOM 7122 O O . GLN B 1 305 ? -5.531 -13.516 7.504 1 79.88 305 GLN B O 1
ATOM 7127 N N . SER B 1 306 ? -5.922 -15.492 6.496 1 83.5 306 SER B N 1
ATOM 7128 C CA . SER B 1 306 ? -7.359 -15.234 6.422 1 83.5 306 SER B CA 1
ATOM 7129 C C . SER B 1 306 ? -7.98 -15.156 7.809 1 83.5 306 SER B C 1
ATOM 7131 O O . SER B 1 306 ? -8.891 -14.359 8.047 1 83.5 306 SER B O 1
ATOM 7133 N N . ALA B 1 307 ? -7.438 -15.984 8.68 1 84.44 307 ALA B N 1
ATOM 7134 C CA . ALA B 1 307 ? -7.938 -15.969 10.047 1 84.44 307 ALA B CA 1
ATOM 7135 C C . ALA B 1 307 ? -7.676 -14.625 10.719 1 84.44 307 ALA B C 1
ATOM 7137 O O . ALA B 1 307 ? -8.531 -14.094 11.422 1 84.44 307 ALA B O 1
ATOM 7138 N N . VAL B 1 308 ? -6.609 -14.094 10.508 1 84.25 308 VAL B N 1
ATOM 7139 C CA . VAL B 1 308 ? -6.266 -12.789 11.062 1 84.25 308 VAL B CA 1
ATOM 7140 C C . VAL B 1 308 ? -7.195 -11.727 10.492 1 84.25 308 VAL B C 1
ATOM 7142 O O . VAL B 1 308 ? -7.727 -10.891 11.234 1 84.25 308 VAL B O 1
ATOM 7145 N N . SER B 1 309 ? -7.406 -11.781 9.141 1 87.62 309 SER B N 1
ATOM 7146 C CA . SER B 1 309 ? -8.289 -10.82 8.492 1 87.62 309 SER B CA 1
ATOM 7147 C C . SER B 1 309 ? -9.719 -10.945 9.008 1 87.62 309 SER B C 1
ATOM 7149 O O . SER B 1 309 ? -10.398 -9.938 9.227 1 87.62 309 SER B O 1
ATOM 7151 N N . ILE B 1 310 ? -10.109 -12.156 9.227 1 88.56 310 ILE B N 1
ATOM 7152 C CA . ILE B 1 310 ? -11.453 -12.398 9.742 1 88.56 310 ILE B CA 1
ATOM 7153 C C . ILE B 1 310 ? -11.586 -11.797 11.141 1 88.56 310 ILE B C 1
ATOM 7155 O O . ILE B 1 310 ? -12.594 -11.156 11.445 1 88.56 310 ILE B O 1
ATOM 7159 N N . ASN B 1 311 ? -10.641 -11.93 11.906 1 88.94 311 ASN B N 1
ATOM 7160 C CA . ASN B 1 311 ? -10.664 -11.391 13.258 1 88.94 311 ASN B CA 1
ATOM 7161 C C . ASN B 1 311 ? -10.719 -9.867 13.25 1 88.94 311 ASN B C 1
ATOM 7163 O O . ASN B 1 311 ? -11.391 -9.258 14.086 1 88.94 311 ASN B O 1
ATOM 7167 N N . ARG B 1 312 ? -10.031 -9.32 12.32 1 88 312 ARG B N 1
ATOM 7168 C CA . ARG B 1 312 ? -10.039 -7.863 12.211 1 88 312 ARG B CA 1
ATOM 7169 C C . ARG B 1 312 ? -11.414 -7.355 11.789 1 88 312 ARG B C 1
ATOM 7171 O O . ARG B 1 312 ? -11.914 -6.367 12.328 1 88 312 ARG B O 1
ATOM 7178 N N . ILE B 1 313 ? -11.93 -8.031 10.914 1 91.25 313 ILE B N 1
ATOM 7179 C CA . ILE B 1 313 ? -13.25 -7.648 10.422 1 91.25 313 ILE B CA 1
ATOM 7180 C C . ILE B 1 313 ? -14.273 -7.777 11.547 1 91.25 313 ILE B C 1
ATOM 7182 O O . ILE B 1 313 ? -15.047 -6.848 11.797 1 91.25 313 ILE B O 1
ATOM 7186 N N . PHE B 1 314 ? -14.219 -8.805 12.258 1 90.69 314 PHE B N 1
ATOM 7187 C CA . PHE B 1 314 ? -15.211 -9.055 13.289 1 90.69 314 PHE B CA 1
ATOM 7188 C C . PHE B 1 314 ? -14.93 -8.211 14.531 1 90.69 314 PHE B C 1
ATOM 7190 O O . PHE B 1 314 ? -15.828 -7.992 15.352 1 90.69 314 PHE B O 1
ATOM 7197 N N . SER B 1 315 ? -13.734 -7.75 14.648 1 90.25 315 SER B N 1
ATOM 7198 C CA . SER B 1 315 ? -13.453 -6.832 15.742 1 90.25 315 SER B CA 1
ATOM 7199 C C . SER B 1 315 ? -14.25 -5.539 15.602 1 90.25 315 SER B C 1
ATOM 7201 O O . SER B 1 315 ? -14.695 -4.961 16.594 1 90.25 315 SER B O 1
ATOM 7203 N N . ILE B 1 316 ? -14.422 -5.199 14.375 1 90.56 316 ILE B N 1
ATOM 7204 C CA . ILE B 1 316 ? -15.219 -4 14.117 1 90.56 316 ILE B CA 1
ATOM 7205 C C . ILE B 1 316 ? -16.703 -4.328 14.266 1 90.56 316 ILE B C 1
ATOM 7207 O O . ILE B 1 316 ? -17.453 -3.576 14.898 1 90.56 316 ILE B O 1
ATOM 7211 N N . LEU B 1 317 ? -17.109 -5.422 13.781 1 91.5 317 LEU B N 1
ATOM 7212 C CA . LEU B 1 317 ? -18.516 -5.812 13.805 1 91.5 317 LEU B CA 1
ATOM 7213 C C . LEU B 1 317 ? -18.969 -6.117 15.227 1 91.5 317 LEU B C 1
ATOM 7215 O O . LEU B 1 317 ? -20.156 -5.992 15.547 1 91.5 317 LEU B O 1
ATOM 7219 N N . ASP B 1 318 ? -18.016 -6.453 16.016 1 90.62 318 ASP B N 1
ATOM 7220 C CA . ASP B 1 318 ? -18.359 -6.82 17.391 1 90.62 318 ASP B CA 1
ATOM 7221 C C . ASP B 1 318 ? -18.266 -5.609 18.328 1 90.62 318 ASP B C 1
ATOM 7223 O O . ASP B 1 318 ? -18.578 -5.715 19.516 1 90.62 318 ASP B O 1
ATOM 7227 N N . GLU B 1 319 ? -17.828 -4.543 17.766 1 90.62 319 GLU B N 1
ATOM 7228 C CA . GLU B 1 319 ? -17.891 -3.334 18.578 1 90.62 319 GLU B CA 1
ATOM 7229 C C . GLU B 1 319 ? -19.312 -3.043 19.031 1 90.62 319 GLU B C 1
ATOM 7231 O O . GLU B 1 319 ? -20.25 -3.031 18.219 1 90.62 319 GLU B O 1
ATOM 7236 N N . PRO B 1 320 ? -19.469 -2.93 20.266 1 88.94 320 PRO B N 1
ATOM 7237 C CA . PRO B 1 320 ? -20.844 -2.781 20.781 1 88.94 320 PRO B CA 1
ATOM 7238 C C . PRO B 1 320 ? -21.453 -1.433 20.422 1 88.94 320 PRO B C 1
ATOM 7240 O O . PRO B 1 320 ? -20.766 -0.41 20.438 1 88.94 320 PRO B O 1
ATOM 7243 N N . ILE B 1 321 ? -22.672 -1.478 20.094 1 90.25 321 ILE B N 1
ATOM 7244 C CA . ILE B 1 321 ? -23.484 -0.282 19.891 1 90.25 321 ILE B CA 1
ATOM 7245 C C . ILE B 1 321 ? -23.969 0.238 21.234 1 90.25 321 ILE B C 1
ATOM 7247 O O . ILE B 1 321 ? -24.891 -0.338 21.844 1 90.25 321 ILE B O 1
ATOM 7251 N N . THR B 1 322 ? -23.344 1.258 21.672 1 85.75 322 THR B N 1
ATOM 7252 C CA . THR B 1 322 ? -23.656 1.785 23 1 85.75 322 THR B CA 1
ATOM 7253 C C . THR B 1 322 ? -24.953 2.59 22.969 1 85.75 322 THR B C 1
ATOM 7255 O O . THR B 1 322 ? -25.734 2.564 23.922 1 85.75 322 THR B O 1
ATOM 7258 N N . ILE B 1 323 ? -25.078 3.316 21.891 1 85.69 323 ILE B N 1
ATOM 7259 C CA . ILE B 1 323 ? -26.297 4.098 21.734 1 85.69 323 ILE B CA 1
ATOM 7260 C C . ILE B 1 323 ? -27.266 3.375 20.797 1 85.69 323 ILE B C 1
ATOM 7262 O O . ILE B 1 323 ? -27.078 3.389 19.578 1 85.69 323 ILE B O 1
ATOM 7266 N N . ARG B 1 324 ? -28.234 2.654 21.25 1 75.5 324 ARG B N 1
ATOM 7267 C CA . ARG B 1 324 ? -29.125 1.805 20.469 1 75.5 324 ARG B CA 1
ATOM 7268 C C . ARG B 1 324 ? -30.359 2.576 20.016 1 75.5 324 ARG B C 1
ATOM 7270 O O . ARG B 1 324 ? -30.828 3.471 20.719 1 75.5 324 ARG B O 1
ATOM 7277 N N . GLN B 1 325 ? -30.703 2.334 18.75 1 65.75 325 GLN B N 1
ATOM 7278 C CA . GLN B 1 325 ? -31.922 2.898 18.188 1 65.75 325 GLN B CA 1
ATOM 7279 C C . GLN B 1 325 ? -33.156 2.393 18.906 1 65.75 325 GLN B C 1
ATOM 7281 O O . GLN B 1 325 ? -34.188 3.086 18.969 1 65.75 325 GLN B O 1
ATOM 7286 N N . ASN B 1 326 ? -33.219 0.916 19.234 1 55.69 326 ASN B N 1
ATOM 7287 C CA . ASN B 1 326 ? -34.469 0.315 19.672 1 55.69 326 ASN B CA 1
ATOM 7288 C C . ASN B 1 326 ? -34.906 0.902 21 1 55.69 326 ASN B C 1
ATOM 7290 O O . ASN B 1 326 ? -34.656 0.325 22.062 1 55.69 326 ASN B O 1
ATOM 7294 N N . ASN B 1 327 ? -34.5 1.996 21.203 1 50.97 327 ASN B N 1
ATOM 7295 C CA . ASN B 1 327 ? -35.062 2.369 22.5 1 50.97 327 ASN B CA 1
ATOM 7296 C C . ASN B 1 327 ? -36.562 2.08 22.578 1 50.97 327 ASN B C 1
ATOM 7298 O O . ASN B 1 327 ? -37.312 2.342 21.625 1 50.97 327 ASN B O 1
ATOM 7302 N N . LYS B 1 328 ? -36.969 1.086 23.234 1 46.59 328 LYS B N 1
ATOM 7303 C CA . LYS B 1 328 ? -38.344 0.873 23.625 1 46.59 328 LYS B CA 1
ATOM 7304 C C . LYS B 1 328 ? -39.125 2.191 23.656 1 46.59 328 LYS B C 1
ATOM 7306 O O . LYS B 1 328 ? -40.281 2.225 24.047 1 46.59 328 LYS B O 1
ATOM 7311 N N . GLY B 1 329 ? -38.5 3.311 23.766 1 48.28 329 GLY B N 1
ATOM 7312 C CA . GLY B 1 329 ? -39.312 4.516 23.953 1 48.28 329 GLY B CA 1
ATOM 7313 C C . GLY B 1 329 ? -40.188 4.844 22.766 1 48.28 329 GLY B C 1
ATOM 7314 O O . GLY B 1 329 ? -39.688 4.863 21.625 1 48.28 329 GLY B O 1
ATOM 7315 N N . ASN B 1 330 ? -41.219 4.297 22.672 1 51.5 330 ASN B N 1
ATOM 7316 C CA . ASN B 1 330 ? -42.406 4.422 21.859 1 51.5 330 ASN B CA 1
ATOM 7317 C C . ASN B 1 330 ? -42.625 5.859 21.391 1 51.5 330 ASN B C 1
ATOM 7319 O O . ASN B 1 330 ? -43.625 6.16 20.719 1 51.5 330 ASN B O 1
ATOM 7323 N N . ARG B 1 331 ? -41.969 6.992 21.859 1 56.12 331 ARG B N 1
ATOM 7324 C CA . ARG B 1 331 ? -42.719 8.227 21.641 1 56.12 331 ARG B CA 1
ATOM 7325 C C . ARG B 1 331 ? -42.219 8.945 20.391 1 56.12 331 ARG B C 1
ATOM 7327 O O . ARG B 1 331 ? -41.188 9.586 20.406 1 56.12 331 ARG B O 1
ATOM 7334 N N . CYS B 1 332 ? -42.375 8.344 19.188 1 58.47 332 CYS B N 1
ATOM 7335 C CA . CYS B 1 332 ? -42.406 9.195 18 1 58.47 332 CYS B CA 1
ATOM 7336 C C . CYS B 1 332 ? -43.344 10.375 18.203 1 58.47 332 CYS B C 1
ATOM 7338 O O . CYS B 1 332 ? -44.562 10.203 18.328 1 58.47 332 CYS B O 1
ATOM 7340 N N . LEU B 1 333 ? -42.906 11.328 18.953 1 57.5 333 LEU B N 1
ATOM 7341 C CA . LEU B 1 333 ? -43.875 12.406 19.172 1 57.5 333 LEU B CA 1
ATOM 7342 C C . LEU B 1 333 ? -44.25 13.055 17.859 1 57.5 333 LEU B C 1
ATOM 7344 O O . LEU B 1 333 ? -43.406 13.484 17.078 1 57.5 333 LEU B O 1
ATOM 7348 N N . ASP B 1 334 ? -45.344 12.758 17.312 1 59.72 334 ASP B N 1
ATOM 7349 C CA . ASP B 1 334 ? -45.969 13.453 16.188 1 59.72 334 ASP B CA 1
ATOM 7350 C C . ASP B 1 334 ? -45.844 14.969 16.359 1 59.72 334 ASP B C 1
ATOM 7352 O O . ASP B 1 334 ? -45.688 15.695 15.383 1 59.72 334 ASP B O 1
ATOM 7356 N N . ASN B 1 335 ? -45.844 15.531 17.688 1 71.19 335 ASN B N 1
ATOM 7357 C CA . ASN B 1 335 ? -45.844 16.969 17.938 1 71.19 335 ASN B CA 1
ATOM 7358 C C . ASN B 1 335 ? -44.562 17.391 18.688 1 71.19 335 ASN B C 1
ATOM 7360 O O . ASN B 1 335 ? -44.594 17.672 19.875 1 71.19 335 ASN B O 1
ATOM 7364 N N . PHE B 1 336 ? -43.406 17.438 17.969 1 82.94 336 PHE B N 1
ATOM 7365 C CA . PHE B 1 336 ? -42.125 17.828 18.531 1 82.94 336 PHE B CA 1
ATOM 7366 C C . PHE B 1 336 ? -42.062 19.344 18.734 1 82.94 336 PHE B C 1
ATOM 7368 O O . PHE B 1 336 ? -42.188 20.109 17.781 1 82.94 336 PHE B O 1
ATOM 7375 N N . GLY B 1 337 ? -42.125 19.891 19.969 1 85.06 337 GLY B N 1
ATOM 7376 C CA . GLY B 1 337 ? -42.125 21.312 20.281 1 85.06 337 GLY B CA 1
ATOM 7377 C C . GLY B 1 337 ? -40.719 21.938 20.188 1 85.06 337 GLY B C 1
ATOM 7378 O O . GLY B 1 337 ? -40.562 23.016 19.625 1 85.06 337 GLY B O 1
ATOM 7379 N N . GLY B 1 338 ? -39.688 21.25 20.719 1 90.81 338 GLY B N 1
ATOM 7380 C CA . GLY B 1 338 ? -38.312 21.719 20.562 1 90.81 338 GLY B CA 1
ATOM 7381 C C . GLY B 1 338 ? -37.75 22.375 21.812 1 90.81 338 GLY B C 1
ATOM 7382 O O . GLY B 1 338 ? -36.688 22.969 21.781 1 90.81 338 GLY B O 1
ATOM 7383 N N . ASP B 1 339 ? -38.469 22.344 22.953 1 93.94 339 ASP B N 1
ATOM 7384 C CA . ASP B 1 339 ? -37.969 22.875 24.219 1 93.94 339 ASP B CA 1
ATOM 7385 C C . ASP B 1 339 ? -36.875 21.969 24.812 1 93.94 339 ASP B C 1
ATOM 7387 O O . ASP B 1 339 ? -37.125 20.781 25.047 1 93.94 339 ASP B O 1
ATOM 7391 N N . ILE B 1 340 ? -35.75 22.516 25.109 1 96.81 340 ILE B N 1
ATOM 7392 C CA . ILE B 1 340 ? -34.625 21.734 25.609 1 96.81 340 ILE B CA 1
ATOM 7393 C C . ILE B 1 340 ? -34.25 22.203 27 1 96.81 340 ILE B C 1
ATOM 7395 O O . ILE B 1 340 ? -34.125 23.406 27.234 1 96.81 340 ILE B O 1
ATOM 7399 N N . VAL B 1 341 ? -34 21.266 27.891 1 96.94 341 VAL B N 1
ATOM 7400 C CA . VAL B 1 341 ? -33.562 21.625 29.234 1 96.94 341 VAL B CA 1
ATOM 7401 C C . VAL B 1 341 ? -32.375 20.75 29.641 1 96.94 341 VAL B C 1
ATOM 7403 O O . VAL B 1 341 ? -32.469 19.531 29.578 1 96.94 341 VAL B O 1
ATOM 7406 N N . PHE B 1 342 ? -31.359 21.375 29.938 1 96.94 342 PHE B N 1
ATOM 7407 C CA . PHE B 1 342 ? -30.219 20.75 30.594 1 96.94 342 PHE B CA 1
ATOM 7408 C C . PHE B 1 342 ? -30.297 20.906 32.094 1 96.94 342 PHE B C 1
ATOM 7410 O O . PHE B 1 342 ? -30.312 22.016 32.625 1 96.94 342 PHE B O 1
ATOM 7417 N N . ASN B 1 343 ? -30.344 19.766 32.75 1 96.75 343 ASN B N 1
ATOM 7418 C CA . ASN B 1 343 ? -30.422 19.781 34.219 1 96.75 343 ASN B CA 1
ATOM 7419 C C . ASN B 1 343 ? -29.203 19.109 34.844 1 96.75 343 ASN B C 1
ATOM 7421 O O . ASN B 1 343 ? -29.125 17.891 34.906 1 96.75 343 ASN B O 1
ATOM 7425 N N . GLU B 1 344 ? -28.297 19.922 35.406 1 96.5 344 GLU B N 1
ATOM 7426 C CA . GLU B 1 344 ? -27.125 19.453 36.125 1 96.5 344 GLU B CA 1
ATOM 7427 C C . GLU B 1 344 ? -26.344 18.438 35.312 1 96.5 344 GLU B C 1
ATOM 7429 O O . GLU B 1 344 ? -26.016 17.359 35.812 1 96.5 344 GLU B O 1
ATOM 7434 N N . VAL B 1 345 ? -26.172 18.781 34.156 1 96.25 345 VAL B N 1
ATOM 7435 C CA . VAL B 1 345 ? -25.562 17.828 33.25 1 96.25 345 VAL B CA 1
ATOM 7436 C C . VAL B 1 345 ? -24.047 17.875 33.375 1 96.25 345 VAL B C 1
ATOM 7438 O O . VAL B 1 345 ? -23.438 18.938 33.375 1 96.25 345 VAL B O 1
ATOM 7441 N N . SER B 1 346 ? -23.438 16.719 33.531 1 96 346 SER B N 1
ATOM 7442 C CA . SER B 1 346 ? -22 16.547 33.531 1 96 346 SER B CA 1
ATOM 7443 C C . SER B 1 346 ? -21.562 15.5 32.5 1 96 346 SER B C 1
ATOM 7445 O O . SER B 1 346 ? -22.266 14.516 32.281 1 96 346 SER B O 1
ATOM 7447 N N . PHE B 1 347 ? -20.484 15.781 31.891 1 94.75 347 PHE B N 1
ATOM 7448 C CA . PHE B 1 347 ? -20.031 14.883 30.844 1 94.75 347 PHE B CA 1
ATOM 7449 C C . PHE B 1 347 ? -18.5 14.898 30.75 1 94.75 347 PHE B C 1
ATOM 7451 O O . PHE B 1 347 ? -17.875 15.945 30.922 1 94.75 347 PHE B O 1
ATOM 7458 N N . SER B 1 348 ? -17.938 13.727 30.484 1 92.88 348 SER B N 1
ATOM 7459 C CA . SER B 1 348 ? -16.516 13.555 30.266 1 92.88 348 SER B CA 1
ATOM 7460 C C . SER B 1 348 ? -16.234 12.633 29.094 1 92.88 348 SER B C 1
ATOM 7462 O O . SER B 1 348 ? -16.828 11.555 28.984 1 92.88 348 SER B O 1
ATOM 7464 N N . TYR B 1 349 ? -15.406 13.133 28.156 1 86.81 349 TYR B N 1
ATOM 7465 C CA . TYR B 1 349 ? -14.984 12.25 27.078 1 86.81 349 TYR B CA 1
ATOM 7466 C C . TYR B 1 349 ? -14.125 11.109 27.609 1 86.81 349 TYR B C 1
ATOM 7468 O O . TYR B 1 349 ? -14.25 9.969 27.172 1 86.81 349 TYR B O 1
ATOM 7476 N N . GLU B 1 350 ? -13.203 11.625 28.5 1 82.88 350 GLU B N 1
ATOM 7477 C CA . GLU B 1 350 ? -12.328 10.688 29.188 1 82.88 350 GLU B CA 1
ATOM 7478 C C . GLU B 1 350 ? -12.555 10.742 30.703 1 82.88 350 GLU B C 1
ATOM 7480 O O . GLU B 1 350 ? -12.953 11.781 31.234 1 82.88 350 GLU B O 1
ATOM 7485 N N . ASP B 1 351 ? -12.391 9.695 31.281 1 77.69 351 ASP B N 1
ATOM 7486 C CA . ASP B 1 351 ? -12.75 9.516 32.688 1 77.69 351 ASP B CA 1
ATOM 7487 C C . ASP B 1 351 ? -12.094 10.578 33.562 1 77.69 351 ASP B C 1
ATOM 7489 O O . ASP B 1 351 ? -12.672 11.023 34.562 1 77.69 351 ASP B O 1
ATOM 7493 N N . ASN B 1 352 ? -11.109 11.102 33.156 1 78.19 352 ASN B N 1
ATOM 7494 C CA . ASN B 1 352 ? -10.375 11.914 34.125 1 78.19 352 ASN B CA 1
ATOM 7495 C C . ASN B 1 352 ? -10.531 13.406 33.844 1 78.19 352 ASN B C 1
ATOM 7497 O O . ASN B 1 352 ? -10.008 14.242 34.562 1 78.19 352 ASN B O 1
ATOM 7501 N N . ILE B 1 353 ? -11.258 13.812 32.906 1 81.44 353 ILE B N 1
ATOM 7502 C CA . ILE B 1 353 ? -11.398 15.227 32.562 1 81.44 353 ILE B CA 1
ATOM 7503 C C . ILE B 1 353 ? -12.867 15.562 32.312 1 81.44 353 ILE B C 1
ATOM 7505 O O . ILE B 1 353 ? -13.469 15.055 31.375 1 81.44 353 ILE B O 1
ATOM 7509 N N . LYS B 1 354 ? -13.453 16.297 33.281 1 87.88 354 LYS B N 1
ATOM 7510 C CA . LYS B 1 354 ? -14.828 16.75 33.062 1 87.88 354 LYS B CA 1
ATOM 7511 C C . LYS B 1 354 ? -14.891 17.859 32 1 87.88 354 LYS B C 1
ATOM 7513 O O . LYS B 1 354 ? -14.406 18.969 32.25 1 87.88 354 LYS B O 1
ATOM 7518 N N . ASN B 1 355 ? -15.414 17.609 30.875 1 91.31 355 ASN B N 1
ATOM 7519 C CA . ASN B 1 355 ? -15.586 18.594 29.812 1 91.31 355 ASN B CA 1
ATOM 7520 C C . ASN B 1 355 ? -16.781 19.516 30.094 1 91.31 355 ASN B C 1
ATOM 7522 O O . ASN B 1 355 ? -16.781 20.688 29.703 1 91.31 355 ASN B O 1
ATOM 7526 N N . LEU B 1 356 ? -17.875 18.969 30.656 1 93.56 356 LEU B N 1
ATOM 7527 C CA . LEU B 1 356 ? -19.016 19.703 31.172 1 93.56 356 LEU B CA 1
ATOM 7528 C C . LEU B 1 356 ? -19.266 19.359 32.625 1 93.56 356 LEU B C 1
ATOM 7530 O O . LEU B 1 356 ? -19.219 18.188 33.031 1 93.56 356 LEU B O 1
ATOM 7534 N N . ASP B 1 357 ? -19.438 20.422 33.375 1 95 357 ASP B N 1
ATOM 7535 C CA . ASP B 1 357 ? -19.609 20.234 34.812 1 95 357 ASP B CA 1
ATOM 7536 C C . ASP B 1 357 ? -20.875 20.906 35.344 1 95 357 ASP B C 1
ATOM 7538 O O . ASP B 1 357 ? -20.891 22.125 35.531 1 95 357 ASP B O 1
ATOM 7542 N N . ASN B 1 358 ? -21.859 20.156 35.594 1 94.81 358 ASN B N 1
ATOM 7543 C CA . ASN B 1 358 ? -23.094 20.609 36.219 1 94.81 358 ASN B CA 1
ATOM 7544 C C . ASN B 1 358 ? -23.719 21.766 35.438 1 94.81 358 ASN B C 1
ATOM 7546 O O . ASN B 1 358 ? -24 22.812 36 1 94.81 358 ASN B O 1
ATOM 7550 N N . ILE B 1 359 ? -23.953 21.547 34.219 1 95.31 359 ILE B N 1
ATOM 7551 C CA . ILE B 1 359 ? -24.484 22.562 33.312 1 95.31 359 ILE B CA 1
ATOM 7552 C C . ILE B 1 359 ? -26 22.625 33.438 1 95.31 359 ILE B C 1
ATOM 7554 O O . ILE B 1 359 ? -26.688 21.594 33.375 1 95.31 359 ILE B O 1
ATOM 7558 N N . ASN B 1 360 ? -26.484 23.781 33.719 1 96.31 360 ASN B N 1
ATOM 7559 C CA . ASN B 1 360 ? -27.922 24.078 33.719 1 96.31 360 ASN B CA 1
ATOM 7560 C C . ASN B 1 360 ? -28.281 25.109 32.656 1 96.31 360 ASN B C 1
ATOM 7562 O O . ASN B 1 360 ? -27.828 26.266 32.719 1 96.31 360 ASN B O 1
ATOM 7566 N N . MET B 1 361 ? -29.047 24.703 31.641 1 96.5 361 MET B N 1
ATOM 7567 C CA . MET B 1 361 ? -29.438 25.578 30.531 1 96.5 361 MET B CA 1
ATOM 7568 C C . MET B 1 361 ? -30.828 25.234 30.031 1 96.5 361 MET B C 1
ATOM 7570 O O . MET B 1 361 ? -31.281 24.094 30.156 1 96.5 361 MET B O 1
ATOM 7574 N N . GLU B 1 362 ? -31.438 26.281 29.5 1 96.31 362 GLU B N 1
ATOM 7575 C CA . GLU B 1 362 ? -32.75 26.109 28.906 1 96.31 362 GLU B CA 1
ATOM 7576 C C . GLU B 1 362 ? -32.844 26.781 27.531 1 96.31 362 GLU B C 1
ATOM 7578 O O . GLU B 1 362 ? -32.438 27.938 27.375 1 96.31 362 GLU B O 1
ATOM 7583 N N . PHE B 1 363 ? -33.281 26 26.625 1 96.75 363 PHE B N 1
ATOM 7584 C CA . PHE B 1 363 ? -33.531 26.5 25.281 1 96.75 363 PHE B CA 1
ATOM 7585 C C . PHE B 1 363 ? -35.031 26.453 24.953 1 96.75 363 PHE B C 1
ATOM 7587 O O . PHE B 1 363 ? -35.594 25.359 24.797 1 96.75 363 PHE B O 1
ATOM 7594 N N . GLU B 1 364 ? -35.562 27.594 24.781 1 94.94 364 GLU B N 1
ATOM 7595 C CA . GLU B 1 364 ? -37 27.672 24.609 1 94.94 364 GLU B CA 1
ATOM 7596 C C . GLU B 1 364 ? -37.406 27.688 23.141 1 94.94 364 GLU B C 1
ATOM 7598 O O . GLU B 1 364 ? -36.656 28.219 22.312 1 94.94 364 GLU B O 1
ATOM 7603 N N . LYS B 1 365 ? -38.594 27.172 22.906 1 92.69 365 LYS B N 1
ATOM 7604 C CA . LYS B 1 365 ? -39.156 27.188 21.562 1 92.69 365 LYS B CA 1
ATOM 7605 C C . LYS B 1 365 ? -39.375 28.609 21.062 1 92.69 365 LYS B C 1
ATOM 7607 O O . LYS B 1 365 ? -39.844 29.469 21.812 1 92.69 365 LYS B O 1
ATOM 7612 N N . GLY B 1 366 ? -38.844 28.859 19.859 1 91 366 GLY B N 1
ATOM 7613 C CA . GLY B 1 366 ? -39.094 30.141 19.203 1 91 366 GLY B CA 1
ATOM 7614 C C . GLY B 1 366 ? -38.094 31.203 19.609 1 91 366 GLY B C 1
ATOM 7615 O O . GLY B 1 366 ? -38.188 32.344 19.188 1 91 366 GLY B O 1
ATOM 7616 N N . LYS B 1 367 ? -37.188 30.828 20.375 1 93.25 367 LYS B N 1
ATOM 7617 C CA . LYS B 1 367 ? -36.188 31.797 20.812 1 93.25 367 LYS B CA 1
ATOM 7618 C C . LYS B 1 367 ? -34.781 31.438 20.281 1 93.25 367 LYS B C 1
ATOM 7620 O O . LYS B 1 367 ? -34.531 30.266 19.969 1 93.25 367 LYS B O 1
ATOM 7625 N N . ILE B 1 368 ? -34.031 32.438 20.156 1 92.5 368 ILE B N 1
ATOM 7626 C CA . ILE B 1 368 ? -32.625 32.281 19.75 1 92.5 368 ILE B CA 1
ATOM 7627 C C . ILE B 1 368 ? -31.734 32.375 20.984 1 92.5 368 ILE B C 1
ATOM 7629 O O . ILE B 1 368 ? -31.734 33.406 21.672 1 92.5 368 ILE B O 1
ATOM 7633 N N . THR B 1 369 ? -31.047 31.328 21.266 1 94.12 369 THR B N 1
ATOM 7634 C CA . THR B 1 369 ? -30.125 31.297 22.391 1 94.12 369 THR B CA 1
ATOM 7635 C C . THR B 1 369 ? -28.688 31.156 21.906 1 94.12 369 THR B C 1
ATOM 7637 O O . THR B 1 369 ? -28.391 30.266 21.094 1 94.12 369 THR B O 1
ATOM 7640 N N . ALA B 1 370 ? -27.812 31.984 22.391 1 92.38 370 ALA B N 1
ATOM 7641 C CA . ALA B 1 370 ? -26.406 31.969 21.969 1 92.38 370 ALA B CA 1
ATOM 7642 C C . ALA B 1 370 ? -25.516 31.359 23.062 1 92.38 370 ALA B C 1
ATOM 7644 O O . ALA B 1 370 ? -25.75 31.594 24.25 1 92.38 370 ALA B O 1
ATOM 7645 N N . LEU B 1 371 ? -24.625 30.578 22.641 1 92.25 371 LEU B N 1
ATOM 7646 C CA . LEU B 1 371 ? -23.578 30.062 23.5 1 92.25 371 LEU B CA 1
ATOM 7647 C C . LEU B 1 371 ? -22.25 30.734 23.203 1 92.25 371 LEU B C 1
ATOM 7649 O O . LEU B 1 371 ? -21.75 30.672 22.078 1 92.25 371 LEU B O 1
ATOM 7653 N N . VAL B 1 372 ? -21.688 31.391 24.219 1 88.38 372 VAL B N 1
ATOM 7654 C CA . VAL B 1 372 ? -20.453 32.156 24.047 1 88.38 372 VAL B CA 1
ATOM 7655 C C . VAL B 1 372 ? -19.391 31.641 25.016 1 88.38 372 VAL B C 1
ATOM 7657 O O . VAL B 1 372 ? -19.703 31.281 26.156 1 88.38 372 VAL B O 1
ATOM 7660 N N . GLY B 1 373 ? -18.219 31.594 24.516 1 83.44 373 GLY B N 1
ATOM 7661 C CA . GLY B 1 373 ? -17.109 31.156 25.328 1 83.44 373 GLY B CA 1
ATOM 7662 C C . GLY B 1 373 ? -15.836 30.906 24.531 1 83.44 373 GLY B C 1
ATOM 7663 O O . GLY B 1 373 ? -15.852 30.969 23.312 1 83.44 373 GLY B O 1
ATOM 7664 N N . SER B 1 374 ? -14.82 30.641 25.281 1 77.56 374 SER B N 1
ATOM 7665 C CA . SER B 1 374 ? -13.531 30.391 24.641 1 77.56 374 SER B CA 1
ATOM 7666 C C . SER B 1 374 ? -13.523 29.047 23.906 1 77.56 374 SER B C 1
ATOM 7668 O O . SER B 1 374 ? -14.414 28.219 24.109 1 77.56 374 SER B O 1
ATOM 7670 N N . SER B 1 375 ? -12.625 28.922 22.969 1 77.12 375 SER B N 1
ATOM 7671 C CA . SER B 1 375 ? -12.469 27.641 22.281 1 77.12 375 SER B CA 1
ATOM 7672 C C . SER B 1 375 ? -12.188 26.516 23.266 1 77.12 375 SER B C 1
ATOM 7674 O O . SER B 1 375 ? -11.383 26.672 24.188 1 77.12 375 SER B O 1
ATOM 7676 N N . GLY B 1 376 ? -12.891 25.469 23.109 1 77.94 376 GLY B N 1
ATOM 7677 C CA . GLY B 1 376 ? -12.641 24.312 23.938 1 77.94 376 GLY B CA 1
ATOM 7678 C C . GLY B 1 376 ? -13.414 24.328 25.234 1 77.94 376 GLY B C 1
ATOM 7679 O O . GLY B 1 376 ? -13.273 23.422 26.062 1 77.94 376 GLY B O 1
ATOM 7680 N N . CYS B 1 377 ? -14.25 25.297 25.375 1 81.19 377 CYS B N 1
ATOM 7681 C CA . CYS B 1 377 ? -14.938 25.422 26.656 1 81.19 377 CYS B CA 1
ATOM 7682 C C . CYS B 1 377 ? -16.109 24.453 26.75 1 81.19 377 CYS B C 1
ATOM 7684 O O . CYS B 1 377 ? -16.734 24.312 27.812 1 81.19 377 CYS B O 1
ATOM 7686 N N . GLY B 1 378 ? -16.484 23.797 25.656 1 87.31 378 GLY B N 1
ATOM 7687 C CA . GLY B 1 378 ? -17.516 22.766 25.75 1 87.31 378 GLY B CA 1
ATOM 7688 C C . GLY B 1 378 ? -18.703 23.047 24.859 1 87.31 378 GLY B C 1
ATOM 7689 O O . GLY B 1 378 ? -19.672 22.281 24.828 1 87.31 378 GLY B O 1
ATOM 7690 N N . LYS B 1 379 ? -18.75 24.031 24.141 1 89.12 379 LYS B N 1
ATOM 7691 C CA . LYS B 1 379 ? -19.891 24.438 23.312 1 89.12 379 LYS B CA 1
ATOM 7692 C C . LYS B 1 379 ? -20.25 23.344 22.312 1 89.12 379 LYS B C 1
ATOM 7694 O O . LYS B 1 379 ? -21.406 22.938 22.219 1 89.12 379 LYS B O 1
ATOM 7699 N N . SER B 1 380 ? -19.25 22.828 21.609 1 87.62 380 SER B N 1
ATOM 7700 C CA . SER B 1 380 ? -19.484 21.797 20.609 1 87.62 380 SER B CA 1
ATOM 7701 C C . SER B 1 380 ? -19.938 20.484 21.281 1 87.62 380 SER B C 1
ATOM 7703 O O . SER B 1 380 ? -20.672 19.703 20.688 1 87.62 380 SER B O 1
ATOM 7705 N N . THR B 1 381 ? -19.469 20.297 22.469 1 91.31 381 THR B N 1
ATOM 7706 C CA . THR B 1 381 ? -19.859 19.109 23.234 1 91.31 381 THR B CA 1
ATOM 7707 C C . THR B 1 381 ? -21.375 19.125 23.5 1 91.31 381 THR B C 1
ATOM 7709 O O . THR B 1 381 ? -22.031 18.094 23.406 1 91.31 381 THR B O 1
ATOM 7712 N N . ILE B 1 382 ? -21.812 20.281 23.766 1 93.44 382 ILE B N 1
ATOM 7713 C CA . ILE B 1 382 ? -23.234 20.438 24.047 1 93.44 382 ILE B CA 1
ATOM 7714 C C . ILE B 1 382 ? -24.047 20.016 22.812 1 93.44 382 ILE B C 1
ATOM 7716 O O . ILE B 1 382 ? -25.031 19.297 22.922 1 93.44 382 ILE B O 1
ATOM 7720 N N . VAL B 1 383 ? -23.609 20.391 21.672 1 91.31 383 VAL B N 1
ATOM 7721 C CA . VAL B 1 383 ? -24.281 20.078 20.422 1 91.31 383 VAL B CA 1
ATOM 7722 C C . VAL B 1 383 ? -24.234 18.578 20.172 1 91.31 383 VAL B C 1
ATOM 7724 O O . VAL B 1 383 ? -25.234 17.969 19.781 1 91.31 383 VAL B O 1
ATOM 7727 N N . LYS B 1 384 ? -23.188 17.984 20.438 1 92.38 384 LYS B N 1
ATOM 7728 C CA . LYS B 1 384 ? -23 16.562 20.203 1 92.38 384 LYS B CA 1
ATOM 7729 C C . LYS B 1 384 ? -23.891 15.734 21.141 1 92.38 384 LYS B C 1
ATOM 7731 O O . LYS B 1 384 ? -24.406 14.688 20.766 1 92.38 384 LYS B O 1
ATOM 7736 N N . LEU B 1 385 ? -24.031 16.234 22.328 1 93.56 385 LEU B N 1
ATOM 7737 C CA . LEU B 1 385 ? -24.875 15.547 23.297 1 93.56 385 LEU B CA 1
ATOM 7738 C C . LEU B 1 385 ? -26.344 15.664 22.906 1 93.56 385 LEU B C 1
ATOM 7740 O O . LEU B 1 385 ? -27.109 14.719 23.094 1 93.56 385 LEU B O 1
ATOM 7744 N N . LEU B 1 386 ? -26.641 16.828 22.422 1 93.69 386 LEU B N 1
ATOM 7745 C CA . LEU B 1 386 ? -28.031 17.031 22 1 93.69 386 LEU B CA 1
ATOM 7746 C C . LEU B 1 386 ? -28.391 16.078 20.859 1 93.69 386 LEU B C 1
ATOM 7748 O O . LEU B 1 386 ? -29.531 15.609 20.781 1 93.69 386 LEU B O 1
ATOM 7752 N N . PHE B 1 387 ? -27.438 15.844 20.031 1 93.62 387 PHE B N 1
ATOM 7753 C CA . PHE B 1 387 ? -27.641 14.914 18.938 1 93.62 387 PHE B CA 1
ATOM 7754 C C . PHE B 1 387 ? -27.438 13.477 19.391 1 93.62 387 PHE B C 1
ATOM 7756 O O . PHE B 1 387 ? -27.516 12.547 18.594 1 93.62 387 PHE B O 1
ATOM 7763 N N . ARG B 1 388 ? -27.125 13.297 20.594 1 92.56 388 ARG B N 1
ATOM 7764 C CA . ARG B 1 388 ? -26.922 12.039 21.312 1 92.56 388 ARG B CA 1
ATOM 7765 C C . ARG B 1 388 ? -25.875 11.172 20.641 1 92.56 388 ARG B C 1
ATOM 7767 O O . ARG B 1 388 ? -26.109 9.992 20.359 1 92.56 388 ARG B O 1
ATOM 7774 N N . LEU B 1 389 ? -24.891 11.781 20.281 1 92.44 389 LEU B N 1
ATOM 7775 C CA . LEU B 1 389 ? -23.719 11.031 19.844 1 92.44 389 LEU B CA 1
ATOM 7776 C C . LEU B 1 389 ? -23.016 10.359 21.031 1 92.44 389 LEU B C 1
ATOM 7778 O O . LEU B 1 389 ? -22.281 9.391 20.844 1 92.44 389 LEU B O 1
ATOM 7782 N N . TRP B 1 390 ? -23.188 11.008 22.203 1 91.75 390 TRP B N 1
ATOM 7783 C CA . TRP B 1 390 ? -22.766 10.492 23.5 1 91.75 390 TRP B CA 1
ATOM 7784 C C . TRP B 1 390 ? -23.906 10.531 24.5 1 91.75 390 TRP B C 1
ATOM 7786 O O . TRP B 1 390 ? -24.859 11.305 24.344 1 91.75 390 TRP B O 1
ATOM 7796 N N . ASP B 1 391 ? -23.719 9.664 25.469 1 91.31 391 ASP B N 1
ATOM 7797 C CA . ASP B 1 391 ? -24.609 9.766 26.625 1 91.31 391 ASP B CA 1
ATOM 7798 C C . ASP B 1 391 ? -23.938 10.523 27.766 1 91.31 391 ASP B C 1
ATOM 7800 O O . ASP B 1 391 ? -22.719 10.484 27.906 1 91.31 391 ASP B O 1
ATOM 7804 N N . ILE B 1 392 ? -24.719 11.203 28.453 1 93.44 392 ILE B N 1
ATOM 7805 C CA . ILE B 1 392 ? -24.219 12.031 29.547 1 93.44 392 ILE B CA 1
ATOM 7806 C C . ILE B 1 392 ? -23.828 11.141 30.734 1 93.44 392 ILE B C 1
ATOM 7808 O O . ILE B 1 392 ? -24.297 10.008 30.844 1 93.44 392 ILE B O 1
ATOM 7812 N N . ASP B 1 393 ? -22.969 11.695 31.609 1 93.44 393 ASP B N 1
ATOM 7813 C CA . ASP B 1 393 ? -22.531 10.984 32.812 1 93.44 393 ASP B CA 1
ATOM 7814 C C . ASP B 1 393 ? -23.547 11.156 33.938 1 93.44 393 ASP B C 1
ATOM 7816 O O . ASP B 1 393 ? -23.906 10.188 34.594 1 93.44 393 ASP B O 1
ATOM 7820 N N . GLU B 1 394 ? -23.859 12.375 34.219 1 94.5 394 GLU B N 1
ATOM 7821 C CA . GLU B 1 394 ? -24.781 12.742 35.281 1 94.5 394 GLU B CA 1
ATOM 7822 C C . GLU B 1 394 ? -25.766 13.805 34.812 1 94.5 394 GLU B C 1
ATOM 7824 O O . GLU B 1 394 ? -25.5 14.539 33.844 1 94.5 394 GLU B O 1
ATOM 7829 N N . GLY B 1 395 ? -26.938 13.758 35.438 1 95.31 395 GLY B N 1
ATOM 7830 C CA . GLY B 1 395 ? -27.969 14.734 35.094 1 95.31 395 GLY B CA 1
ATOM 7831 C C . GLY B 1 395 ? -28.953 14.227 34.062 1 95.31 395 GLY B C 1
ATOM 7832 O O . GLY B 1 395 ? -29.188 13.023 33.938 1 95.31 395 GLY B O 1
ATOM 7833 N N . SER B 1 396 ? -29.578 15.258 33.406 1 95.44 396 SER B N 1
ATOM 7834 C CA . SER B 1 396 ? -30.531 14.859 32.406 1 95.44 396 SER B CA 1
ATOM 7835 C C . SER B 1 396 ? -30.703 15.945 31.344 1 95.44 396 SER B C 1
ATOM 7837 O O . SER B 1 396 ? -30.594 17.141 31.641 1 95.44 396 SER B O 1
ATOM 7839 N N . ILE B 1 397 ? -30.891 15.492 30.188 1 95.5 397 ILE B N 1
ATOM 7840 C CA . ILE B 1 397 ? -31.281 16.359 29.078 1 95.5 397 ILE B CA 1
ATOM 7841 C C . ILE B 1 397 ? -32.656 15.984 28.594 1 95.5 397 ILE B C 1
ATOM 7843 O O . ILE B 1 397 ? -32.906 14.828 28.219 1 95.5 397 ILE B O 1
ATOM 7847 N N . THR B 1 398 ? -33.5 16.969 28.609 1 94.62 398 THR B N 1
ATOM 7848 C CA . THR B 1 398 ? -34.875 16.688 28.188 1 94.62 398 THR B CA 1
ATOM 7849 C C . THR B 1 398 ? -35.281 17.578 27.016 1 94.62 398 THR B C 1
ATOM 7851 O O . THR B 1 398 ? -34.844 18.719 26.906 1 94.62 398 THR B O 1
ATOM 7854 N N . VAL B 1 399 ? -36.062 17.016 26.172 1 93.12 399 VAL B N 1
ATOM 7855 C CA . VAL B 1 399 ? -36.719 17.734 25.078 1 93.12 399 VAL B CA 1
ATOM 7856 C C . VAL B 1 399 ? -38.219 17.578 25.188 1 93.12 399 VAL B C 1
ATOM 7858 O O . VAL B 1 399 ? -38.75 16.453 25.156 1 93.12 399 VAL B O 1
ATOM 7861 N N . ASP B 1 400 ? -38.875 18.656 25.297 1 91.88 400 ASP B N 1
ATOM 7862 C CA . ASP B 1 400 ? -40.312 18.641 25.531 1 91.88 400 ASP B CA 1
ATOM 7863 C C . ASP B 1 400 ? -40.656 17.781 26.75 1 91.88 400 ASP B C 1
ATOM 7865 O O . ASP B 1 400 ? -41.531 16.922 26.672 1 91.88 400 ASP B O 1
ATOM 7869 N N . ASN B 1 401 ? -39.844 17.797 27.703 1 89.81 401 ASN B N 1
ATOM 7870 C CA . ASN B 1 401 ? -40.031 17.188 29 1 89.81 401 ASN B CA 1
ATOM 7871 C C . ASN B 1 401 ? -39.844 15.672 28.938 1 89.81 401 ASN B C 1
ATOM 7873 O O . ASN B 1 401 ? -40.25 14.953 29.859 1 89.81 401 ASN B O 1
ATOM 7877 N N . ILE B 1 402 ? -39.312 15.227 27.922 1 89.81 402 ILE B N 1
ATOM 7878 C CA . ILE B 1 402 ? -38.938 13.812 27.812 1 89.81 402 ILE B CA 1
ATOM 7879 C C . ILE B 1 402 ? -37.438 13.672 27.734 1 89.81 402 ILE B C 1
ATOM 7881 O O . ILE B 1 402 ? -36.75 14.422 27.031 1 89.81 402 ILE B O 1
ATOM 7885 N N . SER B 1 403 ? -37.031 12.68 28.422 1 90.62 403 SER B N 1
ATOM 7886 C CA . SER B 1 403 ? -35.594 12.453 28.453 1 90.62 403 SER B CA 1
ATOM 7887 C C . SER B 1 403 ? -35.062 12.047 27.078 1 90.62 403 SER B C 1
ATOM 7889 O O . SER B 1 403 ? -35.719 11.281 26.359 1 90.62 403 SER B O 1
ATOM 7891 N N . LEU B 1 404 ? -33.938 12.531 26.719 1 89.75 404 LEU B N 1
ATOM 7892 C CA . LEU B 1 404 ? -33.312 12.234 25.422 1 89.75 404 LEU B CA 1
ATOM 7893 C C . LEU B 1 404 ? -33.062 10.742 25.266 1 89.75 404 LEU B C 1
ATOM 7895 O O . LEU B 1 404 ? -33.125 10.211 24.156 1 89.75 404 LEU B O 1
ATOM 7899 N N . LYS B 1 405 ? -32.844 10.031 26.344 1 87 405 LYS B N 1
ATOM 7900 C CA . LYS B 1 405 ? -32.531 8.602 26.328 1 87 405 LYS B CA 1
ATOM 7901 C C . LYS B 1 405 ? -33.781 7.789 25.984 1 87 405 LYS B C 1
ATOM 7903 O O . LYS B 1 405 ? -33.688 6.648 25.531 1 87 405 LYS B O 1
ATOM 7908 N N . ASP B 1 406 ? -34.906 8.414 26.141 1 85.06 406 ASP B N 1
ATOM 7909 C CA . ASP B 1 406 ? -36.156 7.691 25.938 1 85.06 406 ASP B CA 1
ATOM 7910 C C . ASP B 1 406 ? -36.688 7.926 24.531 1 85.06 406 ASP B C 1
ATOM 7912 O O . ASP B 1 406 ? -37.656 7.281 24.125 1 85.06 406 ASP B O 1
ATOM 7916 N N . TYR B 1 407 ? -36.156 8.797 23.812 1 85.38 407 TYR B N 1
ATOM 7917 C CA . TYR B 1 407 ? -36.562 9.055 22.453 1 85.38 407 TYR B CA 1
ATOM 7918 C C . TYR B 1 407 ? -36 8.008 21.5 1 85.38 407 TYR B C 1
ATOM 7920 O O . TYR B 1 407 ? -34.938 7.453 21.734 1 85.38 407 TYR B O 1
ATOM 7928 N N . ASN B 1 408 ? -36.844 7.789 20.484 1 86.25 408 ASN B N 1
ATOM 7929 C CA . ASN B 1 408 ? -36.25 7.094 19.344 1 86.25 408 ASN B CA 1
ATOM 7930 C C . ASN B 1 408 ? -35.188 7.93 18.688 1 86.25 408 ASN B C 1
ATOM 7932 O O . ASN B 1 408 ? -35.406 9.094 18.344 1 86.25 408 ASN B O 1
ATOM 7936 N N . LEU B 1 409 ? -34.062 7.336 18.484 1 87.38 409 LEU B N 1
ATOM 7937 C CA . LEU B 1 409 ? -32.906 8.062 18.031 1 87.38 409 LEU B CA 1
ATOM 7938 C C . LEU B 1 409 ? -33.125 8.68 16.656 1 87.38 409 LEU B C 1
ATOM 7940 O O . LEU B 1 409 ? -32.719 9.812 16.406 1 87.38 409 LEU B O 1
ATOM 7944 N N . LYS B 1 410 ? -33.781 7.938 15.844 1 85.44 410 LYS B N 1
ATOM 7945 C CA . LYS B 1 410 ? -34.062 8.43 14.5 1 85.44 410 LYS B CA 1
ATOM 7946 C C . LYS B 1 410 ? -35 9.625 14.539 1 85.44 410 LYS B C 1
ATOM 7948 O O . LYS B 1 410 ? -34.844 10.586 13.781 1 85.44 410 LYS B O 1
ATOM 7953 N N . SER B 1 411 ? -35.906 9.57 15.414 1 84.62 411 SER B N 1
ATOM 7954 C CA . SER B 1 411 ? -36.906 10.625 15.531 1 84.62 411 SER B CA 1
ATOM 7955 C C . SER B 1 411 ? -36.281 11.914 16.062 1 84.62 411 SER B C 1
ATOM 7957 O O . SER B 1 411 ? -36.531 13 15.531 1 84.62 411 SER B O 1
ATOM 7959 N N . ILE B 1 412 ? -35.5 11.789 17.031 1 88.12 412 ILE B N 1
ATOM 7960 C CA . ILE B 1 412 ? -34.906 12.977 17.625 1 88.12 412 ILE B CA 1
ATOM 7961 C C . ILE B 1 412 ? -33.938 13.609 16.609 1 88.12 412 ILE B C 1
ATOM 7963 O O . ILE B 1 412 ? -33.906 14.828 16.453 1 88.12 412 ILE B O 1
ATOM 7967 N N . ARG B 1 413 ? -33.219 12.805 16 1 89.75 413 ARG B N 1
ATOM 7968 C CA . ARG B 1 413 ? -32.219 13.305 15.07 1 89.75 413 ARG B CA 1
ATOM 7969 C C . ARG B 1 413 ? -32.875 13.938 13.844 1 89.75 413 ARG B C 1
ATOM 7971 O O . ARG B 1 413 ? -32.344 14.906 13.281 1 89.75 413 ARG B O 1
ATOM 7978 N N . LYS B 1 414 ? -34 13.422 13.523 1 88.25 414 LYS B N 1
ATOM 7979 C CA . LYS B 1 414 ? -34.75 13.984 12.398 1 88.25 414 LYS B CA 1
ATOM 7980 C C . LYS B 1 414 ? -35.219 15.406 12.711 1 88.25 414 LYS B C 1
ATOM 7982 O O . LYS B 1 414 ? -35.312 16.234 11.812 1 88.25 414 LYS B O 1
ATOM 7987 N N . ASN B 1 415 ? -35.312 15.672 13.914 1 91.69 415 ASN B N 1
ATOM 7988 C CA . ASN B 1 415 ? -35.875 16.969 14.32 1 91.69 415 ASN B CA 1
ATOM 7989 C C . ASN B 1 415 ? -34.75 17.938 14.703 1 91.69 415 ASN B C 1
ATOM 7991 O O . ASN B 1 415 ? -35.031 19.062 15.133 1 91.69 415 ASN B O 1
ATOM 7995 N N . ILE B 1 416 ? -33.594 17.531 14.539 1 93.44 416 ILE B N 1
ATOM 7996 C CA . ILE B 1 416 ? -32.469 18.406 14.852 1 93.44 416 ILE B CA 1
ATOM 7997 C C . ILE B 1 416 ? -31.609 18.594 13.602 1 93.44 416 ILE B C 1
ATOM 7999 O O . ILE B 1 416 ? -31.203 17.625 12.953 1 93.44 416 ILE B O 1
ATOM 8003 N N . SER B 1 417 ? -31.359 19.797 13.219 1 93.31 417 SER B N 1
ATOM 8004 C CA . SER B 1 417 ? -30.438 20.125 12.141 1 93.31 417 SER B CA 1
ATOM 8005 C C . SER B 1 417 ? -29.234 20.922 12.656 1 93.31 417 SER B C 1
ATOM 8007 O O . SER B 1 417 ? -29.406 21.891 13.391 1 93.31 417 SER B O 1
ATOM 8009 N N . ILE B 1 418 ? -28.094 20.469 12.305 1 92.62 418 ILE B N 1
ATOM 8010 C CA . ILE B 1 418 ? -26.875 21.109 12.789 1 92.62 418 ILE B CA 1
ATOM 8011 C C . ILE B 1 418 ? -26.047 21.578 11.602 1 92.62 418 ILE B C 1
ATOM 8013 O O . ILE B 1 418 ? -25.781 20.812 10.672 1 92.62 418 ILE B O 1
ATOM 8017 N N . VAL B 1 419 ? -25.719 22.766 11.602 1 90.06 419 VAL B N 1
ATOM 8018 C CA . VAL B 1 419 ? -24.719 23.297 10.68 1 90.06 419 VAL B CA 1
ATOM 8019 C C . VAL B 1 419 ? -23.359 23.328 11.359 1 90.06 419 VAL B C 1
ATOM 8021 O O . VAL B 1 419 ? -23.094 24.203 12.195 1 90.06 419 VAL B O 1
ATOM 8024 N N . THR B 1 420 ? -22.578 22.438 10.945 1 85.88 420 THR B N 1
ATOM 8025 C CA . THR B 1 420 ? -21.297 22.25 11.617 1 85.88 420 THR B CA 1
ATOM 8026 C C . THR B 1 420 ? -20.25 23.188 11.023 1 85.88 420 THR B C 1
ATOM 8028 O O . THR B 1 420 ? -20.469 23.797 9.969 1 85.88 420 THR B O 1
ATOM 8031 N N . GLN B 1 421 ? -19.109 23.188 11.703 1 76.31 421 GLN B N 1
ATOM 8032 C CA . GLN B 1 421 ? -17.969 23.984 11.266 1 76.31 421 GLN B CA 1
ATOM 8033 C C . GLN B 1 421 ? -17.312 23.375 10.031 1 76.31 421 GLN B C 1
ATOM 8035 O O . GLN B 1 421 ? -16.797 24.109 9.18 1 76.31 421 GLN B O 1
ATOM 8040 N N . ASP B 1 422 ? -17.328 22.078 9.844 1 76.62 422 ASP B N 1
ATOM 8041 C CA . ASP B 1 422 ? -16.641 21.375 8.766 1 76.62 422 ASP B CA 1
ATOM 8042 C C . ASP B 1 422 ? -17.469 21.406 7.48 1 76.62 422 ASP B C 1
ATOM 8044 O O . ASP B 1 422 ? -16.953 21.141 6.395 1 76.62 422 ASP B O 1
ATOM 8048 N N . LEU B 1 423 ? -18.438 22.078 7.277 1 78.94 423 LEU B N 1
ATOM 8049 C CA . LEU B 1 423 ? -19.328 22.281 6.141 1 78.94 423 LEU B CA 1
ATOM 8050 C C . LEU B 1 423 ? -19.234 21.109 5.172 1 78.94 423 LEU B C 1
ATOM 8052 O O . LEU B 1 423 ? -18.812 21.281 4.027 1 78.94 423 LEU B O 1
ATOM 8056 N N . LEU B 1 424 ? -19.688 20 5.422 1 81.94 424 LEU B N 1
ATOM 8057 C CA . LEU B 1 424 ? -19.609 18.797 4.605 1 81.94 424 LEU B CA 1
ATOM 8058 C C . LEU B 1 424 ? -20.469 18.922 3.352 1 81.94 424 LEU B C 1
ATOM 8060 O O . LEU B 1 424 ? -21.672 19.203 3.445 1 81.94 424 LEU B O 1
ATOM 8064 N N . LEU B 1 425 ? -19.812 18.859 2.199 1 85.38 425 LEU B N 1
ATOM 8065 C CA . LEU B 1 425 ? -20.516 18.781 0.92 1 85.38 425 LEU B CA 1
ATOM 8066 C C . LEU B 1 425 ? -20.094 17.531 0.148 1 85.38 425 LEU B C 1
ATOM 8068 O O . LEU B 1 425 ? -18.953 17.094 0.251 1 85.38 425 LEU B O 1
ATOM 8072 N N . TYR B 1 426 ? -21.031 17.016 -0.553 1 82.12 426 TYR B N 1
ATOM 8073 C CA . TYR B 1 426 ? -20.781 15.797 -1.32 1 82.12 426 TYR B CA 1
ATOM 8074 C C . TYR B 1 426 ? -20.453 16.125 -2.771 1 82.12 426 TYR B C 1
ATOM 8076 O O . TYR B 1 426 ? -20.828 17.188 -3.275 1 82.12 426 TYR B O 1
ATOM 8084 N N . ASP B 1 427 ? -19.641 15.195 -3.391 1 82.62 427 ASP B N 1
ATOM 8085 C CA . ASP B 1 427 ? -19.375 15.344 -4.816 1 82.62 427 ASP B CA 1
ATOM 8086 C C . ASP B 1 427 ? -20.609 15.047 -5.652 1 82.62 427 ASP B C 1
ATOM 8088 O O . ASP B 1 427 ? -20.703 13.984 -6.273 1 82.62 427 ASP B O 1
ATOM 8092 N N . ASP B 1 428 ? -21.438 15.93 -5.629 1 85.81 428 ASP B N 1
ATOM 8093 C CA . ASP B 1 428 ? -22.734 15.844 -6.297 1 85.81 428 ASP B CA 1
ATOM 8094 C C . ASP B 1 428 ? -23.234 17.234 -6.695 1 85.81 428 ASP B C 1
ATOM 8096 O O . ASP B 1 428 ? -22.516 18.219 -6.574 1 85.81 428 ASP B O 1
ATOM 8100 N N . THR B 1 429 ? -24.391 17.281 -7.234 1 90.44 429 THR B N 1
ATOM 8101 C CA . THR B 1 429 ? -24.984 18.547 -7.664 1 90.44 429 THR B CA 1
ATOM 8102 C C . THR B 1 429 ? -25.344 19.406 -6.461 1 90.44 429 THR B C 1
ATOM 8104 O O . THR B 1 429 ? -25.469 18.906 -5.344 1 90.44 429 THR B O 1
ATOM 8107 N N . ILE B 1 430 ? -25.469 20.672 -6.711 1 93.56 430 ILE B N 1
ATOM 8108 C CA . ILE B 1 430 ? -25.875 21.609 -5.668 1 93.56 430 ILE B CA 1
ATOM 8109 C C . ILE B 1 430 ? -27.25 21.219 -5.137 1 93.56 430 ILE B C 1
ATOM 8111 O O . ILE B 1 430 ? -27.469 21.219 -3.924 1 93.56 430 ILE B O 1
ATOM 8115 N N . LEU B 1 431 ? -28.094 20.828 -6 1 93.06 431 LEU B N 1
ATOM 8116 C CA . LEU B 1 431 ? -29.438 20.438 -5.621 1 93.06 431 LEU B CA 1
ATOM 8117 C C . LEU B 1 431 ? -29.422 19.25 -4.672 1 93.06 431 LEU B C 1
ATOM 8119 O O . LEU B 1 431 ? -30.109 19.25 -3.648 1 93.06 431 LEU B O 1
ATOM 8123 N N . ASN B 1 432 ? -28.656 18.328 -4.969 1 89.31 432 ASN B N 1
ATOM 8124 C CA . ASN B 1 432 ? -28.562 17.125 -4.141 1 89.31 432 ASN B CA 1
ATOM 8125 C C . ASN B 1 432 ? -27.922 17.422 -2.789 1 89.31 432 ASN B C 1
ATOM 8127 O O . ASN B 1 432 ? -28.234 16.781 -1.791 1 89.31 432 ASN B O 1
ATOM 8131 N N . ASN B 1 433 ? -27 18.359 -2.826 1 90.88 433 ASN B N 1
ATOM 8132 C CA . ASN B 1 433 ? -26.375 18.766 -1.571 1 90.88 433 ASN B CA 1
ATOM 8133 C C . ASN B 1 433 ? -27.344 19.531 -0.679 1 90.88 433 ASN B C 1
ATOM 8135 O O . ASN B 1 433 ? -27.219 19.516 0.547 1 90.88 433 ASN B O 1
ATOM 8139 N N . LEU B 1 434 ? -28.281 20.109 -1.345 1 92.5 434 LEU B N 1
ATOM 8140 C CA . LEU B 1 434 ? -29.266 20.891 -0.604 1 92.5 434 LEU B CA 1
ATOM 8141 C C . LEU B 1 434 ? -30.375 19.984 -0.061 1 92.5 434 LEU B C 1
ATOM 8143 O O . LEU B 1 434 ? -30.828 20.156 1.075 1 92.5 434 LEU B O 1
ATOM 8147 N N . THR B 1 435 ? -30.766 19.016 -0.83 1 90.69 435 THR B N 1
ATOM 8148 C CA . THR B 1 435 ? -31.922 18.203 -0.468 1 90.69 435 THR B CA 1
ATOM 8149 C C . THR B 1 435 ? -31.484 16.875 0.153 1 90.69 435 THR B C 1
ATOM 8151 O O . THR B 1 435 ? -32.281 16.172 0.749 1 90.69 435 THR B O 1
ATOM 8154 N N . LEU B 1 436 ? -30.266 16.547 -0.018 1 82.31 436 LEU B N 1
ATOM 8155 C CA . LEU B 1 436 ? -29.703 15.289 0.439 1 82.31 436 LEU B CA 1
ATOM 8156 C C . LEU B 1 436 ? -30.531 14.109 -0.042 1 82.31 436 LEU B C 1
ATOM 8158 O O . LEU B 1 436 ? -30.734 13.148 0.7 1 82.31 436 LEU B O 1
ATOM 8162 N N . GLY B 1 437 ? -31.188 14.297 -1.175 1 75.44 437 GLY B N 1
ATOM 8163 C CA . GLY B 1 437 ? -31.922 13.219 -1.815 1 75.44 437 GLY B CA 1
ATOM 8164 C C . GLY B 1 437 ? -33.406 13.172 -1.415 1 75.44 437 GLY B C 1
ATOM 8165 O O . GLY B 1 437 ? -34.125 12.273 -1.83 1 75.44 437 GLY B O 1
ATOM 8166 N N . ASN B 1 438 ? -33.812 14.086 -0.517 1 81.44 438 ASN B N 1
ATOM 8167 C CA . ASN B 1 438 ? -35.25 14.133 -0.161 1 81.44 438 ASN B CA 1
ATOM 8168 C C . ASN B 1 438 ? -36.094 14.578 -1.34 1 81.44 438 ASN B C 1
ATOM 8170 O O . ASN B 1 438 ? -36.062 15.75 -1.731 1 81.44 438 ASN B O 1
ATOM 8174 N N . LYS B 1 439 ? -36.938 13.742 -1.807 1 79.88 439 LYS B N 1
ATOM 8175 C CA . LYS B 1 439 ? -37.75 13.984 -3.004 1 79.88 439 LYS B CA 1
ATOM 8176 C C . LYS B 1 439 ? -38.969 14.836 -2.682 1 79.88 439 LYS B C 1
ATOM 8178 O O . LYS B 1 439 ? -39.594 15.375 -3.586 1 79.88 439 LYS B O 1
ATOM 8183 N N . ASP B 1 440 ? -39.125 14.977 -1.455 1 84.69 440 ASP B N 1
ATOM 8184 C CA . ASP B 1 440 ? -40.344 15.703 -1.055 1 84.69 440 ASP B CA 1
ATOM 8185 C C . ASP B 1 440 ? -40.094 17.219 -1.09 1 84.69 440 ASP B C 1
ATOM 8187 O O . ASP B 1 440 ? -41.031 18 -0.997 1 84.69 440 ASP B O 1
ATOM 8191 N N . ILE B 1 441 ? -38.875 17.562 -1.157 1 90.38 441 ILE B N 1
ATOM 8192 C CA . ILE B 1 441 ? -38.562 18.984 -1.199 1 90.38 441 ILE B CA 1
ATOM 8193 C C . ILE B 1 441 ? -38.719 19.5 -2.625 1 90.38 441 ILE B C 1
ATOM 8195 O O . ILE B 1 441 ? -38.062 19.031 -3.547 1 90.38 441 ILE B O 1
ATOM 8199 N N . HIS B 1 442 ? -39.562 20.422 -2.803 1 91.81 442 HIS B N 1
ATOM 8200 C CA . HIS B 1 442 ? -39.844 21 -4.113 1 91.81 442 HIS B CA 1
ATOM 8201 C C . HIS B 1 442 ? -38.781 22.031 -4.488 1 91.81 442 HIS B C 1
ATOM 8203 O O . HIS B 1 442 ? -38.25 22.719 -3.621 1 91.81 442 HIS B O 1
ATOM 8209 N N . ILE B 1 443 ? -38.594 22.188 -5.734 1 91.69 443 ILE B N 1
ATOM 8210 C CA . ILE B 1 443 ? -37.562 23.062 -6.266 1 91.69 443 ILE B CA 1
ATOM 8211 C C . ILE B 1 443 ? -37.906 24.516 -5.914 1 91.69 443 ILE B C 1
ATOM 8213 O O . ILE B 1 443 ? -37 25.312 -5.66 1 91.69 443 ILE B O 1
ATOM 8217 N N . LYS B 1 444 ? -39.156 24.766 -5.82 1 92.38 444 LYS B N 1
ATOM 8218 C CA . LYS B 1 444 ? -39.562 26.125 -5.496 1 92.38 444 LYS B CA 1
ATOM 8219 C C . LYS B 1 444 ? -39.125 26.531 -4.094 1 92.38 444 LYS B C 1
ATOM 8221 O O . LYS B 1 444 ? -38.688 27.656 -3.869 1 92.38 444 LYS B O 1
ATOM 8226 N N . ASP B 1 445 ? -39.219 25.625 -3.195 1 92.81 445 ASP B N 1
ATOM 8227 C CA . ASP B 1 445 ? -38.781 25.875 -1.827 1 92.81 445 ASP B CA 1
ATOM 8228 C C . ASP B 1 445 ? -37.25 26.031 -1.764 1 92.81 445 ASP B C 1
ATOM 8230 O O . ASP B 1 445 ? -36.75 26.859 -1.003 1 92.81 445 ASP B O 1
ATOM 8234 N N . VAL B 1 446 ? -36.625 25.266 -2.566 1 95.25 446 VAL B N 1
ATOM 8235 C CA . VAL B 1 446 ? -35.156 25.328 -2.623 1 95.25 446 VAL B CA 1
ATOM 8236 C C . VAL B 1 446 ? -34.719 26.703 -3.123 1 95.25 446 VAL B C 1
ATOM 8238 O O . VAL B 1 446 ? -33.844 27.344 -2.525 1 95.25 446 VAL B O 1
ATOM 8241 N N . GLU B 1 447 ? -35.312 27.172 -4.148 1 94.75 447 GLU B N 1
ATOM 8242 C CA . GLU B 1 447 ? -35 28.469 -4.715 1 94.75 447 GLU B CA 1
ATOM 8243 C C . GLU B 1 447 ? -35.281 29.594 -3.725 1 94.75 447 GLU B C 1
ATOM 8245 O O . GLU B 1 447 ? -34.5 30.531 -3.604 1 94.75 447 GLU B O 1
ATOM 8250 N N . TYR B 1 448 ? -36.375 29.453 -3.105 1 94.25 448 TYR B N 1
ATOM 8251 C CA . TYR B 1 448 ? -36.781 30.469 -2.135 1 94.25 448 TYR B CA 1
ATOM 8252 C C . TYR B 1 448 ? -35.75 30.594 -1.016 1 94.25 448 TYR B C 1
ATOM 8254 O O . TYR B 1 448 ? -35.281 31.703 -0.705 1 94.25 448 TYR B O 1
ATOM 8262 N N . ILE B 1 449 ? -35.375 29.5 -0.487 1 94 449 ILE B N 1
ATOM 8263 C CA . ILE B 1 449 ? -34.438 29.5 0.627 1 94 449 ILE B CA 1
ATOM 8264 C C . ILE B 1 449 ? -33.062 29.953 0.145 1 94 449 ILE B C 1
ATOM 8266 O O . ILE B 1 449 ? -32.344 30.688 0.851 1 94 449 ILE B O 1
ATOM 8270 N N . CYS B 1 450 ? -32.719 29.578 -0.996 1 94.94 450 CYS B N 1
ATOM 8271 C CA . CYS B 1 450 ? -31.438 29.969 -1.557 1 94.94 450 CYS B CA 1
ATOM 8272 C C . CYS B 1 450 ? -31.375 31.484 -1.768 1 94.94 450 CYS B C 1
ATOM 8274 O O . CYS B 1 450 ? -30.312 32.094 -1.62 1 94.94 450 CYS B O 1
ATOM 8276 N N . ARG B 1 451 ? -32.438 32.031 -2.129 1 93.81 451 ARG B N 1
ATOM 8277 C CA . ARG B 1 451 ? -32.5 33.469 -2.256 1 93.81 451 ARG B CA 1
ATOM 8278 C C . ARG B 1 451 ? -32.312 34.156 -0.902 1 93.81 451 ARG B C 1
ATOM 8280 O O . ARG B 1 451 ? -31.625 35.156 -0.8 1 93.81 451 ARG B O 1
ATOM 8287 N N . LYS B 1 452 ? -32.875 33.594 0.049 1 92.44 452 LYS B N 1
ATOM 8288 C CA . LYS B 1 452 ? -32.844 34.156 1.388 1 92.44 452 LYS B CA 1
ATOM 8289 C C . LYS B 1 452 ? -31.422 34.094 1.962 1 92.44 452 LYS B C 1
ATOM 8291 O O . LYS B 1 452 ? -31 34.969 2.699 1 92.44 452 LYS B O 1
ATOM 8296 N N . VAL B 1 453 ? -30.781 33.031 1.617 1 92.25 453 VAL B N 1
ATOM 8297 C CA . VAL B 1 453 ? -29.438 32.875 2.148 1 92.25 453 VAL B CA 1
ATOM 8298 C C . VAL B 1 453 ? -28.438 33.562 1.218 1 92.25 453 VAL B C 1
ATOM 8300 O O . VAL B 1 453 ? -27.234 33.594 1.504 1 92.25 453 VAL B O 1
ATOM 8303 N N . GLY B 1 454 ? -28.781 34.062 0.133 1 89.5 454 GLY B N 1
ATOM 8304 C CA . GLY B 1 454 ? -27.969 34.875 -0.746 1 89.5 454 GLY B CA 1
ATOM 8305 C C . GLY B 1 454 ? -27.062 34.062 -1.656 1 89.5 454 GLY B C 1
ATOM 8306 O O . GLY B 1 454 ? -25.938 34.469 -1.936 1 89.5 454 GLY B O 1
ATOM 8307 N N . ILE B 1 455 ? -27.469 32.875 -2.023 1 91.69 455 ILE B N 1
ATOM 8308 C CA . ILE B 1 455 ? -26.594 32.062 -2.854 1 91.69 455 ILE B CA 1
ATOM 8309 C C . ILE B 1 455 ? -27.234 31.859 -4.223 1 91.69 455 ILE B C 1
ATOM 8311 O O . ILE B 1 455 ? -26.562 31.406 -5.164 1 91.69 455 ILE B O 1
ATOM 8315 N N . ASN B 1 456 ? -28.391 32.281 -4.371 1 91.81 456 ASN B N 1
ATOM 8316 C CA . ASN B 1 456 ? -29.156 32.062 -5.594 1 91.81 456 ASN B CA 1
ATOM 8317 C C . ASN B 1 456 ? -28.484 32.688 -6.801 1 91.81 456 ASN B C 1
ATOM 8319 O O . ASN B 1 456 ? -28.484 32.125 -7.895 1 91.81 456 ASN B O 1
ATOM 8323 N N . ASP B 1 457 ? -27.969 33.844 -6.613 1 88 457 ASP B N 1
ATOM 8324 C CA . ASP B 1 457 ? -27.312 34.531 -7.723 1 88 457 ASP B CA 1
ATOM 8325 C C . ASP B 1 457 ? -26.094 33.781 -8.211 1 88 457 ASP B C 1
ATOM 8327 O O . ASP B 1 457 ? -25.859 33.688 -9.422 1 88 457 ASP B O 1
ATOM 8331 N N . PHE B 1 458 ? -25.344 33.281 -7.301 1 89.81 458 PHE B N 1
ATOM 8332 C CA . PHE B 1 458 ? -24.172 32.5 -7.648 1 89.81 458 PHE B CA 1
ATOM 8333 C C . PHE B 1 458 ? -24.578 31.234 -8.406 1 89.81 458 PHE B C 1
ATOM 8335 O O . PHE B 1 458 ? -24 30.906 -9.453 1 89.81 458 PHE B O 1
ATOM 8342 N N . ILE B 1 459 ? -25.688 30.578 -7.941 1 93.19 459 ILE B N 1
ATOM 8343 C CA . ILE B 1 459 ? -26.141 29.328 -8.547 1 93.19 459 ILE B CA 1
ATOM 8344 C C . ILE B 1 459 ? -26.656 29.594 -9.961 1 93.19 459 ILE B C 1
ATOM 8346 O O . ILE B 1 459 ? -26.391 28.812 -10.883 1 93.19 459 ILE B O 1
ATOM 8350 N N . SER B 1 460 ? -27.281 30.734 -10.102 1 90.25 460 SER B N 1
ATOM 8351 C CA . SER B 1 460 ? -27.844 31.109 -11.391 1 90.25 460 SER B CA 1
ATOM 8352 C C . SER B 1 460 ? -26.75 31.469 -12.383 1 90.25 460 SER B C 1
ATOM 8354 O O . SER B 1 460 ? -26.953 31.375 -13.602 1 90.25 460 SER B O 1
ATOM 8356 N N . SER B 1 461 ? -25.641 31.859 -11.914 1 88.94 461 SER B N 1
ATOM 8357 C CA . SER B 1 461 ? -24.531 32.25 -12.773 1 88.94 461 SER B CA 1
ATOM 8358 C C . SER B 1 461 ? -23.781 31.031 -13.297 1 88.94 461 SER B C 1
ATOM 8360 O O . SER B 1 461 ? -23.047 31.125 -14.281 1 88.94 461 SER B O 1
ATOM 8362 N N . LEU B 1 462 ? -24 30 -12.664 1 91.81 462 LEU B N 1
ATOM 8363 C CA . LEU B 1 462 ? -23.328 28.781 -13.086 1 91.81 462 LEU B CA 1
ATOM 8364 C C . LEU B 1 462 ? -24 28.188 -14.328 1 91.81 462 LEU B C 1
ATOM 8366 O O . LEU B 1 462 ? -25.219 28.234 -14.453 1 91.81 462 LEU B O 1
ATOM 8370 N N . PRO B 1 463 ? -23.25 27.578 -15.227 1 89.44 463 PRO B N 1
ATOM 8371 C CA . PRO B 1 463 ? -23.797 27.031 -16.469 1 89.44 463 PRO B CA 1
ATOM 8372 C C . PRO B 1 463 ? -24.875 25.969 -16.219 1 89.44 463 PRO B C 1
ATOM 8374 O O . PRO B 1 463 ? -25.859 25.922 -16.953 1 89.44 463 PRO B O 1
ATOM 8377 N N . ASN B 1 464 ? -24.75 25.203 -15.211 1 93.31 464 ASN B N 1
ATOM 8378 C CA . ASN B 1 464 ? -25.703 24.125 -14.953 1 93.31 464 ASN B CA 1
ATOM 8379 C C . ASN B 1 464 ? -26.578 24.438 -13.75 1 93.31 464 ASN B C 1
ATOM 8381 O O . ASN B 1 464 ? -27.281 23.562 -13.25 1 93.31 464 ASN B O 1
ATOM 8385 N N . GLY B 1 465 ? -26.422 25.562 -13.273 1 93.12 465 GLY B N 1
ATOM 8386 C CA . GLY B 1 465 ? -27.266 25.984 -12.164 1 93.12 465 GLY B CA 1
ATOM 8387 C C . GLY B 1 465 ? -27.219 25.047 -10.977 1 93.12 465 GLY B C 1
ATOM 8388 O O . GLY B 1 465 ? -26.141 24.672 -10.508 1 93.12 465 GLY B O 1
ATOM 8389 N N . PHE B 1 466 ? -28.422 24.547 -10.633 1 93.19 466 PHE B N 1
ATOM 8390 C CA . PHE B 1 466 ? -28.562 23.672 -9.477 1 93.19 466 PHE B CA 1
ATOM 8391 C C . PHE B 1 466 ? -27.969 22.297 -9.758 1 93.19 466 PHE B C 1
ATOM 8393 O O . PHE B 1 466 ? -27.703 21.531 -8.836 1 93.19 466 PHE B O 1
ATOM 8400 N N . TYR B 1 467 ? -27.719 22.109 -10.945 1 92.62 467 TYR B N 1
ATOM 8401 C CA . TYR B 1 467 ? -27.219 20.797 -11.312 1 92.62 467 TYR B CA 1
ATOM 8402 C C . TYR B 1 467 ? -25.719 20.797 -11.484 1 92.62 467 TYR B C 1
ATOM 8404 O O . TYR B 1 467 ? -25.125 19.812 -11.938 1 92.62 467 TYR B O 1
ATOM 8412 N N . THR B 1 468 ? -25.125 21.812 -11.047 1 91.5 468 THR B N 1
ATOM 8413 C CA . THR B 1 468 ? -23.672 21.906 -11.102 1 91.5 468 THR B CA 1
ATOM 8414 C C . THR B 1 468 ? -23.031 20.984 -10.062 1 91.5 468 THR B C 1
ATOM 8416 O O . THR B 1 468 ? -23.453 20.953 -8.906 1 91.5 468 THR B O 1
ATOM 8419 N N . ILE B 1 469 ? -22.094 20.281 -10.477 1 88.75 469 ILE B N 1
ATOM 8420 C CA . ILE B 1 469 ? -21.359 19.391 -9.578 1 88.75 469 ILE B CA 1
ATOM 8421 C C . ILE B 1 469 ? -20.297 20.188 -8.812 1 88.75 469 ILE B C 1
ATOM 8423 O O . ILE B 1 469 ? -19.484 20.891 -9.406 1 88.75 469 ILE B O 1
ATOM 8427 N N . VAL B 1 470 ? -20.281 20.047 -7.516 1 88.5 470 VAL B N 1
ATOM 8428 C CA . VAL B 1 470 ? -19.453 20.922 -6.684 1 88.5 470 VAL B CA 1
ATOM 8429 C C . VAL B 1 470 ? -18.109 20.266 -6.41 1 88.5 470 VAL B C 1
ATOM 8431 O O . VAL B 1 470 ? -17.172 20.922 -5.977 1 88.5 470 VAL B O 1
ATOM 8434 N N . GLY B 1 471 ? -17.984 19.047 -6.691 1 79.94 471 GLY B N 1
ATOM 8435 C CA . GLY B 1 471 ? -16.703 18.375 -6.488 1 79.94 471 GLY B CA 1
ATOM 8436 C C . GLY B 1 471 ? -16.547 17.812 -5.086 1 79.94 471 GLY B C 1
ATOM 8437 O O . GLY B 1 471 ? -17.391 18.062 -4.215 1 79.94 471 GLY B O 1
ATOM 8438 N N . GLU B 1 472 ? -15.391 17.203 -4.797 1 76.56 472 GLU B N 1
ATOM 8439 C CA . GLU B 1 472 ? -15.109 16.594 -3.494 1 76.56 472 GLU B CA 1
ATOM 8440 C C . GLU B 1 472 ? -14.945 17.672 -2.42 1 76.56 472 GLU B C 1
ATOM 8442 O O . GLU B 1 472 ? -14.219 18.656 -2.615 1 76.56 472 GLU B O 1
ATOM 8447 N N . LYS B 1 473 ? -15.656 17.438 -1.351 1 74.94 473 LYS B N 1
ATOM 8448 C CA . LYS B 1 473 ? -15.633 18.375 -0.233 1 74.94 473 LYS B CA 1
ATOM 8449 C C . LYS B 1 473 ? -15.969 19.797 -0.697 1 74.94 473 LYS B C 1
ATOM 8451 O O . LYS B 1 473 ? -15.531 20.766 -0.086 1 74.94 473 LYS B O 1
ATOM 8456 N N . GLY B 1 474 ? -16.625 19.859 -1.834 1 78.69 474 GLY B N 1
ATOM 8457 C CA . GLY B 1 474 ? -17.031 21.172 -2.346 1 78.69 474 GLY B CA 1
ATOM 8458 C C . GLY B 1 474 ? -15.859 22.016 -2.795 1 78.69 474 GLY B C 1
ATOM 8459 O O . GLY B 1 474 ? -15.883 23.234 -2.648 1 78.69 474 GLY B O 1
ATOM 8460 N N . VAL B 1 475 ? -14.898 21.406 -3.328 1 71.94 475 VAL B N 1
ATOM 8461 C CA . VAL B 1 475 ? -13.641 22.062 -3.652 1 71.94 475 VAL B CA 1
ATOM 8462 C C . VAL B 1 475 ? -13.891 23.172 -4.684 1 71.94 475 VAL B C 1
ATOM 8464 O O . VAL B 1 475 ? -13.156 24.156 -4.742 1 71.94 475 VAL B O 1
ATOM 8467 N N . LYS B 1 476 ? -14.945 23.188 -5.379 1 78.94 476 LYS B N 1
ATOM 8468 C CA . LYS B 1 476 ? -15.234 24.141 -6.441 1 78.94 476 LYS B CA 1
ATOM 8469 C C . LYS B 1 476 ? -15.945 25.375 -5.891 1 78.94 476 LYS B C 1
ATOM 8471 O O . LYS B 1 476 ? -16.188 26.328 -6.629 1 78.94 476 LYS B O 1
ATOM 8476 N N . LEU B 1 477 ? -16.297 25.312 -4.598 1 84.38 477 LEU B N 1
ATOM 8477 C CA . LEU B 1 477 ? -17.016 26.406 -3.951 1 84.38 477 LEU B CA 1
ATOM 8478 C C . LEU B 1 477 ? -16.109 27.141 -2.961 1 84.38 477 LEU B C 1
ATOM 8480 O O . LEU B 1 477 ? -15.188 26.547 -2.398 1 84.38 477 LEU B O 1
ATOM 8484 N N . SER B 1 478 ? -16.359 28.422 -2.822 1 79.31 478 SER B N 1
ATOM 8485 C CA . SER B 1 478 ? -15.664 29.172 -1.782 1 79.31 478 SER B CA 1
ATOM 8486 C C . SER B 1 478 ? -16.203 28.828 -0.398 1 79.31 478 SER B C 1
ATOM 8488 O O . SER B 1 478 ? -17.25 28.188 -0.276 1 79.31 478 SER B O 1
ATOM 8490 N N . GLY B 1 479 ? -15.445 29.156 0.593 1 81.19 479 GLY B N 1
ATOM 8491 C CA . GLY B 1 479 ? -15.875 28.922 1.962 1 81.19 479 GLY B CA 1
ATOM 8492 C C . GLY B 1 479 ? -17.234 29.516 2.27 1 81.19 479 GLY B C 1
ATOM 8493 O O . GLY B 1 479 ? -18.078 28.859 2.883 1 81.19 479 GLY B O 1
ATOM 8494 N N . GLY B 1 480 ? -17.438 30.75 1.843 1 83.5 480 GLY B N 1
ATOM 8495 C CA . GLY B 1 480 ? -18.703 31.406 2.057 1 83.5 480 GLY B CA 1
ATOM 8496 C C . GLY B 1 480 ? -19.859 30.719 1.348 1 83.5 480 GLY B C 1
ATOM 8497 O O . GLY B 1 480 ? -20.969 30.625 1.891 1 83.5 480 GLY B O 1
ATOM 8498 N N . GLN B 1 481 ? -19.641 30.297 0.162 1 86.94 481 GLN B N 1
ATOM 8499 C CA . GLN B 1 481 ? -20.656 29.578 -0.603 1 86.94 481 GLN B CA 1
ATOM 8500 C C . GLN B 1 481 ? -21.031 28.266 0.066 1 86.94 481 GLN B C 1
ATOM 8502 O O . GLN B 1 481 ? -22.203 27.906 0.142 1 86.94 481 GLN B O 1
ATOM 8507 N N . LYS B 1 482 ? -20.062 27.578 0.559 1 89.38 482 LYS B N 1
ATOM 8508 C CA . LYS B 1 482 ? -20.297 26.328 1.271 1 89.38 482 LYS B CA 1
ATOM 8509 C C . LYS B 1 482 ? -21.172 26.562 2.506 1 89.38 482 LYS B C 1
ATOM 8511 O O . LYS B 1 482 ? -22.062 25.75 2.803 1 89.38 482 LYS B O 1
ATOM 8516 N N . GLN B 1 483 ? -20.844 27.594 3.129 1 88.5 483 GLN B N 1
ATOM 8517 C CA . GLN B 1 483 ? -21.594 27.938 4.332 1 88.5 483 GLN B CA 1
ATOM 8518 C C . GLN B 1 483 ? -23.062 28.234 4.004 1 88.5 483 GLN B C 1
ATOM 8520 O O . GLN B 1 483 ? -23.969 27.766 4.699 1 88.5 483 GLN B O 1
ATOM 8525 N N . ARG B 1 484 ? -23.266 29.016 3.01 1 90.81 484 ARG B N 1
ATOM 8526 C CA . ARG B 1 484 ? -24.625 29.359 2.598 1 90.81 484 ARG B CA 1
ATOM 8527 C C . ARG B 1 484 ? -25.406 28.109 2.203 1 90.81 484 ARG B C 1
ATOM 8529 O O . ARG B 1 484 ? -26.578 27.984 2.539 1 90.81 484 ARG B O 1
ATOM 8536 N N . ILE B 1 485 ? -24.75 27.25 1.528 1 91.94 485 ILE B N 1
ATOM 8537 C CA . ILE B 1 485 ? -25.391 26 1.121 1 91.94 485 ILE B CA 1
ATOM 8538 C C . ILE B 1 485 ? -25.734 25.172 2.354 1 91.94 485 ILE B C 1
ATOM 8540 O O . ILE B 1 485 ? -26.812 24.578 2.436 1 91.94 485 ILE B O 1
ATOM 8544 N N . SER B 1 486 ? -24.859 25.109 3.285 1 91.25 486 SER B N 1
ATOM 8545 C CA . SER B 1 486 ? -25.078 24.344 4.508 1 91.25 486 SER B CA 1
ATOM 8546 C C . SER B 1 486 ? -26.234 24.922 5.324 1 91.25 486 SER B C 1
ATOM 8548 O O . SER B 1 486 ? -27.031 24.172 5.883 1 91.25 486 SER B O 1
ATOM 8550 N N . ILE B 1 487 ? -26.25 26.203 5.359 1 91.06 487 ILE B N 1
ATOM 8551 C CA . ILE B 1 487 ? -27.344 26.859 6.066 1 91.06 487 ILE B CA 1
ATOM 8552 C C . ILE B 1 487 ? -28.672 26.562 5.359 1 91.06 487 ILE B C 1
ATOM 8554 O O . ILE B 1 487 ? -29.656 26.219 6.004 1 91.06 487 ILE B O 1
ATOM 8558 N N . ALA B 1 488 ? -28.656 26.719 4.055 1 93.12 488 ALA B N 1
ATOM 8559 C CA . ALA B 1 488 ? -29.844 26.422 3.273 1 93.12 488 ALA B CA 1
ATOM 8560 C C . ALA B 1 488 ? -30.312 24.984 3.504 1 93.12 488 ALA B C 1
ATOM 8562 O O . ALA B 1 488 ? -31.516 24.734 3.646 1 93.12 488 ALA B O 1
ATOM 8563 N N . ARG B 1 489 ? -29.391 24.094 3.502 1 92.31 489 ARG B N 1
ATOM 8564 C CA . ARG B 1 489 ? -29.688 22.688 3.74 1 92.31 489 ARG B CA 1
ATOM 8565 C C . ARG B 1 489 ? -30.391 22.5 5.082 1 92.31 489 ARG B C 1
ATOM 8567 O O . ARG B 1 489 ? -31.359 21.75 5.18 1 92.31 489 ARG B O 1
ATOM 8574 N N . ALA B 1 490 ? -29.891 23.094 6.062 1 90.88 490 ALA B N 1
ATOM 8575 C CA . ALA B 1 490 ? -30.453 23 7.402 1 90.88 490 ALA B CA 1
ATOM 8576 C C . ALA B 1 490 ? -31.875 23.547 7.438 1 90.88 490 ALA B C 1
ATOM 8578 O O . ALA B 1 490 ? -32.75 22.984 8.094 1 90.88 490 ALA B O 1
ATOM 8579 N N . LEU B 1 491 ? -32.094 24.594 6.734 1 92 491 LEU B N 1
ATOM 8580 C CA . LEU B 1 491 ? -33.406 25.234 6.719 1 92 491 LEU B CA 1
ATOM 8581 C C . LEU B 1 491 ? -34.406 24.391 5.93 1 92 491 LEU B C 1
ATOM 8583 O O . LEU B 1 491 ? -35.594 24.344 6.27 1 92 491 LEU B O 1
ATOM 8587 N N . LEU B 1 492 ? -33.938 23.781 4.926 1 92.38 492 LEU B N 1
ATOM 8588 C CA . LEU B 1 492 ? -34.781 22.953 4.074 1 92.38 492 LEU B CA 1
ATOM 8589 C C . LEU B 1 492 ? -35.25 21.703 4.812 1 92.38 492 LEU B C 1
ATOM 8591 O O . LEU B 1 492 ? -36.281 21.125 4.492 1 92.38 492 LEU B O 1
ATOM 8595 N N . SER B 1 493 ? -34.531 21.25 5.734 1 88.75 493 SER B N 1
ATOM 8596 C CA . SER B 1 493 ? -34.875 20.047 6.488 1 88.75 493 SER B CA 1
ATOM 8597 C C . SER B 1 493 ? -36.094 20.281 7.387 1 88.75 493 SER B C 1
ATOM 8599 O O . SER B 1 493 ? -36.75 19.328 7.809 1 88.75 493 SER B O 1
ATOM 8601 N N . ASN B 1 494 ? -36.406 21.484 7.664 1 84 494 ASN B N 1
ATOM 8602 C CA . ASN B 1 494 ? -37.562 21.891 8.469 1 84 494 ASN B CA 1
ATOM 8603 C C . ASN B 1 494 ? -37.562 21.219 9.836 1 84 494 ASN B C 1
ATOM 8605 O O . ASN B 1 494 ? -38.562 20.688 10.281 1 84 494 ASN B O 1
ATOM 8609 N N . SER B 1 495 ? -36.438 21.109 10.469 1 91.62 495 SER B N 1
ATOM 8610 C CA . SER B 1 495 ? -36.312 20.609 11.828 1 91.62 495 SER B CA 1
ATOM 8611 C C . SER B 1 495 ? -36.812 21.625 12.852 1 91.62 495 SER B C 1
ATOM 8613 O O . SER B 1 495 ? -36.812 22.828 12.586 1 91.62 495 SER B O 1
ATOM 8615 N N . LYS B 1 496 ? -37.188 21.141 13.969 1 93.62 496 LYS B N 1
ATOM 8616 C CA . LYS B 1 496 ? -37.719 22.016 15.008 1 93.62 496 LYS B CA 1
ATOM 8617 C C . LYS B 1 496 ? -36.594 22.656 15.82 1 93.62 496 LYS B C 1
ATOM 8619 O O . LYS B 1 496 ? -36.812 23.719 16.422 1 93.62 496 LYS B O 1
ATOM 8624 N N . ILE B 1 497 ? -35.5 22.016 15.773 1 95.12 497 ILE B N 1
ATOM 8625 C CA . ILE B 1 497 ? -34.344 22.531 16.453 1 95.12 497 ILE B CA 1
ATOM 8626 C C . ILE B 1 497 ? -33.219 22.766 15.438 1 95.12 497 ILE B C 1
ATOM 8628 O O . ILE B 1 497 ? -32.875 21.859 14.688 1 95.12 497 ILE B O 1
ATOM 8632 N N . ILE B 1 498 ? -32.719 23.953 15.383 1 94.38 498 ILE B N 1
ATOM 8633 C CA . ILE B 1 498 ? -31.609 24.281 14.477 1 94.38 498 ILE B CA 1
ATOM 8634 C C . ILE B 1 498 ? -30.406 24.781 15.273 1 94.38 498 ILE B C 1
ATOM 8636 O O . ILE B 1 498 ? -30.547 25.656 16.125 1 94.38 498 ILE B O 1
ATOM 8640 N N . ILE B 1 499 ? -29.281 24.219 14.984 1 94.25 499 ILE B N 1
ATOM 8641 C CA . ILE B 1 499 ? -28.062 24.578 15.695 1 94.25 499 ILE B CA 1
ATOM 8642 C C . ILE B 1 499 ? -27.031 25.109 14.703 1 94.25 499 ILE B C 1
ATOM 8644 O O . ILE B 1 499 ? -26.703 24.438 13.719 1 94.25 499 ILE B O 1
ATOM 8648 N N . PHE B 1 500 ? -26.578 26.281 14.961 1 90.5 500 PHE B N 1
ATOM 8649 C CA . PHE B 1 500 ? -25.484 26.875 14.18 1 90.5 500 PHE B CA 1
ATOM 8650 C C . PHE B 1 500 ? -24.172 26.812 14.953 1 90.5 500 PHE B C 1
ATOM 8652 O O . PHE B 1 500 ? -23.922 27.656 15.812 1 90.5 500 PHE B O 1
ATOM 8659 N N . ASP B 1 501 ? -23.344 25.891 14.633 1 88.5 501 ASP B N 1
ATOM 8660 C CA . ASP B 1 501 ? -22.047 25.734 15.297 1 88.5 501 ASP B CA 1
ATOM 8661 C C . ASP B 1 501 ? -20.938 26.438 14.516 1 88.5 501 ASP B C 1
ATOM 8663 O O . ASP B 1 501 ? -20.25 25.797 13.711 1 88.5 501 ASP B O 1
ATOM 8667 N N . GLU B 1 502 ? -20.688 27.672 14.828 1 76.75 502 GLU B N 1
ATOM 8668 C CA . GLU B 1 502 ? -19.734 28.547 14.164 1 76.75 502 GLU B CA 1
ATOM 8669 C C . GLU B 1 502 ? -19.969 28.578 12.656 1 76.75 502 GLU B C 1
ATOM 8671 O O . GLU B 1 502 ? -19.016 28.562 11.875 1 76.75 502 GLU B O 1
ATOM 8676 N N . ALA B 1 503 ? -21.188 28.594 12.258 1 67.56 503 ALA B N 1
ATOM 8677 C CA . ALA B 1 503 ? -21.625 28.391 10.883 1 67.56 503 ALA B CA 1
ATOM 8678 C C . ALA B 1 503 ? -21.422 29.641 10.047 1 67.56 503 ALA B C 1
ATOM 8680 O O . ALA B 1 503 ? -21.703 29.656 8.844 1 67.56 503 ALA B O 1
ATOM 8681 N N . THR B 1 504 ? -20.906 30.672 10.617 1 63.97 504 THR B N 1
ATOM 8682 C CA . THR B 1 504 ? -20.781 31.891 9.836 1 63.97 504 THR B CA 1
ATOM 8683 C C . THR B 1 504 ? -19.344 32.438 9.891 1 63.97 504 THR B C 1
ATOM 8685 O O . THR B 1 504 ? -19.109 33.594 9.609 1 63.97 504 THR B O 1
ATOM 8688 N N . SER B 1 505 ? -18.562 31.516 10.266 1 64.81 505 SER B N 1
ATOM 8689 C CA . SER B 1 505 ? -17.203 31.938 10.5 1 64.81 505 SER B CA 1
ATOM 8690 C C . SER B 1 505 ? -16.516 32.344 9.203 1 64.81 505 SER B C 1
ATOM 8692 O O . SER B 1 505 ? -15.57 33.156 9.211 1 64.81 505 SER B O 1
ATOM 8694 N N . ALA B 1 506 ? -17.047 31.812 8.117 1 62.53 506 ALA B N 1
ATOM 8695 C CA . ALA B 1 506 ? -16.375 32.062 6.848 1 62.53 506 ALA B CA 1
ATOM 8696 C C . ALA B 1 506 ? -16.984 33.281 6.148 1 62.53 506 ALA B C 1
ATOM 8698 O O . ALA B 1 506 ? -16.516 33.688 5.082 1 62.53 506 ALA B O 1
ATOM 8699 N N . LEU B 1 507 ? -17.953 33.875 6.73 1 66.69 507 LEU B N 1
ATOM 8700 C CA . LEU B 1 507 ? -18.641 35.031 6.156 1 66.69 507 LEU B CA 1
ATOM 8701 C C . LEU B 1 507 ? -18.188 36.312 6.824 1 66.69 507 LEU B C 1
ATOM 8703 O O . LEU B 1 507 ? -17.781 36.312 7.992 1 66.69 507 LEU B O 1
ATOM 8707 N N . ASP B 1 508 ? -18.188 37.344 6.059 1 66 508 ASP B N 1
ATOM 8708 C CA . ASP B 1 508 ? -17.953 38.656 6.656 1 66 508 ASP B CA 1
ATOM 8709 C C . ASP B 1 508 ? -19.141 39.062 7.523 1 66 508 ASP B C 1
ATOM 8711 O O . ASP B 1 508 ? -20.25 38.562 7.379 1 66 508 ASP B O 1
ATOM 8715 N N . SER B 1 509 ? -18.828 40.062 8.359 1 66.56 509 SER B N 1
ATOM 8716 C CA . SER B 1 509 ? -19.797 40.469 9.375 1 66.56 509 SER B CA 1
ATOM 8717 C C . SER B 1 509 ? -21.078 41 8.727 1 66.56 509 SER B C 1
ATOM 8719 O O . SER B 1 509 ? -22.172 40.719 9.219 1 66.56 509 SER B O 1
ATOM 8721 N N . LEU B 1 510 ? -20.906 41.656 7.691 1 66.06 510 LEU B N 1
ATOM 8722 C CA . LEU B 1 510 ? -22.078 42.25 7.031 1 66.06 510 LEU B CA 1
ATOM 8723 C C . LEU B 1 510 ? -22.938 41.156 6.398 1 66.06 510 LEU B C 1
ATOM 8725 O O . LEU B 1 510 ? -24.156 41.156 6.535 1 66.06 510 LEU B O 1
ATOM 8729 N N . SER B 1 511 ? -22.328 40.312 5.695 1 75.94 511 SER B N 1
ATOM 8730 C CA . SER B 1 511 ? -23.047 39.188 5.07 1 75.94 511 SER B CA 1
ATOM 8731 C C . SER B 1 511 ? -23.719 38.312 6.113 1 75.94 511 SER B C 1
ATOM 8733 O O . SER B 1 511 ? -24.828 37.812 5.895 1 75.94 511 SER B O 1
ATOM 8735 N N . GLN B 1 512 ? -23.047 38.188 7.168 1 77.25 512 GLN B N 1
ATOM 8736 C CA . GLN B 1 512 ? -23.594 37.375 8.25 1 77.25 512 GLN B CA 1
ATOM 8737 C C . GLN B 1 512 ? -24.891 38 8.789 1 77.25 512 GLN B C 1
ATOM 8739 O O . GLN B 1 512 ? -25.875 37.281 8.984 1 77.25 512 GLN B O 1
ATOM 8744 N N . LYS B 1 513 ? -24.766 39.219 9.008 1 72.31 513 LYS B N 1
ATOM 8745 C CA . LYS B 1 513 ? -25.938 39.938 9.523 1 72.31 513 LYS B CA 1
ATOM 8746 C C . LYS B 1 513 ? -27.094 39.844 8.547 1 72.31 513 LYS B C 1
ATOM 8748 O O . LYS B 1 513 ? -28.234 39.625 8.953 1 72.31 513 LYS B O 1
ATOM 8753 N N . GLU B 1 514 ? -26.844 40.031 7.336 1 78.06 514 GLU B N 1
ATOM 8754 C CA . GLU B 1 514 ? -27.875 39.969 6.305 1 78.06 514 GLU B CA 1
ATOM 8755 C C . GLU B 1 514 ? -28.531 38.594 6.242 1 78.06 514 GLU B C 1
ATOM 8757 O O . GLU B 1 514 ? -29.75 38.5 6.152 1 78.06 514 GLU B O 1
ATOM 8762 N N . ILE B 1 515 ? -27.781 37.656 6.277 1 84.12 515 ILE B N 1
ATOM 8763 C CA . ILE B 1 515 ? -28.297 36.281 6.176 1 84.12 515 ILE B CA 1
ATOM 8764 C C . ILE B 1 515 ? -29.156 35.969 7.395 1 84.12 515 ILE B C 1
ATOM 8766 O O . ILE B 1 515 ? -30.25 35.406 7.262 1 84.12 515 ILE B O 1
ATOM 8770 N N . LEU B 1 516 ? -28.672 36.312 8.516 1 79.12 516 LEU B N 1
ATOM 8771 C CA . LEU B 1 516 ? -29.391 36.031 9.742 1 79.12 516 LEU B CA 1
ATOM 8772 C C . LEU B 1 516 ? -30.734 36.75 9.773 1 79.12 516 LEU B C 1
ATOM 8774 O O . LEU B 1 516 ? -31.734 36.219 10.258 1 79.12 516 LEU B O 1
ATOM 8778 N N . GLU B 1 517 ? -30.688 37.969 9.312 1 80.88 517 GLU B N 1
ATOM 8779 C CA . GLU B 1 517 ? -31.922 38.75 9.242 1 80.88 517 GLU B CA 1
ATOM 8780 C C . GLU B 1 517 ? -32.906 38.125 8.258 1 80.88 517 GLU B C 1
ATOM 8782 O O . GLU B 1 517 ? -34.094 38.062 8.539 1 80.88 517 GLU B O 1
ATOM 8787 N N . ASN B 1 518 ? -32.375 37.656 7.223 1 87.19 518 ASN B N 1
ATOM 8788 C CA . ASN B 1 518 ? -33.188 37.094 6.18 1 87.19 518 ASN B CA 1
ATOM 8789 C C . ASN B 1 518 ? -33.812 35.75 6.621 1 87.19 518 ASN B C 1
ATOM 8791 O O . ASN B 1 518 ? -34.938 35.438 6.238 1 87.19 518 ASN B O 1
ATOM 8795 N N . ILE B 1 519 ? -33.094 35.094 7.402 1 87.94 519 ILE B N 1
ATOM 8796 C CA . ILE B 1 519 ? -33.562 33.75 7.695 1 87.94 519 ILE B CA 1
ATOM 8797 C C . ILE B 1 519 ? -34.375 33.719 9 1 87.94 519 ILE B C 1
ATOM 8799 O O . ILE B 1 519 ? -34.906 32.688 9.406 1 87.94 519 ILE B O 1
ATOM 8803 N N . ASN B 1 520 ? -34.438 34.844 9.602 1 87.25 520 ASN B N 1
ATOM 8804 C CA . ASN B 1 520 ? -35.156 34.969 10.867 1 87.25 520 ASN B CA 1
ATOM 8805 C C . ASN B 1 520 ? -36.594 34.469 10.75 1 87.25 520 ASN B C 1
ATOM 8807 O O . ASN B 1 520 ? -37.125 33.938 11.711 1 87.25 520 ASN B O 1
ATOM 8811 N N . GLU B 1 521 ? -37.156 34.688 9.656 1 88.06 521 GLU B N 1
ATOM 8812 C CA . GLU B 1 521 ? -38.562 34.25 9.445 1 88.06 521 GLU B CA 1
ATOM 8813 C C . GLU B 1 521 ? -38.688 32.75 9.555 1 88.06 521 GLU B C 1
ATOM 8815 O O . GLU B 1 521 ? -39.719 32.219 9.953 1 88.06 521 GLU B O 1
ATOM 8820 N N . PHE B 1 522 ? -37.656 32.062 9.242 1 90.06 522 PHE B N 1
ATOM 8821 C CA . PHE B 1 522 ? -37.719 30.594 9.281 1 90.06 522 PHE B CA 1
ATOM 8822 C C . PHE B 1 522 ? -37.375 30.078 10.68 1 90.06 522 PHE B C 1
ATOM 8824 O O . PHE B 1 522 ? -37.625 28.906 10.977 1 90.06 522 PHE B O 1
ATOM 8831 N N . LEU B 1 523 ? -36.938 30.953 11.539 1 89.69 523 LEU B N 1
ATOM 8832 C CA . LEU B 1 523 ? -36.5 30.531 12.859 1 89.69 523 LEU B CA 1
ATOM 8833 C C . LEU B 1 523 ? -37.562 30.828 13.914 1 89.69 523 LEU B C 1
ATOM 8835 O O . LEU B 1 523 ? -37.438 30.359 15.055 1 89.69 523 LEU B O 1
ATOM 8839 N N . LYS B 1 524 ? -38.562 31.594 13.617 1 87.12 524 LYS B N 1
ATOM 8840 C CA . LYS B 1 524 ? -39.562 32.094 14.57 1 87.12 524 LYS B CA 1
ATOM 8841 C C . LYS B 1 524 ? -40.25 30.922 15.305 1 87.12 524 LYS B C 1
ATOM 8843 O O . LYS B 1 524 ? -40.562 31.047 16.484 1 87.12 524 LYS B O 1
ATOM 8848 N N . ASP B 1 525 ? -40.438 29.859 14.727 1 88.38 525 ASP B N 1
ATOM 8849 C CA . ASP B 1 525 ? -41.156 28.75 15.383 1 88.38 525 ASP B CA 1
ATOM 8850 C C . ASP B 1 525 ? -40.188 27.625 15.703 1 88.38 525 ASP B C 1
ATOM 8852 O O . ASP B 1 525 ? -40.594 26.484 15.938 1 88.38 525 ASP B O 1
ATOM 8856 N N . LYS B 1 526 ? -38.969 27.891 15.742 1 93.62 526 LYS B N 1
ATOM 8857 C CA . LYS B 1 526 ? -38 26.859 15.977 1 93.62 526 LYS B CA 1
ATOM 8858 C C . LYS B 1 526 ? -37.062 27.234 17.141 1 93.62 526 LYS B C 1
ATOM 8860 O O . LYS B 1 526 ? -36.906 28.406 17.438 1 93.62 526 LYS B O 1
ATOM 8865 N N . THR B 1 527 ? -36.594 26.234 17.844 1 95.44 527 THR B N 1
ATOM 8866 C CA . THR B 1 527 ? -35.531 26.438 18.828 1 95.44 527 THR B CA 1
ATOM 8867 C C . THR B 1 527 ? -34.188 26.609 18.141 1 95.44 527 THR B C 1
ATOM 8869 O O . THR B 1 527 ? -33.719 25.703 17.438 1 95.44 527 THR B O 1
ATOM 8872 N N . THR B 1 528 ? -33.594 27.734 18.312 1 93.88 528 THR B N 1
ATOM 8873 C CA . THR B 1 528 ? -32.375 28.031 17.609 1 93.88 528 THR B CA 1
ATOM 8874 C C . THR B 1 528 ? -31.219 28.203 18.594 1 93.88 528 THR B C 1
ATOM 8876 O O . THR B 1 528 ? -31.312 29 19.531 1 93.88 528 THR B O 1
ATOM 8879 N N . ILE B 1 529 ? -30.172 27.438 18.391 1 93.94 529 ILE B N 1
ATOM 8880 C CA . ILE B 1 529 ? -28.953 27.547 19.188 1 93.94 529 ILE B CA 1
ATOM 8881 C C . ILE B 1 529 ? -27.797 28.047 18.312 1 93.94 529 ILE B C 1
ATOM 8883 O O . ILE B 1 529 ? -27.516 27.469 17.266 1 93.94 529 ILE B O 1
ATOM 8887 N N . VAL B 1 530 ? -27.156 29.109 18.75 1 90.81 530 VAL B N 1
ATOM 8888 C CA . VAL B 1 530 ? -26.078 29.688 17.953 1 90.81 530 VAL B CA 1
ATOM 8889 C C . VAL B 1 530 ? -24.797 29.703 18.781 1 90.81 530 VAL B C 1
ATOM 8891 O O . VAL B 1 530 ? -24.75 30.266 19.875 1 90.81 530 VAL B O 1
ATOM 8894 N N . ILE B 1 531 ? -23.859 29 18.281 1 88.81 531 ILE B N 1
ATOM 8895 C CA . ILE B 1 531 ? -22.516 29.078 18.844 1 88.81 531 ILE B CA 1
ATOM 8896 C C . ILE B 1 531 ? -21.672 30.031 18.016 1 88.81 531 ILE B C 1
ATOM 8898 O O . ILE B 1 531 ? -21.422 29.797 16.828 1 88.81 531 ILE B O 1
ATOM 8902 N N . ALA B 1 532 ? -21.312 31.172 18.5 1 73.81 532 ALA B N 1
ATOM 8903 C CA . ALA B 1 532 ? -20.594 32.156 17.719 1 73.81 532 ALA B CA 1
ATOM 8904 C C . ALA B 1 532 ? -19.469 32.812 18.516 1 73.81 532 ALA B C 1
ATOM 8906 O O . ALA B 1 532 ? -19.516 32.812 19.75 1 73.81 532 ALA B O 1
ATOM 8907 N N . HIS B 1 533 ? -18.609 33.188 17.812 1 65.12 533 HIS B N 1
ATOM 8908 C CA . HIS B 1 533 ? -17.516 33.969 18.391 1 65.12 533 HIS B CA 1
ATOM 8909 C C . HIS B 1 533 ? -17.641 35.438 18.047 1 65.12 533 HIS B C 1
ATOM 8911 O O . HIS B 1 533 ? -17 36.281 18.672 1 65.12 533 HIS B O 1
ATOM 8917 N N . ARG B 1 534 ? -18.547 35.688 17.156 1 67.25 534 ARG B N 1
ATOM 8918 C CA . ARG B 1 534 ? -18.656 37.062 16.688 1 67.25 534 ARG B CA 1
ATOM 8919 C C . ARG B 1 534 ? -19.812 37.781 17.375 1 67.25 534 ARG B C 1
ATOM 8921 O O . ARG B 1 534 ? -20.891 37.219 17.547 1 67.25 534 ARG B O 1
ATOM 8928 N N . LEU B 1 535 ? -19.594 39 17.656 1 68.25 535 LEU B N 1
ATOM 8929 C CA . LEU B 1 535 ? -20.531 39.844 18.406 1 68.25 535 LEU B CA 1
ATOM 8930 C C . LEU B 1 535 ? -21.812 40.094 17.609 1 68.25 535 LEU B C 1
ATOM 8932 O O . LEU B 1 535 ? -22.906 40.094 18.188 1 68.25 535 LEU B O 1
ATOM 8936 N N . SER B 1 536 ? -21.719 40.219 16.375 1 67.44 536 SER B N 1
ATOM 8937 C CA . SER B 1 536 ? -22.875 40.562 15.539 1 67.44 536 SER B CA 1
ATOM 8938 C C . SER B 1 536 ? -23.953 39.469 15.609 1 67.44 536 SER B C 1
ATOM 8940 O O . SER B 1 536 ? -25.141 39.781 15.516 1 67.44 536 SER B O 1
ATOM 8942 N N . THR B 1 537 ? -23.609 38.312 15.852 1 71 537 THR B N 1
ATOM 8943 C CA . THR B 1 537 ? -24.531 37.188 15.891 1 71 537 THR B CA 1
ATOM 8944 C C . THR B 1 537 ? -25.109 37 17.297 1 71 537 THR B C 1
ATOM 8946 O O . THR B 1 537 ? -26.203 36.469 17.453 1 71 537 THR B O 1
ATOM 8949 N N . ILE B 1 538 ? -24.391 37.531 18.172 1 77.12 538 ILE B N 1
ATOM 8950 C CA . ILE B 1 538 ? -24.734 37.281 19.578 1 77.12 538 ILE B CA 1
ATOM 8951 C C . ILE B 1 538 ? -25.625 38.375 20.094 1 77.12 538 ILE B C 1
ATOM 8953 O O . ILE B 1 538 ? -26.469 38.156 20.969 1 77.12 538 ILE B O 1
ATOM 8957 N N . LYS B 1 539 ? -25.484 39.562 19.547 1 77.44 539 LYS B N 1
ATOM 8958 C CA . LYS B 1 539 ? -26.141 40.75 20.078 1 77.44 539 LYS B CA 1
ATOM 8959 C C . LYS B 1 539 ? -27.656 40.625 20.016 1 77.44 539 LYS B C 1
ATOM 8961 O O . LYS B 1 539 ? -28.375 41.125 20.891 1 77.44 539 LYS B O 1
ATOM 8966 N N . ASP B 1 540 ? -28.141 39.969 19.04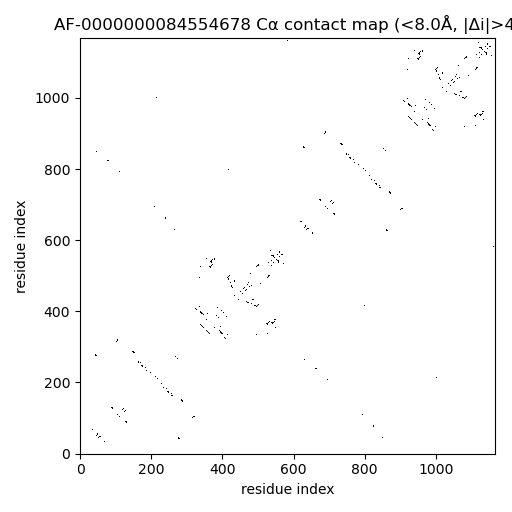7 1 78 540 ASP B N 1
ATOM 8967 C CA . ASP B 1 540 ? -29.578 39.906 18.828 1 78 540 ASP B CA 1
ATOM 8968 C C . ASP B 1 540 ? -30.188 38.656 19.406 1 78 540 ASP B C 1
ATOM 8970 O O . ASP B 1 540 ? -31.375 38.375 19.219 1 78 540 ASP B O 1
ATOM 8974 N N . ALA B 1 541 ? -29.5 37.875 20.109 1 89.06 541 ALA B N 1
ATOM 8975 C CA . ALA B 1 541 ? -30.016 36.656 20.719 1 89.06 541 ALA B CA 1
ATOM 8976 C C . ALA B 1 541 ? -30.938 37 21.891 1 89.06 541 ALA B C 1
ATOM 8978 O O . ALA B 1 541 ? -30.719 37.969 22.609 1 89.06 541 ALA B O 1
ATOM 8979 N N . ASP B 1 542 ? -31.938 36.156 22.078 1 90.75 542 ASP B N 1
ATOM 8980 C CA . ASP B 1 542 ? -32.875 36.344 23.203 1 90.75 542 ASP B CA 1
ATOM 8981 C C . ASP B 1 542 ? -32.188 36 24.531 1 90.75 542 ASP B C 1
ATOM 8983 O O . ASP B 1 542 ? -32.469 36.656 25.547 1 90.75 542 ASP B O 1
ATOM 8987 N N . ASN B 1 543 ? -31.438 35.031 24.5 1 93 543 ASN B N 1
ATOM 8988 C CA . ASN B 1 543 ? -30.688 34.562 25.672 1 93 543 ASN B CA 1
ATOM 8989 C C . ASN B 1 543 ? -29.25 34.219 25.328 1 93 543 ASN B C 1
ATOM 8991 O O . ASN B 1 543 ? -28.984 33.688 24.234 1 93 543 ASN B O 1
ATOM 8995 N N . ILE B 1 544 ? -28.391 34.531 26.234 1 93.56 544 ILE B N 1
ATOM 8996 C CA . ILE B 1 544 ? -26.984 34.25 26.047 1 93.56 544 ILE B CA 1
ATOM 8997 C C . ILE B 1 544 ? -26.438 33.469 27.25 1 93.56 544 ILE B C 1
ATOM 8999 O O . ILE B 1 544 ? -26.625 33.906 28.391 1 93.56 544 ILE B O 1
ATOM 9003 N N . TYR B 1 545 ? -25.859 32.344 27 1 94.38 545 TYR B N 1
ATOM 9004 C CA . TYR B 1 545 ? -25.125 31.625 28.031 1 94.38 545 TYR B CA 1
ATOM 9005 C C . TYR B 1 545 ? -23.625 31.766 27.812 1 94.38 545 TYR B C 1
ATOM 9007 O O . TYR B 1 545 ? -23.125 31.484 26.719 1 94.38 545 TYR B O 1
ATOM 9015 N N . VAL B 1 546 ? -22.938 32.188 28.812 1 92.81 546 VAL B 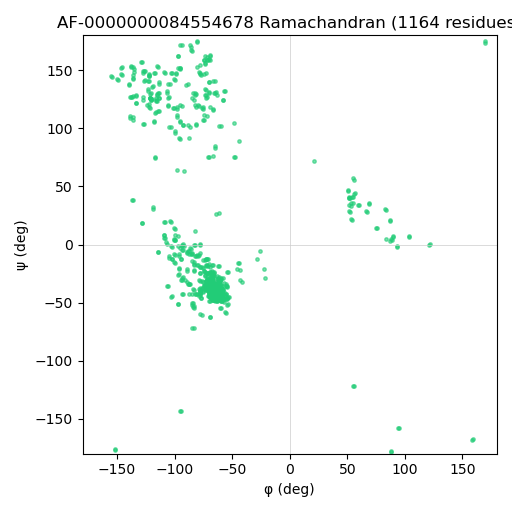N 1
ATOM 9016 C CA . VAL B 1 546 ? -21.484 32.25 28.766 1 92.81 546 VAL B CA 1
ATOM 9017 C C . VAL B 1 546 ? -20.875 31.031 29.438 1 92.81 546 VAL B C 1
ATOM 9019 O O . VAL B 1 546 ? -21.109 30.781 30.625 1 92.81 546 VAL B O 1
ATOM 9022 N N . ILE B 1 547 ? -20.172 30.312 28.641 1 91.5 547 ILE B N 1
ATOM 9023 C CA . ILE B 1 547 ? -19.594 29.078 29.141 1 91.5 547 ILE B CA 1
ATOM 9024 C C . ILE B 1 547 ? -18.078 29.25 29.328 1 91.5 547 ILE B C 1
ATOM 9026 O O . ILE B 1 547 ? -17.391 29.766 28.438 1 91.5 547 ILE B O 1
ATOM 9030 N N . HIS B 1 548 ? -17.578 28.891 30.422 1 90.12 548 HIS B N 1
ATOM 9031 C CA . HIS B 1 548 ? -16.156 28.922 30.75 1 90.12 548 HIS B CA 1
ATOM 9032 C C . HIS B 1 548 ? -15.742 27.656 31.5 1 90.12 548 HIS B C 1
ATOM 9034 O O . HIS B 1 548 ? -16.359 27.312 32.5 1 90.12 548 HIS B O 1
ATOM 9040 N N . ALA B 1 549 ? -14.734 26.984 31.016 1 88.94 549 ALA B N 1
ATOM 9041 C CA . ALA B 1 549 ? -14.156 25.797 31.641 1 88.94 549 ALA B CA 1
ATOM 9042 C C . ALA B 1 549 ? -15.234 24.75 31.922 1 88.94 549 ALA B C 1
ATOM 9044 O O . ALA B 1 549 ? -15.273 24.172 33 1 88.94 549 ALA B O 1
ATOM 9045 N N . GLY B 1 550 ? -16.234 24.688 31.078 1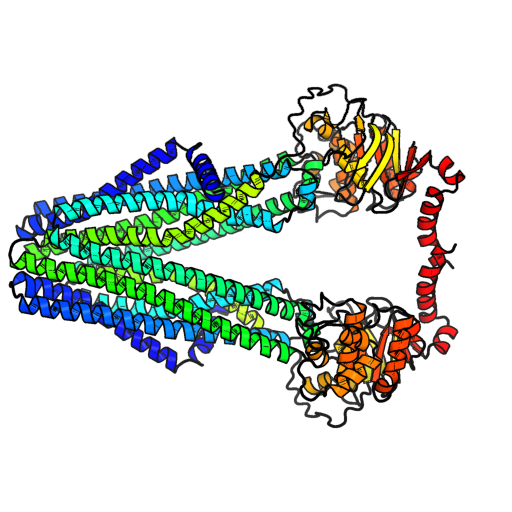 91.19 550 GLY B N 1
ATOM 9046 C CA . GLY B 1 550 ? -17.234 23.641 31.172 1 91.19 550 GLY B CA 1
ATOM 9047 C C . GLY B 1 550 ? -18.406 24 32.062 1 91.19 550 GLY B C 1
ATOM 9048 O O . GLY B 1 550 ? -19.25 23.156 32.375 1 91.19 550 GLY B O 1
ATOM 9049 N N . ARG B 1 551 ? -18.453 25.219 32.531 1 94.12 551 ARG B N 1
ATOM 9050 C CA . ARG B 1 551 ? -19.531 25.672 33.406 1 94.12 551 ARG B CA 1
ATOM 9051 C C . ARG B 1 551 ? -20.188 26.938 32.844 1 94.12 551 ARG B C 1
ATOM 9053 O O . ARG B 1 551 ? -19.547 27.719 32.125 1 94.12 551 ARG B O 1
ATOM 9060 N N . VAL B 1 552 ? -21.469 27.078 33.125 1 94.88 552 VAL B N 1
ATOM 9061 C CA . VAL B 1 552 ? -22.156 28.312 32.812 1 94.88 552 VAL B CA 1
ATOM 9062 C C . VAL B 1 552 ? -21.844 29.375 33.844 1 94.88 552 VAL B C 1
ATOM 9064 O O . VAL B 1 552 ? -22.219 29.219 35.031 1 94.88 552 VAL B O 1
ATOM 9067 N N . VAL B 1 553 ? -21.266 30.453 33.438 1 93.38 553 VAL B N 1
ATOM 9068 C CA . VAL B 1 553 ? -20.797 31.438 34.406 1 93.38 553 VAL B CA 1
ATOM 9069 C C . VAL B 1 553 ? -21.734 32.656 34.375 1 93.38 553 VAL B C 1
ATOM 9071 O O . VAL B 1 553 ? -21.812 33.375 35.375 1 93.38 553 VAL B O 1
ATOM 9074 N N . GLU B 1 554 ? -22.203 32.969 33.188 1 93.75 554 GLU B N 1
ATOM 9075 C CA . GLU B 1 554 ? -23.125 34.094 33.094 1 93.75 554 GLU B CA 1
ATOM 9076 C C . GLU B 1 554 ? -24.312 33.719 32.188 1 93.75 554 GLU B C 1
ATOM 9078 O O . GLU B 1 554 ? -24.203 32.875 31.312 1 93.75 554 GLU B O 1
ATOM 9083 N N . LYS B 1 555 ? -25.5 34.312 32.5 1 94 555 LYS B N 1
ATOM 9084 C CA . LYS B 1 555 ? -26.703 34.156 31.703 1 94 555 LYS B CA 1
ATOM 9085 C C . LYS B 1 555 ? -27.469 35.469 31.594 1 94 555 LYS B C 1
ATOM 9087 O O . LYS B 1 555 ? -27.547 36.219 32.562 1 94 555 LYS B O 1
ATOM 9092 N N . GLY B 1 556 ? -27.938 35.781 30.469 1 92.38 556 GLY B N 1
ATOM 9093 C CA . GLY B 1 556 ? -28.75 36.969 30.266 1 92.38 556 GLY B CA 1
ATOM 9094 C C . GLY B 1 556 ? -28.781 37.406 28.812 1 92.38 556 GLY B C 1
ATOM 9095 O O . GLY B 1 556 ? -28.469 36.625 27.906 1 92.38 556 GLY B O 1
ATOM 9096 N N . ASP B 1 557 ? -29.266 38.594 28.562 1 90.38 557 ASP B N 1
ATOM 9097 C CA . ASP B 1 557 ? -29.219 39.156 27.219 1 90.38 557 ASP B CA 1
ATOM 9098 C C . ASP B 1 557 ? -27.984 40.062 27.047 1 90.38 557 ASP B C 1
ATOM 9100 O O . ASP B 1 557 ? -27.234 40.25 28 1 90.38 557 ASP B O 1
ATOM 9104 N N . HIS B 1 558 ? -27.766 40.469 25.875 1 88.44 558 HIS B N 1
ATOM 9105 C CA . HIS B 1 558 ? -26.562 41.219 25.531 1 88.44 558 HIS B CA 1
ATOM 9106 C C . HIS B 1 558 ? -26.406 42.438 26.438 1 88.44 558 HIS B C 1
ATOM 9108 O O . HIS B 1 558 ? -25.344 42.656 27.031 1 88.44 558 HIS B O 1
ATOM 9114 N N . GLN B 1 559 ? -27.484 43.188 26.625 1 87.44 559 GLN B N 1
ATOM 9115 C CA . GLN B 1 559 ? -27.438 44.406 27.375 1 87.44 559 GLN B CA 1
ATOM 9116 C C . GLN B 1 559 ? -27.172 44.156 28.859 1 87.44 559 GLN B C 1
ATOM 9118 O O . GLN B 1 559 ? -26.312 44.812 29.469 1 87.44 559 GLN B O 1
ATOM 9123 N N . LYS B 1 560 ? -27.828 43.188 29.312 1 91.25 560 LYS B N 1
ATOM 9124 C CA . LYS B 1 560 ? -27.672 42.844 30.719 1 91.25 560 LYS B CA 1
ATOM 9125 C C . LYS B 1 560 ? -26.281 42.344 31.031 1 91.25 560 LYS B C 1
ATOM 9127 O O . LYS B 1 560 ? -25.719 42.625 32.094 1 91.25 560 LYS B O 1
ATOM 9132 N N . LEU B 1 561 ? -25.766 41.625 30.141 1 90.5 561 LEU B N 1
ATOM 9133 C CA . LEU B 1 561 ? -24.469 41 30.375 1 90.5 561 LEU B CA 1
ATOM 9134 C C . LEU B 1 561 ? -23.344 42.031 30.25 1 90.5 561 LEU B C 1
ATOM 9136 O O . LEU B 1 561 ? -22.312 41.906 30.922 1 90.5 561 LEU B O 1
ATOM 9140 N N . ILE B 1 562 ? -23.5 43 29.422 1 86.94 562 ILE B N 1
ATOM 9141 C CA . ILE B 1 562 ? -22.516 44.062 29.297 1 86.94 562 ILE B CA 1
ATOM 9142 C C . ILE B 1 562 ? -22.484 44.906 30.562 1 86.94 562 ILE B C 1
ATOM 9144 O O . ILE B 1 562 ? -21.422 45.312 31.031 1 86.94 562 ILE B O 1
ATOM 9148 N N . GLU B 1 563 ? -23.672 45.125 31.078 1 87.75 563 GLU B N 1
ATOM 9149 C CA . GLU B 1 563 ? -23.797 45.938 32.281 1 87.75 563 GLU B CA 1
ATOM 9150 C C . GLU B 1 563 ? -23.203 45.25 33.5 1 87.75 563 GLU B C 1
ATOM 9152 O O . GLU B 1 563 ? -22.688 45.906 34.406 1 87.75 563 GLU B O 1
ATOM 9157 N N . LYS B 1 564 ? -23.203 44.031 33.438 1 89.69 564 LYS B N 1
ATOM 9158 C CA . LYS B 1 564 ? -22.688 43.25 34.562 1 89.69 564 LYS B CA 1
ATOM 9159 C C . LYS B 1 564 ? -21.172 43.281 34.562 1 89.69 564 LYS B C 1
ATOM 9161 O O . LYS B 1 564 ? -20.562 42.969 35.594 1 89.69 564 LYS B O 1
ATOM 9166 N N . GLU B 1 565 ? -20.469 43.594 33.5 1 84.5 565 GLU B N 1
ATOM 9167 C CA . GLU B 1 565 ? -19.016 43.688 33.344 1 84.5 565 GLU B CA 1
ATOM 9168 C C . GLU B 1 565 ? -18.328 42.406 33.844 1 84.5 565 GLU B C 1
ATOM 9170 O O . GLU B 1 565 ? -17.375 42.5 34.625 1 84.5 565 GLU B O 1
ATOM 9175 N N . GLY B 1 566 ? -18.891 41.344 33.562 1 88.38 566 GLY B N 1
ATOM 9176 C CA . GLY B 1 566 ? -18.328 40.062 33.938 1 88.38 566 GLY B CA 1
ATOM 9177 C C . GLY B 1 566 ? -17.5 39.438 32.875 1 88.38 566 GLY B C 1
ATOM 9178 O O . GLY B 1 566 ? -16.719 40.094 32.188 1 88.38 566 GLY B O 1
ATOM 9179 N N . TYR B 1 567 ? -17.594 38.156 32.781 1 86.62 567 TYR B N 1
ATOM 9180 C CA . TYR B 1 567 ? -16.797 37.375 31.844 1 86.62 567 TYR B CA 1
ATOM 9181 C C . TYR B 1 567 ? -17.172 37.75 30.406 1 86.62 567 TYR B C 1
ATOM 9183 O O . TYR B 1 567 ? -16.297 37.812 29.531 1 86.62 567 TYR B O 1
ATOM 9191 N N . TYR B 1 568 ? -18.344 37.906 30.203 1 87.19 568 TYR B N 1
ATOM 9192 C CA . TYR B 1 568 ? -18.859 38.281 28.891 1 87.19 568 TYR B CA 1
ATOM 9193 C C . TYR B 1 568 ? -18.25 39.594 28.406 1 87.19 568 TYR B C 1
ATOM 9195 O O . TYR B 1 568 ? -17.812 39.688 27.25 1 87.19 568 TYR B O 1
ATOM 9203 N N . TYR B 1 569 ? -18.266 40.5 29.25 1 82.88 569 TYR B N 1
ATOM 9204 C CA . TYR B 1 569 ? -17.688 41.812 28.953 1 82.88 569 TYR B CA 1
ATOM 9205 C C . TYR B 1 569 ? -16.203 41.688 28.641 1 82.88 569 TYR B C 1
ATOM 9207 O O . TYR B 1 569 ? -15.703 42.25 27.672 1 82.88 569 TYR B O 1
ATOM 9215 N N . SER B 1 570 ? -15.562 40.938 29.422 1 78.19 570 SER B N 1
ATOM 9216 C CA . SER B 1 570 ? -14.133 40.719 29.219 1 78.19 570 SER B CA 1
ATOM 9217 C C . SER B 1 570 ? -13.852 40 27.906 1 78.19 570 SER B C 1
ATOM 9219 O O . SER B 1 570 ? -12.875 40.344 27.219 1 78.19 570 SER B O 1
ATOM 9221 N N . PHE B 1 571 ? -14.664 39.125 27.719 1 76.5 571 PHE B N 1
ATOM 9222 C CA . PHE B 1 571 ? -14.523 38.344 26.5 1 76.5 571 PHE B CA 1
ATOM 9223 C C . PHE B 1 571 ? -14.68 39.219 25.266 1 76.5 571 PHE B C 1
ATOM 9225 O O . PHE B 1 571 ? -13.906 39.094 24.312 1 76.5 571 PHE B O 1
ATOM 9232 N N . LEU B 1 572 ? -15.609 40.062 25.297 1 73.06 572 LEU B N 1
ATOM 9233 C CA . LEU B 1 572 ? -15.875 40.969 24.172 1 73.06 572 LEU B CA 1
ATOM 9234 C C . LEU B 1 572 ? -14.75 41.969 24.016 1 73.06 572 LEU B C 1
ATOM 9236 O O . LEU B 1 572 ? -14.383 42.344 22.891 1 73.06 572 LEU B O 1
ATOM 9240 N N . ASN B 1 573 ? -14.273 42.344 25.156 1 66.19 573 ASN B N 1
ATOM 9241 C CA . ASN B 1 573 ? -13.188 43.312 25.125 1 66.19 573 ASN B CA 1
ATOM 9242 C C . ASN B 1 573 ? -11.898 42.719 24.578 1 66.19 573 ASN B C 1
ATOM 9244 O O . ASN B 1 573 ? -11.141 43.375 23.875 1 66.19 573 ASN B O 1
ATOM 9248 N N . GLU B 1 574 ? -11.742 41.531 25.016 1 62 574 GLU B N 1
ATOM 9249 C CA . GLU B 1 574 ? -10.562 40.844 24.5 1 62 574 GLU B CA 1
ATOM 9250 C C . GLU B 1 574 ? -10.648 40.688 22.984 1 62 574 GLU B C 1
ATOM 9252 O O . GLU B 1 574 ? -9.633 40.812 22.281 1 62 574 GLU B O 1
ATOM 9257 N N . GLN B 1 575 ? -11.773 40.406 22.594 1 57.03 575 GLN B N 1
ATOM 9258 C CA . GLN B 1 575 ? -11.969 40.281 21.156 1 57.03 575 GLN B CA 1
ATOM 9259 C C . GLN B 1 575 ? -11.812 41.656 20.453 1 57.03 575 GLN B C 1
ATOM 9261 O O . GLN B 1 575 ? -11.289 41.719 19.344 1 57.03 575 GLN B O 1
ATOM 9266 N N . MET B 1 576 ? -12.172 42.625 21.281 1 52.69 576 MET B N 1
ATOM 9267 C CA . MET B 1 576 ? -12.039 44 20.781 1 52.69 576 MET B CA 1
ATOM 9268 C C . MET B 1 576 ? -10.594 44.469 20.859 1 52.69 576 MET B C 1
ATOM 9270 O O . MET B 1 576 ? -10.117 45.156 19.953 1 52.69 576 MET B O 1
ATOM 9274 N N . LEU B 1 577 ? -9.922 44.156 22.062 1 46.66 577 LEU B N 1
ATOM 9275 C CA . LEU B 1 577 ? -8.523 44.531 22.234 1 46.66 577 LEU B CA 1
ATOM 9276 C C . LEU B 1 577 ? -7.645 43.875 21.172 1 46.66 577 LEU B C 1
ATOM 9278 O O . LEU B 1 577 ? -6.691 44.5 20.688 1 46.66 577 LEU B O 1
ATOM 9282 N N . GLU B 1 578 ? -7.754 42.688 21.109 1 44.44 578 GLU B N 1
ATOM 9283 C CA . GLU B 1 578 ? -6.965 42.094 20.047 1 44.44 578 GLU B CA 1
ATOM 9284 C C . GLU B 1 578 ? -7.094 42.875 18.75 1 44.44 578 GLU B C 1
ATOM 9286 O O . GLU B 1 578 ? -6.133 43 17.984 1 44.44 578 GLU B O 1
ATOM 9291 N N . CYS B 1 579 ? -8.039 43.625 18.781 1 41.12 579 CYS B N 1
ATOM 9292 C CA . CYS B 1 579 ? -8.242 44.562 17.672 1 41.12 579 CYS B CA 1
ATOM 9293 C C . CYS B 1 579 ? -7.598 45.906 17.984 1 41.12 579 CYS B C 1
ATOM 9295 O O . CYS B 1 579 ? -7.059 46.562 17.094 1 41.12 579 CYS B O 1
ATOM 9297 N N . ASP B 1 580 ? -7.465 46.438 19.281 1 39.28 580 ASP B N 1
ATOM 9298 C CA . ASP B 1 580 ? -6.938 47.75 19.688 1 39.28 580 ASP B CA 1
ATOM 9299 C C . ASP B 1 580 ? -5.414 47.719 19.766 1 39.28 580 ASP B C 1
ATOM 9301 O O . ASP B 1 580 ? -4.754 48.719 19.531 1 39.28 580 ASP B O 1
ATOM 9305 N N . ILE B 1 581 ? -4.664 46.844 20.453 1 38.91 581 ILE B N 1
ATOM 9306 C CA . ILE B 1 581 ? -3.213 46.875 20.594 1 38.91 581 ILE B CA 1
ATOM 9307 C C . ILE B 1 581 ? -2.58 47.125 19.219 1 38.91 581 ILE B C 1
ATOM 9309 O O . ILE B 1 581 ? -1.461 47.656 19.141 1 38.91 581 ILE B O 1
ATOM 9313 N N . ILE B 1 582 ? -3.084 46.938 18.281 1 36.38 582 ILE B N 1
ATOM 9314 C CA . ILE B 1 582 ? -2.523 47.344 17 1 36.38 582 ILE B CA 1
ATOM 9315 C C . ILE B 1 582 ? -2.674 48.844 16.812 1 36.38 582 ILE B C 1
ATOM 9317 O O . ILE B 1 582 ? -1.918 49.469 16.078 1 36.38 582 ILE B O 1
ATOM 9321 N N . ASN B 1 583 ? -3.451 49.469 17.594 1 32.97 583 ASN B N 1
ATOM 9322 C CA . ASN B 1 583 ? -3.588 50.938 17.453 1 32.97 583 ASN B CA 1
ATOM 9323 C C . ASN B 1 583 ? -2.672 51.688 18.422 1 32.97 583 ASN B C 1
ATOM 9325 O O . ASN B 1 583 ? -2.639 52.906 18.422 1 32.97 583 ASN B O 1
ATOM 9329 N N . HIS B 1 584 ? -2.188 51.25 19.609 1 33.59 584 HIS B N 1
ATOM 9330 C CA . HIS B 1 584 ? -1.235 52.062 20.375 1 33.59 584 HIS B CA 1
ATOM 9331 C C . HIS B 1 584 ? 0.199 51.594 20.094 1 33.59 584 HIS B C 1
ATOM 9333 O O . HIS B 1 584 ? 0.483 50.406 20.031 1 33.59 584 HIS B O 1
#

pLDDT: mean 86.45, std 10.06, range [32.94, 96.94]

Sequence (1168 aa):
MKNKKNIRRFLKVLFRKNKFISFMAFCIMLIVAILNLLTPQLTKRILDDAIKFGKVSLLIKLIIIYSIVSILSALLQVVLEYIYSRMKKRVSVNLKIKLLNHISKLSGDYYTNIKTGNILSIIENDIYTIENFGAEILFSLVIDTFTAIIALFFLIRMQFDLLLIVIVLQLIIVFSQSKFTKIIATKTGEIRNDAGNISNIVQEYVSNIMNIVISKSVFRFFKSYIKKEKSLAEKCINLDITISSNVAIANMLSSLIIISIYGYGGYKIIKGQMTLGELIAFQQYTWMLIGPCIRIIRSNTRIQQSAVSINRIFSILDEPITIRQNNKGNRCLDNFGGDIVFNEVSFSYEDNIKNLDNINMEFEKGKITALVGSSGCGKSTIVKLLFRLWDIDEGSITVDNISLKDYNLKSIRKNISIVTQDLLLYDDTILNNLTLGNKDIHIKDVEYICRKVGINDFISSLPNGFYTIVGEKGVKLSGGQKQRISIARALLSNSKIIIFDEATSALDSLSQKEILENINEFLKDKTTIVIAHRLSTIKDADNIYVIHAGRVVEKGDHQKLIEKEGYYYSFLNEQMLECDIINHMKNKKNIRRFLKVLFRKNKFISFMAFCIMLIVAILNLLTPQLTKRILDDAIKFGKVSLLIKLIIIYSIVSILSALLQVVLEYIYSRMKKRVSVNLKIKLLNHISKLSGDYYTNIKTGNILSIIENDIYTIENFGAEILFSLVIDTFTAIIALFFLIRMQFDLLLIVIVLQLIIVFSQSKFTKIIATKTGEIRNDAGNISNIVQEYVSNIMNIVISKSVFRFFKSYIKKEKSLAEKCINLDITISSNVAIANMLSSLIIISIYGYGGYKIIKGQMTLGELIAFQQYTWMLIGPCIRIIRSNTRIQQSAVSINRIFSILDEPITIRQNNKGNRCLDNFGGDIVFNEVSFSYEDNIKNLDNINMEFEKGKITALVGSSGCGKSTIVKLLFRLWDIDEGSITVDNISLKDYNLKSIRKNISIVTQDLLLYDDTILNNLTLGNKDIHIKDVEYICRKVGINDFISSLPNGFYTIVGEKGVKLSGGQKQRISIARALLSNSKIIIFDEATSALDSLSQKEILENINEFLKDKTTIVIAHRLSTIKDADNIYVIHAGRVVEKGDHQKLIEKEGYYYSFLNEQMLECDIINH

Secondary structure (DSSP, 8-state):
-HHHHHHHHHHHHHHHTTHHHHHHHHHHHHHHHHHHHHHHHHHHHIIIIIIHHT-HHHHHHHHHHHHHHHHHHHHHHHHHHHHHHHHHHHHHHHHHHHHHHHHHTS-HHHHHH--HHHHHHIIIIIHHHHIIIIIIIHHHHHHHHHHHHHHHHHHHHH-HHHHHHHHHHHHHHHHHHHHHHHHHHHHHHHHHHHHHHHHHHHHHHHHTHHHHHHTT-HHHHHHHHHHHHHHHHHHHHHHHHHHHHHHHHHHHHHHHHHHHHHHHHHHHHHTTSS-HHHHHHHHHHHHHHHHHHHHHHHHHHHHHHHHHHHHHHHHHHTS--SS-S-----B--SS----EEEEEEEE-SBTTB-SEEEEEEEE-TT-EEEEEE-TTSSHHHHHHHHTTSS--SEEEEEETTEEGGGB-HHHHHHTEEEE-SS----SSBHHHHHHTT-TTS-HHHHHHHHHHHT-HHHHHHSTTGGG-B--GGGTTS-HHHHHHHHHHHHHHTT-SEEEEESTTTTS-HHHHHHHHHHHHHHHTTSEEEEE-S-HHHHTT-SEEEEEETTEEEEEE-HHHHHHHTSHHHHHHHHHHHHHHTTT-/-HHHHHHHHHHHHHHHTTHHHHHHHHHHHHHHHHHHHHHHHHHHHIIIIIIHHT-HHHHHHHHHHHHHHHHHHHHHHHHHHHHHHHHHHHHHHHHHHHHHHHHHTS-HHHHHH--HHHHHHIIIIIHHHHIIIIIIIHHHHHHHHHHHHHHHHHHHHH-HHHHHHHHHHHHHHHHHHHHHHHHHHHHHHHHHHHHHHHHHHHHHHHHTHHHHHHTT-HHHHHHHHHHHHHHHHHHHHHHHHHHHHHHHHHHHHHHHHHHHHHHHHHHHHHTTSS-HHHHHHHHHHHHHHHHHHHHHHHHHHHHHHHHHHHHHHHHHHTS--SS-S--S--B--SS----EEEEEEEE-SBTTB-SEEEEEEEE-TT-EEEEEE-TTSSHHHHHHHHTTSS--SEEEEEETTEEGGGB-HHHHHHTEEEE-SS----SSBHHHHHHTT-TTS-HHHHHHHHHHHT-HHHHHHSTTGGG-B--GGGTTS-HHHHHHHHHHHHHHTT-SEEEEESTTTTS-HHHHHHHHHHHHHHHTTSEEEEE-SSHHHHTT-SEEEEEETTEEEEEE-HHHHHHHTSHHHHHHHHHHHHHHGGG-